Protein AF-A0A812MB82-F1 (afdb_monomer_lite)

pLDDT: mean 72.83, std 26.68, range [21.56, 98.19]

Structure (mmCIF, N/CA/C/O backbone):
data_AF-A0A812MB82-F1
#
_entry.id   AF-A0A812MB82-F1
#
loop_
_atom_site.group_PDB
_atom_site.id
_atom_site.type_symbol
_atom_site.label_atom_id
_atom_site.label_alt_id
_atom_site.label_comp_id
_atom_site.label_asym_id
_atom_site.label_entity_id
_atom_site.label_seq_id
_atom_site.pdbx_PDB_ins_code
_atom_site.Cartn_x
_atom_site.Cartn_y
_atom_site.Cartn_z
_atom_site.occupancy
_atom_site.B_iso_or_equiv
_atom_site.auth_seq_id
_atom_site.auth_comp_id
_atom_site.auth_asym_id
_atom_site.auth_atom_id
_atom_site.pdbx_PDB_model_num
ATOM 1 N N . MET A 1 1 ? -37.865 -24.519 -9.562 1.00 30.31 1 MET A N 1
ATOM 2 C CA . MET A 1 1 ? -37.684 -25.302 -10.814 1.00 30.31 1 MET A CA 1
ATOM 3 C C . MET A 1 1 ? -36.282 -25.043 -11.358 1.00 30.31 1 MET A C 1
ATOM 5 O O . MET A 1 1 ? -35.695 -24.052 -10.946 1.00 30.31 1 MET A O 1
ATOM 9 N N . ALA A 1 2 ? -35.733 -25.897 -12.232 1.00 32.78 2 ALA A N 1
ATOM 10 C CA . ALA A 1 2 ? -34.363 -25.743 -12.746 1.00 32.78 2 ALA A CA 1
ATOM 11 C C . ALA A 1 2 ? -34.220 -26.138 -14.229 1.00 32.78 2 ALA A C 1
ATOM 13 O O . ALA A 1 2 ? -34.723 -27.186 -14.634 1.00 32.78 2 ALA A O 1
ATOM 14 N N . PRO A 1 3 ? -33.451 -25.354 -15.001 1.00 45.94 3 PRO A N 1
ATOM 15 C CA . PRO A 1 3 ? -32.488 -25.850 -15.995 1.00 45.94 3 PRO A CA 1
ATOM 16 C C . PRO A 1 3 ? -31.065 -25.380 -15.605 1.00 45.94 3 PRO A C 1
ATOM 18 O O . PRO A 1 3 ? -30.890 -24.250 -15.171 1.00 45.94 3 PRO A O 1
ATOM 21 N N . ARG A 1 4 ? -30.031 -26.230 -15.515 1.00 28.81 4 ARG A N 1
ATOM 22 C CA . ARG A 1 4 ? -29.306 -27.034 -16.535 1.00 28.81 4 ARG A CA 1
ATOM 23 C C . ARG A 1 4 ? -28.209 -26.255 -17.289 1.00 28.81 4 ARG A C 1
ATOM 25 O O . ARG A 1 4 ? -28.399 -25.119 -17.694 1.00 28.81 4 ARG A O 1
ATOM 32 N N . LYS A 1 5 ? -27.049 -26.910 -17.450 1.00 35.19 5 LYS A N 1
ATOM 33 C CA . LYS A 1 5 ? -25.800 -26.381 -18.034 1.00 35.19 5 LYS A CA 1
ATOM 34 C C . LYS A 1 5 ? -25.575 -26.889 -19.468 1.00 35.19 5 LYS A C 1
ATOM 36 O O . LYS A 1 5 ? -25.890 -28.040 -19.750 1.00 35.19 5 LYS A O 1
ATOM 41 N N . GLY A 1 6 ? -24.878 -26.090 -20.275 1.00 26.19 6 GLY A N 1
ATOM 42 C CA . GLY A 1 6 ? -24.065 -26.478 -21.441 1.00 26.19 6 GLY A CA 1
ATOM 43 C C . GLY A 1 6 ? -23.096 -25.314 -21.710 1.00 26.19 6 GLY A C 1
ATOM 44 O O . GLY A 1 6 ? -23.543 -24.176 -21.684 1.00 26.19 6 GLY A O 1
ATOM 45 N N . SER A 1 7 ? -21.764 -25.448 -21.719 1.00 28.62 7 SER A N 1
ATOM 46 C CA . SER A 1 7 ? -20.879 -26.389 -22.433 1.00 28.62 7 SER A CA 1
ATOM 47 C C . SER A 1 7 ? -20.831 -26.094 -23.933 1.00 28.62 7 SER A C 1
ATOM 49 O O . SER A 1 7 ? -21.817 -26.298 -24.635 1.00 28.62 7 SER A O 1
ATOM 51 N N . LEU A 1 8 ? -19.684 -25.578 -24.392 1.00 26.98 8 LEU A N 1
ATOM 52 C CA . LEU A 1 8 ? -19.422 -25.232 -25.787 1.00 26.98 8 LEU A CA 1
ATOM 53 C C . LEU A 1 8 ? -17.902 -25.271 -26.055 1.00 26.98 8 LEU A C 1
ATOM 55 O O . LEU A 1 8 ? -17.198 -24.285 -25.864 1.00 26.98 8 LEU A O 1
ATOM 59 N N . GLU A 1 9 ? -17.400 -26.432 -26.471 1.00 27.72 9 GLU A N 1
ATOM 60 C CA . GLU A 1 9 ? -16.061 -26.622 -27.047 1.00 27.72 9 GLU A CA 1
ATOM 61 C C . GLU A 1 9 ? -16.129 -27.668 -28.174 1.00 27.72 9 GLU A C 1
ATOM 63 O O . GLU A 1 9 ? -17.041 -28.491 -28.208 1.00 27.72 9 GLU A O 1
ATOM 68 N N . ALA A 1 10 ? -15.122 -27.641 -29.055 1.00 25.73 10 ALA A N 1
ATOM 69 C CA . ALA A 1 10 ? -14.820 -28.615 -30.112 1.00 25.73 10 ALA A CA 1
ATOM 70 C C . ALA A 1 10 ? -15.817 -28.775 -31.288 1.00 25.73 10 ALA A C 1
ATOM 72 O O . ALA A 1 10 ? -16.744 -29.579 -31.261 1.00 25.73 10 ALA A O 1
ATOM 73 N N . ALA A 1 11 ? -15.463 -28.157 -32.422 1.00 24.38 11 ALA A N 1
ATOM 74 C CA . ALA A 1 11 ? -15.633 -28.742 -33.757 1.00 24.38 11 ALA A CA 1
ATOM 75 C C . ALA A 1 11 ? -14.477 -28.278 -34.670 1.00 24.38 11 ALA A C 1
ATOM 77 O O . ALA A 1 11 ? -14.053 -27.126 -34.591 1.00 24.38 11 ALA A O 1
ATOM 78 N N . PHE A 1 12 ? -13.944 -29.164 -35.518 1.00 29.58 12 PHE A N 1
ATOM 79 C CA . PHE A 1 12 ? -12.775 -28.909 -36.376 1.00 29.58 12 PHE A CA 1
ATOM 80 C C . PHE A 1 12 ? -13.052 -29.372 -37.822 1.00 29.58 12 PHE A C 1
ATOM 82 O O . PHE A 1 12 ? -13.653 -30.421 -38.019 1.00 29.58 12 PHE A O 1
ATOM 89 N N . ALA A 1 13 ? -12.475 -28.652 -38.794 1.00 28.69 13 ALA A N 1
ATOM 90 C CA . ALA A 1 13 ? -12.091 -29.103 -40.147 1.00 28.69 13 ALA A CA 1
ATOM 91 C C . ALA A 1 13 ? -13.128 -29.333 -41.293 1.00 28.69 13 ALA A C 1
ATOM 93 O O . ALA A 1 13 ? -14.053 -30.128 -41.198 1.00 28.69 13 ALA A O 1
ATOM 94 N N . ARG A 1 14 ? -12.743 -28.775 -42.464 1.00 28.36 14 ARG A N 1
ATOM 95 C CA . ARG A 1 14 ? -12.866 -29.272 -43.867 1.00 28.36 14 ARG A CA 1
ATOM 96 C C . ARG A 1 14 ? -14.233 -29.398 -44.578 1.00 28.36 14 ARG A C 1
ATOM 98 O O . ARG A 1 14 ? -14.987 -30.328 -44.326 1.00 28.36 14 ARG A O 1
ATOM 105 N N . LYS A 1 15 ? -14.371 -28.630 -45.674 1.00 28.52 15 LYS A N 1
ATOM 106 C CA . LYS A 1 15 ? -14.266 -29.047 -47.108 1.00 28.52 15 LYS A CA 1
ATOM 107 C C . LYS A 1 15 ? -13.954 -27.786 -47.957 1.00 28.52 15 LYS A C 1
ATOM 109 O O . LYS A 1 15 ? -14.305 -26.698 -47.521 1.00 28.52 15 LYS A O 1
ATOM 114 N N . GLU A 1 16 ? -13.034 -27.773 -48.932 1.00 29.66 16 GLU A N 1
ATOM 115 C CA . GLU A 1 16 ? -13.045 -28.349 -50.305 1.00 29.66 16 GLU A CA 1
ATOM 116 C C . GLU A 1 16 ? -14.141 -27.791 -51.237 1.00 29.66 16 GLU A C 1
ATOM 118 O O . GLU A 1 16 ? -15.261 -27.600 -50.783 1.00 29.66 16 GLU A O 1
ATOM 123 N N . LYS A 1 17 ? -13.949 -27.615 -52.559 1.00 27.84 17 LYS A N 1
ATOM 124 C CA . LYS A 1 17 ? -12.765 -27.354 -53.426 1.00 27.84 17 LYS A CA 1
ATOM 125 C C . LYS A 1 17 ? -13.312 -27.105 -54.851 1.00 27.84 17 LYS A C 1
ATOM 127 O O . LYS A 1 17 ? -14.012 -27.976 -55.355 1.00 27.84 17 LYS A O 1
ATOM 132 N N . VAL A 1 18 ? -12.968 -26.003 -55.527 1.00 27.84 18 VAL A N 1
ATOM 133 C CA . VAL A 1 18 ? -13.193 -25.831 -56.984 1.00 27.84 18 VAL A CA 1
ATOM 134 C C . VAL A 1 18 ? -11.980 -25.128 -57.602 1.00 27.84 18 VAL A C 1
ATOM 136 O O . VAL A 1 18 ? -11.323 -24.324 -56.943 1.00 27.84 18 VAL A O 1
ATOM 139 N N . GLU A 1 19 ? -11.653 -25.474 -58.843 1.00 29.53 19 GLU A N 1
ATOM 140 C CA . GLU A 1 19 ? -10.469 -25.027 -59.583 1.00 29.53 19 GLU A CA 1
ATOM 141 C C . GLU A 1 19 ? -10.869 -24.110 -60.748 1.00 29.53 19 GLU A C 1
ATOM 143 O O . GLU A 1 19 ? -11.928 -24.307 -61.342 1.00 29.53 19 GLU A O 1
ATOM 148 N N . SER A 1 20 ? -9.999 -23.178 -61.158 1.00 26.52 20 SER A N 1
ATOM 149 C CA . SER A 1 20 ? -9.248 -23.304 -62.430 1.00 26.52 20 SER A CA 1
ATOM 150 C C . SER A 1 20 ? -8.665 -21.979 -62.969 1.00 26.52 20 SER A C 1
ATOM 152 O O . SER A 1 20 ? -9.225 -20.903 -62.808 1.00 26.52 20 SER A O 1
ATOM 154 N N . LEU A 1 21 ? -7.497 -22.113 -63.611 1.00 28.36 21 LEU A N 1
ATOM 155 C CA . LEU A 1 21 ? -7.043 -21.424 -64.832 1.00 28.36 21 LEU A CA 1
ATOM 156 C C . LEU A 1 21 ? -7.426 -19.941 -65.065 1.00 28.36 21 LEU A C 1
ATOM 158 O O . LEU A 1 21 ? -8.489 -19.636 -65.593 1.00 28.36 21 LEU A O 1
ATOM 162 N N . THR A 1 22 ? -6.448 -19.034 -64.954 1.00 26.08 22 THR A N 1
ATOM 163 C CA . THR A 1 22 ? -5.677 -18.538 -66.126 1.00 26.08 22 THR A CA 1
ATOM 164 C C . THR A 1 22 ? -4.584 -17.538 -65.718 1.00 26.08 22 THR A C 1
ATOM 166 O O . THR A 1 22 ? -4.668 -16.880 -64.684 1.00 26.08 22 THR A O 1
ATOM 169 N N . THR A 1 23 ? -3.539 -17.429 -66.542 1.00 29.12 23 THR A N 1
ATOM 170 C CA . THR A 1 23 ? -2.520 -16.362 -66.503 1.00 29.12 23 THR A CA 1
ATOM 171 C C . THR A 1 23 ? -2.288 -15.843 -67.943 1.00 29.12 23 THR A C 1
ATOM 173 O O . THR A 1 23 ? -3.055 -16.206 -68.835 1.00 29.12 23 THR A O 1
ATOM 176 N N . PRO A 1 24 ? -1.386 -14.874 -68.179 1.00 45.72 24 PRO A N 1
ATOM 177 C CA . PRO A 1 24 ? -1.739 -13.491 -68.489 1.00 45.72 24 PRO A CA 1
ATOM 178 C C . PRO A 1 24 ? -1.542 -13.140 -69.980 1.00 45.72 24 PRO A C 1
ATOM 180 O O . PRO A 1 24 ? -1.054 -13.958 -70.759 1.00 45.72 24 PRO A O 1
ATOM 183 N N . PRO A 1 25 ? -1.760 -11.873 -70.366 1.00 33.59 25 PRO A N 1
ATOM 184 C CA . PRO A 1 25 ? -1.056 -11.271 -71.489 1.00 33.59 25 PRO A CA 1
ATOM 185 C C . PRO A 1 25 ? -0.016 -10.239 -71.026 1.00 33.59 25 PRO A C 1
ATOM 187 O O . PRO A 1 25 ? -0.224 -9.470 -70.088 1.00 33.59 25 PRO A O 1
ATOM 190 N N . SER A 1 26 ? 1.097 -10.178 -71.748 1.00 27.34 26 SER A N 1
ATOM 191 C CA . SER A 1 26 ? 2.033 -9.053 -71.754 1.00 27.34 26 SER A CA 1
ATOM 192 C C . SER A 1 26 ? 2.331 -8.675 -73.203 1.00 27.34 26 SER A C 1
ATOM 194 O O . SER A 1 26 ? 2.315 -9.566 -74.055 1.00 27.34 26 SER A O 1
ATOM 196 N N . LYS A 1 27 ? 2.601 -7.382 -73.465 1.00 30.25 27 LYS A N 1
ATOM 197 C CA . LYS A 1 27 ? 3.549 -6.843 -74.474 1.00 30.25 27 LYS A CA 1
ATOM 198 C C . LYS A 1 27 ? 3.239 -5.391 -74.870 1.00 30.25 27 LYS A C 1
ATOM 200 O O . LYS A 1 27 ? 2.105 -5.115 -75.219 1.00 30.25 27 LYS A O 1
ATOM 205 N N . GLN A 1 28 ? 4.313 -4.586 -74.952 1.00 25.73 28 GLN A N 1
ATOM 206 C CA . GLN A 1 28 ? 4.625 -3.603 -76.020 1.00 25.73 28 GLN A CA 1
ATOM 207 C C . GLN A 1 28 ? 3.643 -2.417 -76.234 1.00 25.73 28 GLN A C 1
ATOM 209 O O . GLN A 1 28 ? 2.460 -2.509 -75.961 1.00 25.73 28 GLN A O 1
ATOM 214 N N . SER A 1 29 ? 4.053 -1.243 -76.729 1.00 25.70 29 SER A N 1
ATOM 215 C CA . SER A 1 29 ? 5.386 -0.652 -77.000 1.00 25.70 29 SER A CA 1
ATOM 216 C C . SER A 1 29 ? 5.220 0.850 -77.284 1.00 25.70 29 SER A C 1
ATOM 218 O O . SER A 1 29 ? 4.188 1.187 -77.854 1.00 25.70 29 SER A O 1
ATOM 220 N N . GLN A 1 30 ? 6.246 1.686 -77.042 1.00 27.38 30 GLN A N 1
ATOM 221 C CA . GLN A 1 30 ? 6.764 2.719 -77.977 1.00 27.38 30 GLN A CA 1
ATOM 222 C C . GLN A 1 30 ? 7.818 3.648 -77.329 1.00 27.38 30 GLN A C 1
ATOM 224 O O . GLN A 1 30 ? 7.892 3.770 -76.109 1.00 27.38 30 GLN A O 1
ATOM 229 N N . ALA A 1 31 ? 8.639 4.256 -78.190 1.00 28.48 31 ALA A N 1
ATOM 230 C CA . ALA A 1 31 ? 9.643 5.319 -78.001 1.00 28.48 31 ALA A CA 1
ATOM 231 C C . ALA A 1 31 ? 10.035 5.815 -79.427 1.00 28.48 31 ALA A C 1
ATOM 233 O O . ALA A 1 31 ? 9.558 5.186 -80.382 1.00 28.48 31 ALA A O 1
ATOM 234 N N . PRO A 1 32 ? 10.936 6.802 -79.650 1.00 51.88 32 PRO A N 1
ATOM 235 C CA . PRO A 1 32 ? 11.522 7.834 -78.771 1.00 51.88 32 PRO A CA 1
ATOM 236 C C . PRO A 1 32 ? 11.363 9.277 -79.350 1.00 51.88 32 PRO A C 1
ATOM 238 O O . PRO A 1 32 ? 10.749 9.436 -80.401 1.00 51.88 32 PRO A O 1
ATOM 241 N N . ALA A 1 33 ? 11.973 10.303 -78.725 1.00 27.98 33 ALA A N 1
ATOM 242 C CA . ALA A 1 33 ? 12.496 11.515 -79.400 1.00 27.98 33 ALA A CA 1
ATOM 243 C C . ALA A 1 33 ? 13.481 12.325 -78.506 1.00 27.98 33 ALA A C 1
ATOM 245 O O . ALA A 1 33 ? 13.232 12.456 -77.311 1.00 27.98 33 ALA A O 1
ATOM 246 N N . GLU A 1 34 ? 14.571 12.792 -79.134 1.00 29.55 34 GLU A N 1
ATOM 247 C CA . GLU A 1 34 ? 15.540 13.910 -78.901 1.00 29.55 34 GLU A CA 1
ATOM 248 C C . GLU A 1 34 ? 15.439 14.784 -77.613 1.00 29.55 34 GLU A C 1
ATOM 250 O O . GLU A 1 34 ? 14.342 15.100 -77.165 1.00 29.55 34 GLU A O 1
ATOM 255 N N . GLU A 1 35 ? 16.499 15.195 -76.886 1.00 30.02 35 GLU A N 1
ATOM 256 C CA . GLU A 1 35 ? 17.889 15.695 -77.147 1.00 30.02 35 GLU A CA 1
ATOM 257 C C . GLU A 1 35 ? 18.065 17.235 -77.296 1.00 30.02 35 GLU A C 1
ATOM 259 O O . GLU A 1 35 ? 17.140 17.933 -77.696 1.00 30.02 35 GLU A O 1
ATOM 264 N N . ALA A 1 36 ? 19.282 17.724 -76.956 1.00 28.75 36 ALA A N 1
ATOM 265 C CA . ALA A 1 36 ? 19.761 19.105 -76.665 1.00 28.75 36 ALA A CA 1
ATOM 266 C C . ALA A 1 36 ? 19.626 19.524 -75.174 1.00 28.75 36 ALA A C 1
ATOM 268 O O . ALA A 1 36 ? 18.519 19.721 -74.683 1.00 28.75 36 ALA A O 1
ATOM 269 N N . ASP A 1 37 ? 20.658 19.547 -74.314 1.00 29.83 37 ASP A N 1
ATOM 270 C CA . ASP A 1 37 ? 22.056 20.062 -74.356 1.00 29.83 37 ASP A CA 1
ATOM 271 C C . ASP A 1 37 ? 22.192 21.592 -74.146 1.00 29.83 37 ASP A C 1
ATOM 273 O O . ASP A 1 37 ? 21.354 22.366 -74.601 1.00 29.83 37 ASP A O 1
ATOM 277 N N . GLY A 1 38 ? 23.233 22.027 -73.414 1.00 26.16 38 GLY A N 1
ATOM 278 C CA . GLY A 1 38 ? 23.510 23.443 -73.108 1.00 26.16 38 GLY A CA 1
ATOM 279 C C . GLY A 1 38 ? 24.005 23.752 -71.682 1.00 26.16 38 GLY A C 1
ATOM 280 O O . GLY A 1 38 ? 23.260 24.266 -70.850 1.00 26.16 38 GLY A O 1
ATOM 281 N N . THR A 1 39 ? 25.292 23.523 -71.408 1.00 26.95 39 THR A N 1
ATOM 282 C CA . THR A 1 39 ? 26.043 24.106 -70.263 1.00 26.95 39 THR A CA 1
ATOM 283 C C . THR A 1 39 ? 27.187 24.992 -70.797 1.00 26.95 39 THR A C 1
ATOM 285 O O . THR A 1 39 ? 27.440 24.920 -72.000 1.00 26.95 39 THR A O 1
ATOM 288 N N . PRO A 1 40 ? 27.963 25.752 -69.985 1.00 52.34 40 PRO A N 1
ATOM 289 C CA . PRO A 1 40 ? 27.789 26.259 -68.609 1.00 52.34 40 PRO A CA 1
ATOM 290 C C . PRO A 1 40 ? 27.955 27.811 -68.537 1.00 52.34 40 PRO A C 1
ATOM 292 O O . PRO A 1 40 ? 28.059 28.461 -69.566 1.00 52.34 40 PRO A O 1
ATOM 295 N N . GLU A 1 41 ? 28.036 28.418 -67.337 1.00 26.78 41 GLU A N 1
ATOM 296 C CA . GLU A 1 41 ? 29.236 29.172 -66.875 1.00 26.78 41 GLU A CA 1
ATOM 297 C C . GLU A 1 41 ? 29.061 29.897 -65.517 1.00 26.78 41 GLU A C 1
ATOM 299 O O . GLU A 1 41 ? 27.961 30.170 -65.042 1.00 26.78 41 GLU A O 1
ATOM 304 N N . ALA A 1 42 ? 30.199 30.206 -64.885 1.00 30.03 42 ALA A N 1
ATOM 305 C CA . ALA A 1 42 ? 30.390 31.122 -63.753 1.00 30.03 42 ALA A CA 1
ATOM 306 C C . ALA A 1 42 ? 31.846 31.643 -63.838 1.00 30.03 42 ALA A C 1
ATOM 308 O O . ALA A 1 42 ? 32.690 30.871 -64.306 1.00 30.03 42 ALA A O 1
ATOM 309 N N . PRO A 1 43 ? 32.220 32.857 -63.351 1.00 42.53 43 PRO A N 1
ATOM 310 C CA . PRO A 1 43 ? 32.422 33.008 -61.898 1.00 42.53 43 PRO A CA 1
ATOM 311 C C . PRO A 1 43 ? 32.397 34.450 -61.293 1.00 42.53 43 PRO A C 1
ATOM 313 O O . PRO A 1 43 ? 32.334 35.464 -61.972 1.00 42.53 43 PRO A O 1
ATOM 316 N N . ALA A 1 44 ? 32.652 34.495 -59.973 1.00 28.02 44 ALA A N 1
ATOM 317 C CA . ALA A 1 44 ? 33.542 35.450 -59.275 1.00 28.02 44 ALA A CA 1
ATOM 318 C C . ALA A 1 44 ? 33.035 36.776 -58.623 1.00 28.02 44 ALA A C 1
ATOM 320 O O . ALA A 1 44 ? 33.022 37.841 -59.221 1.00 28.02 44 ALA A O 1
ATOM 321 N N . LYS A 1 45 ? 33.026 36.721 -57.273 1.00 29.20 45 LYS A N 1
ATOM 322 C CA . LYS A 1 45 ? 33.750 37.618 -56.322 1.00 29.20 45 LYS A CA 1
ATOM 323 C C . LYS A 1 45 ? 33.185 39.009 -55.910 1.00 29.20 45 LYS A C 1
ATOM 325 O O . LYS A 1 45 ? 33.262 39.974 -56.651 1.00 29.20 45 LYS A O 1
ATOM 330 N N . ARG A 1 46 ? 33.026 39.114 -54.570 1.00 27.69 46 ARG A N 1
ATOM 331 C CA . ARG A 1 46 ? 33.530 40.149 -53.606 1.00 27.69 46 ARG A CA 1
ATOM 332 C C . ARG A 1 46 ? 32.569 41.185 -52.958 1.00 27.69 46 ARG A C 1
ATOM 334 O O . ARG A 1 46 ? 32.257 42.214 -53.528 1.00 27.69 46 ARG A O 1
ATOM 341 N N . ARG A 1 47 ? 32.448 41.011 -51.625 1.00 29.50 47 ARG A N 1
ATOM 342 C CA . ARG A 1 47 ? 32.621 42.006 -50.525 1.00 29.50 47 ARG A CA 1
ATOM 343 C C . ARG A 1 47 ? 31.569 43.123 -50.255 1.00 29.50 47 ARG A C 1
ATOM 345 O O . ARG A 1 47 ? 31.668 44.207 -50.803 1.00 29.50 47 ARG A O 1
ATOM 352 N N . ARG A 1 48 ? 30.891 42.940 -49.101 1.00 27.22 48 ARG A N 1
ATOM 353 C CA . ARG A 1 48 ? 31.111 43.676 -47.814 1.00 27.22 48 ARG A CA 1
ATOM 354 C C . ARG A 1 48 ? 30.138 44.816 -47.398 1.00 27.22 48 ARG A C 1
ATOM 356 O O . ARG A 1 48 ? 30.352 45.959 -47.758 1.00 27.22 48 ARG A O 1
ATOM 363 N N . LEU A 1 49 ? 29.287 44.461 -46.418 1.00 26.89 49 LEU A N 1
ATOM 364 C CA . LEU A 1 49 ? 28.827 45.203 -45.213 1.00 26.89 49 LEU A CA 1
ATOM 365 C C . LEU A 1 49 ? 27.990 46.511 -45.279 1.00 26.89 49 LEU A C 1
ATOM 367 O O . LEU A 1 49 ? 28.358 47.488 -45.909 1.00 26.89 49 LEU A O 1
ATOM 371 N N . GLU A 1 50 ? 27.010 46.514 -44.355 1.00 26.73 50 GLU A N 1
ATOM 372 C CA . GLU A 1 50 ? 26.596 47.582 -43.412 1.00 26.73 50 GLU A CA 1
ATOM 373 C C . GLU A 1 50 ? 25.436 48.573 -43.697 1.00 26.73 50 GLU A C 1
ATOM 375 O O . GLU A 1 50 ? 25.526 49.466 -44.523 1.00 26.73 50 GLU A O 1
ATOM 380 N N . LYS A 1 51 ? 24.425 48.459 -42.804 1.00 25.33 51 LYS A N 1
ATOM 381 C CA . LYS A 1 51 ? 23.702 49.504 -42.031 1.00 25.33 51 LYS A CA 1
ATOM 382 C C . LYS A 1 51 ? 22.940 50.632 -42.760 1.00 25.33 51 LYS A C 1
ATOM 384 O O . LYS A 1 51 ? 23.521 51.470 -43.431 1.00 25.33 51 LYS A O 1
ATOM 389 N N . GLY A 1 52 ? 21.652 50.770 -42.411 1.00 23.14 52 GLY A N 1
ATOM 390 C CA . GLY A 1 52 ? 20.834 51.961 -42.690 1.00 23.14 52 GLY A CA 1
ATOM 391 C C . GLY A 1 52 ? 19.395 51.853 -42.159 1.00 23.14 52 GLY A C 1
ATOM 392 O O . GLY A 1 52 ? 18.523 51.344 -42.849 1.00 23.14 52 GLY A O 1
ATOM 393 N N . VAL A 1 53 ? 19.149 52.321 -40.931 1.00 28.98 53 VAL A N 1
ATOM 394 C CA . VAL A 1 53 ? 17.829 52.425 -40.260 1.00 28.98 53 VAL A CA 1
ATOM 395 C C . VAL A 1 53 ? 17.738 53.870 -39.743 1.00 28.98 53 VAL A C 1
ATOM 397 O O . VAL A 1 53 ? 18.711 54.288 -39.109 1.00 28.98 53 VAL A O 1
ATOM 400 N N . PRO A 1 54 ? 16.676 54.661 -40.042 1.00 33.16 54 PRO A N 1
ATOM 401 C CA . PRO A 1 54 ? 15.533 54.732 -39.109 1.00 33.16 54 PRO A CA 1
ATOM 402 C C . PRO A 1 54 ? 14.123 55.081 -39.670 1.00 33.16 54 PRO A C 1
ATOM 404 O O . PRO A 1 54 ? 13.975 55.736 -40.692 1.00 33.16 54 PRO A O 1
ATOM 407 N N . GLN A 1 55 ? 13.106 54.624 -38.916 1.00 25.88 55 GLN A N 1
ATOM 408 C CA . GLN A 1 55 ? 11.883 55.305 -38.400 1.00 25.88 55 GLN A CA 1
ATOM 409 C C . GLN A 1 55 ? 11.474 56.672 -39.017 1.00 25.88 55 GLN A C 1
ATOM 411 O O . GLN A 1 55 ? 12.328 57.520 -39.240 1.00 25.88 55 GLN A O 1
ATOM 416 N N . THR A 1 56 ? 10.193 57.029 -39.206 1.00 23.75 56 THR A N 1
ATOM 417 C CA . THR A 1 56 ? 8.992 56.913 -38.321 1.00 23.75 56 THR A CA 1
ATOM 418 C C . THR A 1 56 ? 7.735 56.417 -39.112 1.00 23.75 56 THR A C 1
ATOM 420 O O . THR A 1 56 ? 7.947 55.676 -40.064 1.00 23.75 56 THR A O 1
ATOM 423 N N . THR A 1 57 ? 6.421 56.593 -38.824 1.00 21.56 57 THR A N 1
ATOM 424 C CA . THR A 1 57 ? 5.573 57.391 -37.878 1.00 21.56 57 THR A CA 1
ATOM 425 C C . THR A 1 57 ? 4.170 56.717 -37.722 1.00 21.56 57 THR A C 1
ATOM 427 O O . THR A 1 57 ? 3.807 55.949 -38.611 1.00 21.56 57 THR A O 1
ATOM 430 N N . PRO A 1 58 ? 3.349 56.957 -36.662 1.00 40.97 58 PRO A N 1
ATOM 431 C CA . PRO A 1 58 ? 2.138 56.148 -36.383 1.00 40.97 58 PRO A CA 1
ATOM 432 C C . PRO A 1 58 ? 0.778 56.888 -36.464 1.00 40.97 58 PRO A C 1
ATOM 434 O O . PRO A 1 58 ? 0.741 58.112 -36.360 1.00 40.97 58 PRO A O 1
ATOM 437 N N . THR A 1 59 ? -0.356 56.154 -36.492 1.00 21.80 59 THR A N 1
ATOM 438 C CA . THR A 1 59 ? -1.564 56.419 -35.646 1.00 21.80 59 THR A CA 1
ATOM 439 C C . THR A 1 59 ? -2.712 55.387 -35.779 1.00 21.80 59 THR A C 1
ATOM 441 O O . THR A 1 59 ? -2.965 54.898 -36.871 1.00 21.80 59 THR A O 1
ATOM 444 N N . LYS A 1 60 ? -3.480 55.215 -34.676 1.00 22.78 60 LYS A N 1
ATOM 445 C CA . LYS A 1 60 ? -4.899 54.750 -34.550 1.00 22.78 60 LYS A CA 1
ATOM 446 C C . LYS A 1 60 ? -5.283 53.285 -34.904 1.00 22.78 60 LYS A C 1
ATOM 448 O O . LYS A 1 60 ? -4.679 52.694 -35.781 1.00 22.78 60 LYS A O 1
ATOM 453 N N . SER A 1 61 ? -6.345 52.668 -34.340 1.00 22.64 61 SER A N 1
ATOM 454 C CA . SER A 1 61 ? -6.907 52.670 -32.954 1.00 22.64 61 SER A CA 1
ATOM 455 C C . SER A 1 61 ? -8.118 51.707 -32.801 1.00 22.64 61 SER A C 1
ATOM 457 O O . SER A 1 61 ? -9.120 51.952 -33.466 1.00 22.64 61 SER A O 1
ATOM 459 N N . LYS A 1 62 ? -8.081 50.779 -31.817 1.00 24.98 62 LYS A N 1
ATOM 460 C CA . LYS A 1 62 ? -9.212 49.964 -31.264 1.00 24.98 62 LYS A CA 1
ATOM 461 C C . LYS A 1 62 ? -9.883 48.953 -32.244 1.00 24.98 62 LYS A C 1
ATOM 463 O O . LYS A 1 62 ? -9.646 49.040 -33.440 1.00 24.98 62 LYS A O 1
ATOM 468 N N . GLU A 1 63 ? -10.623 47.913 -31.815 1.00 26.81 63 GLU A N 1
ATOM 469 C CA . GLU A 1 63 ? -11.337 47.670 -30.537 1.00 26.81 63 GLU A CA 1
ATOM 470 C C . GLU A 1 63 ? -11.453 46.168 -30.114 1.00 26.81 63 GLU A C 1
ATOM 472 O O . GLU A 1 63 ? -11.323 45.279 -30.949 1.00 26.81 63 GLU A O 1
ATOM 477 N N . THR A 1 64 ? -11.680 45.934 -28.806 1.00 25.59 64 THR A N 1
ATOM 478 C CA . THR A 1 64 ? -12.243 44.743 -28.094 1.00 25.59 64 THR A CA 1
ATOM 479 C C . THR A 1 64 ? -11.776 43.288 -28.348 1.00 25.59 64 THR A C 1
ATOM 481 O O . THR A 1 64 ? -12.337 42.529 -29.132 1.00 25.59 64 THR A O 1
ATOM 484 N N . ASP A 1 65 ? -10.848 42.855 -27.489 1.00 26.66 65 ASP A N 1
ATOM 485 C CA . ASP A 1 65 ? -10.941 41.729 -26.528 1.00 26.66 65 ASP A CA 1
ATOM 486 C C . ASP A 1 65 ? -11.785 40.455 -26.781 1.00 26.66 65 ASP A C 1
ATOM 488 O O . ASP A 1 65 ? -13.016 40.465 -26.843 1.00 26.66 65 ASP A O 1
ATOM 492 N N . LYS A 1 66 ? -11.118 39.308 -26.565 1.00 25.41 66 LYS A N 1
ATOM 493 C CA . LYS A 1 66 ? -11.615 38.254 -25.657 1.00 25.41 66 LYS A CA 1
ATOM 494 C C . LYS A 1 66 ? -10.447 37.632 -24.884 1.00 25.41 66 LYS A C 1
ATOM 496 O O . LYS A 1 66 ? -9.479 37.178 -25.488 1.00 25.41 66 LYS A O 1
ATOM 501 N N . VAL A 1 67 ? -10.529 37.631 -23.553 1.00 25.62 67 VAL A N 1
ATOM 502 C CA . VAL A 1 67 ? -9.434 37.193 -22.671 1.00 25.62 67 VAL A CA 1
ATOM 503 C C . VAL A 1 67 ? -9.369 35.666 -22.600 1.00 25.62 67 VAL A C 1
ATOM 505 O O . VAL A 1 67 ? -10.358 35.013 -22.274 1.00 25.62 67 VAL A O 1
ATOM 508 N N . LEU A 1 68 ? -8.182 35.110 -22.853 1.00 27.59 68 LEU A N 1
ATOM 509 C CA . LEU A 1 68 ? -7.808 33.750 -22.471 1.00 27.59 68 LEU A CA 1
ATOM 510 C C . LEU A 1 68 ? -6.635 33.853 -21.494 1.00 27.59 68 LEU A C 1
ATOM 512 O O . LEU A 1 68 ? -5.609 34.454 -21.818 1.00 27.59 68 LEU A O 1
ATOM 516 N N . GLU A 1 69 ? -6.795 33.305 -20.293 1.00 26.98 69 GLU A N 1
ATOM 517 C CA . GLU A 1 69 ? -5.815 33.454 -19.219 1.00 26.98 69 GLU A CA 1
ATOM 518 C C . GLU A 1 69 ? -4.537 32.656 -19.533 1.00 26.98 69 GLU A C 1
ATOM 520 O O . GLU A 1 69 ? -4.559 31.433 -19.693 1.00 26.98 69 GLU A O 1
ATOM 525 N N . LYS A 1 70 ? -3.411 33.362 -19.697 1.00 24.52 70 LYS A N 1
ATOM 526 C CA . LYS A 1 70 ? -2.126 32.747 -20.052 1.00 24.52 70 LYS A CA 1
ATOM 527 C C . LYS A 1 70 ? -1.513 32.018 -18.855 1.00 24.52 70 LYS A C 1
ATOM 529 O O . LYS A 1 70 ? -1.371 32.586 -17.776 1.00 24.52 70 LYS A O 1
ATOM 534 N N . LEU A 1 71 ? -1.001 30.812 -19.107 1.00 27.22 71 LEU A N 1
ATOM 535 C CA . LEU A 1 71 ? 0.047 30.213 -18.274 1.00 27.22 71 LEU A CA 1
ATOM 536 C C . LEU A 1 71 ? 1.255 31.174 -18.186 1.00 27.22 71 LEU A C 1
ATOM 538 O O . LEU A 1 71 ? 1.566 31.831 -19.182 1.00 27.22 71 LEU A O 1
ATOM 542 N N . PRO A 1 72 ? 1.946 31.263 -17.034 1.00 27.27 72 PRO A N 1
ATOM 543 C CA . PRO A 1 72 ? 2.964 32.285 -16.804 1.00 27.27 72 PRO A CA 1
ATOM 544 C C . PRO A 1 72 ? 4.149 32.160 -17.771 1.00 27.27 72 PRO A C 1
ATOM 546 O O . PRO A 1 72 ? 4.826 31.131 -17.826 1.00 27.27 72 PRO A O 1
ATOM 549 N N . GLU A 1 73 ? 4.427 33.239 -18.504 1.00 24.56 73 GLU A N 1
ATOM 550 C CA . GLU A 1 73 ? 5.584 33.349 -19.395 1.00 24.56 73 GLU A CA 1
ATOM 551 C C . GLU A 1 73 ? 6.872 33.481 -18.569 1.00 24.56 73 GLU A C 1
ATOM 553 O O . GLU A 1 73 ? 7.223 34.556 -18.084 1.00 24.56 73 GLU A O 1
ATOM 558 N N . VAL A 1 74 ? 7.591 32.367 -18.404 1.00 31.39 74 VAL A N 1
ATOM 559 C CA . VAL A 1 74 ? 8.923 32.359 -17.784 1.00 31.39 74 VAL A CA 1
ATOM 560 C C . VAL A 1 74 ? 9.907 33.060 -18.720 1.00 31.39 74 VAL A C 1
ATOM 562 O O . VAL A 1 74 ? 10.212 32.567 -19.807 1.00 31.39 74 VAL A O 1
ATOM 565 N N . THR A 1 75 ? 10.413 34.217 -18.300 1.00 26.09 75 THR A N 1
ATOM 566 C CA . THR A 1 75 ? 11.355 35.022 -19.082 1.00 26.09 75 THR A CA 1
ATOM 567 C C . THR A 1 75 ? 12.712 34.326 -19.216 1.00 26.09 75 THR A C 1
ATOM 569 O O . THR A 1 75 ? 13.348 33.925 -18.241 1.00 26.09 75 THR A O 1
ATOM 572 N N . ALA A 1 76 ? 13.168 34.163 -20.459 1.00 34.84 76 ALA A N 1
ATOM 573 C CA . ALA A 1 76 ? 14.357 33.382 -20.775 1.00 34.84 76 ALA A CA 1
ATOM 574 C C . ALA A 1 76 ? 15.658 34.184 -20.578 1.00 34.84 76 ALA A C 1
ATOM 576 O O . ALA A 1 76 ? 16.139 34.848 -21.496 1.00 34.84 76 ALA A O 1
ATOM 577 N N . SER A 1 77 ? 16.278 34.059 -19.402 1.00 27.86 77 SER A N 1
ATOM 578 C CA . SER A 1 77 ? 17.662 34.494 -19.165 1.00 27.86 77 SER A CA 1
ATOM 579 C C . SER A 1 77 ? 18.436 33.488 -18.302 1.00 27.86 77 SER A C 1
ATOM 581 O O . SER A 1 77 ? 18.058 33.227 -17.165 1.00 27.86 77 SER A O 1
ATOM 583 N N . HIS A 1 78 ? 19.526 32.941 -18.856 1.00 34.00 78 HIS A N 1
ATOM 584 C CA . HIS A 1 78 ? 20.575 32.148 -18.184 1.00 34.00 78 HIS A CA 1
ATOM 585 C C . HIS A 1 78 ? 20.130 31.083 -17.146 1.00 34.00 78 HIS A C 1
ATOM 587 O O . HIS A 1 78 ? 20.515 31.148 -15.984 1.00 34.00 78 HIS A O 1
ATOM 593 N N . GLN A 1 79 ? 19.413 30.032 -17.579 1.00 31.16 79 GLN A N 1
ATOM 594 C CA . GLN A 1 79 ? 19.072 28.856 -16.739 1.00 31.16 79 GLN A CA 1
ATOM 595 C C . GLN A 1 79 ? 19.744 27.528 -17.173 1.00 31.16 79 GLN A C 1
ATOM 597 O O . GLN A 1 79 ? 19.259 26.443 -16.865 1.00 31.16 79 GLN A O 1
ATOM 602 N N . GLY A 1 80 ? 20.879 27.588 -17.881 1.00 36.66 80 GLY A N 1
ATOM 603 C CA . GLY A 1 80 ? 21.472 26.424 -18.569 1.00 36.66 80 GLY A CA 1
ATOM 604 C C . GLY A 1 80 ? 21.985 25.261 -17.699 1.00 36.66 80 GLY A C 1
ATOM 605 O O . GLY A 1 80 ? 22.303 24.207 -18.246 1.00 36.66 80 GLY A O 1
ATOM 606 N N . GLU A 1 81 ? 22.081 25.417 -16.374 1.00 48.56 81 GLU A N 1
ATOM 607 C CA . GLU A 1 81 ? 22.698 24.418 -15.480 1.00 48.56 81 GLU A CA 1
ATOM 608 C C . GLU A 1 81 ? 21.697 23.579 -14.661 1.00 48.56 81 GLU A C 1
ATOM 610 O O . GLU A 1 81 ? 22.056 22.515 -14.149 1.00 48.56 81 GLU A O 1
ATOM 615 N N . THR A 1 82 ? 20.441 24.020 -14.523 1.00 65.31 82 THR A N 1
ATOM 616 C CA . THR A 1 82 ? 19.497 23.462 -13.530 1.00 65.31 82 THR A CA 1
ATOM 617 C C . THR A 1 82 ? 18.268 22.766 -14.116 1.00 65.31 82 THR A C 1
ATOM 619 O O . THR A 1 82 ? 17.705 21.897 -13.445 1.00 65.31 82 THR A O 1
ATOM 622 N N . GLY A 1 83 ? 17.862 23.090 -15.348 1.00 75.81 83 GLY A N 1
ATOM 623 C CA . GLY A 1 83 ? 16.667 22.530 -15.991 1.00 75.81 83 GLY A CA 1
ATOM 624 C C . GLY A 1 83 ? 16.797 21.062 -16.456 1.00 75.81 83 GLY A C 1
ATOM 625 O O . GLY A 1 83 ? 17.879 20.465 -16.364 1.00 75.81 83 GLY A O 1
ATOM 626 N N . PRO A 1 84 ? 15.706 20.428 -16.941 1.00 84.50 84 PRO A N 1
ATOM 627 C CA . PRO A 1 84 ? 15.704 19.049 -17.449 1.00 84.50 84 PRO A CA 1
ATOM 628 C C . PRO A 1 84 ? 16.749 18.738 -18.526 1.00 84.50 84 PRO A C 1
ATOM 630 O O . PRO A 1 84 ? 17.236 17.608 -18.609 1.00 84.50 84 PRO A O 1
ATOM 633 N N . TRP A 1 85 ? 17.127 19.721 -19.338 1.00 85.25 85 TRP A N 1
ATOM 634 C CA . TRP A 1 85 ? 18.125 19.567 -20.391 1.00 85.25 85 TRP A CA 1
ATOM 635 C C . TRP A 1 85 ? 19.553 19.396 -19.835 1.00 85.25 85 TRP A C 1
ATOM 637 O O . TRP A 1 85 ? 20.400 18.798 -20.500 1.00 85.25 85 TRP A O 1
ATOM 647 N N . SER A 1 86 ? 19.800 19.749 -18.563 1.00 84.31 86 SER A N 1
ATOM 648 C CA . SER A 1 86 ? 21.048 19.414 -17.843 1.00 84.31 86 SER A CA 1
ATOM 649 C C . SER A 1 86 ? 21.338 17.906 -17.760 1.00 84.31 86 SER A C 1
ATOM 651 O O . SER A 1 86 ? 22.471 17.513 -17.504 1.00 84.31 86 SER A O 1
ATOM 653 N N . LEU A 1 87 ? 20.340 17.040 -17.984 1.00 85.06 87 LEU A N 1
ATOM 654 C CA . LEU A 1 87 ? 20.524 15.583 -18.094 1.00 85.06 87 LEU A CA 1
ATOM 655 C C . LEU A 1 87 ? 21.187 15.157 -19.412 1.00 85.06 87 LEU A C 1
ATOM 657 O O . LEU A 1 87 ? 21.747 14.066 -19.502 1.00 85.06 87 LEU A O 1
ATOM 661 N N . TRP A 1 88 ? 21.097 16.012 -20.429 1.00 83.88 88 TRP A N 1
ATOM 662 C CA . TRP A 1 88 ? 21.519 15.753 -21.805 1.00 83.88 88 TRP A CA 1
ATOM 663 C C . TRP A 1 88 ? 22.751 16.584 -22.204 1.00 83.88 88 TRP A C 1
ATOM 665 O O . TRP A 1 88 ? 23.384 16.302 -23.221 1.00 83.88 88 TRP A O 1
ATOM 675 N N . HIS A 1 89 ? 23.147 17.550 -21.369 1.00 67.75 89 HIS A N 1
ATOM 676 C CA . HIS A 1 89 ? 24.422 18.258 -21.456 1.00 67.75 89 HIS A CA 1
ATOM 677 C C . HIS A 1 89 ? 25.532 17.555 -20.660 1.00 67.75 89 HIS A C 1
ATOM 679 O O . HIS A 1 89 ? 25.527 17.520 -19.433 1.00 67.75 89 HIS A O 1
ATOM 685 N N . GLY A 1 90 ? 26.537 17.050 -21.374 1.00 55.59 90 GLY A N 1
ATOM 686 C CA . GLY A 1 90 ? 27.781 16.541 -20.801 1.00 55.59 90 GLY A CA 1
ATOM 687 C C . GLY A 1 90 ? 28.751 16.099 -21.895 1.00 55.59 90 GLY A C 1
ATOM 688 O O . GLY A 1 90 ? 28.326 15.683 -22.973 1.00 55.59 90 GLY A O 1
ATOM 689 N N . SER A 1 91 ? 30.056 16.167 -21.633 1.00 41.16 91 SER A N 1
ATOM 690 C CA . SER A 1 91 ? 31.129 15.795 -22.571 1.00 41.16 91 SER A CA 1
ATOM 691 C C . SER A 1 91 ? 31.322 14.272 -22.697 1.00 41.16 91 SER A C 1
ATOM 693 O O . SER A 1 91 ? 32.434 13.747 -22.633 1.00 41.16 91 SER A O 1
ATOM 695 N N . GLY A 1 92 ? 30.222 13.541 -22.913 1.00 42.88 92 GLY A N 1
ATOM 696 C CA . GLY A 1 92 ? 30.233 12.129 -23.295 1.00 42.88 92 GLY A CA 1
ATOM 697 C C . GLY A 1 92 ? 30.835 11.967 -24.691 1.00 42.88 92 GLY A C 1
ATOM 698 O O . GLY A 1 92 ? 30.121 12.055 -25.685 1.00 42.88 92 GLY A O 1
ATOM 699 N N . GLY A 1 93 ? 32.159 11.796 -24.752 1.00 40.56 93 GLY A N 1
ATOM 700 C CA . GLY A 1 93 ? 32.941 11.874 -25.988 1.00 40.56 93 GLY A CA 1
ATOM 701 C C . GLY A 1 93 ? 32.432 10.973 -27.118 1.00 40.56 93 GLY A C 1
ATOM 702 O O . GLY A 1 93 ? 32.131 9.796 -26.905 1.00 40.56 93 GLY A O 1
ATOM 703 N N . ALA A 1 94 ? 32.377 11.538 -28.328 1.00 44.12 94 ALA A N 1
ATOM 704 C CA . ALA A 1 94 ? 31.949 10.841 -29.535 1.00 44.12 94 ALA A CA 1
ATOM 705 C C . ALA A 1 94 ? 32.803 9.584 -29.786 1.00 44.12 94 ALA A C 1
ATOM 707 O O . ALA A 1 94 ? 34.032 9.644 -29.807 1.00 44.12 94 ALA A O 1
ATOM 708 N N . GLY A 1 95 ? 32.145 8.438 -29.964 1.00 59.81 95 GLY A N 1
ATOM 709 C CA . GLY A 1 95 ? 32.793 7.133 -30.084 1.00 59.81 95 GLY A CA 1
ATOM 710 C C . GLY A 1 95 ? 31.991 6.036 -29.382 1.00 59.81 95 GLY A C 1
ATOM 711 O O . GLY A 1 95 ? 30.781 6.160 -29.201 1.00 59.81 95 GLY A O 1
ATOM 712 N N . LYS A 1 96 ? 32.668 4.959 -28.958 1.00 55.12 96 LYS A N 1
ATOM 713 C CA . LYS A 1 96 ? 32.028 3.740 -28.414 1.00 55.12 96 LYS A CA 1
ATOM 714 C C . LYS A 1 96 ? 31.048 3.998 -27.255 1.00 55.12 96 LYS A C 1
ATOM 716 O O . LYS A 1 96 ? 30.050 3.292 -27.158 1.00 55.12 96 LYS A O 1
ATOM 721 N N . LYS A 1 97 ? 31.272 5.042 -26.444 1.00 65.25 97 LYS A N 1
ATOM 722 C CA . LYS A 1 97 ? 30.392 5.423 -25.322 1.00 65.25 97 LYS A CA 1
ATOM 723 C C . LYS A 1 97 ? 28.987 5.881 -25.739 1.00 65.25 97 LYS A C 1
ATOM 725 O O . LYS A 1 97 ? 28.101 5.968 -24.896 1.00 65.25 97 LYS A O 1
ATOM 730 N N . ALA A 1 98 ? 28.741 6.155 -27.021 1.00 74.25 98 ALA A N 1
ATOM 731 C CA . ALA A 1 98 ? 27.403 6.469 -27.529 1.00 74.25 98 ALA A CA 1
ATOM 732 C C . ALA A 1 98 ? 26.491 5.228 -27.696 1.00 74.25 98 ALA A C 1
ATOM 734 O O . ALA A 1 98 ? 25.296 5.390 -27.928 1.00 74.25 98 ALA A O 1
ATOM 735 N N . LYS A 1 99 ? 27.013 3.998 -27.525 1.00 80.69 99 LYS A N 1
ATOM 736 C CA . LYS A 1 99 ? 26.207 2.763 -27.389 1.00 80.69 99 LYS A CA 1
ATOM 737 C C . LYS A 1 99 ? 25.682 2.523 -25.959 1.00 80.69 99 LYS A C 1
ATOM 739 O O . LYS A 1 99 ? 24.783 1.708 -25.776 1.00 80.69 99 LYS A O 1
ATOM 744 N N . GLU A 1 100 ? 26.234 3.179 -24.937 1.00 87.19 100 GLU A N 1
ATOM 745 C CA . GLU A 1 100 ? 25.901 2.910 -23.527 1.00 87.19 100 GLU A CA 1
ATOM 746 C C . GLU A 1 100 ? 24.565 3.564 -23.123 1.00 87.19 100 GLU A C 1
ATOM 748 O O . GLU A 1 100 ? 24.342 4.740 -23.417 1.00 87.19 100 GLU A O 1
ATOM 753 N N . LEU A 1 101 ? 23.684 2.849 -22.407 1.00 90.69 101 LEU A N 1
ATOM 754 C CA . LEU A 1 101 ? 22.371 3.390 -22.010 1.00 90.69 101 LEU A CA 1
ATOM 755 C C . LEU A 1 101 ? 22.484 4.540 -21.002 1.00 90.69 101 LEU A C 1
ATOM 757 O O . LEU A 1 101 ? 21.672 5.459 -21.039 1.00 90.69 101 LEU A O 1
ATOM 761 N N . GLN A 1 102 ? 23.517 4.553 -20.160 1.00 90.00 102 GLN A N 1
ATOM 762 C CA . GLN A 1 102 ? 23.838 5.683 -19.279 1.00 90.00 102 GLN A CA 1
ATOM 763 C C . GLN A 1 102 ? 24.282 6.967 -20.008 1.00 90.00 102 GLN A C 1
ATOM 765 O O . GLN A 1 102 ? 24.406 8.014 -19.374 1.00 90.00 102 GLN A O 1
ATOM 770 N N . SER A 1 103 ? 24.545 6.918 -21.319 1.00 89.12 103 SER A N 1
ATOM 771 C CA . SER A 1 103 ? 25.153 8.028 -22.058 1.00 89.12 103 SER A CA 1
ATOM 772 C C . SER A 1 103 ? 24.144 9.129 -22.424 1.00 89.12 103 SER A C 1
ATOM 774 O O . SER A 1 103 ? 23.165 8.859 -23.127 1.00 89.12 103 SER A O 1
ATOM 776 N N . PRO A 1 104 ? 24.396 10.406 -22.071 1.00 87.00 104 PRO A N 1
ATOM 777 C CA . PRO A 1 104 ? 23.631 11.537 -22.603 1.00 87.00 104 PRO A CA 1
ATOM 778 C C . PRO A 1 104 ? 23.646 11.585 -24.141 1.00 87.00 104 PRO A C 1
ATOM 780 O O . PRO A 1 104 ? 22.648 11.929 -24.773 1.00 87.00 104 PRO A O 1
ATOM 783 N N . ALA A 1 105 ? 24.753 11.160 -24.758 1.00 85.12 105 ALA A N 1
ATOM 784 C CA . ALA A 1 105 ? 24.945 11.120 -26.207 1.00 85.12 105 ALA A CA 1
ATOM 785 C C . ALA A 1 105 ? 24.417 9.829 -26.877 1.00 85.12 105 ALA A C 1
ATOM 787 O O . ALA A 1 105 ? 24.759 9.562 -28.025 1.00 85.12 105 ALA A O 1
ATOM 788 N N . PHE A 1 106 ? 23.609 9.015 -26.186 1.00 89.00 106 PHE A N 1
ATOM 789 C CA . PHE A 1 106 ? 23.096 7.748 -26.721 1.00 89.00 106 PHE A CA 1
ATOM 790 C C . PHE A 1 106 ? 22.238 7.931 -27.984 1.00 89.00 106 PHE A C 1
ATOM 792 O O . PHE A 1 106 ? 21.251 8.678 -27.951 1.00 89.00 106 PHE A O 1
ATOM 799 N N . ASP A 1 107 ? 22.551 7.190 -29.049 1.00 86.44 107 ASP A N 1
ATOM 800 C CA . ASP A 1 107 ? 21.757 7.075 -30.282 1.00 86.44 107 ASP A CA 1
ATOM 801 C C . ASP A 1 107 ? 21.312 5.607 -30.485 1.00 86.44 107 ASP A C 1
ATOM 803 O O . ASP A 1 107 ? 22.172 4.734 -30.649 1.00 86.44 107 ASP A O 1
ATOM 807 N N . PRO A 1 108 ? 19.992 5.313 -30.502 1.00 87.62 108 PRO A N 1
ATOM 808 C CA . PRO A 1 108 ? 19.438 3.991 -30.794 1.00 87.62 108 PRO A CA 1
ATOM 809 C C . PRO A 1 108 ? 20.027 3.283 -32.018 1.00 87.62 108 PRO A C 1
ATOM 811 O O . PRO A 1 108 ? 20.205 2.064 -31.983 1.00 87.62 108 PRO A O 1
ATOM 814 N N . LYS A 1 109 ? 20.361 4.028 -33.080 1.00 85.38 109 LYS A N 1
ATOM 815 C CA . LYS A 1 109 ? 20.869 3.468 -34.345 1.00 85.38 109 LYS A CA 1
ATOM 816 C C . LYS A 1 109 ? 22.204 2.754 -34.172 1.00 85.38 109 LYS A C 1
ATOM 818 O O . LYS A 1 109 ? 22.494 1.785 -34.866 1.00 85.38 109 LYS A O 1
ATOM 823 N N . LEU A 1 110 ? 22.996 3.174 -33.185 1.00 86.44 110 LEU A N 1
ATOM 824 C CA . LEU A 1 110 ? 24.287 2.564 -32.878 1.00 86.44 110 LEU A CA 1
ATOM 825 C C . LEU A 1 110 ? 24.168 1.160 -32.266 1.00 86.44 110 LEU A C 1
ATOM 827 O O . LEU A 1 110 ? 25.204 0.543 -32.041 1.00 86.44 110 LEU A O 1
ATOM 831 N N . ARG A 1 111 ? 22.959 0.645 -31.985 1.00 88.25 111 ARG A N 1
ATOM 832 C CA . ARG A 1 111 ? 22.725 -0.726 -31.485 1.00 88.25 111 ARG A CA 1
ATOM 833 C C . ARG A 1 111 ? 21.863 -1.598 -32.407 1.00 88.25 111 ARG A C 1
ATOM 835 O O . ARG A 1 111 ? 21.417 -2.657 -31.972 1.00 88.25 111 ARG A O 1
ATOM 842 N N . GLU A 1 112 ? 21.640 -1.208 -33.664 1.00 84.38 112 GLU A N 1
ATOM 843 C CA . GLU A 1 112 ? 20.925 -2.046 -34.651 1.00 84.38 112 GLU A CA 1
ATOM 844 C C . GLU A 1 112 ? 21.647 -3.376 -34.954 1.00 84.38 112 GLU A C 1
ATOM 846 O O . GLU A 1 112 ? 21.009 -4.364 -35.314 1.00 84.38 112 GLU A O 1
ATOM 851 N N . ASP A 1 113 ? 22.967 -3.422 -34.756 1.00 86.31 113 ASP A N 1
ATOM 852 C CA . ASP A 1 113 ? 23.813 -4.619 -34.830 1.00 86.31 113 ASP A CA 1
ATOM 853 C C . ASP A 1 113 ? 23.545 -5.617 -33.687 1.00 86.31 113 ASP A C 1
ATOM 855 O O . ASP A 1 113 ? 23.593 -6.832 -33.881 1.00 86.31 113 ASP A O 1
ATOM 859 N N . GLU A 1 114 ? 23.233 -5.109 -32.495 1.00 87.75 114 GLU A N 1
ATOM 860 C CA . GLU A 1 114 ? 22.890 -5.904 -31.310 1.00 87.75 114 GLU A CA 1
ATOM 861 C C . GLU A 1 114 ? 21.390 -6.251 -31.251 1.00 87.75 114 GLU A C 1
ATOM 863 O O . GLU A 1 114 ? 21.015 -7.329 -30.776 1.00 87.75 114 GLU A O 1
ATOM 868 N N . PHE A 1 115 ? 20.536 -5.344 -31.740 1.00 88.75 115 PHE A N 1
ATOM 869 C CA . PHE A 1 115 ? 19.072 -5.417 -31.706 1.00 88.75 115 PHE A CA 1
ATOM 870 C C . PHE A 1 115 ? 18.470 -5.012 -33.066 1.00 88.75 115 PHE A C 1
ATOM 872 O O . PHE A 1 115 ? 18.017 -3.877 -33.228 1.00 88.75 115 PHE A O 1
ATOM 879 N N . PRO A 1 116 ? 18.433 -5.929 -34.053 1.00 87.12 116 PRO A N 1
ATOM 880 C CA . PRO A 1 116 ? 17.893 -5.629 -35.376 1.00 87.12 116 PRO A CA 1
ATOM 881 C C . PRO A 1 116 ? 16.399 -5.292 -35.329 1.00 87.12 116 PRO A C 1
ATOM 883 O O . PRO A 1 116 ? 15.616 -5.972 -34.660 1.00 87.12 116 PRO A O 1
ATOM 886 N N . VAL A 1 117 ? 15.993 -4.267 -36.078 1.00 87.00 117 VAL A N 1
ATOM 887 C CA . VAL A 1 117 ? 14.620 -3.744 -36.046 1.00 87.00 117 VAL A CA 1
ATOM 888 C C . VAL A 1 117 ? 13.587 -4.794 -36.480 1.00 87.00 117 VAL A C 1
ATOM 890 O O . VAL A 1 117 ? 13.812 -5.588 -37.397 1.00 87.00 117 VAL A O 1
ATOM 893 N N . GLY A 1 118 ? 12.435 -4.807 -35.806 1.00 84.31 118 GLY A N 1
ATOM 894 C CA . GLY A 1 118 ? 11.339 -5.746 -36.045 1.00 84.31 118 GLY A CA 1
ATOM 895 C C . GLY A 1 118 ? 11.614 -7.164 -35.535 1.00 84.31 118 GLY A C 1
ATOM 896 O O . GLY A 1 118 ? 10.812 -8.071 -35.777 1.00 84.31 118 GLY A O 1
ATOM 897 N N . LYS A 1 119 ? 12.744 -7.400 -34.853 1.00 88.62 119 LYS A N 1
ATOM 898 C CA . LYS A 1 119 ? 13.044 -8.673 -34.185 1.00 88.62 119 LYS A CA 1
ATOM 899 C C . LYS A 1 119 ? 12.693 -8.590 -32.690 1.00 88.62 119 LYS A C 1
ATOM 901 O O . LYS A 1 119 ? 12.869 -7.540 -32.079 1.00 88.62 119 LYS A O 1
ATOM 906 N N . PRO A 1 120 ? 12.223 -9.692 -32.070 1.00 90.06 120 PRO A N 1
ATOM 907 C CA . PRO A 1 120 ? 11.929 -9.724 -30.637 1.00 90.06 120 PRO A CA 1
ATOM 908 C C . PRO A 1 120 ? 13.139 -9.343 -29.774 1.00 90.06 120 PRO A C 1
ATOM 910 O O . PRO A 1 120 ? 14.214 -9.931 -29.921 1.00 90.06 120 PRO A O 1
ATOM 913 N N . VAL A 1 121 ? 12.962 -8.403 -28.842 1.00 93.75 121 VAL A N 1
ATOM 914 C CA . VAL A 1 121 ? 14.068 -7.873 -28.036 1.00 93.75 121 VAL A CA 1
ATOM 915 C C . VAL A 1 121 ? 14.442 -8.854 -26.927 1.00 93.75 121 VAL A C 1
ATOM 917 O O . VAL A 1 121 ? 13.594 -9.311 -26.158 1.00 93.75 121 VAL A O 1
ATOM 920 N N . SER A 1 122 ? 15.732 -9.184 -26.847 1.00 94.19 122 SER A N 1
ATOM 921 C CA . SER A 1 122 ? 16.303 -10.083 -25.836 1.00 94.19 122 SER A CA 1
ATOM 922 C C . SER A 1 122 ? 16.140 -9.510 -24.423 1.00 94.19 122 SER A C 1
ATOM 924 O O . SER A 1 122 ? 16.419 -8.329 -24.209 1.00 94.19 122 SER A O 1
ATOM 926 N N . LEU A 1 123 ? 15.752 -10.343 -23.447 1.00 95.56 123 LEU A N 1
ATOM 927 C CA . LEU A 1 123 ? 15.610 -9.926 -22.041 1.00 95.56 123 LEU A CA 1
ATOM 928 C C . LEU A 1 123 ? 16.917 -9.318 -21.505 1.00 95.56 123 LEU A C 1
ATOM 930 O O . LEU A 1 123 ? 16.857 -8.357 -20.744 1.00 95.56 123 LEU A O 1
ATOM 934 N N . SER A 1 124 ? 18.067 -9.807 -21.980 1.00 93.94 124 SER A N 1
ATOM 935 C CA . SER A 1 124 ? 19.405 -9.265 -21.712 1.00 93.94 124 SER A CA 1
ATOM 936 C C . SER A 1 124 ? 19.556 -7.738 -21.853 1.00 93.94 124 SER A C 1
ATOM 938 O O . SER A 1 124 ? 20.404 -7.155 -21.187 1.00 93.94 124 SER A O 1
ATOM 940 N N . LEU A 1 125 ? 18.761 -7.063 -22.701 1.00 94.75 125 LEU A N 1
ATOM 941 C CA . LEU A 1 125 ? 18.760 -5.590 -22.764 1.00 94.75 125 LEU A CA 1
ATOM 942 C C . LEU A 1 125 ? 18.223 -4.979 -21.465 1.00 94.75 125 LEU A C 1
ATOM 944 O O . LEU A 1 125 ? 18.801 -4.048 -20.909 1.00 94.75 125 LEU A O 1
ATOM 948 N N . LEU A 1 126 ? 17.095 -5.515 -21.003 1.00 95.56 126 LEU A N 1
ATOM 949 C CA . LEU A 1 126 ? 16.408 -5.060 -19.808 1.00 95.56 126 LEU A CA 1
ATOM 950 C C . LEU A 1 126 ? 17.180 -5.480 -18.555 1.00 95.56 126 LEU A C 1
ATOM 952 O O . LEU A 1 126 ? 17.357 -4.658 -17.668 1.00 95.56 126 LEU A O 1
ATOM 956 N N . SER A 1 127 ? 17.693 -6.712 -18.481 1.00 95.25 127 SER A N 1
ATOM 957 C CA . SER A 1 127 ? 18.470 -7.166 -17.319 1.00 95.25 127 SER A CA 1
ATOM 958 C C . SER A 1 127 ? 19.784 -6.393 -17.150 1.00 95.25 127 SER A C 1
ATOM 960 O O . SER A 1 127 ? 20.096 -6.011 -16.023 1.00 95.25 127 SER A O 1
ATOM 962 N N . GLY A 1 128 ? 20.473 -6.045 -18.245 1.00 94.31 128 GLY A N 1
ATOM 963 C CA . GLY A 1 128 ? 21.635 -5.150 -18.219 1.00 94.31 128 GLY A CA 1
ATOM 964 C C . GLY A 1 128 ? 21.286 -3.742 -17.720 1.00 94.31 128 GLY A C 1
ATOM 965 O O . GLY A 1 128 ? 21.882 -3.269 -16.757 1.00 94.31 128 GLY A O 1
ATOM 966 N N . ALA A 1 129 ? 20.245 -3.111 -18.278 1.00 94.81 129 ALA A N 1
ATOM 967 C CA . ALA A 1 129 ? 19.775 -1.798 -17.816 1.00 94.81 129 ALA A CA 1
ATOM 968 C C . ALA A 1 129 ? 19.341 -1.806 -16.333 1.00 94.81 129 ALA A C 1
ATOM 970 O O . ALA A 1 129 ? 19.532 -0.827 -15.611 1.00 94.81 129 ALA A O 1
ATOM 971 N N . LEU A 1 130 ? 18.767 -2.916 -15.856 1.00 94.50 130 LEU A N 1
ATOM 972 C CA . LEU A 1 130 ? 18.407 -3.100 -14.450 1.00 94.50 130 LEU A CA 1
ATOM 973 C C . LEU A 1 130 ? 19.619 -3.327 -13.536 1.00 94.50 130 LEU A C 1
ATOM 975 O O . LEU A 1 130 ? 19.550 -2.955 -12.362 1.00 94.50 130 LEU A O 1
ATOM 979 N N . LEU A 1 131 ? 20.706 -3.908 -14.051 1.00 92.19 131 LEU A N 1
ATOM 980 C CA . LEU A 1 131 ? 21.976 -4.049 -13.340 1.00 92.19 131 LEU A CA 1
ATOM 981 C C . LEU A 1 131 ? 22.681 -2.693 -13.213 1.00 92.19 131 LEU A C 1
ATOM 983 O O . LEU A 1 131 ? 22.989 -2.303 -12.091 1.00 92.19 131 LEU A O 1
ATOM 987 N N . GLU A 1 132 ? 22.801 -1.925 -14.306 1.00 91.19 132 GLU A N 1
ATOM 988 C CA . GLU A 1 132 ? 23.311 -0.538 -14.292 1.00 91.19 132 GLU A CA 1
ATOM 989 C C . GLU A 1 132 ? 22.575 0.310 -13.226 1.00 91.19 132 GLU A C 1
ATOM 991 O O . GLU A 1 132 ? 23.188 1.007 -12.416 1.00 91.19 132 GLU A O 1
ATOM 996 N N . ILE A 1 133 ? 21.242 0.200 -13.154 1.00 91.81 133 ILE A N 1
ATOM 997 C CA . ILE A 1 133 ? 20.410 0.913 -12.167 1.00 91.81 133 ILE A CA 1
ATOM 998 C C . ILE A 1 133 ? 20.573 0.370 -10.730 1.00 91.81 133 ILE A C 1
ATOM 1000 O O . ILE A 1 133 ? 20.393 1.126 -9.769 1.00 91.81 133 ILE A O 1
ATOM 1004 N N . GLU A 1 134 ? 20.913 -0.909 -10.535 1.00 88.50 134 GLU A N 1
ATOM 1005 C CA . GLU A 1 134 ? 21.237 -1.445 -9.204 1.00 88.50 134 GLU A CA 1
ATOM 1006 C C . GLU A 1 134 ? 22.635 -1.015 -8.730 1.00 88.50 134 GLU A C 1
ATOM 1008 O O . GLU A 1 134 ? 22.796 -0.716 -7.547 1.00 88.50 134 GLU A O 1
ATOM 1013 N N . GLU A 1 135 ? 23.613 -0.910 -9.630 1.00 87.44 135 GLU A N 1
ATOM 1014 C CA . GLU A 1 135 ? 24.984 -0.465 -9.332 1.00 87.44 135 GLU A CA 1
ATOM 1015 C C . GLU A 1 135 ? 25.070 1.037 -9.014 1.00 87.44 135 GLU A C 1
ATOM 1017 O O . GLU A 1 135 ? 25.870 1.453 -8.177 1.00 87.44 135 GLU A O 1
ATOM 1022 N N . LEU A 1 136 ? 24.158 1.857 -9.550 1.00 84.88 136 LEU A N 1
ATOM 1023 C CA . LEU A 1 136 ? 23.987 3.267 -9.161 1.00 84.88 136 LEU A CA 1
ATOM 1024 C C . LEU A 1 136 ? 23.534 3.480 -7.696 1.00 84.88 136 LEU A C 1
ATOM 1026 O O . LEU A 1 136 ? 23.295 4.617 -7.277 1.00 84.88 136 LEU A O 1
ATOM 1030 N N . LYS A 1 137 ? 23.384 2.429 -6.882 1.00 74.88 137 LYS A N 1
ATOM 1031 C CA . LYS A 1 137 ? 22.942 2.535 -5.484 1.00 74.88 137 LYS A CA 1
ATOM 1032 C C . LYS A 1 137 ? 24.104 2.732 -4.525 1.00 74.88 137 LYS A C 1
ATOM 1034 O O . LYS A 1 137 ? 24.908 1.837 -4.309 1.00 74.88 137 LYS A O 1
ATOM 1039 N N . GLY A 1 138 ? 24.109 3.888 -3.866 1.00 64.12 138 GLY A N 1
ATOM 1040 C CA . GLY A 1 138 ? 25.149 4.269 -2.907 1.00 64.12 138 GLY A CA 1
ATOM 1041 C C . GLY A 1 138 ? 26.205 5.208 -3.493 1.00 64.12 138 GLY A C 1
ATOM 1042 O O . GLY A 1 138 ? 26.921 5.838 -2.729 1.00 64.12 138 GLY A O 1
ATOM 1043 N N . SER A 1 139 ? 26.223 5.425 -4.814 1.00 66.62 139 SER A N 1
ATOM 1044 C CA . SER A 1 139 ? 27.135 6.363 -5.498 1.00 66.62 139 SER A CA 1
ATOM 1045 C C . SER A 1 139 ? 26.871 7.857 -5.221 1.00 66.62 139 SER A C 1
ATOM 1047 O O . SER A 1 139 ? 27.521 8.726 -5.797 1.00 66.62 139 SER A O 1
ATOM 1049 N N . GLY A 1 140 ? 25.926 8.183 -4.332 1.00 59.81 140 GLY A N 1
ATOM 1050 C CA . GLY A 1 140 ? 25.674 9.544 -3.857 1.00 59.81 140 GLY A CA 1
ATOM 1051 C C . GLY A 1 140 ? 24.766 10.403 -4.750 1.00 59.81 140 GLY A C 1
ATOM 1052 O O . GLY A 1 140 ? 23.796 9.927 -5.358 1.00 59.81 140 GLY A O 1
ATOM 1053 N N . LYS A 1 141 ? 25.041 11.716 -4.757 1.00 56.66 141 LYS A N 1
ATOM 1054 C CA . LYS A 1 141 ? 24.248 12.758 -5.435 1.00 56.66 141 LYS A CA 1
ATOM 1055 C C . LYS A 1 141 ? 24.405 12.662 -6.960 1.00 56.66 141 LYS A C 1
ATOM 1057 O O . LYS A 1 141 ? 25.278 13.292 -7.539 1.00 56.66 141 LYS A O 1
ATOM 1062 N N . GLY A 1 142 ? 23.527 11.905 -7.614 1.00 64.06 142 GLY A N 1
ATOM 1063 C CA . GLY A 1 142 ? 23.485 11.809 -9.081 1.00 64.06 142 GLY A CA 1
ATOM 1064 C C . GLY A 1 142 ? 22.712 10.598 -9.596 1.00 64.06 142 GLY A C 1
ATOM 1065 O O . GLY A 1 142 ? 22.006 10.705 -10.592 1.00 64.06 142 GLY A O 1
ATOM 1066 N N . SER A 1 143 ? 22.742 9.494 -8.847 1.00 78.06 143 SER A N 1
ATOM 1067 C CA . SER A 1 143 ? 22.074 8.210 -9.137 1.00 78.06 143 SER A CA 1
ATOM 1068 C C . SER A 1 143 ? 20.676 8.310 -9.774 1.00 78.06 143 SER A C 1
ATOM 1070 O O . SER A 1 143 ? 20.416 7.663 -10.786 1.00 78.06 143 SER A O 1
ATOM 1072 N N . ARG A 1 144 ? 19.775 9.161 -9.251 1.00 84.06 144 ARG A N 1
ATOM 1073 C CA . ARG A 1 144 ? 18.436 9.376 -9.843 1.00 84.06 144 ARG A CA 1
ATOM 1074 C C . ARG A 1 144 ? 18.481 10.029 -11.234 1.00 84.06 144 ARG A C 1
ATOM 1076 O O . ARG A 1 144 ? 17.698 9.621 -12.084 1.00 84.06 144 ARG A O 1
ATOM 1083 N N . LYS A 1 145 ? 19.369 11.006 -11.474 1.00 87.75 145 LYS A N 1
ATOM 1084 C CA . LYS A 1 145 ? 19.536 11.650 -12.793 1.00 87.75 145 LYS A CA 1
ATOM 1085 C C . LYS A 1 145 ? 19.975 10.608 -13.831 1.00 87.75 145 LYS A C 1
ATOM 1087 O O . LYS A 1 145 ? 19.317 10.465 -14.858 1.00 87.75 145 LYS A O 1
ATOM 1092 N N . THR A 1 146 ? 21.008 9.820 -13.523 1.00 89.38 146 THR A N 1
ATOM 1093 C CA . THR A 1 146 ? 21.515 8.764 -14.418 1.00 89.38 146 THR A CA 1
ATOM 1094 C C . THR A 1 146 ? 20.483 7.657 -14.649 1.00 89.38 146 THR A C 1
ATOM 1096 O O . THR A 1 146 ? 20.292 7.236 -15.784 1.00 89.38 146 THR A O 1
ATOM 1099 N N . MET A 1 147 ? 19.732 7.246 -13.619 1.00 91.69 147 MET A N 1
ATOM 1100 C CA . MET A 1 147 ? 18.610 6.307 -13.768 1.00 91.69 147 MET A CA 1
ATOM 1101 C C . MET A 1 147 ? 17.535 6.833 -14.737 1.00 91.69 147 MET A C 1
ATOM 1103 O O . MET A 1 147 ? 17.067 6.071 -15.581 1.00 91.69 147 MET A O 1
ATOM 1107 N N . THR A 1 148 ? 17.161 8.119 -14.674 1.00 92.94 148 THR A N 1
ATOM 1108 C CA . THR A 1 148 ? 16.237 8.714 -15.659 1.00 92.94 148 THR A CA 1
ATOM 1109 C C . THR A 1 148 ? 16.820 8.660 -17.077 1.00 92.94 148 THR A C 1
ATOM 1111 O O . THR A 1 148 ? 16.083 8.337 -18.008 1.00 92.94 148 THR A O 1
ATOM 1114 N N . VAL A 1 149 ? 18.124 8.911 -17.263 1.00 93.81 149 VAL A N 1
ATOM 1115 C CA . VAL A 1 149 ? 18.799 8.815 -18.576 1.00 93.81 149 VAL A CA 1
ATOM 1116 C C . VAL A 1 149 ? 18.779 7.379 -19.115 1.00 93.81 149 VAL A C 1
ATOM 1118 O O . VAL A 1 149 ? 18.295 7.179 -20.227 1.00 93.81 149 VAL A O 1
ATOM 1121 N N . ILE A 1 150 ? 19.185 6.378 -18.319 1.00 95.38 150 ILE A N 1
ATOM 1122 C CA . ILE A 1 150 ? 19.167 4.948 -18.702 1.00 95.38 150 ILE A CA 1
ATOM 1123 C C . ILE A 1 150 ? 17.767 4.522 -19.156 1.00 95.38 150 ILE A C 1
ATOM 1125 O O . ILE A 1 150 ? 17.612 3.923 -20.219 1.00 95.38 150 ILE A O 1
ATOM 1129 N N . LEU A 1 151 ? 16.731 4.867 -18.385 1.00 96.69 151 LEU A N 1
ATOM 1130 C CA . LEU A 1 151 ? 15.347 4.507 -18.705 1.00 96.69 151 LEU A CA 1
ATOM 1131 C C . LEU A 1 151 ? 14.821 5.245 -19.942 1.00 96.69 151 LEU A C 1
ATOM 1133 O O . LEU A 1 151 ? 14.160 4.634 -20.779 1.00 96.69 151 LEU A O 1
ATOM 1137 N N . SER A 1 152 ? 15.150 6.530 -20.096 1.00 96.38 152 SER A N 1
ATOM 1138 C CA . SER A 1 152 ? 14.789 7.299 -21.295 1.00 96.38 152 SER A CA 1
ATOM 1139 C C . SER A 1 152 ? 15.435 6.683 -22.538 1.00 96.38 152 SER A C 1
ATOM 1141 O O . SER A 1 152 ? 14.778 6.496 -23.558 1.00 96.38 152 SER A O 1
ATOM 1143 N N . ASN A 1 153 ? 16.711 6.307 -22.447 1.00 95.25 153 ASN A N 1
ATOM 1144 C CA . ASN A 1 153 ? 17.475 5.701 -23.534 1.00 95.25 153 ASN A CA 1
ATOM 1145 C C . ASN A 1 153 ? 17.004 4.279 -23.867 1.00 95.25 153 ASN A C 1
ATOM 1147 O O . ASN A 1 153 ? 16.912 3.937 -25.045 1.00 95.25 153 ASN A O 1
ATOM 1151 N N . LEU A 1 154 ? 16.610 3.490 -22.864 1.00 96.44 154 LEU A N 1
ATOM 1152 C CA . LEU A 1 154 ? 15.950 2.197 -23.050 1.00 96.44 154 LEU A CA 1
ATOM 1153 C C . LEU A 1 154 ? 14.640 2.350 -23.838 1.00 96.44 154 LEU A C 1
ATOM 1155 O O . LEU A 1 154 ? 14.437 1.639 -24.820 1.00 96.44 154 LEU A O 1
ATOM 1159 N N . PHE A 1 155 ? 13.774 3.302 -23.475 1.00 95.94 155 PHE A N 1
ATOM 1160 C CA . PHE A 1 155 ? 12.536 3.555 -24.222 1.00 95.94 155 PHE A CA 1
ATOM 1161 C C . PHE A 1 155 ? 12.789 4.107 -25.630 1.00 95.94 155 PHE A C 1
ATOM 1163 O O . PHE A 1 155 ? 12.119 3.683 -26.568 1.00 95.94 155 PHE A O 1
ATOM 1170 N N . ARG A 1 156 ? 13.784 4.986 -25.814 1.00 93.38 156 ARG A N 1
ATOM 1171 C CA . ARG A 1 156 ? 14.208 5.466 -27.143 1.00 93.38 156 ARG A CA 1
ATOM 1172 C C . ARG A 1 156 ? 14.705 4.324 -28.035 1.00 93.38 156 ARG A C 1
ATOM 1174 O O . ARG A 1 156 ? 14.360 4.290 -29.212 1.00 93.38 156 ARG A O 1
ATOM 1181 N N . LEU A 1 157 ? 15.458 3.371 -27.480 1.00 93.00 157 LEU A N 1
ATOM 1182 C CA . LEU A 1 157 ? 15.885 2.171 -28.202 1.00 93.00 157 LEU A CA 1
ATOM 1183 C C . LEU A 1 157 ? 14.695 1.268 -28.550 1.00 93.00 157 LEU A C 1
ATOM 1185 O O . LEU A 1 157 ? 14.577 0.850 -29.696 1.00 93.00 157 LEU A O 1
ATOM 1189 N N . LEU A 1 158 ? 13.783 1.017 -27.606 1.00 92.94 158 LEU A N 1
ATOM 1190 C CA . LEU A 1 158 ? 12.585 0.205 -27.854 1.00 92.94 158 LEU A CA 1
ATOM 1191 C C . LEU A 1 158 ? 11.654 0.825 -28.905 1.00 92.94 158 LEU A C 1
ATOM 1193 O O . LEU A 1 158 ? 11.179 0.098 -29.771 1.00 92.94 158 LEU A O 1
ATOM 1197 N N . MET A 1 159 ? 11.449 2.147 -28.901 1.00 91.12 159 MET A N 1
ATOM 1198 C CA . MET A 1 159 ? 10.720 2.840 -29.976 1.00 91.12 159 MET A CA 1
ATOM 1199 C C . MET A 1 159 ? 11.382 2.657 -31.346 1.00 91.12 159 MET A C 1
ATOM 1201 O O . MET A 1 159 ? 10.679 2.564 -32.345 1.00 91.12 159 MET A O 1
ATOM 1205 N N . HIS A 1 160 ? 12.714 2.599 -31.406 1.00 88.12 160 HIS A N 1
ATOM 1206 C CA . HIS A 1 160 ? 13.443 2.415 -32.662 1.00 88.12 160 HIS A CA 1
ATOM 1207 C C . HIS A 1 160 ? 13.381 0.971 -33.183 1.00 88.12 160 HIS A C 1
ATOM 1209 O O . HIS A 1 160 ? 13.164 0.758 -34.375 1.00 88.12 160 HIS A O 1
ATOM 1215 N N . VAL A 1 161 ? 13.550 -0.026 -32.304 1.00 89.56 161 VAL A N 1
ATOM 1216 C CA . VAL A 1 161 ? 13.709 -1.434 -32.722 1.00 89.56 161 VAL A CA 1
ATOM 1217 C C . VAL A 1 161 ? 12.431 -2.273 -32.652 1.00 89.56 161 VAL A C 1
ATOM 1219 O O . VAL A 1 161 ? 12.269 -3.164 -33.483 1.00 89.56 161 VAL A O 1
ATOM 1222 N N . GLN A 1 162 ? 11.542 -2.037 -31.678 1.00 90.25 162 GLN A N 1
ATOM 1223 C CA . GLN A 1 162 ? 10.378 -2.895 -31.394 1.00 90.25 162 GLN A CA 1
ATOM 1224 C C . GLN A 1 162 ? 9.355 -2.193 -30.456 1.00 90.25 162 GLN A C 1
ATOM 1226 O O . GLN A 1 162 ? 9.273 -2.531 -29.269 1.00 90.25 162 GLN A O 1
ATOM 1231 N N . PRO A 1 163 ? 8.558 -1.216 -30.942 1.00 89.69 163 PRO A N 1
ATOM 1232 C CA . PRO A 1 163 ? 7.685 -0.385 -30.097 1.00 89.69 163 PRO A CA 1
ATOM 1233 C C . PRO A 1 163 ? 6.705 -1.150 -29.195 1.00 89.69 163 PRO A C 1
ATOM 1235 O O . PRO A 1 163 ? 6.389 -0.713 -28.090 1.00 89.69 163 PRO A O 1
ATOM 1238 N N . GLN A 1 164 ? 6.231 -2.314 -29.636 1.00 89.69 164 GLN A N 1
ATOM 1239 C CA . GLN A 1 164 ? 5.292 -3.158 -28.894 1.00 89.69 164 GLN A CA 1
ATOM 1240 C C . GLN A 1 164 ? 5.870 -3.713 -27.577 1.00 89.69 164 GLN A C 1
ATOM 1242 O O . GLN A 1 164 ? 5.110 -3.997 -26.649 1.00 89.69 164 GLN A O 1
ATOM 1247 N N . ASP A 1 165 ? 7.198 -3.797 -27.441 1.00 93.44 165 ASP A N 1
ATOM 1248 C CA . ASP A 1 165 ? 7.849 -4.257 -26.208 1.00 93.44 165 ASP A CA 1
ATOM 1249 C C . ASP A 1 165 ? 7.889 -3.152 -25.122 1.00 93.44 165 ASP A C 1
ATOM 1251 O O . ASP A 1 165 ? 8.231 -3.438 -23.970 1.00 93.44 165 ASP A O 1
ATOM 1255 N N . ILE A 1 166 ? 7.487 -1.904 -25.426 1.00 94.88 166 ILE A N 1
ATOM 1256 C CA . ILE A 1 166 ? 7.442 -0.785 -24.460 1.00 94.88 166 ILE A CA 1
ATOM 1257 C C . ILE A 1 166 ? 6.439 -1.058 -23.336 1.00 94.88 166 ILE A C 1
ATOM 1259 O O . ILE A 1 166 ? 6.800 -0.916 -22.171 1.00 94.88 166 ILE A O 1
ATOM 1263 N N . ILE A 1 167 ? 5.211 -1.489 -23.648 1.00 95.44 167 ILE A N 1
ATOM 1264 C CA . ILE A 1 167 ? 4.174 -1.764 -22.632 1.00 95.44 167 ILE A CA 1
ATOM 1265 C C . ILE A 1 167 ? 4.637 -2.887 -21.692 1.00 95.44 167 ILE A C 1
ATOM 1267 O O . ILE A 1 167 ? 4.592 -2.740 -20.470 1.00 95.44 167 ILE A O 1
ATOM 1271 N N . ALA A 1 168 ? 5.168 -3.978 -22.255 1.00 96.19 168 ALA A N 1
ATOM 1272 C CA . ALA A 1 168 ? 5.749 -5.078 -21.487 1.00 96.19 168 ALA A CA 1
ATOM 1273 C C . ALA A 1 168 ? 6.905 -4.605 -20.585 1.00 96.19 168 ALA A C 1
ATOM 1275 O O . ALA A 1 168 ? 6.974 -4.973 -19.412 1.00 96.19 168 ALA A O 1
ATOM 1276 N N . THR A 1 169 ? 7.777 -3.740 -21.107 1.00 96.88 169 THR A N 1
ATOM 1277 C CA . THR A 1 169 ? 8.892 -3.145 -20.358 1.00 96.88 169 THR A CA 1
ATOM 1278 C C . THR A 1 169 ? 8.397 -2.255 -19.218 1.00 96.88 169 THR A C 1
ATOM 1280 O O . THR A 1 169 ? 8.844 -2.423 -18.088 1.00 96.88 169 THR A O 1
ATOM 1283 N N . VAL A 1 170 ? 7.440 -1.357 -19.465 1.00 96.50 170 VAL A N 1
ATOM 1284 C CA . VAL A 1 170 ? 6.827 -0.486 -18.445 1.00 96.50 170 VAL A CA 1
ATOM 1285 C C . VAL A 1 170 ? 6.236 -1.311 -17.302 1.00 96.50 170 VAL A C 1
ATOM 1287 O O . VAL A 1 170 ? 6.532 -1.032 -16.137 1.00 96.50 170 VAL A O 1
ATOM 1290 N N . TYR A 1 171 ? 5.474 -2.364 -17.614 1.00 95.06 171 TYR A N 1
ATOM 1291 C CA . TYR A 1 171 ? 4.898 -3.243 -16.596 1.00 95.06 171 TYR A CA 1
ATOM 1292 C C . TYR A 1 171 ? 5.956 -4.020 -15.802 1.00 95.06 171 TYR A C 1
ATOM 1294 O O . TYR A 1 171 ? 5.855 -4.093 -14.576 1.00 95.06 171 TYR A O 1
ATOM 1302 N N . ILE A 1 172 ? 7.015 -4.520 -16.450 1.00 94.81 172 ILE A N 1
ATOM 1303 C CA . ILE A 1 172 ? 8.146 -5.143 -15.744 1.00 94.81 172 ILE A CA 1
ATOM 1304 C C . ILE A 1 172 ? 8.857 -4.125 -14.836 1.00 94.81 172 ILE A C 1
ATOM 1306 O O . ILE A 1 172 ? 9.170 -4.453 -13.695 1.00 94.81 172 ILE A O 1
ATOM 1310 N N . LEU A 1 173 ? 9.064 -2.880 -15.277 1.00 95.19 173 LEU A N 1
ATOM 1311 C CA . LEU A 1 173 ? 9.768 -1.841 -14.508 1.00 95.19 173 LEU A CA 1
ATOM 1312 C C . LEU A 1 173 ? 8.992 -1.364 -13.265 1.00 95.19 173 LEU A C 1
ATOM 1314 O O . LEU A 1 173 ? 9.614 -1.112 -12.231 1.00 95.19 173 LEU A O 1
ATOM 1318 N N . ILE A 1 174 ? 7.654 -1.286 -13.320 1.00 92.38 174 ILE A N 1
ATOM 1319 C CA . ILE A 1 174 ? 6.799 -1.102 -12.120 1.00 92.38 174 ILE A CA 1
ATOM 1320 C C . ILE A 1 174 ? 6.549 -2.409 -11.354 1.00 92.38 174 ILE A C 1
ATOM 1322 O O . ILE A 1 174 ? 5.960 -2.386 -10.274 1.00 92.38 174 ILE A O 1
ATOM 1326 N N . ASN A 1 175 ? 6.997 -3.532 -11.915 1.00 90.62 175 ASN A N 1
ATOM 1327 C CA . ASN A 1 175 ? 6.893 -4.883 -11.389 1.00 90.62 175 ASN A CA 1
ATOM 1328 C C . ASN A 1 175 ? 5.456 -5.398 -11.182 1.00 90.62 175 ASN A C 1
ATOM 1330 O O . ASN A 1 175 ? 5.124 -5.953 -10.131 1.00 90.62 175 ASN A O 1
ATOM 1334 N N . LYS A 1 176 ? 4.612 -5.208 -12.200 1.00 91.25 176 LYS A N 1
ATOM 1335 C CA . LYS A 1 176 ? 3.225 -5.695 -12.287 1.00 91.25 176 LYS A CA 1
ATOM 1336 C C . LYS A 1 176 ? 3.009 -6.438 -13.609 1.00 91.25 176 LYS A C 1
ATOM 1338 O O . LYS A 1 176 ? 3.875 -6.434 -14.479 1.00 91.25 176 LYS A O 1
ATOM 1343 N N . VAL A 1 177 ? 1.842 -7.059 -13.775 1.00 92.31 177 VAL A N 1
ATOM 1344 C CA . VAL A 1 177 ? 1.428 -7.680 -15.051 1.00 92.31 177 VAL A CA 1
ATOM 1345 C C . VAL A 1 177 ? 0.215 -7.010 -15.700 1.00 92.31 177 VAL A C 1
ATOM 1347 O O . VAL A 1 177 ? -0.050 -7.262 -16.870 1.00 92.31 177 VAL A O 1
ATOM 1350 N N . ALA A 1 178 ? -0.501 -6.163 -14.961 1.00 92.19 178 ALA A N 1
ATOM 1351 C CA . ALA A 1 178 ? -1.708 -5.451 -15.373 1.00 92.19 178 ALA A CA 1
ATOM 1352 C C . ALA A 1 178 ? -1.895 -4.196 -14.483 1.00 92.19 178 ALA A C 1
ATOM 1354 O O . ALA A 1 178 ? -1.130 -4.025 -13.520 1.00 92.19 178 ALA A O 1
ATOM 1355 N N . PRO A 1 179 ? -2.882 -3.324 -14.760 1.00 92.44 179 PRO A N 1
ATOM 1356 C CA . PRO A 1 179 ? -3.352 -2.310 -13.819 1.00 92.44 179 PRO A CA 1
ATOM 1357 C C . PRO A 1 179 ? -3.853 -2.904 -12.491 1.00 92.44 179 PRO A C 1
ATOM 1359 O O . PRO A 1 179 ? -4.291 -4.051 -12.425 1.00 92.44 179 PRO A O 1
ATOM 1362 N N . ASP A 1 180 ? -3.842 -2.090 -11.431 1.00 90.19 180 ASP A N 1
ATOM 1363 C CA . ASP A 1 180 ? -4.221 -2.505 -10.065 1.00 90.19 180 ASP A CA 1
ATOM 1364 C C . ASP A 1 180 ? -5.667 -3.039 -9.965 1.00 90.19 180 ASP A C 1
ATOM 1366 O O . ASP A 1 180 ? -5.954 -3.965 -9.204 1.00 90.19 180 ASP A O 1
ATOM 1370 N N . TYR A 1 181 ? -6.571 -2.492 -10.778 1.00 91.69 181 TYR A N 1
ATOM 1371 C CA . TYR A 1 181 ? -8.003 -2.798 -10.759 1.00 91.69 181 TYR A CA 1
ATOM 1372 C C . TYR A 1 181 ? -8.385 -4.080 -11.514 1.00 91.69 181 TYR A C 1
ATOM 1374 O O . TYR A 1 181 ? -9.503 -4.568 -11.356 1.00 91.69 181 TYR A O 1
ATOM 1382 N N . GLU A 1 182 ? -7.465 -4.656 -12.293 1.00 90.19 182 GLU A N 1
ATOM 1383 C CA . GLU A 1 182 ? -7.644 -5.969 -12.930 1.00 90.19 182 GLU A CA 1
ATOM 1384 C C . GLU A 1 182 ? -7.304 -7.130 -11.973 1.00 90.19 182 GLU A C 1
ATOM 1386 O O . GLU A 1 182 ? -7.503 -8.292 -12.317 1.00 90.19 182 GLU A O 1
ATOM 1391 N N . ALA A 1 183 ? -6.802 -6.834 -10.762 1.00 79.56 183 ALA A N 1
ATOM 1392 C CA . ALA A 1 183 ? -6.509 -7.798 -9.691 1.00 79.56 183 ALA A CA 1
ATOM 1393 C C . ALA A 1 183 ? -5.598 -8.987 -10.093 1.00 79.56 183 ALA A C 1
ATOM 1395 O O . ALA A 1 183 ? -5.598 -10.037 -9.442 1.00 79.56 183 ALA A O 1
ATOM 1396 N N . ALA A 1 184 ? -4.800 -8.826 -11.154 1.00 84.31 184 ALA A N 1
ATOM 1397 C CA . ALA A 1 184 ? -3.946 -9.868 -11.721 1.00 84.31 184 ALA A CA 1
ATOM 1398 C C . ALA A 1 184 ? -2.656 -10.080 -10.901 1.00 84.31 184 ALA A C 1
ATOM 1400 O O . ALA A 1 184 ? -1.558 -9.678 -11.291 1.00 84.31 184 ALA A O 1
ATOM 1401 N N . GLU A 1 185 ? -2.774 -10.734 -9.747 1.00 84.31 185 GLU A N 1
ATOM 1402 C CA . GLU A 1 185 ? -1.627 -11.112 -8.918 1.00 84.31 185 GLU A CA 1
ATOM 1403 C C . GLU A 1 185 ? -0.883 -12.341 -9.462 1.00 84.31 185 GLU A C 1
ATOM 1405 O O . GLU A 1 185 ? -1.482 -13.377 -9.749 1.00 84.31 185 GLU A O 1
ATOM 1410 N N . LEU A 1 186 ? 0.456 -12.295 -9.478 1.00 87.50 186 LEU A N 1
ATOM 1411 C CA . LEU A 1 186 ? 1.288 -13.471 -9.779 1.00 87.50 186 LEU A CA 1
ATOM 1412 C C . LEU A 1 186 ? 0.996 -14.649 -8.832 1.00 87.50 186 LEU A C 1
ATOM 1414 O O . LEU A 1 186 ? 1.031 -15.804 -9.260 1.00 87.50 186 LEU A O 1
ATOM 1418 N N . GLY A 1 187 ? 0.694 -14.376 -7.557 1.00 84.00 187 GLY A N 1
ATOM 1419 C CA . GLY A 1 187 ? 0.354 -15.394 -6.557 1.00 84.00 187 GLY A CA 1
ATOM 1420 C C . GLY A 1 187 ? 1.458 -16.437 -6.335 1.00 84.00 187 GLY A C 1
ATOM 1421 O O . GLY A 1 187 ? 1.154 -17.621 -6.192 1.00 84.00 187 GLY A O 1
ATOM 1422 N N . VAL A 1 188 ? 2.728 -16.013 -6.367 1.00 88.44 188 VAL A N 1
ATOM 1423 C CA . VAL A 1 188 ? 3.913 -16.868 -6.190 1.00 88.44 188 VAL A CA 1
ATOM 1424 C C . VAL A 1 188 ? 4.571 -16.566 -4.841 1.00 88.44 188 VAL A C 1
ATOM 1426 O O . VAL A 1 188 ? 5.051 -15.461 -4.605 1.00 88.44 188 VAL A O 1
ATOM 1429 N N . GLY A 1 189 ? 4.607 -17.560 -3.951 1.00 87.50 189 GLY A N 1
ATOM 1430 C CA . GLY A 1 189 ? 5.328 -17.483 -2.679 1.00 87.50 189 GLY A CA 1
ATOM 1431 C C . GLY A 1 189 ? 6.799 -17.896 -2.800 1.00 87.50 189 GLY A C 1
ATOM 1432 O O . GLY A 1 189 ? 7.156 -18.720 -3.646 1.00 87.50 189 GLY A O 1
ATOM 1433 N N . ASP A 1 190 ? 7.641 -17.385 -1.896 1.00 89.81 190 ASP A N 1
ATOM 1434 C CA . ASP A 1 190 ? 9.085 -17.674 -1.854 1.00 89.81 190 ASP A CA 1
ATOM 1435 C C . ASP A 1 190 ? 9.387 -19.189 -1.804 1.00 89.81 190 ASP A C 1
ATOM 1437 O O . ASP A 1 190 ? 10.371 -19.639 -2.382 1.00 89.81 190 ASP A O 1
ATOM 1441 N N . SER A 1 191 ? 8.514 -20.005 -1.203 1.00 89.94 191 SER A N 1
ATOM 1442 C CA . SER A 1 191 ? 8.645 -21.472 -1.145 1.00 89.94 191 SER A CA 1
ATOM 1443 C C . SER A 1 191 ? 8.532 -22.175 -2.507 1.00 89.94 191 SER A C 1
ATOM 1445 O O . SER A 1 191 ? 9.164 -23.212 -2.712 1.00 89.94 191 SER A O 1
ATOM 1447 N N . ILE A 1 192 ? 7.766 -21.625 -3.455 1.00 91.50 192 ILE A N 1
ATOM 1448 C CA . ILE A 1 192 ? 7.654 -22.153 -4.827 1.00 91.50 192 ILE A CA 1
ATOM 1449 C C . ILE A 1 192 ? 8.936 -21.832 -5.596 1.00 91.50 192 ILE A C 1
ATOM 1451 O O . ILE A 1 192 ? 9.474 -22.685 -6.300 1.00 91.50 192 ILE A O 1
ATOM 1455 N N . ILE A 1 193 ? 9.443 -20.610 -5.412 1.00 93.19 193 ILE A N 1
ATOM 1456 C CA . ILE A 1 193 ? 10.690 -20.134 -6.013 1.00 93.19 193 ILE A CA 1
ATOM 1457 C C . ILE A 1 193 ? 11.864 -20.961 -5.491 1.00 93.19 193 ILE A C 1
ATOM 1459 O O . ILE A 1 193 ? 12.617 -21.490 -6.297 1.00 93.19 193 ILE A O 1
ATOM 1463 N N . ILE A 1 194 ? 11.982 -21.153 -4.173 1.00 93.00 194 ILE A N 1
ATOM 1464 C CA . ILE A 1 194 ? 13.024 -21.992 -3.559 1.00 93.00 194 ILE A CA 1
ATOM 1465 C C . ILE A 1 194 ? 12.998 -23.406 -4.150 1.00 93.00 194 ILE A C 1
ATOM 1467 O O . ILE A 1 194 ? 14.034 -23.875 -4.606 1.00 93.00 194 ILE A O 1
ATOM 1471 N N . LYS A 1 195 ? 11.829 -24.055 -4.252 1.00 92.00 195 LYS A N 1
ATOM 1472 C CA . LYS A 1 195 ? 11.719 -25.389 -4.874 1.00 92.00 195 LYS A CA 1
ATOM 1473 C C . LYS A 1 195 ? 12.148 -25.397 -6.345 1.00 92.00 195 LYS A C 1
ATOM 1475 O O . LYS A 1 195 ? 12.887 -26.288 -6.752 1.00 92.00 195 LYS A O 1
ATOM 1480 N N . ALA A 1 196 ? 11.761 -24.387 -7.126 1.00 92.50 196 ALA A N 1
ATOM 1481 C CA . ALA A 1 196 ? 12.208 -24.250 -8.512 1.00 92.50 196 ALA A CA 1
ATOM 1482 C C . ALA A 1 196 ? 13.725 -23.984 -8.632 1.00 92.50 196 ALA A C 1
ATOM 1484 O O . ALA A 1 196 ? 14.349 -24.482 -9.565 1.00 92.50 196 ALA A O 1
ATOM 1485 N N . LEU A 1 197 ? 14.336 -23.255 -7.689 1.00 92.31 197 LEU A N 1
ATOM 1486 C CA . LEU A 1 197 ? 15.791 -23.063 -7.620 1.00 92.31 197 LEU A CA 1
ATOM 1487 C C . LEU A 1 197 ? 16.518 -24.367 -7.263 1.00 92.31 197 LEU A C 1
ATOM 1489 O O . LEU A 1 197 ? 17.510 -24.696 -7.912 1.00 92.31 197 LEU A O 1
ATOM 1493 N N . CYS A 1 198 ? 16.022 -25.120 -6.276 1.00 91.75 198 CYS A N 1
ATOM 1494 C CA . CYS A 1 198 ? 16.584 -26.416 -5.894 1.00 91.75 198 CYS A CA 1
ATOM 1495 C C . CYS A 1 198 ? 16.579 -27.397 -7.075 1.00 91.75 198 CYS A C 1
ATOM 1497 O O . CYS A 1 198 ? 17.606 -27.988 -7.396 1.00 91.75 198 CYS A O 1
ATOM 1499 N N . GLU A 1 199 ? 15.440 -27.531 -7.758 1.00 89.75 199 GLU A N 1
ATOM 1500 C CA . GLU A 1 199 ? 15.271 -28.486 -8.859 1.00 89.75 199 GLU A CA 1
ATOM 1501 C C . GLU A 1 199 ? 16.022 -28.083 -10.137 1.00 89.75 199 GLU A C 1
ATOM 1503 O O . GLU A 1 199 ? 16.552 -28.952 -10.825 1.00 89.75 199 GLU A O 1
ATOM 1508 N N . ASN A 1 200 ? 16.114 -26.787 -10.457 1.00 88.75 200 ASN A N 1
ATOM 1509 C CA . ASN A 1 200 ? 16.784 -26.336 -11.683 1.00 88.75 200 ASN A CA 1
ATOM 1510 C C . ASN A 1 200 ? 18.307 -26.188 -11.535 1.00 88.75 200 ASN A C 1
ATOM 1512 O O . ASN A 1 200 ? 19.024 -26.337 -12.526 1.00 88.75 200 ASN A O 1
ATOM 1516 N N . PHE A 1 201 ? 18.802 -25.871 -10.332 1.00 89.00 201 PHE A N 1
ATOM 1517 C CA . PHE A 1 201 ? 20.221 -25.581 -10.082 1.00 89.00 201 PHE A CA 1
ATOM 1518 C C . PHE A 1 201 ? 20.915 -26.563 -9.123 1.00 89.00 201 PHE A C 1
ATOM 1520 O O . PHE A 1 201 ? 22.097 -26.390 -8.837 1.00 89.00 201 PHE A O 1
ATOM 1527 N N . GLY A 1 202 ? 20.217 -27.579 -8.606 1.00 84.81 202 GLY A N 1
ATOM 1528 C CA . GLY A 1 202 ? 20.801 -28.624 -7.753 1.00 84.81 202 GLY A CA 1
ATOM 1529 C C . GLY A 1 202 ? 21.214 -28.173 -6.345 1.00 84.81 202 GLY A C 1
ATOM 1530 O O . GLY A 1 202 ? 21.936 -28.898 -5.664 1.00 84.81 202 GLY A O 1
ATOM 1531 N N . ARG A 1 203 ? 20.789 -26.986 -5.887 1.00 85.75 203 ARG A N 1
ATOM 1532 C CA . ARG A 1 203 ? 21.052 -26.507 -4.516 1.00 85.75 203 ARG A CA 1
ATOM 1533 C C . ARG A 1 203 ? 20.071 -27.120 -3.512 1.00 85.75 203 ARG A C 1
ATOM 1535 O O . ARG A 1 203 ? 18.920 -27.381 -3.843 1.00 85.75 203 ARG A O 1
ATOM 1542 N N . SER A 1 204 ? 20.505 -27.292 -2.261 1.00 91.44 204 SER A N 1
ATOM 1543 C CA . SER A 1 204 ? 19.602 -27.690 -1.172 1.00 91.44 204 SER A CA 1
ATOM 1544 C C . SER A 1 204 ? 18.830 -26.487 -0.609 1.00 91.44 204 SER A C 1
ATOM 1546 O O . SER A 1 204 ? 19.337 -25.362 -0.582 1.00 91.44 204 SER A O 1
ATOM 1548 N N . GLU A 1 205 ? 17.624 -26.724 -0.085 1.00 92.06 205 GLU A N 1
ATOM 1549 C CA . GLU A 1 205 ? 16.832 -25.684 0.588 1.00 92.06 205 GLU A CA 1
ATOM 1550 C C . GLU A 1 205 ? 17.546 -25.131 1.839 1.00 92.06 205 GLU A C 1
ATOM 1552 O O . GLU A 1 205 ? 17.430 -23.941 2.135 1.00 92.06 205 GLU A O 1
ATOM 1557 N N . ALA A 1 206 ? 18.340 -25.956 2.532 1.00 89.25 206 ALA A N 1
ATOM 1558 C CA . ALA A 1 206 ? 19.163 -25.522 3.661 1.00 89.25 206 ALA A CA 1
ATOM 1559 C C . ALA A 1 206 ? 20.267 -24.545 3.221 1.00 89.25 206 ALA A C 1
ATOM 1561 O O . ALA A 1 206 ? 20.424 -23.491 3.830 1.00 89.25 206 ALA A O 1
ATOM 1562 N N . THR A 1 207 ? 20.965 -24.833 2.116 1.00 89.62 207 THR A N 1
ATOM 1563 C CA . THR A 1 207 ? 21.995 -23.946 1.541 1.00 89.62 207 THR A CA 1
ATOM 1564 C C . THR A 1 207 ? 21.402 -22.603 1.110 1.00 89.62 207 THR A C 1
ATOM 1566 O O . THR A 1 207 ? 21.994 -21.557 1.361 1.00 89.62 207 THR A O 1
ATOM 1569 N N . ILE A 1 208 ? 20.211 -22.609 0.498 1.00 90.00 208 ILE A N 1
ATOM 1570 C CA . ILE A 1 208 ? 19.520 -21.374 0.093 1.00 90.00 208 ILE A CA 1
ATOM 1571 C C . ILE A 1 208 ? 19.103 -20.546 1.318 1.00 90.00 208 ILE A C 1
ATOM 1573 O O . ILE A 1 208 ? 19.261 -19.328 1.307 1.00 90.00 208 ILE A O 1
ATOM 1577 N N . LYS A 1 209 ? 18.606 -21.183 2.388 1.00 85.88 209 LYS A N 1
ATOM 1578 C CA . LYS A 1 209 ? 18.277 -20.492 3.647 1.00 85.88 209 LYS A CA 1
ATOM 1579 C C . LYS A 1 209 ? 19.520 -19.944 4.349 1.00 85.88 209 LYS A C 1
ATOM 1581 O O . LYS A 1 209 ? 19.471 -18.808 4.808 1.00 85.88 209 LYS A O 1
ATOM 1586 N N . HIS A 1 210 ? 20.620 -20.702 4.378 1.00 84.00 210 HIS A N 1
ATOM 1587 C CA . HIS A 1 210 ? 21.893 -20.255 4.946 1.00 84.00 210 HIS A CA 1
ATOM 1588 C C . HIS A 1 210 ? 22.375 -18.972 4.269 1.00 84.00 210 HIS A C 1
ATOM 1590 O O . HIS A 1 210 ? 22.524 -17.964 4.947 1.00 84.00 210 HIS A O 1
ATOM 1596 N N . ALA A 1 211 ? 22.500 -18.968 2.937 1.00 84.88 211 ALA A N 1
ATOM 1597 C CA . ALA A 1 211 ? 23.008 -17.818 2.188 1.00 84.88 211 ALA A CA 1
ATOM 1598 C C . ALA A 1 211 ? 22.173 -16.530 2.367 1.00 84.88 211 ALA A C 1
ATOM 1600 O O . ALA A 1 211 ? 22.697 -15.423 2.247 1.00 84.88 211 ALA A O 1
ATOM 1601 N N . LEU A 1 212 ? 20.874 -16.656 2.668 1.00 81.88 212 LEU A N 1
ATOM 1602 C CA . LEU A 1 212 ? 20.002 -15.522 3.001 1.00 81.88 212 LEU A CA 1
ATOM 1603 C C . LEU A 1 212 ? 20.165 -15.030 4.449 1.00 81.88 212 LEU A C 1
ATOM 1605 O O . LEU A 1 212 ? 19.904 -13.858 4.712 1.00 81.88 212 LEU A O 1
ATOM 1609 N N . ALA A 1 213 ? 20.547 -15.908 5.380 1.00 73.81 213 ALA A N 1
ATOM 1610 C CA . ALA A 1 213 ? 20.703 -15.601 6.803 1.00 73.81 213 ALA A CA 1
ATOM 1611 C C . ALA A 1 213 ? 22.121 -15.108 7.150 1.00 73.81 213 ALA A C 1
ATOM 1613 O O . ALA A 1 213 ? 22.270 -14.174 7.931 1.00 73.81 213 ALA A O 1
ATOM 1614 N N . SER A 1 214 ? 23.153 -15.685 6.528 1.00 74.81 214 SER A N 1
ATOM 1615 C CA . SER A 1 214 ? 24.561 -15.279 6.662 1.00 74.81 214 SER A CA 1
ATOM 1616 C C . SER A 1 214 ? 24.889 -13.958 5.954 1.00 74.81 214 SER A C 1
ATOM 1618 O O . SER A 1 214 ? 25.916 -13.342 6.229 1.00 74.81 214 SER A O 1
ATOM 1620 N N . GLY A 1 215 ? 24.031 -13.523 5.025 1.00 74.69 215 GLY A N 1
ATOM 1621 C CA . GLY A 1 215 ? 24.234 -12.326 4.208 1.00 74.69 215 GLY A CA 1
ATOM 1622 C C . GLY A 1 215 ? 24.999 -12.555 2.898 1.00 74.69 215 GLY A C 1
ATOM 1623 O O . GLY A 1 215 ? 25.160 -11.600 2.138 1.00 74.69 215 GLY A O 1
ATOM 1624 N N . GLU A 1 216 ? 25.406 -13.794 2.581 1.00 82.25 216 GLU A N 1
ATOM 1625 C CA . GLU A 1 216 ? 26.019 -14.174 1.289 1.00 82.25 216 GLU A CA 1
ATOM 1626 C C . GLU A 1 216 ? 25.158 -13.782 0.070 1.00 82.25 216 GLU A C 1
ATOM 1628 O O . GLU A 1 216 ? 25.677 -13.555 -1.026 1.00 82.25 216 GLU A O 1
ATOM 1633 N N . ALA A 1 217 ? 23.834 -13.718 0.237 1.00 84.81 217 ALA A N 1
ATOM 1634 C CA . ALA A 1 217 ? 22.881 -13.338 -0.797 1.00 84.81 217 ALA A CA 1
ATOM 1635 C C . ALA A 1 217 ? 21.781 -12.410 -0.249 1.00 84.81 217 ALA A C 1
ATOM 1637 O O . ALA A 1 217 ? 21.020 -12.762 0.649 1.00 84.81 217 ALA A O 1
ATOM 1638 N N . LYS A 1 218 ? 21.629 -11.226 -0.858 1.00 83.12 218 LYS A N 1
ATOM 1639 C CA . LYS A 1 218 ? 20.644 -10.195 -0.454 1.00 83.12 218 LYS A CA 1
ATOM 1640 C C . LYS A 1 218 ? 19.182 -10.590 -0.741 1.00 83.12 218 LYS A C 1
ATOM 1642 O O . LYS A 1 218 ? 18.247 -9.998 -0.185 1.00 83.12 218 LYS A O 1
ATOM 1647 N N . ASP A 1 219 ? 18.966 -11.545 -1.649 1.00 89.00 219 ASP A N 1
ATOM 1648 C CA . ASP A 1 219 ? 17.674 -12.162 -1.971 1.00 89.00 219 ASP A CA 1
ATOM 1649 C C . ASP A 1 219 ? 17.816 -13.427 -2.824 1.00 89.00 219 ASP A C 1
ATOM 1651 O O . ASP A 1 219 ? 18.892 -13.740 -3.329 1.00 89.00 219 ASP A O 1
ATOM 1655 N N . LEU A 1 220 ? 16.689 -14.120 -3.033 1.00 92.00 220 LEU A N 1
ATOM 1656 C CA . LEU A 1 220 ? 16.574 -15.261 -3.942 1.00 92.00 220 LEU A CA 1
ATOM 1657 C C . LEU A 1 220 ? 16.978 -14.927 -5.391 1.00 92.00 220 LEU A C 1
ATOM 1659 O O . LEU A 1 220 ? 17.343 -15.841 -6.123 1.00 92.00 220 LEU A O 1
ATOM 1663 N N . GLY A 1 221 ? 16.948 -13.656 -5.812 1.00 93.38 221 GLY A N 1
ATOM 1664 C CA . GLY A 1 221 ? 17.491 -13.236 -7.106 1.00 93.38 221 GLY A CA 1
ATOM 1665 C C . GLY A 1 221 ? 19.016 -13.310 -7.140 1.00 93.38 221 GLY A C 1
ATOM 1666 O O . GLY A 1 221 ? 19.587 -13.843 -8.087 1.00 93.38 221 GLY A O 1
ATOM 1667 N N . GLU A 1 222 ? 19.682 -12.852 -6.083 1.00 91.50 222 GLU A N 1
ATOM 1668 C CA . GLU A 1 222 ? 21.135 -13.003 -5.930 1.00 91.50 222 GLU A CA 1
ATOM 1669 C C . GLU A 1 222 ? 21.539 -14.485 -5.805 1.00 91.50 222 GLU A C 1
ATOM 1671 O O . GLU A 1 222 ? 22.457 -14.939 -6.488 1.00 91.50 222 GLU A O 1
ATOM 1676 N N . VAL A 1 223 ? 20.777 -15.286 -5.043 1.00 92.94 223 VAL A N 1
ATOM 1677 C CA . VAL A 1 223 ? 20.936 -16.756 -5.012 1.00 92.94 223 VAL A CA 1
ATOM 1678 C C . VAL A 1 223 ? 20.803 -17.344 -6.422 1.00 92.94 223 VAL A C 1
ATOM 1680 O O . VAL A 1 223 ? 21.604 -18.200 -6.804 1.00 92.94 223 VAL A O 1
ATOM 1683 N N . ALA A 1 224 ? 19.819 -16.900 -7.211 1.00 94.31 224 ALA A N 1
ATOM 1684 C CA . ALA A 1 224 ? 19.605 -17.377 -8.574 1.00 94.31 224 ALA A CA 1
ATOM 1685 C C . ALA A 1 224 ? 20.753 -16.997 -9.520 1.00 94.31 224 ALA A C 1
ATOM 1687 O O . ALA A 1 224 ? 21.141 -17.838 -10.326 1.00 94.31 224 ALA A O 1
ATOM 1688 N N . LEU A 1 225 ? 21.342 -15.801 -9.392 1.00 93.44 225 LEU A N 1
ATOM 1689 C CA . LEU A 1 225 ? 22.530 -15.398 -10.159 1.00 93.44 225 LEU A CA 1
ATOM 1690 C C . LEU A 1 225 ? 23.721 -16.310 -9.866 1.00 93.44 225 LEU A C 1
ATOM 1692 O O . LEU A 1 225 ? 24.262 -16.930 -10.780 1.00 93.44 225 LEU A O 1
ATOM 1696 N N . GLN A 1 226 ? 24.078 -16.456 -8.589 1.00 91.31 226 GLN A N 1
ATOM 1697 C CA . GLN A 1 226 ? 25.176 -17.325 -8.151 1.00 91.31 226 GLN A CA 1
ATOM 1698 C C . GLN A 1 226 ? 24.987 -18.764 -8.662 1.00 91.31 226 GLN A C 1
ATOM 1700 O O . GLN A 1 226 ? 25.909 -19.373 -9.205 1.00 91.31 226 GLN A O 1
ATOM 1705 N N . SER A 1 227 ? 23.762 -19.286 -8.545 1.00 90.62 227 SER A N 1
ATOM 1706 C CA . SER A 1 227 ? 23.389 -20.625 -9.015 1.00 90.62 227 SER A CA 1
ATOM 1707 C C . SER A 1 227 ? 23.527 -20.755 -10.538 1.00 90.62 227 SER A C 1
ATOM 1709 O O . SER A 1 227 ? 24.190 -21.669 -11.035 1.00 90.62 227 SER A O 1
ATOM 1711 N N . ARG A 1 228 ? 22.982 -19.788 -11.285 1.00 89.88 228 ARG A N 1
ATOM 1712 C CA . ARG A 1 228 ? 23.047 -19.694 -12.750 1.00 89.88 228 ARG A CA 1
ATOM 1713 C C . ARG A 1 228 ? 24.483 -19.603 -13.265 1.00 89.88 228 ARG A C 1
ATOM 1715 O O . ARG A 1 228 ? 24.771 -20.213 -14.293 1.00 89.88 228 ARG A O 1
ATOM 1722 N N . MET A 1 229 ? 25.368 -18.887 -12.571 1.00 86.75 229 MET A N 1
ATOM 1723 C CA . MET A 1 229 ? 26.787 -18.762 -12.930 1.00 86.75 229 MET A CA 1
ATOM 1724 C C . MET A 1 229 ? 27.577 -20.050 -12.665 1.00 86.75 229 MET A C 1
ATOM 1726 O O . MET A 1 229 ? 28.455 -20.389 -13.454 1.00 86.75 229 MET A O 1
ATOM 1730 N N . SER A 1 230 ? 27.241 -20.807 -11.613 1.00 83.94 230 SER A N 1
ATOM 1731 C CA . SER A 1 230 ? 27.878 -22.108 -11.344 1.00 83.94 230 SER A CA 1
ATOM 1732 C C . SER A 1 230 ? 27.474 -23.229 -12.320 1.00 83.94 230 SER A C 1
ATOM 1734 O O . SER A 1 230 ? 28.237 -24.174 -12.518 1.00 83.94 230 SER A O 1
ATOM 1736 N N . GLN A 1 231 ? 26.306 -23.137 -12.966 1.00 80.88 231 GLN A N 1
ATOM 1737 C CA . GLN A 1 231 ? 25.778 -24.198 -13.831 1.00 80.88 231 GLN A CA 1
ATOM 1738 C C . GLN A 1 231 ? 26.167 -24.021 -15.311 1.00 80.88 231 GLN A C 1
ATOM 1740 O O . GLN A 1 231 ? 25.564 -23.224 -16.040 1.00 80.88 231 GLN A O 1
ATOM 1745 N N . LYS A 1 232 ? 27.101 -24.853 -15.792 1.00 72.06 232 LYS A N 1
ATOM 1746 C CA . LYS A 1 232 ? 27.355 -25.055 -17.232 1.00 72.06 232 LYS A CA 1
ATOM 1747 C C . LYS A 1 232 ? 26.221 -25.873 -17.872 1.00 72.06 232 LYS A C 1
ATOM 1749 O O . LYS A 1 232 ? 25.720 -26.817 -17.270 1.00 72.06 232 LYS A O 1
ATOM 1754 N N . MET A 1 233 ? 25.833 -25.524 -19.099 1.00 76.44 233 MET A N 1
ATOM 1755 C CA . MET A 1 233 ? 24.833 -26.247 -19.903 1.00 76.44 233 MET A CA 1
ATOM 1756 C C . MET A 1 233 ? 25.509 -26.942 -21.087 1.00 76.44 233 MET A C 1
ATOM 1758 O O . MET A 1 233 ? 26.377 -26.345 -21.716 1.00 76.44 233 MET A O 1
ATOM 1762 N N . LEU A 1 234 ? 25.065 -28.156 -21.428 1.00 80.69 234 LEU A N 1
ATOM 1763 C CA . LEU A 1 234 ? 25.495 -28.858 -22.648 1.00 80.69 234 LEU A CA 1
ATOM 1764 C C . LEU A 1 234 ? 24.854 -28.268 -23.914 1.00 80.69 234 LEU A C 1
ATOM 1766 O O . LEU A 1 234 ? 25.515 -28.137 -24.936 1.00 80.69 234 LEU A O 1
ATOM 1770 N N . MET A 1 235 ? 23.578 -27.879 -23.834 1.00 82.44 235 MET A N 1
ATOM 1771 C CA . MET A 1 235 ? 22.831 -27.233 -24.916 1.00 82.44 235 MET A CA 1
ATOM 1772 C C . MET A 1 235 ? 22.135 -25.982 -24.382 1.00 82.44 235 MET A C 1
ATOM 1774 O O . MET A 1 235 ? 21.492 -26.025 -23.332 1.00 82.44 235 MET A O 1
ATOM 1778 N N . MET A 1 236 ? 22.256 -24.863 -25.099 1.00 76.44 236 MET A N 1
ATOM 1779 C CA . MET A 1 236 ? 21.623 -23.603 -24.705 1.00 76.44 236 MET A CA 1
ATOM 1780 C C . MET A 1 236 ? 20.230 -23.460 -25.342 1.00 76.44 236 MET A C 1
ATOM 1782 O O . MET A 1 236 ? 20.131 -23.465 -26.570 1.00 76.44 236 MET A O 1
ATOM 1786 N N . PRO A 1 237 ? 19.157 -23.258 -24.557 1.00 85.81 237 PRO A N 1
ATOM 1787 C CA . PRO A 1 237 ? 17.839 -22.930 -25.099 1.00 85.81 237 PRO A CA 1
ATOM 1788 C C . PRO A 1 237 ? 17.822 -21.531 -25.754 1.00 85.81 237 PRO A C 1
ATOM 1790 O O . PRO A 1 237 ? 18.706 -20.707 -25.476 1.00 85.81 237 PRO A O 1
ATOM 1793 N N . PRO A 1 238 ? 16.815 -21.217 -26.596 1.00 88.94 238 PRO A N 1
ATOM 1794 C CA . PRO A 1 238 ? 16.649 -19.891 -27.198 1.00 88.94 238 PRO A CA 1
ATOM 1795 C C . PRO A 1 238 ? 16.674 -18.760 -26.160 1.00 88.94 238 PRO A C 1
ATOM 1797 O O . PRO A 1 238 ? 16.185 -18.939 -25.044 1.00 88.94 238 PRO A O 1
ATOM 1800 N N . LYS A 1 239 ? 17.228 -17.594 -26.531 1.00 91.25 239 LYS A N 1
ATOM 1801 C CA . LYS A 1 239 ? 17.239 -16.397 -25.669 1.00 91.25 239 LYS A CA 1
ATOM 1802 C C . LYS A 1 239 ? 15.816 -16.057 -25.204 1.00 91.25 239 LYS A C 1
ATOM 1804 O O . LYS A 1 239 ? 14.864 -16.160 -25.981 1.00 91.25 239 LYS A O 1
ATOM 1809 N N . LEU A 1 240 ? 15.679 -15.627 -23.951 1.00 95.88 240 LEU A N 1
ATOM 1810 C CA . LEU A 1 240 ? 14.441 -15.019 -23.473 1.00 95.88 240 LEU A CA 1
ATOM 1811 C C . LEU A 1 240 ? 14.232 -13.661 -24.147 1.00 95.88 240 LEU A C 1
ATOM 1813 O O . LEU A 1 240 ? 15.192 -12.967 -24.471 1.00 95.88 240 LEU A O 1
ATOM 1817 N N . THR A 1 241 ? 12.973 -13.277 -24.344 1.00 96.44 241 THR A N 1
ATOM 1818 C CA . THR A 1 241 ? 12.593 -11.977 -24.909 1.00 96.44 241 THR A CA 1
ATOM 1819 C C . THR A 1 241 ? 11.643 -11.257 -23.967 1.00 96.44 241 THR A C 1
ATOM 1821 O O . THR A 1 241 ? 10.917 -11.912 -23.212 1.00 96.44 241 THR A O 1
ATOM 1824 N N . ILE A 1 242 ? 11.629 -9.924 -24.011 1.00 96.44 242 ILE A N 1
ATOM 1825 C CA . ILE A 1 242 ? 10.811 -9.090 -23.117 1.00 96.44 242 ILE A CA 1
ATOM 1826 C C . ILE A 1 242 ? 9.331 -9.495 -23.221 1.00 96.44 242 ILE A C 1
ATOM 1828 O O . ILE A 1 242 ? 8.721 -9.869 -22.217 1.00 96.44 242 ILE A O 1
ATOM 1832 N N . ALA A 1 243 ? 8.785 -9.549 -24.441 1.00 95.31 243 ALA A N 1
ATOM 1833 C CA . ALA A 1 243 ? 7.412 -9.989 -24.693 1.00 95.31 243 ALA A CA 1
ATOM 1834 C C . ALA A 1 243 ? 7.112 -11.418 -24.196 1.00 95.31 243 ALA A C 1
ATOM 1836 O O . ALA A 1 243 ? 6.052 -11.654 -23.613 1.00 95.31 243 ALA A O 1
ATOM 1837 N N . LYS A 1 244 ? 8.029 -12.383 -24.378 1.00 95.00 244 LYS A N 1
ATOM 1838 C CA . LYS A 1 244 ? 7.814 -13.774 -23.931 1.00 95.00 244 LYS A CA 1
ATOM 1839 C C . LYS A 1 244 ? 7.793 -13.881 -22.409 1.00 95.00 244 LYS A C 1
ATOM 1841 O O . LYS A 1 244 ? 6.942 -14.575 -21.860 1.00 95.00 244 LYS A O 1
ATOM 1846 N N . VAL A 1 245 ? 8.713 -13.197 -21.734 1.00 96.38 245 VAL A N 1
ATOM 1847 C CA . VAL A 1 245 ? 8.790 -13.176 -20.267 1.00 96.38 245 VAL A CA 1
ATOM 1848 C C . VAL A 1 245 ? 7.535 -12.520 -19.700 1.00 96.38 245 VAL A C 1
ATOM 1850 O O . VAL A 1 245 ? 6.898 -13.094 -18.824 1.00 96.38 245 VAL A O 1
ATOM 1853 N N . PHE A 1 246 ? 7.112 -11.385 -20.259 1.00 95.94 246 PHE A N 1
ATOM 1854 C CA . PHE A 1 246 ? 5.882 -10.708 -19.851 1.00 95.94 246 PHE A CA 1
ATOM 1855 C C . PHE A 1 246 ? 4.621 -11.557 -20.081 1.00 95.94 246 PHE A C 1
ATOM 1857 O O . PHE A 1 246 ? 3.761 -11.634 -19.204 1.00 95.94 246 PHE A O 1
ATOM 1864 N N . SER A 1 247 ? 4.537 -12.257 -21.216 1.00 95.50 247 SER A N 1
ATOM 1865 C CA . SER A 1 247 ? 3.447 -13.191 -21.527 1.00 95.50 247 SER A CA 1
ATOM 1866 C C . SER A 1 247 ? 3.378 -14.358 -20.532 1.00 95.50 247 SER A C 1
ATOM 1868 O O . SER A 1 247 ? 2.308 -14.654 -19.998 1.00 95.50 247 SER A O 1
ATOM 1870 N N . GLU A 1 248 ? 4.515 -14.971 -20.187 1.00 95.25 248 GLU A N 1
ATOM 1871 C CA . GLU A 1 248 ? 4.558 -16.034 -19.173 1.00 95.25 248 GLU A CA 1
ATOM 1872 C C . GLU A 1 248 ? 4.221 -15.517 -17.765 1.00 95.25 248 GLU A C 1
ATOM 1874 O O . GLU A 1 248 ? 3.531 -16.209 -17.018 1.00 95.25 248 GLU A O 1
ATOM 1879 N N . MET A 1 249 ? 4.613 -14.287 -17.410 1.00 94.38 249 MET A N 1
ATOM 1880 C CA . MET A 1 249 ? 4.207 -13.641 -16.152 1.00 94.38 249 MET A CA 1
ATOM 1881 C C . MET A 1 249 ? 2.689 -13.382 -16.113 1.00 94.38 249 MET A C 1
ATOM 1883 O O . MET A 1 249 ? 2.039 -13.730 -15.126 1.00 94.38 249 MET A O 1
ATOM 1887 N N . LYS A 1 250 ? 2.089 -12.864 -17.200 1.00 93.56 250 LYS A N 1
ATOM 1888 C CA . LYS A 1 250 ? 0.621 -12.759 -17.334 1.00 93.56 250 LYS A CA 1
ATOM 1889 C C . LYS A 1 250 ? -0.045 -14.133 -17.192 1.00 93.56 250 LYS A C 1
ATOM 1891 O O . LYS A 1 250 ? -1.015 -14.256 -16.447 1.00 93.56 250 LYS A O 1
ATOM 1896 N N . ALA A 1 251 ? 0.491 -15.179 -17.822 1.00 93.31 251 ALA A N 1
ATOM 1897 C CA . ALA A 1 251 ? -0.048 -16.536 -17.721 1.00 93.31 251 ALA A CA 1
ATOM 1898 C C . ALA A 1 251 ? 0.101 -17.152 -16.311 1.00 93.31 251 ALA A C 1
ATOM 1900 O O . ALA A 1 251 ? -0.774 -17.901 -15.878 1.00 93.31 251 ALA A O 1
ATOM 1901 N N . ILE A 1 252 ? 1.169 -16.827 -15.572 1.00 93.56 252 ILE A N 1
ATOM 1902 C CA . ILE A 1 252 ? 1.345 -17.198 -14.156 1.00 93.56 252 ILE A CA 1
ATOM 1903 C C . ILE A 1 252 ? 0.276 -16.531 -13.283 1.00 93.56 252 ILE A C 1
ATOM 1905 O O . ILE A 1 252 ? -0.295 -17.203 -12.426 1.00 93.56 252 ILE A O 1
ATOM 1909 N N . ALA A 1 253 ? -0.040 -15.253 -13.510 1.00 92.00 253 ALA A N 1
ATOM 1910 C CA . ALA A 1 253 ? -1.081 -14.557 -12.752 1.00 92.00 253 ALA A CA 1
ATOM 1911 C C . ALA A 1 253 ? -2.479 -15.159 -12.988 1.00 92.00 253 ALA A C 1
ATOM 1913 O O . ALA A 1 253 ? -3.155 -15.538 -12.035 1.00 92.00 253 ALA A O 1
ATOM 1914 N N . HIS A 1 254 ? -2.858 -15.369 -14.253 1.00 90.81 254 HIS A N 1
ATOM 1915 C CA . HIS A 1 254 ? -4.160 -15.938 -14.634 1.00 90.81 254 HIS A CA 1
ATOM 1916 C C . HIS A 1 254 ? -4.312 -17.444 -14.320 1.00 90.81 254 HIS A C 1
ATOM 1918 O O . HIS A 1 254 ? -5.397 -18.002 -14.474 1.00 90.81 254 HIS A O 1
ATOM 1924 N N . SER A 1 255 ? -3.254 -18.130 -13.870 1.00 90.25 255 SER A N 1
ATOM 1925 C CA . SER A 1 255 ? -3.324 -19.549 -13.493 1.00 90.25 255 SER A CA 1
ATOM 1926 C C . SER A 1 255 ? -4.035 -19.731 -12.142 1.00 90.25 255 SER A C 1
ATOM 1928 O O . SER A 1 255 ? -3.424 -19.561 -11.085 1.00 90.25 255 SER A O 1
ATOM 1930 N N . ALA A 1 256 ? -5.312 -20.122 -12.176 1.00 86.62 256 ALA A N 1
ATOM 1931 C CA . ALA A 1 256 ? -6.169 -20.369 -11.010 1.00 86.62 256 ALA A CA 1
ATOM 1932 C C . ALA A 1 256 ? -6.615 -21.847 -10.888 1.00 86.62 256 ALA A C 1
ATOM 1934 O O . ALA A 1 256 ? -6.313 -22.680 -11.742 1.00 86.62 256 ALA A O 1
ATOM 1935 N N . GLY A 1 257 ? -7.312 -22.196 -9.801 1.00 86.62 257 GLY A N 1
ATOM 1936 C CA . GLY A 1 257 ? -7.850 -23.546 -9.572 1.00 86.62 257 GLY A CA 1
ATOM 1937 C C . GLY A 1 257 ? -6.858 -24.565 -8.985 1.00 86.62 257 GLY A C 1
ATOM 1938 O O . GLY A 1 257 ? -5.729 -24.233 -8.620 1.00 86.62 257 GLY A O 1
ATOM 1939 N N . LYS A 1 258 ? -7.304 -25.825 -8.865 1.00 84.06 258 LYS A N 1
ATOM 1940 C CA . LYS A 1 258 ? -6.661 -26.887 -8.058 1.00 84.06 258 LYS A CA 1
ATOM 1941 C C . LYS A 1 258 ? -5.219 -27.221 -8.470 1.00 84.06 258 LYS A C 1
ATOM 1943 O O . LYS A 1 258 ? -4.399 -27.503 -7.604 1.00 84.06 258 LYS A O 1
ATOM 1948 N N . GLU A 1 259 ? -4.898 -27.158 -9.763 1.00 87.00 259 GLU A N 1
ATOM 1949 C CA . GLU A 1 259 ? -3.555 -27.472 -10.283 1.00 87.00 259 GLU A CA 1
ATOM 1950 C C . GLU A 1 259 ? -2.675 -26.235 -10.540 1.00 87.00 259 GLU A C 1
ATOM 1952 O O . GLU A 1 259 ? -1.514 -26.371 -10.933 1.00 87.00 259 GLU A O 1
ATOM 1957 N N . SER A 1 260 ? -3.184 -25.024 -10.273 1.00 88.75 260 SER A N 1
ATOM 1958 C CA . SER A 1 260 ? -2.483 -23.755 -10.537 1.00 88.75 260 SER A CA 1
ATOM 1959 C C . SER A 1 260 ? -1.050 -23.723 -10.010 1.00 88.75 260 SER A C 1
ATOM 1961 O O . SER A 1 260 ? -0.147 -23.292 -10.717 1.00 88.75 260 SER A O 1
ATOM 1963 N N . GLN A 1 261 ? -0.812 -24.223 -8.797 1.00 88.62 261 GLN A N 1
ATOM 1964 C CA . GLN A 1 261 ? 0.509 -24.214 -8.165 1.00 88.62 261 GLN A CA 1
ATOM 1965 C C . GLN A 1 261 ? 1.545 -25.053 -8.934 1.00 88.62 261 GLN A C 1
ATOM 1967 O O . GLN A 1 261 ? 2.710 -24.663 -9.023 1.00 88.62 261 GLN A O 1
ATOM 1972 N N . LYS A 1 262 ? 1.119 -26.160 -9.560 1.00 89.12 262 LYS A N 1
ATOM 1973 C CA . LYS A 1 262 ? 1.961 -26.973 -10.449 1.00 89.12 262 LYS A CA 1
ATOM 1974 C C . LYS A 1 262 ? 2.237 -26.222 -11.755 1.00 89.12 262 LYS A C 1
ATOM 1976 O O . LYS A 1 262 ? 3.397 -26.054 -12.121 1.00 89.12 262 LYS A O 1
ATOM 1981 N N . ALA A 1 263 ? 1.200 -25.682 -12.399 1.00 90.69 263 ALA A N 1
ATOM 1982 C CA . ALA A 1 263 ? 1.336 -24.929 -13.649 1.00 90.69 263 ALA A CA 1
ATOM 1983 C C . ALA A 1 263 ? 2.221 -23.671 -13.502 1.00 90.69 263 ALA A C 1
ATOM 1985 O O . ALA A 1 263 ? 3.084 -23.414 -14.346 1.00 90.69 263 ALA A O 1
ATOM 1986 N N . LYS A 1 264 ? 2.072 -22.918 -12.400 1.00 92.56 264 LYS A N 1
ATOM 1987 C CA . LYS A 1 264 ? 2.936 -21.775 -12.054 1.00 92.56 264 LYS A CA 1
ATOM 1988 C C . LYS A 1 264 ? 4.386 -22.223 -11.879 1.00 92.56 264 LYS A C 1
ATOM 1990 O O . LYS A 1 264 ? 5.272 -21.629 -12.490 1.00 92.56 264 LYS A O 1
ATOM 1995 N N . LYS A 1 265 ? 4.635 -23.297 -11.117 1.00 91.12 265 LYS A N 1
ATOM 1996 C CA . LYS A 1 265 ? 5.980 -23.866 -10.932 1.00 91.12 265 LYS A CA 1
ATOM 1997 C C . LYS A 1 265 ? 6.615 -24.270 -12.270 1.00 91.12 265 LYS A C 1
ATOM 1999 O O . LYS A 1 265 ? 7.735 -23.855 -12.542 1.00 91.12 265 LYS A O 1
ATOM 2004 N N . GLU A 1 266 ? 5.904 -24.986 -13.139 1.00 91.69 266 GLU A N 1
ATOM 2005 C CA . GLU A 1 266 ? 6.426 -25.390 -14.455 1.00 91.69 266 GLU A CA 1
ATOM 2006 C C . GLU A 1 266 ? 6.777 -24.193 -15.355 1.00 91.69 266 GLU A C 1
ATOM 2008 O O . GLU A 1 266 ? 7.788 -24.223 -16.061 1.00 91.69 266 GLU A O 1
ATOM 2013 N N . LYS A 1 267 ? 5.979 -23.116 -15.332 1.00 93.69 267 LYS A N 1
ATOM 2014 C CA . LYS A 1 267 ? 6.288 -21.866 -16.051 1.00 93.69 267 LYS A CA 1
ATOM 2015 C C . LYS A 1 267 ? 7.528 -21.170 -15.483 1.00 93.69 267 LYS A C 1
ATOM 2017 O O . LYS A 1 267 ? 8.411 -20.785 -16.247 1.00 93.69 267 LYS A O 1
ATOM 2022 N N . ILE A 1 268 ? 7.651 -21.092 -14.157 1.00 94.56 268 ILE A N 1
ATOM 2023 C CA . ILE A 1 268 ? 8.856 -20.590 -13.473 1.00 94.56 268 ILE A CA 1
ATOM 2024 C C . ILE A 1 268 ? 10.086 -21.415 -13.879 1.00 94.56 268 ILE A C 1
ATOM 2026 O O . ILE A 1 268 ? 11.117 -20.847 -14.234 1.00 94.56 268 ILE A O 1
ATOM 2030 N N . GLN A 1 269 ? 9.971 -22.745 -13.905 1.00 92.19 269 GLN A N 1
ATOM 2031 C CA . GLN A 1 269 ? 11.065 -23.633 -14.299 1.00 92.19 269 GLN A CA 1
ATOM 2032 C C . GLN A 1 269 ? 11.456 -23.466 -15.772 1.00 92.19 269 GLN A C 1
ATOM 2034 O O . GLN A 1 269 ? 12.646 -23.523 -16.070 1.00 92.19 269 GLN A O 1
ATOM 2039 N N . LYS A 1 270 ? 10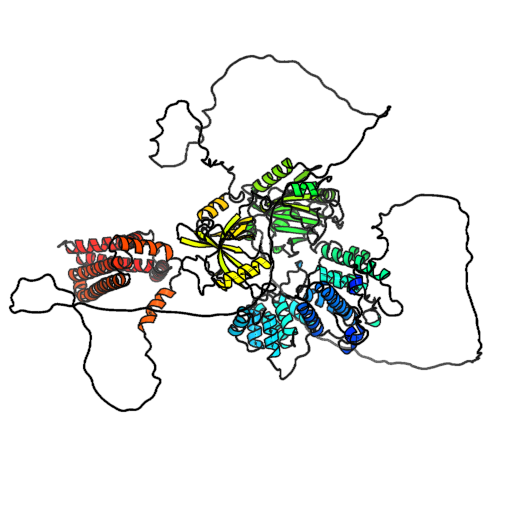.513 -23.180 -16.681 1.00 91.94 270 LYS A N 1
ATOM 2040 C CA . LYS A 1 270 ? 10.797 -22.844 -18.093 1.00 91.94 270 LYS A CA 1
ATOM 2041 C C . LYS A 1 270 ? 11.524 -21.498 -18.245 1.00 91.94 270 LYS A C 1
ATOM 2043 O O . LYS A 1 270 ? 12.421 -21.391 -19.082 1.00 91.94 270 LYS A O 1
ATOM 2048 N N . LEU A 1 271 ? 11.186 -20.494 -17.429 1.00 94.88 271 LEU A N 1
ATOM 2049 C CA . LEU A 1 271 ? 11.862 -19.188 -17.417 1.00 94.88 271 LEU A CA 1
ATOM 2050 C C . LEU A 1 271 ? 13.286 -19.282 -16.851 1.00 94.88 271 LEU A C 1
ATOM 2052 O O . LEU A 1 271 ? 14.233 -18.868 -17.515 1.00 94.88 271 LEU A O 1
ATOM 2056 N N . LEU A 1 272 ? 13.460 -19.888 -15.671 1.00 92.81 272 LEU A N 1
ATOM 2057 C CA . LEU A 1 272 ? 14.787 -20.163 -15.099 1.00 92.81 272 LEU A CA 1
ATOM 2058 C C . LEU A 1 272 ? 15.615 -21.054 -16.041 1.00 92.81 272 LEU A C 1
ATOM 2060 O O . LEU A 1 272 ? 16.782 -20.759 -16.284 1.00 92.81 272 LEU A O 1
ATOM 2064 N N . VAL A 1 273 ? 14.953 -22.051 -16.645 1.00 90.94 273 VAL A N 1
ATOM 2065 C CA . VAL A 1 273 ? 15.365 -22.858 -17.807 1.00 90.94 273 VAL A CA 1
ATOM 2066 C C . VAL A 1 273 ? 16.231 -22.076 -18.801 1.00 90.94 273 VAL A C 1
ATOM 2068 O O . VAL A 1 273 ? 17.407 -22.352 -19.028 1.00 90.94 273 VAL A O 1
ATOM 2071 N N . ALA A 1 274 ? 15.610 -21.062 -19.408 1.00 91.88 274 ALA A N 1
ATOM 2072 C CA . ALA A 1 274 ? 16.189 -20.298 -20.511 1.00 91.88 274 ALA A CA 1
ATOM 2073 C C . ALA A 1 274 ? 17.014 -19.064 -20.105 1.00 91.88 274 ALA A C 1
ATOM 2075 O O . ALA A 1 274 ? 17.647 -18.459 -20.972 1.00 91.88 274 ALA A O 1
ATOM 2076 N N . SER A 1 275 ? 17.025 -18.712 -18.818 1.00 92.94 275 SER A N 1
ATOM 2077 C CA . SER A 1 275 ? 17.739 -17.544 -18.294 1.00 92.94 275 SER A CA 1
ATOM 2078 C C . SER A 1 275 ? 19.263 -17.636 -18.449 1.00 92.94 275 SER A C 1
ATOM 2080 O O . SER A 1 275 ? 19.857 -18.719 -18.368 1.00 92.94 275 SER A O 1
ATOM 2082 N N . ARG A 1 276 ? 19.908 -16.482 -18.648 1.00 89.62 276 ARG A N 1
ATOM 2083 C CA . ARG A 1 276 ? 21.357 -16.304 -18.842 1.00 89.62 276 ARG A CA 1
ATOM 2084 C C . ARG A 1 276 ? 21.867 -15.152 -17.969 1.00 89.62 276 ARG A C 1
ATOM 2086 O O . ARG A 1 276 ? 21.241 -14.101 -17.936 1.00 89.62 276 ARG A O 1
ATOM 2093 N N . GLY A 1 277 ? 23.003 -15.323 -17.287 1.00 89.44 277 GLY A N 1
ATOM 2094 C CA . GLY A 1 277 ? 23.586 -14.256 -16.456 1.00 89.44 277 GLY A CA 1
ATOM 2095 C C . GLY A 1 277 ? 22.590 -13.675 -15.442 1.00 89.44 277 GLY A C 1
ATOM 2096 O O . GLY A 1 277 ? 21.880 -14.419 -14.758 1.00 89.44 277 GLY A O 1
ATOM 2097 N N . GLU A 1 278 ? 22.503 -12.348 -15.374 1.00 93.19 278 GLU A N 1
ATOM 2098 C CA . GLU A 1 278 ? 21.609 -11.612 -14.476 1.00 93.19 278 GLU A CA 1
ATOM 2099 C C . GLU A 1 278 ? 20.118 -11.658 -14.861 1.00 93.19 278 GLU A C 1
ATOM 2101 O O . GLU A 1 278 ? 19.276 -11.284 -14.043 1.00 93.19 278 GLU A O 1
ATOM 2106 N N . GLU A 1 279 ? 19.740 -12.238 -16.010 1.00 95.44 279 GLU A N 1
ATOM 2107 C CA . GLU A 1 279 ? 18.331 -12.553 -16.308 1.00 95.44 279 GLU A CA 1
ATOM 2108 C C . GLU A 1 279 ? 17.702 -13.394 -15.182 1.00 95.44 279 GLU A C 1
ATOM 2110 O O . GLU A 1 279 ? 16.581 -13.116 -14.757 1.00 95.44 279 GLU A O 1
ATOM 2115 N N . ALA A 1 280 ? 18.431 -14.379 -14.636 1.00 95.00 280 ALA A N 1
ATOM 2116 C CA . ALA A 1 280 ? 17.944 -15.241 -13.552 1.00 95.00 280 ALA A CA 1
ATOM 2117 C C . ALA A 1 280 ? 17.588 -14.442 -12.282 1.00 95.00 280 ALA A C 1
ATOM 2119 O O . ALA A 1 280 ? 16.561 -14.693 -11.644 1.00 95.00 280 ALA A O 1
ATOM 2120 N N . LYS A 1 281 ? 18.408 -13.436 -11.955 1.00 95.44 281 LYS A N 1
ATOM 2121 C CA . LYS A 1 281 ? 18.235 -12.541 -10.803 1.00 95.44 281 LYS A CA 1
ATOM 2122 C C . LYS A 1 281 ? 16.973 -11.709 -10.928 1.00 95.44 281 LYS A C 1
ATOM 2124 O O . LYS A 1 281 ? 16.156 -11.673 -10.004 1.00 95.44 281 LYS A O 1
ATOM 2129 N N . PHE A 1 282 ? 16.790 -11.067 -12.077 1.00 96.12 282 PHE A N 1
ATOM 2130 C CA . PHE A 1 282 ? 15.635 -10.207 -12.293 1.00 96.12 282 PHE A CA 1
ATOM 2131 C C . PHE A 1 282 ? 14.346 -11.010 -12.509 1.00 96.12 282 PHE A C 1
ATOM 2133 O O . PHE A 1 282 ? 13.326 -10.612 -11.958 1.00 96.12 282 PHE A O 1
ATOM 2140 N N . ILE A 1 283 ? 14.377 -12.185 -13.153 1.00 96.25 283 ILE A N 1
ATOM 2141 C CA . ILE A 1 283 ? 13.214 -13.094 -13.244 1.00 96.25 283 ILE A CA 1
ATOM 2142 C C . ILE A 1 283 ? 12.715 -13.499 -11.852 1.00 96.25 283 ILE A C 1
ATOM 2144 O O . ILE A 1 283 ? 11.520 -13.395 -11.580 1.00 96.25 283 ILE A O 1
ATOM 2148 N N . VAL A 1 284 ? 13.600 -13.911 -10.938 1.00 95.38 284 VAL A N 1
ATOM 2149 C CA . VAL A 1 284 ? 13.184 -14.262 -9.568 1.00 95.38 284 VAL A CA 1
ATOM 2150 C C . VAL A 1 284 ? 12.632 -13.051 -8.820 1.00 95.38 284 VAL A C 1
ATOM 2152 O O . VAL A 1 284 ? 11.585 -13.150 -8.182 1.00 95.38 284 VAL A O 1
ATOM 2155 N N . ARG A 1 285 ? 13.273 -11.886 -8.933 1.00 93.81 285 ARG A N 1
ATOM 2156 C CA . ARG A 1 285 ? 12.792 -10.651 -8.296 1.00 93.81 285 ARG A CA 1
ATOM 2157 C C . ARG A 1 285 ? 11.446 -10.166 -8.862 1.00 93.81 285 ARG A C 1
ATOM 2159 O O . ARG A 1 285 ? 10.643 -9.623 -8.098 1.00 93.81 285 ARG A O 1
ATOM 2166 N N . MET A 1 286 ? 11.164 -10.417 -10.144 1.00 94.12 286 MET A N 1
ATOM 2167 C CA . MET A 1 286 ? 9.835 -10.230 -10.741 1.00 94.12 286 MET A CA 1
ATOM 2168 C C . MET A 1 286 ? 8.814 -11.181 -10.109 1.00 94.12 286 MET A C 1
ATOM 2170 O O . MET A 1 286 ? 7.805 -10.724 -9.576 1.00 94.12 286 MET A O 1
ATOM 2174 N N . LEU A 1 287 ? 9.114 -12.486 -10.060 1.00 93.62 287 LEU A N 1
ATOM 2175 C CA . LEU A 1 287 ? 8.245 -13.510 -9.456 1.00 93.62 287 LEU A CA 1
ATOM 2176 C C . LEU A 1 287 ? 7.932 -13.243 -7.975 1.00 93.62 287 LEU A C 1
ATOM 2178 O O . LEU A 1 287 ? 6.812 -13.479 -7.537 1.00 93.62 287 LEU A O 1
ATOM 2182 N N . GLN A 1 288 ? 8.889 -12.704 -7.212 1.00 90.31 288 GLN A N 1
ATOM 2183 C CA . GLN A 1 288 ? 8.699 -12.298 -5.812 1.00 90.31 288 GLN A CA 1
ATOM 2184 C C . GLN A 1 288 ? 7.828 -11.038 -5.622 1.00 90.31 288 GLN A C 1
ATOM 2186 O O . GLN A 1 288 ? 7.641 -10.613 -4.473 1.00 90.31 288 GLN A O 1
ATOM 2191 N N . ALA A 1 289 ? 7.381 -10.399 -6.711 1.00 88.12 289 ALA A N 1
ATOM 2192 C CA . ALA A 1 289 ? 6.823 -9.044 -6.755 1.00 88.12 289 ALA A CA 1
ATOM 2193 C C . ALA A 1 289 ? 7.744 -7.975 -6.116 1.00 88.12 289 ALA A C 1
ATOM 2195 O O . ALA A 1 289 ? 7.289 -6.925 -5.664 1.00 88.12 289 ALA A O 1
ATOM 2196 N N . LYS A 1 290 ? 9.070 -8.201 -6.099 1.00 86.94 290 LYS A N 1
ATOM 2197 C CA . LYS A 1 290 ? 10.064 -7.363 -5.402 1.00 86.94 290 LYS A CA 1
ATOM 2198 C C . LYS A 1 290 ? 11.299 -7.097 -6.276 1.00 86.94 290 LYS A C 1
ATOM 2200 O O . LYS A 1 290 ? 12.391 -7.563 -5.958 1.00 86.94 290 LYS A O 1
ATOM 2205 N N . LEU A 1 291 ? 11.151 -6.288 -7.332 1.00 87.88 291 LEU A N 1
ATOM 2206 C CA . LEU A 1 291 ? 12.240 -5.989 -8.280 1.00 87.88 291 LEU A CA 1
ATOM 2207 C C . LEU A 1 291 ? 13.470 -5.300 -7.653 1.00 87.88 291 LEU A C 1
ATOM 2209 O O . LEU A 1 291 ? 14.568 -5.403 -8.186 1.00 87.88 291 LEU A O 1
ATOM 2213 N N . ARG A 1 292 ? 13.306 -4.633 -6.497 1.00 82.56 292 ARG A N 1
ATOM 2214 C CA . ARG A 1 292 ? 14.376 -4.084 -5.626 1.00 82.56 292 ARG A CA 1
ATOM 2215 C C . ARG A 1 292 ? 15.318 -3.035 -6.238 1.00 82.56 292 ARG A C 1
ATOM 2217 O O . ARG A 1 292 ? 16.131 -2.479 -5.506 1.00 82.56 292 ARG A O 1
ATOM 2224 N N . ILE A 1 293 ? 15.150 -2.659 -7.502 1.00 83.56 293 ILE A N 1
ATOM 2225 C CA . ILE A 1 293 ? 15.930 -1.633 -8.224 1.00 83.56 293 ILE A CA 1
ATOM 2226 C C . ILE A 1 293 ? 15.674 -0.182 -7.784 1.00 83.56 293 ILE A C 1
ATOM 2228 O O . ILE A 1 293 ? 16.560 0.650 -7.894 1.00 83.56 293 ILE A O 1
ATOM 2232 N N . GLY A 1 294 ? 14.539 0.138 -7.157 1.00 81.25 294 GLY A N 1
ATOM 2233 C CA . GLY A 1 294 ? 14.278 1.492 -6.634 1.00 81.25 294 GLY A CA 1
ATOM 2234 C C . GLY A 1 294 ? 13.779 2.519 -7.660 1.00 81.25 294 GLY A C 1
ATOM 2235 O O . GLY A 1 294 ? 13.627 3.686 -7.300 1.00 81.25 294 GLY A O 1
ATOM 2236 N N . ILE A 1 295 ? 13.459 2.088 -8.886 1.00 88.69 295 ILE A N 1
ATOM 2237 C CA . ILE A 1 295 ? 12.596 2.848 -9.799 1.00 88.69 295 ILE A CA 1
ATOM 2238 C C . ILE A 1 295 ? 11.279 3.167 -9.081 1.00 88.69 295 ILE A C 1
ATOM 2240 O O . ILE A 1 295 ? 10.713 2.328 -8.378 1.00 88.69 295 ILE A O 1
ATOM 2244 N N . GLN A 1 296 ? 10.793 4.392 -9.265 1.00 89.38 296 GLN A N 1
ATOM 2245 C CA . GLN A 1 296 ? 9.495 4.851 -8.778 1.00 89.38 296 GLN A CA 1
ATOM 2246 C C . GLN A 1 296 ? 8.654 5.295 -9.979 1.00 89.38 296 GLN A C 1
ATOM 2248 O O . GLN A 1 296 ? 9.207 5.807 -10.952 1.00 89.38 296 GLN A O 1
ATOM 2253 N N . ILE A 1 297 ? 7.326 5.160 -9.903 1.00 92.06 297 ILE A N 1
ATOM 2254 C CA . ILE A 1 297 ? 6.411 5.565 -10.988 1.00 92.06 297 ILE A CA 1
ATOM 2255 C C . ILE A 1 297 ? 6.680 7.005 -11.488 1.00 92.06 297 ILE A C 1
ATOM 2257 O O . ILE A 1 297 ? 6.783 7.174 -12.699 1.00 92.06 297 ILE A O 1
ATOM 2261 N N . PRO A 1 298 ? 6.922 8.026 -10.634 1.00 92.56 298 PRO A N 1
ATOM 2262 C CA . PRO A 1 298 ? 7.300 9.365 -11.100 1.00 92.56 298 PRO A CA 1
ATOM 2263 C C . PRO A 1 298 ? 8.571 9.419 -11.964 1.00 92.56 298 PRO A C 1
ATOM 2265 O O . PRO A 1 298 ? 8.616 10.180 -12.923 1.00 92.56 298 PRO A O 1
ATOM 2268 N N . THR A 1 299 ? 9.589 8.604 -11.660 1.00 93.25 299 THR A N 1
ATOM 2269 C CA . THR A 1 299 ? 10.811 8.484 -12.477 1.00 93.25 299 THR A CA 1
ATOM 2270 C C . THR A 1 299 ? 10.519 7.801 -13.810 1.00 93.25 299 THR A C 1
ATOM 2272 O O . THR A 1 299 ? 11.064 8.201 -14.833 1.00 93.25 299 THR A O 1
ATOM 2275 N N . LEU A 1 300 ? 9.641 6.796 -13.815 1.00 95.50 300 LEU A N 1
ATOM 2276 C CA . LEU A 1 300 ? 9.259 6.087 -15.034 1.00 95.50 300 LEU A CA 1
ATOM 2277 C C . LEU A 1 300 ? 8.438 6.976 -15.981 1.00 95.50 300 LEU A C 1
ATOM 2279 O O . LEU A 1 300 ? 8.706 7.006 -17.176 1.00 95.50 300 LEU A O 1
ATOM 2283 N N . LEU A 1 301 ? 7.491 7.746 -15.436 1.00 96.62 301 LEU A N 1
ATOM 2284 C CA . LEU A 1 301 ? 6.694 8.731 -16.175 1.00 96.62 301 LEU A CA 1
ATOM 2285 C C . LEU A 1 301 ? 7.569 9.864 -16.732 1.00 96.62 301 LEU A C 1
ATOM 2287 O O . LEU A 1 301 ? 7.403 10.244 -17.887 1.00 96.62 301 LEU A O 1
ATOM 2291 N N . GLN A 1 302 ? 8.546 10.345 -15.955 1.00 95.88 302 GLN A N 1
ATOM 2292 C CA . GLN A 1 302 ? 9.562 11.290 -16.427 1.00 95.88 302 GLN A CA 1
ATOM 2293 C C . GLN A 1 302 ? 10.400 10.703 -17.577 1.00 95.88 302 GLN A C 1
ATOM 2295 O O . GLN A 1 302 ? 10.580 11.356 -18.601 1.00 95.88 302 GLN A O 1
ATOM 2300 N N . ALA A 1 303 ? 10.877 9.462 -17.441 1.00 96.75 303 ALA A N 1
ATOM 2301 C CA . ALA A 1 303 ? 11.672 8.798 -18.473 1.00 96.75 303 ALA A CA 1
ATOM 2302 C C . ALA A 1 303 ? 10.878 8.533 -19.765 1.00 96.75 303 ALA A C 1
ATOM 2304 O O . ALA A 1 303 ? 11.426 8.678 -20.855 1.00 96.75 303 ALA A O 1
ATOM 2305 N N . LEU A 1 304 ? 9.585 8.202 -19.661 1.00 96.56 304 LEU A N 1
ATOM 2306 C CA . LEU A 1 304 ? 8.676 8.134 -20.810 1.00 96.56 304 LEU A CA 1
ATOM 2307 C C . LEU A 1 304 ? 8.519 9.518 -21.458 1.00 96.56 304 LEU A C 1
ATOM 2309 O O . LEU A 1 304 ? 8.783 9.661 -22.649 1.00 96.56 304 LEU A O 1
ATOM 2313 N N . ALA A 1 305 ? 8.170 10.550 -20.686 1.00 96.12 305 ALA A N 1
ATOM 2314 C CA . ALA A 1 305 ? 8.012 11.913 -21.196 1.00 96.12 305 ALA A CA 1
ATOM 2315 C C . ALA A 1 305 ? 9.268 12.420 -21.925 1.00 96.12 305 ALA A C 1
ATOM 2317 O O . ALA A 1 305 ? 9.169 12.996 -23.007 1.00 96.12 305 ALA A O 1
ATOM 2318 N N . TYR A 1 306 ? 10.460 12.166 -21.379 1.00 95.19 306 TYR A N 1
ATOM 2319 C CA . TYR A 1 306 ? 11.718 12.537 -22.027 1.00 95.19 306 TYR A CA 1
ATOM 2320 C C . TYR A 1 306 ? 12.010 11.675 -23.257 1.00 95.19 306 TYR A C 1
ATOM 2322 O O . TYR A 1 306 ? 12.418 12.221 -24.278 1.00 95.19 306 TYR A O 1
ATOM 2330 N N . ALA A 1 307 ? 11.759 10.363 -23.218 1.00 94.62 307 ALA A N 1
ATOM 2331 C CA . ALA A 1 307 ? 11.933 9.501 -24.385 1.00 94.62 307 ALA A CA 1
ATOM 2332 C C . ALA A 1 307 ? 11.079 9.969 -25.574 1.00 94.62 307 ALA A C 1
ATOM 2334 O O . ALA A 1 307 ? 11.627 10.194 -26.651 1.00 94.62 307 ALA A O 1
ATOM 2335 N N . PHE A 1 308 ? 9.776 10.186 -25.367 1.00 92.75 308 PHE A N 1
ATOM 2336 C CA . PHE A 1 308 ? 8.841 10.624 -26.411 1.00 92.75 308 PHE A CA 1
ATOM 2337 C C . PHE A 1 308 ? 9.068 12.083 -26.856 1.00 92.75 308 PHE A C 1
ATOM 2339 O O . PHE A 1 308 ? 8.891 12.397 -28.034 1.00 92.75 308 PHE A O 1
ATOM 2346 N N . THR A 1 309 ? 9.531 12.977 -25.970 1.00 92.00 309 THR A N 1
ATOM 2347 C CA . THR A 1 309 ? 9.922 14.344 -26.367 1.00 92.00 309 THR A CA 1
ATOM 2348 C C . THR A 1 309 ? 11.221 14.372 -27.171 1.00 92.00 309 THR A C 1
ATOM 2350 O O . THR A 1 309 ? 11.319 15.165 -28.107 1.00 92.00 309 THR A O 1
ATOM 2353 N N . LEU A 1 310 ? 12.213 13.533 -26.852 1.00 90.25 310 LEU A N 1
ATOM 2354 C CA . LEU A 1 310 ? 13.492 13.488 -27.574 1.00 90.25 310 LEU A CA 1
ATOM 2355 C C . LEU A 1 310 ? 13.436 12.647 -28.850 1.00 90.25 310 LEU A C 1
ATOM 2357 O O . LEU A 1 310 ? 14.186 12.905 -29.786 1.00 90.25 310 LEU A O 1
ATOM 2361 N N . THR A 1 311 ? 12.589 11.626 -28.911 1.00 88.75 311 THR A N 1
ATOM 2362 C CA . THR A 1 311 ? 12.499 10.696 -30.040 1.00 88.75 311 THR A CA 1
ATOM 2363 C C . THR A 1 311 ? 11.037 10.519 -30.412 1.00 88.75 311 THR A C 1
ATOM 2365 O O . THR A 1 311 ? 10.274 9.884 -29.690 1.00 88.75 311 THR A O 1
ATOM 2368 N N . LYS A 1 312 ? 10.637 11.127 -31.533 1.00 84.44 312 LYS A N 1
ATOM 2369 C CA . LYS A 1 312 ? 9.234 11.143 -31.952 1.00 84.44 312 LYS A CA 1
ATOM 2370 C C . LYS A 1 312 ? 8.862 9.795 -32.587 1.00 84.44 312 LYS A C 1
ATOM 2372 O O . LYS A 1 312 ? 9.563 9.389 -33.518 1.00 84.44 312 LYS A O 1
ATOM 2377 N N . PRO A 1 313 ? 7.783 9.125 -32.139 1.00 80.56 313 PRO A N 1
ATOM 2378 C CA . PRO A 1 313 ? 7.270 7.935 -32.804 1.00 80.56 313 PRO A CA 1
ATOM 2379 C C . PRO A 1 313 ? 6.661 8.288 -34.166 1.00 80.56 313 PRO A C 1
ATOM 2381 O O . PRO A 1 313 ? 6.125 9.380 -34.380 1.00 80.56 313 PRO A O 1
ATOM 2384 N N . GLY A 1 314 ? 6.760 7.343 -35.094 1.00 66.44 314 GLY A N 1
ATOM 2385 C CA . GLY A 1 314 ? 6.283 7.494 -36.460 1.00 66.44 314 GLY A CA 1
ATOM 2386 C C . GLY A 1 314 ? 4.803 7.174 -36.633 1.00 66.44 314 GLY A C 1
ATOM 2387 O O . GLY A 1 314 ? 4.279 6.265 -35.997 1.00 66.44 314 GLY A O 1
ATOM 2388 N N . LYS A 1 315 ? 4.142 7.853 -37.582 1.00 56.94 315 LYS A N 1
ATOM 2389 C CA . LYS A 1 315 ? 2.756 7.538 -37.991 1.00 56.94 315 LYS A CA 1
ATOM 2390 C C . LYS A 1 315 ? 2.608 6.186 -38.712 1.00 56.94 315 LYS A C 1
ATOM 2392 O O . LYS A 1 315 ? 1.490 5.759 -38.976 1.00 56.94 315 LYS A O 1
ATOM 2397 N N . SER A 1 316 ? 3.716 5.535 -39.059 1.00 49.72 316 SER A N 1
ATOM 2398 C CA . SER A 1 316 ? 3.770 4.205 -39.664 1.00 49.72 316 SER A CA 1
ATOM 2399 C C . SER A 1 316 ? 4.730 3.309 -38.879 1.00 49.72 316 SER A C 1
ATOM 2401 O O . SER A 1 316 ? 5.739 3.768 -38.343 1.00 49.72 316 SER A O 1
ATOM 2403 N N . CYS A 1 317 ? 4.408 2.019 -38.793 1.00 45.50 317 CYS A N 1
ATOM 2404 C CA . CYS A 1 317 ? 5.135 1.055 -37.970 1.00 45.50 317 CYS A CA 1
ATOM 2405 C C . CYS A 1 317 ? 6.462 0.621 -38.627 1.00 45.50 317 CYS A C 1
ATOM 2407 O O . CYS A 1 317 ? 6.537 -0.445 -39.234 1.00 45.50 317 CYS A O 1
ATOM 2409 N N . GLY A 1 318 ? 7.513 1.438 -38.512 1.00 50.81 318 GLY A N 1
ATOM 2410 C CA . GLY A 1 318 ? 8.857 1.095 -38.989 1.00 50.81 318 GLY A CA 1
ATOM 2411 C C . GLY A 1 318 ? 9.949 2.091 -38.562 1.00 50.81 318 GLY A C 1
ATOM 2412 O O . GLY A 1 318 ? 9.638 3.234 -38.225 1.00 50.81 318 GLY A O 1
ATOM 2413 N N . PRO A 1 319 ? 11.237 1.695 -38.610 1.00 49.97 319 PRO A N 1
ATOM 2414 C CA . PRO A 1 319 ? 12.350 2.486 -38.063 1.00 49.97 319 PRO A CA 1
ATOM 2415 C C . PRO A 1 319 ? 12.557 3.820 -38.778 1.00 49.97 319 PRO A C 1
ATOM 2417 O O . PRO A 1 319 ? 12.903 4.816 -38.152 1.00 49.97 319 PRO A O 1
ATOM 2420 N N . ALA A 1 320 ? 12.299 3.867 -40.088 1.00 50.88 320 ALA A N 1
ATOM 2421 C CA . ALA A 1 320 ? 12.430 5.082 -40.892 1.00 50.88 320 ALA A CA 1
ATOM 2422 C C . ALA A 1 320 ? 11.460 6.207 -40.475 1.00 50.88 320 ALA A C 1
ATOM 2424 O O . ALA A 1 320 ? 11.624 7.343 -40.913 1.00 50.88 320 ALA A O 1
ATOM 2425 N N . ALA A 1 321 ? 10.460 5.902 -39.643 1.00 57.53 321 ALA A N 1
ATOM 2426 C CA . ALA A 1 321 ? 9.486 6.865 -39.147 1.00 57.53 321 ALA A CA 1
ATOM 2427 C C . ALA A 1 321 ? 9.811 7.391 -37.729 1.00 57.53 321 ALA A C 1
ATOM 2429 O O . ALA A 1 321 ? 9.115 8.286 -37.249 1.00 57.53 321 ALA A O 1
ATOM 2430 N N . VAL A 1 322 ? 10.851 6.866 -37.065 1.00 68.50 322 VAL A N 1
ATOM 2431 C CA . VAL A 1 322 ? 11.259 7.240 -35.699 1.00 68.50 322 VAL A CA 1
ATOM 2432 C C . VAL A 1 322 ? 12.493 8.144 -35.743 1.00 68.50 322 VAL A C 1
ATOM 2434 O O . VAL A 1 322 ? 13.537 7.772 -36.280 1.00 68.50 322 VAL A O 1
ATOM 2437 N N . THR A 1 323 ? 12.388 9.342 -35.159 1.00 73.31 323 THR A N 1
ATOM 2438 C CA . THR A 1 323 ? 13.415 10.393 -35.301 1.00 73.31 323 THR A CA 1
ATOM 2439 C C . THR A 1 323 ? 13.856 10.949 -33.952 1.00 73.31 323 THR A C 1
ATOM 2441 O O . THR A 1 323 ? 13.052 11.545 -33.232 1.00 73.31 323 THR A O 1
ATOM 2444 N N . ASP A 1 324 ? 15.151 10.821 -33.638 1.00 82.44 324 ASP A N 1
ATOM 2445 C CA . ASP A 1 324 ? 15.803 11.572 -32.559 1.00 82.44 324 ASP A CA 1
ATOM 2446 C C . ASP A 1 324 ? 15.933 13.049 -32.954 1.00 82.44 324 ASP A C 1
ATOM 2448 O O . ASP A 1 324 ? 16.637 13.403 -33.899 1.00 82.44 324 ASP A O 1
ATOM 2452 N N . ARG A 1 325 ? 15.255 13.916 -32.205 1.00 83.69 325 ARG A N 1
ATOM 2453 C CA . ARG A 1 325 ? 15.137 15.357 -32.459 1.00 83.69 325 ARG A CA 1
ATOM 2454 C C . ARG A 1 325 ? 16.377 16.142 -32.024 1.00 83.69 325 ARG A C 1
ATOM 2456 O O . ARG A 1 325 ? 16.420 17.350 -32.221 1.00 83.69 325 ARG A O 1
ATOM 2463 N N . ARG A 1 326 ? 17.388 15.489 -31.445 1.00 81.44 326 ARG A N 1
ATOM 2464 C CA . ARG A 1 326 ? 18.679 16.097 -31.066 1.00 81.44 326 ARG A CA 1
ATOM 2465 C C . ARG A 1 326 ? 19.716 16.024 -32.195 1.00 81.44 326 ARG A C 1
ATOM 2467 O O . ARG A 1 326 ? 20.765 16.669 -32.117 1.00 81.44 326 ARG A O 1
ATOM 2474 N N . HIS A 1 327 ? 19.455 15.225 -33.231 1.00 73.44 327 HIS A N 1
ATOM 2475 C CA . HIS A 1 327 ? 20.407 14.879 -34.289 1.00 73.44 327 HIS A CA 1
ATOM 2476 C C . HIS A 1 327 ? 19.774 15.013 -35.690 1.00 73.44 327 HIS A C 1
ATOM 2478 O O . HIS A 1 327 ? 18.566 15.177 -35.835 1.00 73.44 327 HIS A O 1
ATOM 2484 N N . GLY A 1 328 ? 20.600 14.968 -36.741 1.00 69.19 328 GLY A N 1
ATOM 2485 C CA . GLY A 1 328 ? 20.147 15.128 -38.129 1.00 69.19 328 GLY A CA 1
ATOM 2486 C C . GLY A 1 328 ? 19.859 16.578 -38.551 1.00 69.19 328 GLY A C 1
ATOM 2487 O O . GLY A 1 328 ? 20.208 17.532 -37.855 1.00 69.19 328 GLY A O 1
ATOM 2488 N N . GLN A 1 329 ? 19.257 16.738 -39.736 1.00 58.28 329 GLN A N 1
ATOM 2489 C CA . GLN A 1 329 ? 19.000 18.049 -40.358 1.00 58.28 329 GLN A CA 1
ATOM 2490 C C . GLN A 1 329 ? 17.867 18.831 -39.674 1.00 58.28 329 GLN A C 1
ATOM 2492 O O . GLN A 1 329 ? 17.969 20.044 -39.536 1.00 58.28 329 GLN A O 1
ATOM 2497 N N . ALA A 1 330 ? 16.829 18.140 -39.194 1.00 67.38 330 ALA A N 1
ATOM 2498 C CA . ALA A 1 330 ? 15.698 18.723 -38.465 1.00 67.38 330 ALA A CA 1
ATOM 2499 C C . ALA A 1 330 ? 15.879 18.641 -36.933 1.00 67.38 330 ALA A C 1
ATOM 2501 O O . ALA A 1 330 ? 14.920 18.403 -36.195 1.00 67.38 330 ALA A O 1
ATOM 2502 N N . LYS A 1 331 ? 17.124 18.781 -36.455 1.00 80.75 331 LYS A N 1
ATOM 2503 C CA . LYS A 1 331 ? 17.419 18.842 -35.019 1.00 80.75 331 LYS A CA 1
ATOM 2504 C C . LYS A 1 331 ? 16.821 20.109 -34.400 1.00 80.75 331 LYS A C 1
ATOM 2506 O O . LYS A 1 331 ? 16.826 21.167 -35.025 1.00 80.75 331 LYS A O 1
ATOM 2511 N N . LEU A 1 332 ? 16.391 20.008 -33.151 1.00 82.44 332 LEU A N 1
ATOM 2512 C CA . LEU A 1 332 ? 15.943 21.130 -32.333 1.00 82.44 332 LEU A CA 1
ATOM 2513 C C . LEU A 1 332 ? 17.039 21.541 -31.348 1.00 82.44 332 LEU A C 1
ATOM 2515 O O . LEU A 1 332 ? 17.881 20.734 -30.942 1.00 82.44 332 LEU A O 1
ATOM 2519 N N . SER A 1 333 ? 17.037 22.814 -30.974 1.00 84.00 333 SER A N 1
ATOM 2520 C CA . SER A 1 333 ? 17.938 23.371 -29.970 1.00 84.00 333 SER A CA 1
ATOM 2521 C C . SER A 1 333 ? 17.515 23.005 -28.542 1.00 84.00 333 SER A C 1
ATOM 2523 O O . SER A 1 333 ? 16.378 22.608 -28.279 1.00 84.00 333 SER A O 1
ATOM 2525 N N . ALA A 1 334 ? 18.437 23.202 -27.595 1.00 83.38 334 ALA A N 1
ATOM 2526 C CA . ALA A 1 334 ? 18.169 23.088 -26.161 1.00 83.38 334 ALA A CA 1
ATOM 2527 C C . ALA A 1 334 ? 16.952 23.930 -25.730 1.00 83.38 334 ALA A C 1
ATOM 2529 O O . ALA A 1 334 ? 16.056 23.427 -25.057 1.00 83.38 334 ALA A O 1
ATOM 2530 N N . ALA A 1 335 ? 16.891 25.184 -26.195 1.00 86.06 335 ALA A N 1
ATOM 2531 C CA . ALA A 1 335 ? 15.838 26.141 -25.862 1.00 86.06 335 ALA A CA 1
ATOM 2532 C C . ALA A 1 335 ? 14.449 25.745 -26.398 1.00 86.06 335 ALA A C 1
ATOM 2534 O O . ALA A 1 335 ? 13.439 26.143 -25.829 1.00 86.06 335 ALA A O 1
ATOM 2535 N N . GLU A 1 336 ? 14.382 24.945 -27.465 1.00 87.31 336 GLU A N 1
ATOM 2536 C CA . GLU A 1 336 ? 13.120 24.416 -27.994 1.00 87.31 336 GLU A CA 1
ATOM 2537 C C . GLU A 1 336 ? 12.698 23.121 -27.289 1.00 87.31 336 GLU A C 1
ATOM 2539 O O . GLU A 1 336 ? 11.507 22.903 -27.061 1.00 87.31 336 GLU A O 1
ATOM 2544 N N . LEU A 1 337 ? 13.654 22.247 -26.954 1.00 87.81 337 LEU A N 1
ATOM 2545 C CA . LEU A 1 337 ? 13.381 20.944 -26.340 1.00 87.81 337 LEU A CA 1
ATOM 2546 C C . LEU A 1 337 ? 13.086 21.041 -24.839 1.00 87.81 337 LEU A C 1
ATOM 2548 O O . LEU A 1 337 ? 12.233 20.301 -24.353 1.00 87.81 337 LEU A O 1
ATOM 2552 N N . GLU A 1 338 ? 13.728 21.947 -24.104 1.00 90.81 338 GLU A N 1
ATOM 2553 C CA . GLU A 1 338 ? 13.567 22.048 -22.648 1.00 90.81 338 GLU A CA 1
ATOM 2554 C C . GLU A 1 338 ? 12.133 22.413 -22.204 1.00 90.81 338 GLU A C 1
ATOM 2556 O O . GLU A 1 338 ? 11.573 21.669 -21.390 1.00 90.81 338 GLU A O 1
ATOM 2561 N N . PRO A 1 339 ? 11.450 23.429 -22.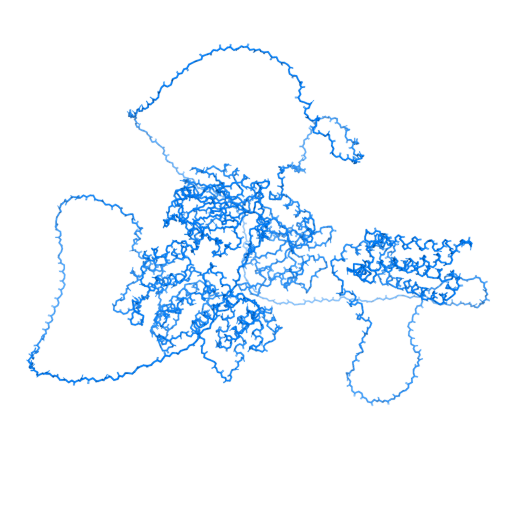778 1.00 91.81 339 PRO A N 1
ATOM 2562 C CA . PRO A 1 339 ? 10.043 23.698 -22.463 1.00 91.81 339 PRO A CA 1
ATOM 2563 C C . PRO A 1 339 ? 9.118 22.526 -22.824 1.00 91.81 339 PRO A C 1
ATOM 2565 O O . PRO A 1 339 ? 8.176 22.223 -22.090 1.00 91.81 339 PRO A O 1
ATOM 2568 N N . GLN A 1 340 ? 9.411 21.814 -23.920 1.00 91.62 340 GLN A N 1
ATOM 2569 C CA . GLN A 1 340 ? 8.659 20.620 -24.325 1.00 91.62 340 GLN A CA 1
ATOM 2570 C C . GLN A 1 340 ? 8.864 19.452 -23.350 1.00 91.62 340 GLN A C 1
ATOM 2572 O O . GLN A 1 340 ? 7.918 18.716 -23.078 1.00 91.62 340 GLN A O 1
ATOM 2577 N N . MET A 1 341 ? 10.064 19.283 -22.786 1.00 93.00 341 MET A N 1
ATOM 2578 C CA . MET A 1 341 ? 10.335 18.274 -21.756 1.00 93.00 341 MET A CA 1
ATOM 2579 C C . MET A 1 341 ? 9.570 18.573 -20.464 1.00 93.00 341 MET A C 1
ATOM 2581 O O . MET A 1 341 ? 8.968 17.659 -19.903 1.00 93.00 341 MET A O 1
ATOM 2585 N N . ILE A 1 342 ? 9.542 19.837 -20.024 1.00 94.06 342 ILE A N 1
ATOM 2586 C CA . ILE A 1 342 ? 8.783 20.279 -18.839 1.00 94.06 342 ILE A CA 1
ATOM 2587 C C . ILE A 1 342 ? 7.278 20.051 -19.052 1.00 94.06 342 ILE A C 1
ATOM 2589 O O . ILE A 1 342 ? 6.620 19.421 -18.221 1.00 94.06 342 ILE A O 1
ATOM 2593 N N . SER A 1 343 ? 6.742 20.514 -20.186 1.00 94.88 343 SER A N 1
ATOM 2594 C CA . SER A 1 343 ? 5.322 20.382 -20.534 1.00 94.88 343 SER A CA 1
ATOM 2595 C C . SER A 1 343 ? 4.886 18.916 -20.659 1.00 94.88 343 SER A C 1
ATOM 2597 O O . SER A 1 343 ? 3.882 18.520 -20.065 1.00 94.88 343 SER A O 1
ATOM 2599 N N . MET A 1 344 ? 5.666 18.084 -21.359 1.00 94.94 344 MET A N 1
ATOM 2600 C CA . MET A 1 344 ? 5.359 16.661 -21.520 1.00 94.94 344 MET A CA 1
ATOM 2601 C C . MET A 1 344 ? 5.477 15.894 -20.198 1.00 94.94 344 MET A C 1
ATOM 2603 O O . MET A 1 344 ? 4.640 15.039 -19.924 1.00 94.94 344 MET A O 1
ATOM 2607 N N . GLU A 1 345 ? 6.458 16.200 -19.340 1.00 95.81 345 GLU A N 1
ATOM 2608 C CA . GLU A 1 345 ? 6.546 15.563 -18.020 1.00 95.81 345 GLU A CA 1
ATOM 2609 C C . GLU A 1 345 ? 5.323 15.896 -17.153 1.00 95.81 345 GLU A C 1
ATOM 2611 O O . GLU A 1 345 ? 4.758 14.994 -16.528 1.00 95.81 345 GLU A O 1
ATOM 2616 N N . ALA A 1 346 ? 4.879 17.156 -17.138 1.00 94.81 346 ALA A N 1
ATOM 2617 C CA . ALA A 1 346 ? 3.669 17.557 -16.425 1.00 94.81 346 ALA A CA 1
ATOM 2618 C C . ALA A 1 346 ? 2.423 16.831 -16.967 1.00 94.81 346 ALA A C 1
ATOM 2620 O O . ALA A 1 346 ? 1.686 16.219 -16.190 1.00 94.81 346 ALA A O 1
ATOM 2621 N N . ALA A 1 347 ? 2.237 16.822 -18.291 1.00 95.88 347 ALA A N 1
ATOM 2622 C CA . ALA A 1 347 ? 1.106 16.171 -18.947 1.00 95.88 347 ALA A CA 1
ATOM 2623 C C . ALA A 1 347 ? 1.069 14.654 -18.700 1.00 95.88 347 ALA A C 1
ATOM 2625 O O . ALA A 1 347 ? 0.044 14.135 -18.271 1.00 95.88 347 ALA A O 1
ATOM 2626 N N . VAL A 1 348 ? 2.187 13.941 -18.885 1.00 96.81 348 VAL A N 1
ATOM 2627 C CA . VAL A 1 348 ? 2.281 12.484 -18.660 1.00 96.81 348 VAL A CA 1
ATOM 2628 C C . VAL A 1 348 ? 2.022 12.121 -17.191 1.00 96.81 348 VAL A C 1
ATOM 2630 O O . VAL A 1 348 ? 1.364 11.118 -16.907 1.00 96.81 348 VAL A O 1
ATOM 2633 N N . ARG A 1 349 ? 2.485 12.942 -16.237 1.00 95.56 349 ARG A N 1
ATOM 2634 C CA . ARG A 1 349 ? 2.219 12.746 -14.798 1.00 95.56 349 ARG A CA 1
ATOM 2635 C C . ARG A 1 349 ? 0.755 12.964 -14.424 1.00 95.56 349 ARG A C 1
ATOM 2637 O O . ARG A 1 349 ? 0.231 12.209 -13.602 1.00 95.56 349 ARG A O 1
ATOM 2644 N N . GLN A 1 350 ? 0.113 13.984 -14.990 1.00 93.81 350 GLN A N 1
ATOM 2645 C CA . GLN A 1 350 ? -1.296 14.278 -14.737 1.00 93.81 350 GLN A CA 1
ATOM 2646 C C . GLN A 1 350 ? -2.202 13.239 -15.411 1.00 93.81 350 GLN A C 1
ATOM 2648 O O . GLN A 1 350 ? -3.016 12.636 -14.718 1.00 93.81 350 GLN A O 1
ATOM 2653 N N . ALA A 1 351 ? -1.973 12.931 -16.692 1.00 95.44 351 ALA A N 1
ATOM 2654 C CA . ALA A 1 351 ? -2.665 11.878 -17.438 1.00 95.44 351 ALA A CA 1
ATOM 2655 C C . ALA A 1 351 ? -2.653 10.532 -16.694 1.00 95.44 351 ALA A C 1
ATOM 2657 O O . ALA A 1 351 ? -3.697 9.915 -16.514 1.00 95.44 351 ALA A O 1
ATOM 2658 N N . PHE A 1 352 ? -1.497 10.099 -16.174 1.00 95.50 352 PHE A N 1
ATOM 2659 C CA . PHE A 1 352 ? -1.421 8.864 -15.384 1.00 95.50 352 PHE A CA 1
ATOM 2660 C C . PHE A 1 352 ? -2.118 8.952 -14.013 1.00 95.50 352 PHE A C 1
ATOM 2662 O O . PHE A 1 352 ? -2.480 7.931 -13.435 1.00 95.50 352 PHE A O 1
ATOM 2669 N N . SER A 1 353 ? -2.282 10.149 -13.448 1.00 93.81 353 SER A N 1
ATOM 2670 C CA . SER A 1 353 ? -2.940 10.315 -12.145 1.00 93.81 353 SER A CA 1
ATOM 2671 C C . SER A 1 353 ? -4.467 10.378 -12.279 1.00 93.81 353 SER A C 1
ATOM 2673 O O . SER A 1 353 ? -5.166 9.822 -11.432 1.00 93.81 353 SER A O 1
ATOM 2675 N N . GLU A 1 354 ? -4.975 10.985 -13.356 1.00 94.00 354 GLU A N 1
ATOM 2676 C CA . GLU A 1 354 ? -6.392 10.949 -13.748 1.00 94.00 354 GLU A CA 1
ATOM 2677 C C . GLU A 1 354 ? -6.804 9.563 -14.278 1.00 94.00 354 GLU A C 1
ATOM 2679 O O . GLU A 1 354 ? -7.841 9.040 -13.876 1.00 94.00 354 GLU A O 1
ATOM 2684 N N . MET A 1 355 ? -5.969 8.938 -15.117 1.00 93.94 355 MET A N 1
ATOM 2685 C CA . MET A 1 355 ? -6.188 7.607 -15.689 1.00 93.94 355 MET A CA 1
ATOM 2686 C C . MET A 1 355 ? -4.931 6.715 -15.538 1.00 93.94 355 MET A C 1
ATOM 2688 O O . MET A 1 355 ? -4.093 6.661 -16.444 1.00 93.94 355 MET A O 1
ATOM 2692 N N . PRO A 1 356 ? -4.780 5.958 -14.432 1.00 94.19 356 PRO A N 1
ATOM 2693 C CA . PRO A 1 356 ? -3.624 5.088 -14.175 1.00 94.19 356 PRO A CA 1
ATOM 2694 C C . PRO A 1 356 ? -3.652 3.775 -14.982 1.00 94.19 356 PRO A C 1
ATOM 2696 O O . PRO A 1 356 ? -3.609 2.674 -14.429 1.00 94.19 356 PRO A O 1
ATOM 2699 N N . ASN A 1 357 ? -3.694 3.889 -16.309 1.00 94.62 357 ASN A N 1
ATOM 2700 C CA . ASN A 1 357 ? -3.602 2.788 -17.263 1.00 94.62 357 ASN A CA 1
ATOM 2701 C C . ASN A 1 357 ? -2.407 3.022 -18.204 1.00 94.62 357 ASN A C 1
ATOM 2703 O O . ASN A 1 357 ? -2.391 3.984 -18.973 1.00 94.62 357 ASN A O 1
ATOM 2707 N N . PHE A 1 358 ? -1.394 2.151 -18.145 1.00 94.81 358 PHE A N 1
ATOM 2708 C CA . PHE A 1 358 ? -0.186 2.326 -18.957 1.00 94.81 358 PHE A CA 1
ATOM 2709 C C . PHE A 1 358 ? -0.394 1.977 -20.434 1.00 94.81 358 PHE A C 1
ATOM 2711 O O . PHE A 1 358 ? 0.248 2.592 -21.279 1.00 94.81 358 PHE A O 1
ATOM 2718 N N . ASP A 1 359 ? -1.288 1.047 -20.763 1.00 93.94 359 ASP A N 1
ATOM 2719 C CA . ASP A 1 359 ? -1.564 0.628 -22.140 1.00 93.94 359 ASP A CA 1
ATOM 2720 C C . ASP A 1 359 ? -2.146 1.794 -22.962 1.00 93.94 359 ASP A C 1
ATOM 2722 O O . ASP A 1 359 ? -1.617 2.131 -24.021 1.00 93.94 359 ASP A O 1
ATOM 2726 N N . LYS A 1 360 ? -3.164 2.486 -22.427 1.00 93.94 360 LYS A N 1
ATOM 2727 C CA . LYS A 1 360 ? -3.762 3.699 -23.009 1.00 93.94 360 LYS A CA 1
ATOM 2728 C C . LYS A 1 360 ? -2.772 4.865 -23.057 1.00 93.94 360 LYS A C 1
ATOM 2730 O O . LYS A 1 360 ? -2.673 5.522 -24.089 1.00 93.94 360 LYS A O 1
ATOM 2735 N N . LEU A 1 361 ? -2.022 5.107 -21.976 1.00 95.44 361 LEU A N 1
ATOM 2736 C CA . LEU A 1 361 ? -1.029 6.187 -21.915 1.00 95.44 361 LEU A CA 1
ATOM 2737 C C . LEU A 1 361 ? 0.084 6.000 -22.960 1.00 95.44 361 LEU A C 1
ATOM 2739 O O . LEU A 1 361 ? 0.431 6.942 -23.668 1.00 95.44 361 LEU A O 1
ATOM 2743 N N . VAL A 1 362 ? 0.628 4.785 -23.084 1.00 94.56 362 VAL A N 1
ATOM 2744 C CA . VAL A 1 362 ? 1.667 4.472 -24.076 1.00 94.56 362 VAL A CA 1
ATOM 2745 C C . VAL A 1 362 ? 1.095 4.483 -25.493 1.00 94.56 362 VAL A C 1
ATOM 2747 O O . VAL A 1 362 ? 1.766 4.991 -26.385 1.00 94.56 362 VAL A O 1
ATOM 2750 N N . ALA A 1 363 ? -0.137 4.015 -25.721 1.00 93.25 363 ALA A N 1
ATOM 2751 C CA . ALA A 1 363 ? -0.790 4.125 -27.029 1.00 93.25 363 ALA A CA 1
ATOM 2752 C C . ALA A 1 363 ? -0.955 5.593 -27.470 1.00 93.25 363 ALA A C 1
ATOM 2754 O O . ALA A 1 363 ? -0.510 5.961 -28.556 1.00 93.25 363 ALA A O 1
ATOM 2755 N N . ALA A 1 364 ? -1.491 6.456 -26.601 1.00 93.06 364 ALA A N 1
ATOM 2756 C CA . ALA A 1 364 ? -1.670 7.881 -26.886 1.00 93.06 364 ALA A CA 1
ATOM 2757 C C . ALA A 1 364 ? -0.334 8.626 -27.110 1.00 93.06 364 ALA A C 1
ATOM 2759 O O . ALA A 1 364 ? -0.266 9.546 -27.927 1.00 93.06 364 ALA A O 1
ATOM 2760 N N . LEU A 1 365 ? 0.744 8.208 -26.435 1.00 92.56 365 LEU A N 1
ATOM 2761 C CA . LEU A 1 365 ? 2.104 8.698 -26.695 1.00 92.56 365 LEU A CA 1
ATOM 2762 C C . LEU A 1 365 ? 2.668 8.182 -28.032 1.00 92.56 365 LEU A C 1
ATOM 2764 O O . LEU A 1 365 ? 3.268 8.959 -28.774 1.00 92.56 365 LEU A O 1
ATOM 2768 N N . MET A 1 366 ? 2.441 6.910 -28.380 1.00 91.06 366 MET A N 1
ATOM 2769 C CA . MET A 1 366 ? 2.856 6.301 -29.656 1.00 91.06 366 MET A CA 1
ATOM 2770 C C . MET A 1 366 ? 2.164 6.920 -30.879 1.00 91.06 366 MET A C 1
ATOM 2772 O O . MET A 1 366 ? 2.764 6.969 -31.949 1.00 91.06 366 MET A O 1
ATOM 2776 N N . GLU A 1 367 ? 0.959 7.470 -30.721 1.00 89.06 367 GLU A N 1
ATOM 2777 C CA . GLU A 1 367 ? 0.284 8.291 -31.741 1.00 89.06 367 GLU A CA 1
ATOM 2778 C C . GLU A 1 367 ? 0.979 9.651 -31.992 1.00 89.06 367 GLU A C 1
ATOM 2780 O O . GLU A 1 367 ? 0.638 10.367 -32.936 1.00 89.06 367 GLU A O 1
ATOM 2785 N N . GLY A 1 368 ? 1.977 10.016 -31.176 1.00 86.00 368 GLY A N 1
ATOM 2786 C CA . GLY A 1 368 ? 2.789 11.224 -31.344 1.00 86.00 368 GLY A CA 1
ATOM 2787 C C . GLY A 1 368 ? 2.100 12.516 -30.896 1.00 86.00 368 GLY A C 1
ATOM 2788 O O . GLY A 1 368 ? 2.420 13.582 -31.435 1.00 86.00 368 GLY A O 1
ATOM 2789 N N . ARG A 1 369 ? 1.155 12.411 -29.950 1.00 87.38 369 ARG A N 1
ATOM 2790 C CA . ARG A 1 369 ? 0.402 13.527 -29.352 1.00 87.38 369 ARG A CA 1
ATOM 2791 C C . ARG A 1 369 ? 1.297 14.461 -28.536 1.00 87.38 369 ARG A C 1
ATOM 2793 O O . ARG A 1 369 ? 2.268 14.030 -27.918 1.00 87.38 369 ARG A O 1
ATOM 2800 N N . ASP A 1 370 ? 0.940 15.741 -28.504 1.00 87.56 370 ASP A N 1
ATOM 2801 C CA . ASP A 1 370 ? 1.464 16.696 -27.525 1.00 87.56 370 ASP A CA 1
ATOM 2802 C C . ASP A 1 370 ? 0.772 16.544 -26.155 1.00 87.56 370 ASP A C 1
ATOM 2804 O O . ASP A 1 370 ? -0.229 15.836 -26.014 1.00 87.56 370 ASP A O 1
ATOM 2808 N N . GLY A 1 371 ? 1.294 17.236 -25.137 1.00 88.50 371 GLY A N 1
ATOM 2809 C CA . GLY A 1 371 ? 0.779 17.157 -23.769 1.00 88.50 371 GLY A CA 1
ATOM 2810 C C . GLY A 1 371 ? -0.670 17.634 -23.590 1.00 88.50 371 GLY A C 1
ATOM 2811 O O . GLY A 1 371 ? -1.349 17.154 -22.686 1.00 88.50 371 GLY A O 1
ATOM 2812 N N . SER A 1 372 ? -1.181 18.525 -24.446 1.00 90.19 372 SER A N 1
ATOM 2813 C CA . SER A 1 372 ? -2.572 18.992 -24.366 1.00 90.19 372 SER A CA 1
ATOM 2814 C C . SER A 1 372 ? -3.546 17.958 -24.937 1.00 90.19 372 SER A C 1
ATOM 2816 O O . SER A 1 372 ? -4.535 17.620 -24.285 1.00 90.19 372 SER A O 1
ATOM 2818 N N . SER A 1 373 ? -3.221 17.364 -26.091 1.00 91.25 373 SER A N 1
ATOM 2819 C CA . SER A 1 373 ? -4.012 16.272 -26.673 1.00 91.25 373 SER A CA 1
ATOM 2820 C C . SER A 1 373 ? -3.934 14.994 -25.827 1.00 91.25 373 SER A C 1
ATOM 2822 O O . SER A 1 373 ? -4.922 14.266 -25.712 1.00 91.25 373 SER A O 1
ATOM 2824 N N . LEU A 1 374 ? -2.795 14.744 -25.171 1.00 93.19 374 LEU A N 1
ATOM 2825 C CA . LEU A 1 374 ? -2.639 13.640 -24.222 1.00 93.19 374 LEU A CA 1
ATOM 2826 C C . LEU A 1 374 ? -3.618 13.761 -23.043 1.00 93.19 374 LEU A C 1
ATOM 2828 O O . LEU A 1 374 ? -4.273 12.782 -22.700 1.00 93.19 374 LEU A O 1
ATOM 2832 N N . LEU A 1 375 ? -3.767 14.956 -22.462 1.00 92.56 375 LEU A N 1
ATOM 2833 C CA . LEU A 1 375 ? -4.686 15.206 -21.342 1.00 92.56 375 LEU A CA 1
ATOM 2834 C C . LEU A 1 375 ? -6.170 15.161 -21.734 1.00 92.56 375 LEU A C 1
ATOM 2836 O O . LEU A 1 375 ? -7.015 14.928 -20.876 1.00 92.56 375 LEU A O 1
ATOM 2840 N N . GLN A 1 376 ? -6.505 15.357 -23.011 1.00 90.44 376 GLN A N 1
ATOM 2841 C CA . GLN A 1 376 ? -7.874 15.164 -23.503 1.00 90.44 376 GLN A CA 1
ATOM 2842 C C . GLN A 1 376 ? -8.239 13.671 -23.572 1.00 90.44 376 GLN A C 1
ATOM 2844 O O . GLN A 1 376 ? -9.322 13.282 -23.137 1.00 90.44 376 GLN A O 1
ATOM 2849 N N . VAL A 1 377 ? -7.329 12.830 -24.080 1.00 91.12 377 VAL A N 1
ATOM 2850 C CA . VAL A 1 377 ? -7.558 11.385 -24.286 1.00 91.12 377 VAL A CA 1
ATOM 2851 C C . VAL A 1 377 ? -7.348 10.559 -23.013 1.00 91.12 377 VAL A C 1
ATOM 2853 O O . VAL A 1 377 ? -8.082 9.603 -22.767 1.00 91.12 377 VAL A O 1
ATOM 2856 N N . CYS A 1 378 ? -6.370 10.923 -22.185 1.00 92.94 378 CYS A N 1
ATOM 2857 C CA . CYS A 1 378 ? -6.056 10.261 -20.916 1.00 92.94 378 CYS A CA 1
ATOM 2858 C C . CYS A 1 378 ? -6.659 11.008 -19.710 1.00 92.94 378 CYS A C 1
ATOM 2860 O O . CYS A 1 378 ? -5.998 11.182 -18.687 1.00 92.94 378 CYS A O 1
ATOM 2862 N N . SER A 1 379 ? -7.906 11.457 -19.853 1.00 91.19 379 SER A N 1
ATOM 2863 C CA . SER A 1 379 ? -8.709 12.099 -18.808 1.00 91.19 379 SER A CA 1
ATOM 2864 C C . SER A 1 379 ? -9.424 11.076 -17.908 1.00 91.19 379 SER A C 1
ATOM 2866 O O . SER A 1 379 ? -9.480 9.880 -18.203 1.00 91.19 379 SER A O 1
ATOM 2868 N N . ILE A 1 380 ? -9.979 11.533 -16.784 1.00 93.75 380 ILE A N 1
ATOM 2869 C CA . ILE A 1 380 ? -10.835 10.723 -15.899 1.00 93.75 380 ILE A CA 1
ATOM 2870 C C . ILE A 1 380 ? -11.955 9.985 -16.672 1.00 93.75 380 ILE A C 1
ATOM 2872 O O . ILE A 1 380 ? -12.646 10.568 -17.502 1.00 93.75 380 ILE A O 1
ATOM 2876 N N . SER A 1 381 ? -12.166 8.694 -16.377 1.00 92.56 381 SER A N 1
ATOM 2877 C CA . SER A 1 381 ? -13.211 7.873 -17.014 1.00 92.56 381 SER A CA 1
ATOM 2878 C C . SER A 1 381 ? -13.806 6.834 -16.057 1.00 92.56 381 SER A C 1
ATOM 2880 O O . SER A 1 381 ? -13.115 6.301 -15.189 1.00 92.56 381 SER A O 1
ATOM 2882 N N . VAL A 1 382 ? -15.099 6.524 -16.203 1.00 94.56 382 VAL A N 1
ATOM 2883 C CA . VAL A 1 382 ? -15.745 5.453 -15.420 1.00 94.56 382 VAL A CA 1
ATOM 2884 C C . VAL A 1 382 ? -15.142 4.082 -15.757 1.00 94.56 382 VAL A C 1
ATOM 2886 O O . VAL A 1 382 ? -14.670 3.856 -16.870 1.00 94.56 382 VAL A O 1
ATOM 2889 N N . GLY A 1 383 ? -15.095 3.178 -14.774 1.00 92.56 383 GLY A N 1
ATOM 2890 C CA . GLY A 1 383 ? -14.404 1.886 -14.895 1.00 92.56 383 GLY A CA 1
ATOM 2891 C C . GLY A 1 383 ? -12.866 1.937 -14.843 1.00 92.56 383 GLY A C 1
ATOM 2892 O O . GLY A 1 383 ? -12.228 0.887 -14.920 1.00 92.56 383 GLY A O 1
ATOM 2893 N N . VAL A 1 384 ? -12.248 3.119 -14.697 1.00 94.94 384 VAL A N 1
ATOM 2894 C CA . VAL A 1 384 ? -10.810 3.264 -14.406 1.00 94.94 384 VAL A CA 1
ATOM 2895 C C . VAL A 1 384 ? -10.624 4.155 -13.168 1.00 94.94 384 VAL A C 1
ATOM 2897 O O . VAL A 1 384 ? -10.894 5.351 -13.254 1.00 94.94 384 VAL A O 1
ATOM 2900 N N . PRO A 1 385 ? -10.161 3.624 -12.021 1.00 95.38 385 PRO A N 1
ATOM 2901 C CA . PRO A 1 385 ? -10.023 4.392 -10.783 1.00 95.38 385 PRO A CA 1
ATOM 2902 C C . PRO A 1 385 ? -8.997 5.520 -10.875 1.00 95.38 385 PRO A C 1
ATOM 2904 O O . PRO A 1 385 ? -7.849 5.300 -11.260 1.00 95.38 385 PRO A O 1
ATOM 2907 N N . VAL A 1 386 ? -9.387 6.705 -10.413 1.00 95.25 386 VAL A N 1
ATOM 2908 C CA . VAL A 1 386 ? -8.536 7.897 -10.289 1.00 95.25 386 VAL A CA 1
ATOM 2909 C C . VAL A 1 386 ? -7.583 7.721 -9.106 1.00 95.25 386 VAL A C 1
ATOM 2911 O O . VAL A 1 386 ? -8.002 7.265 -8.038 1.00 95.25 386 VAL A O 1
ATOM 2914 N N . LYS A 1 387 ? -6.305 8.111 -9.219 1.00 94.12 387 LYS A N 1
ATOM 2915 C CA . LYS A 1 387 ? -5.405 8.050 -8.053 1.00 94.12 387 LYS A CA 1
ATOM 2916 C C . LYS A 1 387 ? -5.814 9.114 -7.017 1.00 94.12 387 LYS A C 1
ATOM 2918 O O . LYS A 1 387 ? -5.798 10.298 -7.340 1.00 94.12 387 LYS A O 1
ATOM 2923 N N . PRO A 1 388 ? -6.157 8.735 -5.772 1.00 93.69 388 PRO A N 1
ATOM 2924 C CA . PRO A 1 388 ? -6.847 9.630 -4.845 1.00 93.69 388 PRO A CA 1
ATOM 2925 C C . PRO A 1 388 ? -6.010 10.841 -4.419 1.00 93.69 388 PRO A C 1
ATOM 2927 O O . PRO A 1 388 ? -4.797 10.731 -4.220 1.00 93.69 388 PRO A O 1
ATOM 2930 N N . MET A 1 389 ? -6.679 11.973 -4.187 1.00 94.19 389 MET A N 1
ATOM 2931 C CA . MET A 1 389 ? -6.084 13.160 -3.559 1.00 94.19 389 MET A CA 1
ATOM 2932 C C . MET A 1 389 ? -5.674 12.864 -2.104 1.00 94.19 389 MET A C 1
ATOM 2934 O O . MET A 1 389 ? -6.377 12.147 -1.374 1.00 94.19 389 MET A O 1
ATOM 2938 N N . LEU A 1 390 ? -4.515 13.379 -1.673 1.00 93.50 390 LEU A N 1
ATOM 2939 C CA . LEU A 1 390 ? -3.877 13.031 -0.397 1.00 93.50 390 LEU A CA 1
ATOM 2940 C C . LEU A 1 390 ? -3.693 14.254 0.512 1.00 93.50 390 LEU A C 1
ATOM 2942 O O . LEU A 1 390 ? -3.065 15.231 0.124 1.00 93.50 390 LEU A O 1
ATOM 2946 N N . ALA A 1 391 ? -4.114 14.156 1.774 1.00 91.12 391 ALA A N 1
ATOM 2947 C CA . ALA A 1 391 ? -3.891 15.223 2.750 1.00 91.12 391 ALA A CA 1
ATOM 2948 C C . ALA A 1 391 ? -2.451 15.274 3.305 1.00 91.12 391 ALA A C 1
ATOM 2950 O O . ALA A 1 391 ? -1.815 14.235 3.552 1.00 91.12 391 ALA A O 1
ATOM 2951 N N . LYS A 1 392 ? -1.952 16.488 3.566 1.00 90.94 392 LYS A N 1
ATOM 2952 C CA . LYS A 1 392 ? -0.717 16.741 4.328 1.00 90.94 392 LYS A CA 1
ATOM 2953 C C . LYS A 1 392 ? -1.012 16.683 5.840 1.00 90.94 392 LYS A C 1
ATOM 2955 O O . LYS A 1 392 ? -2.030 17.216 6.264 1.00 90.94 392 LYS A O 1
ATOM 2960 N N . PRO A 1 393 ? -0.176 16.038 6.676 1.00 89.50 393 PRO A N 1
ATOM 2961 C CA . PRO A 1 393 ? -0.319 16.158 8.127 1.00 89.50 393 PRO A CA 1
ATOM 2962 C C . PRO A 1 393 ? -0.039 17.594 8.595 1.00 89.50 393 PRO A C 1
ATOM 2964 O O . PRO A 1 393 ? 0.891 18.227 8.087 1.00 89.50 393 PRO A O 1
ATOM 2967 N N . SER A 1 394 ? -0.798 18.047 9.590 1.00 86.75 394 SER A N 1
ATOM 2968 C CA . SER A 1 394 ? -0.454 19.178 10.461 1.00 86.75 394 SER A CA 1
ATOM 2969 C C . SER A 1 394 ? -0.240 18.662 11.887 1.00 86.75 394 SER A C 1
ATOM 2971 O O . SER A 1 394 ? -0.931 17.734 12.308 1.00 86.75 394 SER A O 1
ATOM 2973 N N . LYS A 1 395 ? 0.718 19.239 12.618 1.00 82.25 395 LYS A N 1
ATOM 2974 C CA . LYS A 1 395 ? 1.046 18.897 14.009 1.00 82.25 395 LYS A CA 1
ATOM 2975 C C . LYS A 1 395 ? 0.051 19.462 15.022 1.00 82.25 395 LYS A C 1
ATOM 2977 O O . LYS A 1 395 ? -0.131 18.879 16.079 1.00 82.25 395 LYS A O 1
ATOM 2982 N N . GLY A 1 396 ? -0.604 20.574 14.701 1.00 82.31 396 GLY A N 1
ATOM 2983 C CA . GLY A 1 396 ? -1.591 21.200 15.576 1.00 82.31 396 GLY A CA 1
ATOM 2984 C C . GLY A 1 396 ? -2.371 22.310 14.884 1.00 82.31 396 GLY A C 1
ATOM 2985 O O . GLY A 1 396 ? -2.190 22.545 13.685 1.00 82.31 396 GLY A O 1
ATOM 2986 N N . ILE A 1 397 ? -3.236 22.978 15.647 1.00 85.94 397 ILE A N 1
ATOM 2987 C CA . ILE A 1 397 ? -4.157 24.002 15.133 1.00 85.94 397 ILE A CA 1
ATOM 2988 C C . ILE A 1 397 ? -3.400 25.263 14.679 1.00 85.94 397 ILE A C 1
ATOM 2990 O O . ILE A 1 397 ? -3.664 25.740 13.582 1.00 85.94 397 ILE A O 1
ATOM 2994 N N . ALA A 1 398 ? -2.340 25.687 15.373 1.00 84.75 398 ALA A N 1
ATOM 2995 C CA . ALA A 1 398 ? -1.496 26.797 14.910 1.00 84.75 398 ALA A CA 1
ATOM 2996 C C . ALA A 1 398 ? -0.870 26.566 13.505 1.00 84.75 398 ALA A C 1
ATOM 2998 O O . ALA A 1 398 ? -0.826 27.473 12.676 1.00 84.75 398 ALA A O 1
ATOM 2999 N N . GLU A 1 399 ? -0.448 25.331 13.177 1.00 85.75 399 GLU A N 1
ATOM 3000 C CA . GLU A 1 399 ? 0.058 24.968 11.831 1.00 85.75 399 GLU A CA 1
ATOM 3001 C C . GLU A 1 399 ? -1.071 24.891 10.781 1.00 85.75 399 GLU A C 1
ATOM 3003 O O . GLU A 1 399 ? -0.828 24.981 9.575 1.00 85.75 399 GLU A O 1
ATOM 3008 N N . VAL A 1 400 ? -2.321 24.712 11.214 1.00 86.25 400 VAL A N 1
ATOM 3009 C CA . VAL A 1 400 ? -3.507 24.879 10.363 1.00 86.25 400 VAL A CA 1
ATOM 3010 C C . VAL A 1 400 ? -3.759 26.367 10.111 1.00 86.25 400 VAL A C 1
ATOM 3012 O O . VAL A 1 400 ? -3.928 26.746 8.950 1.00 86.25 400 VAL A O 1
ATOM 3015 N N . GLY A 1 401 ? -3.705 27.201 11.154 1.00 83.62 401 GLY A N 1
ATOM 3016 C CA . GLY A 1 401 ? -3.885 28.649 11.070 1.00 83.62 401 GLY A CA 1
ATOM 3017 C C . GLY A 1 401 ? -2.900 29.310 10.104 1.00 83.62 401 GLY A C 1
ATOM 3018 O O . GLY A 1 401 ? -3.315 29.995 9.172 1.00 83.62 401 GLY A O 1
ATOM 3019 N N . GLU A 1 402 ? -1.605 28.999 10.216 1.00 85.56 402 GLU A N 1
ATOM 3020 C CA . GLU A 1 402 ? -0.564 29.465 9.279 1.00 85.56 402 GLU A CA 1
ATOM 3021 C C . GLU A 1 402 ? -0.918 29.177 7.801 1.00 85.56 402 GLU A C 1
ATOM 3023 O O . GLU A 1 402 ? -0.649 29.979 6.907 1.00 85.56 402 GLU A O 1
ATOM 3028 N N . ARG A 1 403 ? -1.538 28.023 7.519 1.00 85.19 403 ARG A N 1
ATOM 3029 C CA . ARG A 1 403 ? -1.748 27.511 6.150 1.00 85.19 403 ARG A CA 1
ATOM 3030 C C . ARG A 1 403 ? -3.056 27.940 5.510 1.00 85.19 403 ARG A C 1
ATOM 3032 O O . ARG A 1 403 ? -3.105 28.122 4.285 1.00 85.19 403 ARG A O 1
ATOM 3039 N N . LEU A 1 404 ? -4.106 28.036 6.317 1.00 87.69 404 LEU A N 1
ATOM 3040 C CA . LEU A 1 404 ? -5.458 28.379 5.881 1.00 87.69 404 LEU A CA 1
ATOM 3041 C C . LEU A 1 404 ? -5.777 29.869 6.084 1.00 87.69 404 LEU A C 1
ATOM 3043 O O . LEU A 1 404 ? -6.873 30.298 5.741 1.00 87.69 404 LEU A O 1
ATOM 3047 N N . SER A 1 405 ? -4.812 30.664 6.564 1.00 86.00 405 SER A N 1
ATOM 3048 C CA . SER A 1 405 ? -4.954 32.115 6.709 1.00 86.00 405 SER A CA 1
ATOM 3049 C C . SER A 1 405 ? -5.423 32.775 5.410 1.00 86.00 405 SER A C 1
ATOM 3051 O O . SER A 1 405 ? -4.903 32.485 4.326 1.00 86.00 405 SER A O 1
ATOM 3053 N N . GLY A 1 406 ? -6.446 33.624 5.540 1.00 85.44 406 GLY A N 1
ATOM 3054 C CA . GLY A 1 406 ? -7.099 34.340 4.444 1.00 85.44 406 GLY A CA 1
ATOM 3055 C C . GLY A 1 406 ? -7.996 33.503 3.523 1.00 85.44 406 GLY A C 1
ATOM 3056 O O . GLY A 1 406 ? -8.407 34.027 2.494 1.00 85.44 406 GLY A O 1
ATOM 3057 N N . LYS A 1 407 ? -8.296 32.228 3.827 1.00 90.12 407 LYS A N 1
ATOM 3058 C CA . LYS A 1 407 ? -9.023 31.324 2.909 1.00 90.12 407 LYS A CA 1
ATOM 3059 C C . LYS A 1 407 ? -10.279 30.737 3.539 1.00 90.12 407 LYS A C 1
ATOM 3061 O O . LYS A 1 407 ? -10.232 30.226 4.652 1.00 90.12 407 LYS A O 1
ATOM 3066 N N . ARG A 1 408 ? -11.359 30.649 2.754 1.00 94.19 408 ARG A N 1
ATOM 3067 C CA . ARG A 1 408 ? -12.537 29.834 3.093 1.00 94.19 408 ARG A CA 1
ATOM 3068 C C . ARG A 1 408 ? -12.189 28.344 3.028 1.00 94.19 408 ARG A C 1
ATOM 3070 O O . ARG A 1 408 ? -11.720 27.846 1.996 1.00 94.19 408 ARG A O 1
ATOM 3077 N N . PHE A 1 409 ? -12.453 27.615 4.107 1.00 95.25 409 PHE A N 1
ATOM 3078 C CA . PHE A 1 409 ? -12.195 26.179 4.208 1.00 95.25 409 PHE A CA 1
ATOM 3079 C C . PHE A 1 409 ? -13.345 25.435 4.894 1.00 95.25 409 PHE A C 1
ATOM 3081 O O . PHE A 1 409 ? -14.307 26.013 5.392 1.00 95.25 409 PHE A O 1
ATOM 3088 N N . THR A 1 410 ? -13.271 24.112 4.885 1.00 96.62 410 THR A N 1
ATOM 3089 C CA . THR A 1 410 ? -14.235 23.223 5.528 1.00 96.62 410 THR A CA 1
ATOM 3090 C C . THR A 1 410 ? -13.488 22.161 6.314 1.00 96.62 410 THR A C 1
ATOM 3092 O O . THR A 1 410 ? -12.510 21.595 5.825 1.00 96.62 410 THR A O 1
ATOM 3095 N N . GLY A 1 411 ? -13.928 21.918 7.545 1.00 96.56 411 GLY A N 1
ATOM 3096 C CA . GLY A 1 411 ? -13.548 20.735 8.298 1.00 96.56 411 GLY A CA 1
ATOM 3097 C C . GLY A 1 411 ? -14.560 19.628 8.047 1.00 96.56 411 GLY A C 1
ATOM 3098 O O . GLY A 1 411 ? -15.758 19.880 8.055 1.00 96.56 411 GLY A O 1
ATOM 3099 N N . GLU A 1 412 ? -14.083 18.406 7.863 1.00 98.06 412 GLU A N 1
ATOM 3100 C CA . GLU A 1 412 ? -14.873 17.177 7.804 1.00 98.06 412 GLU A CA 1
ATOM 3101 C C . GLU A 1 412 ? -14.340 16.185 8.840 1.00 98.06 412 GLU A C 1
ATOM 3103 O O . GLU A 1 412 ? -13.128 16.120 9.075 1.00 98.06 412 GLU A O 1
ATOM 3108 N N . TRP A 1 413 ? -15.216 15.372 9.428 1.00 97.56 413 TRP A N 1
ATOM 3109 C CA . TRP A 1 413 ? -14.799 14.258 10.280 1.00 97.56 413 TRP A CA 1
ATOM 3110 C C . TRP A 1 413 ? -13.903 13.285 9.508 1.00 97.56 413 TRP A C 1
ATOM 3112 O O . TRP A 1 413 ? -14.235 12.826 8.412 1.00 97.56 413 TRP A O 1
ATOM 3122 N N . LYS A 1 414 ? -12.760 12.917 10.095 1.00 96.12 414 LYS A N 1
ATOM 3123 C CA . LYS A 1 414 ? -11.859 11.924 9.517 1.00 96.12 414 LYS A CA 1
ATOM 3124 C C . LYS A 1 414 ? -12.160 10.518 10.036 1.00 96.12 414 LYS A C 1
ATOM 3126 O O . LYS A 1 414 ? -11.459 9.995 10.902 1.00 96.12 414 LYS A O 1
ATOM 3131 N N . TYR A 1 415 ? -13.127 9.873 9.403 1.00 95.56 415 TYR A N 1
ATOM 3132 C CA . TYR A 1 415 ? -13.483 8.472 9.623 1.00 95.56 415 TYR A CA 1
ATOM 3133 C C . TYR A 1 415 ? -12.282 7.502 9.629 1.00 95.56 415 TYR A C 1
ATOM 3135 O O . TYR A 1 415 ? -11.294 7.686 8.900 1.00 95.56 415 TYR A O 1
ATOM 3143 N N . ASP A 1 416 ? -12.391 6.454 10.453 1.00 90.56 416 ASP A N 1
ATOM 3144 C CA . ASP A 1 416 ? -11.477 5.307 10.512 1.00 90.56 416 ASP A CA 1
ATOM 3145 C C . ASP A 1 416 ? -12.082 4.112 9.757 1.00 90.56 416 ASP A C 1
ATOM 3147 O O . ASP A 1 416 ? -12.741 3.244 10.331 1.00 90.56 416 ASP A O 1
ATOM 3151 N N . GLY A 1 417 ? -11.917 4.109 8.435 1.00 93.44 417 GLY A N 1
ATOM 3152 C CA . GLY A 1 417 ? -12.551 3.148 7.540 1.00 93.44 417 GLY A CA 1
ATOM 3153 C C . GLY A 1 417 ? -11.640 2.699 6.403 1.00 93.44 417 GLY A C 1
ATOM 3154 O O . GLY A 1 417 ? -10.413 2.674 6.517 1.00 93.44 417 GLY A O 1
ATOM 3155 N N . GLU A 1 418 ? -12.262 2.315 5.294 1.00 94.25 418 GLU A N 1
ATOM 3156 C CA . GLU A 1 418 ? -11.585 1.921 4.066 1.00 94.25 418 GLU A CA 1
ATOM 3157 C C . GLU A 1 418 ? -12.094 2.774 2.901 1.00 94.25 418 GLU A C 1
ATOM 3159 O O . GLU A 1 418 ? -13.208 2.582 2.411 1.00 94.25 418 GLU A O 1
ATOM 3164 N N . ARG A 1 419 ? -11.275 3.746 2.474 1.00 96.94 419 ARG A N 1
ATOM 3165 C CA . ARG A 1 419 ? -11.580 4.640 1.347 1.00 96.94 419 ARG A CA 1
ATOM 3166 C C . ARG A 1 419 ? -11.996 3.863 0.100 1.00 96.94 419 ARG A C 1
ATOM 3168 O O . ARG A 1 419 ? -11.204 3.095 -0.460 1.00 96.94 419 ARG A O 1
ATOM 3175 N N . ALA A 1 420 ? -13.220 4.130 -0.330 1.00 97.50 420 ALA A N 1
ATOM 3176 C CA . ALA A 1 420 ? -13.921 3.495 -1.424 1.00 97.50 420 ALA A CA 1
ATOM 3177 C C . ALA A 1 420 ? -14.269 4.543 -2.485 1.00 97.50 420 ALA A C 1
ATOM 3179 O O . ALA A 1 420 ? -15.046 5.472 -2.257 1.00 97.50 420 ALA A O 1
ATOM 3180 N N . GLN A 1 421 ? -13.682 4.379 -3.663 1.00 97.88 421 GLN A N 1
ATOM 3181 C CA . GLN A 1 421 ? -13.983 5.179 -4.839 1.00 97.88 421 GLN A CA 1
ATOM 3182 C C . GLN A 1 421 ? -15.053 4.440 -5.647 1.00 97.88 421 GLN A C 1
ATOM 3184 O O . GLN A 1 421 ? -14.799 3.351 -6.169 1.00 97.88 421 GLN A O 1
ATOM 3189 N N . ILE A 1 422 ? -16.260 5.001 -5.694 1.00 98.00 422 ILE A N 1
ATOM 3190 C CA . ILE A 1 422 ? -17.437 4.381 -6.307 1.00 98.00 422 ILE A CA 1
ATOM 3191 C C . ILE A 1 422 ? -17.560 4.883 -7.744 1.00 98.00 422 ILE A C 1
ATOM 3193 O O . ILE A 1 422 ? -17.736 6.079 -7.965 1.00 98.00 422 ILE A O 1
ATOM 3197 N N . HIS A 1 423 ? -17.470 3.982 -8.719 1.00 97.94 423 HIS A N 1
ATOM 3198 C CA . HIS A 1 423 ? -17.690 4.273 -10.134 1.00 97.94 423 HIS A CA 1
ATOM 3199 C C . HIS A 1 423 ? -19.031 3.679 -10.557 1.00 97.94 423 HIS A C 1
ATOM 3201 O O . HIS A 1 423 ? -19.187 2.460 -10.619 1.00 97.94 423 HIS A O 1
ATOM 3207 N N . VAL A 1 424 ? -19.984 4.541 -10.886 1.00 97.44 424 VAL A N 1
ATOM 3208 C CA . VAL A 1 424 ? -21.261 4.164 -11.496 1.00 97.44 424 VAL A CA 1
ATOM 3209 C C . VAL A 1 424 ? -21.074 4.270 -13.006 1.00 97.44 424 VAL A C 1
ATOM 3211 O O . VAL A 1 424 ? -20.954 5.373 -13.540 1.00 97.44 424 VAL A O 1
ATOM 3214 N N . LEU A 1 425 ? -20.983 3.129 -13.693 1.00 95.12 425 LEU A N 1
ATOM 3215 C CA . LEU A 1 425 ? -20.901 3.058 -15.159 1.00 95.12 425 LEU A CA 1
ATOM 3216 C C . LEU A 1 425 ? -22.313 3.110 -15.763 1.00 95.12 425 LEU A C 1
ATOM 3218 O O . LEU A 1 425 ? -22.526 3.724 -16.804 1.00 95.12 425 LEU A O 1
ATOM 3222 N N . SER A 1 426 ? -23.258 2.474 -15.074 1.00 92.19 426 SER A N 1
ATOM 3223 C CA . SER A 1 426 ? -24.709 2.623 -15.200 1.00 92.19 426 SER A CA 1
ATOM 3224 C C . SER A 1 426 ? -25.346 2.290 -13.844 1.00 92.19 426 SER A C 1
ATOM 3226 O O . SER A 1 426 ? -24.663 1.760 -12.963 1.00 92.19 426 SER A O 1
ATOM 3228 N N . LYS A 1 427 ? -26.652 2.527 -13.661 1.00 84.12 427 LYS A N 1
ATOM 3229 C CA . LYS A 1 427 ? -27.363 2.161 -12.416 1.00 84.12 427 LYS A CA 1
ATOM 3230 C C . LYS A 1 427 ? -27.301 0.661 -12.076 1.00 84.12 427 LYS A C 1
ATOM 3232 O O . LYS A 1 427 ? -27.478 0.295 -10.919 1.00 84.12 427 LYS A O 1
ATOM 3237 N N . ASP A 1 428 ? -27.032 -0.203 -13.055 1.00 87.56 428 ASP A N 1
ATOM 3238 C CA . ASP A 1 428 ? -26.864 -1.651 -12.863 1.00 87.56 428 ASP A CA 1
ATOM 3239 C C . ASP A 1 428 ? -25.394 -2.095 -12.782 1.00 87.56 428 ASP A C 1
ATOM 3241 O O . ASP A 1 428 ? -25.117 -3.236 -12.415 1.00 87.56 428 ASP A O 1
ATOM 3245 N N . VAL A 1 429 ? -24.441 -1.216 -13.115 1.00 94.75 429 VAL A N 1
ATOM 3246 C CA . VAL A 1 429 ? -23.004 -1.522 -13.160 1.00 94.75 429 VAL A CA 1
ATOM 3247 C C . VAL A 1 429 ? -22.245 -0.524 -12.290 1.00 94.75 429 VAL A C 1
ATOM 3249 O O . VAL A 1 429 ? -21.741 0.501 -12.757 1.00 94.75 429 VAL A O 1
ATOM 3252 N N . ILE A 1 430 ? -22.153 -0.858 -11.004 1.00 96.88 430 ILE A N 1
ATOM 3253 C CA . ILE A 1 430 ? -21.385 -0.120 -9.998 1.00 96.88 430 ILE A CA 1
ATOM 3254 C C . ILE A 1 430 ? -20.108 -0.905 -9.685 1.00 96.88 430 ILE A C 1
ATOM 3256 O O . ILE A 1 430 ? -20.144 -2.117 -9.471 1.00 96.88 430 ILE A O 1
ATOM 3260 N N . GLN A 1 431 ? -18.971 -0.214 -9.664 1.00 96.94 431 GLN A N 1
ATOM 3261 C CA . GLN A 1 431 ? -17.658 -0.768 -9.342 1.00 96.94 431 GLN A CA 1
ATOM 3262 C C . GLN A 1 431 ? -17.035 0.019 -8.189 1.00 96.94 431 GLN A C 1
ATOM 3264 O O . GLN A 1 431 ? -17.149 1.242 -8.126 1.00 96.94 431 GLN A O 1
ATOM 3269 N N . ILE A 1 432 ? -16.387 -0.684 -7.261 1.00 97.12 432 ILE A N 1
ATOM 3270 C CA . ILE A 1 432 ? -15.824 -0.099 -6.038 1.00 97.12 432 ILE A CA 1
ATOM 3271 C C . ILE A 1 432 ? -14.319 -0.346 -6.027 1.00 97.12 432 ILE A C 1
ATOM 3273 O O . ILE A 1 432 ? -13.884 -1.497 -6.097 1.00 97.12 432 ILE A O 1
ATOM 3277 N N . TYR A 1 433 ? -13.522 0.714 -5.899 1.00 97.19 433 TYR A N 1
ATOM 3278 C CA . TYR A 1 433 ? -12.061 0.623 -5.852 1.00 97.19 433 TYR A CA 1
ATOM 3279 C C . TYR A 1 433 ? -11.488 1.119 -4.528 1.00 97.19 433 TYR A C 1
ATOM 3281 O O . TYR A 1 433 ? -11.976 2.085 -3.941 1.00 97.19 433 TYR A O 1
ATOM 3289 N N . SER A 1 434 ? -10.423 0.467 -4.067 1.00 95.25 434 SER A N 1
ATOM 3290 C CA . SER A 1 434 ? -9.674 0.880 -2.883 1.00 95.25 434 SER A CA 1
ATOM 3291 C C . SER A 1 434 ? -8.822 2.116 -3.166 1.00 95.25 434 SER A C 1
ATOM 3293 O O . SER A 1 434 ? -8.493 2.434 -4.312 1.00 95.25 434 SER A O 1
ATOM 3295 N N . ARG A 1 435 ? -8.331 2.743 -2.095 1.00 94.25 435 ARG A N 1
ATOM 3296 C CA . ARG A 1 435 ? -7.269 3.766 -2.116 1.00 94.25 435 ARG A CA 1
ATOM 3297 C C . ARG A 1 435 ? -6.081 3.458 -3.048 1.00 94.25 435 ARG A C 1
ATOM 3299 O O . ARG A 1 435 ? -5.458 4.385 -3.564 1.00 94.25 435 ARG A O 1
ATOM 3306 N N . ASN A 1 436 ? -5.730 2.185 -3.233 1.00 90.94 436 ASN A N 1
ATOM 3307 C CA . ASN A 1 436 ? -4.598 1.768 -4.068 1.00 90.94 436 ASN A CA 1
ATOM 3308 C C . ASN A 1 436 ? -4.973 1.570 -5.549 1.00 90.94 436 ASN A C 1
ATOM 3310 O O . ASN A 1 436 ? -4.078 1.347 -6.367 1.00 90.94 436 ASN A O 1
ATOM 3314 N N . SER A 1 437 ? -6.258 1.711 -5.898 1.00 93.44 437 SER A N 1
ATOM 3315 C CA . SER A 1 437 ? -6.904 1.274 -7.146 1.00 93.44 437 SER A CA 1
ATOM 3316 C C . SER A 1 437 ? -7.118 -0.240 -7.272 1.00 93.44 437 SER A C 1
ATOM 3318 O O . SER A 1 437 ? -7.259 -0.736 -8.384 1.00 93.44 437 SER A O 1
ATOM 3320 N N . GLU A 1 438 ? -7.154 -0.984 -6.165 1.00 92.25 438 GLU A N 1
ATOM 3321 C CA . GLU A 1 438 ? -7.523 -2.409 -6.172 1.00 92.25 438 GLU A CA 1
ATOM 3322 C C . GLU A 1 438 ? -9.054 -2.546 -6.266 1.00 92.25 438 GLU A C 1
ATOM 3324 O O . GLU A 1 438 ? -9.779 -1.748 -5.674 1.00 92.25 438 GLU A O 1
ATOM 3329 N N . ASN A 1 439 ? -9.571 -3.543 -6.985 1.00 93.38 439 ASN A N 1
ATOM 3330 C CA . ASN A 1 439 ? -11.018 -3.749 -7.123 1.00 93.38 439 ASN A CA 1
ATOM 3331 C C . ASN A 1 439 ? -11.609 -4.453 -5.884 1.00 93.38 439 ASN A C 1
ATOM 3333 O O . ASN A 1 439 ? -11.189 -5.554 -5.528 1.00 93.38 439 ASN A O 1
ATOM 3337 N N . MET A 1 440 ? -12.593 -3.815 -5.244 1.00 93.75 440 MET A N 1
ATOM 3338 C CA . MET A 1 440 ? -13.292 -4.275 -4.036 1.00 93.75 440 MET A CA 1
ATOM 3339 C C . MET A 1 440 ? -14.768 -4.632 -4.285 1.00 93.75 440 MET A C 1
ATOM 3341 O O . MET A 1 440 ? -15.503 -4.871 -3.333 1.00 93.75 440 MET A O 1
ATOM 3345 N N . THR A 1 441 ? -15.228 -4.667 -5.536 1.00 93.38 441 THR A N 1
ATOM 3346 C CA . THR A 1 441 ? -16.657 -4.836 -5.878 1.00 93.38 441 THR A CA 1
ATOM 3347 C C . THR A 1 441 ? -17.252 -6.126 -5.275 1.00 93.38 441 THR A C 1
ATOM 3349 O O . THR A 1 441 ? -18.303 -6.080 -4.645 1.00 93.38 441 THR A O 1
ATOM 3352 N N . GLU A 1 442 ? -16.528 -7.255 -5.325 1.00 91.19 442 GLU A N 1
ATOM 3353 C CA . GLU A 1 442 ? -16.929 -8.549 -4.717 1.00 91.19 442 GLU A CA 1
ATOM 3354 C C . GLU A 1 442 ? -17.028 -8.557 -3.173 1.00 91.19 442 GLU A C 1
ATOM 3356 O O . GLU A 1 442 ? -17.497 -9.534 -2.586 1.00 91.19 442 GLU A O 1
ATOM 3361 N N . LYS A 1 443 ? -16.517 -7.521 -2.497 1.00 91.62 443 LYS A N 1
ATOM 3362 C CA . LYS A 1 443 ? -16.462 -7.410 -1.028 1.00 91.62 443 LYS A CA 1
ATOM 3363 C C . LYS A 1 443 ? -17.671 -6.654 -0.459 1.00 91.62 443 LYS A C 1
ATOM 3365 O O . LYS A 1 443 ? -17.952 -6.766 0.738 1.00 91.62 443 LYS A O 1
ATOM 3370 N N . TYR A 1 444 ? -18.380 -5.898 -1.300 1.00 94.31 444 TYR A N 1
ATOM 3371 C CA . TYR A 1 444 ? -19.383 -4.905 -0.899 1.00 94.31 444 TYR A CA 1
ATOM 3372 C C . TYR A 1 444 ? -20.680 -4.936 -1.748 1.00 94.31 444 TYR A C 1
ATOM 3374 O O . TYR A 1 444 ? -21.066 -3.905 -2.303 1.00 94.31 444 TYR A O 1
ATOM 3382 N N . PRO A 1 445 ? -21.376 -6.089 -1.866 1.00 93.62 445 PRO A N 1
ATOM 3383 C CA . PRO A 1 445 ? -22.635 -6.178 -2.620 1.00 93.62 445 PRO A CA 1
ATOM 3384 C C . PRO A 1 445 ? -23.782 -5.379 -1.973 1.00 93.62 445 PRO A C 1
ATOM 3386 O O . PRO A 1 445 ? -24.610 -4.808 -2.673 1.00 93.62 445 PRO A O 1
ATOM 3389 N N . ASP A 1 446 ? -23.787 -5.269 -0.645 1.00 92.12 446 ASP A N 1
ATOM 3390 C CA . ASP A 1 446 ? -24.663 -4.390 0.141 1.00 92.12 446 ASP A CA 1
ATOM 3391 C C . ASP A 1 446 ? -24.485 -2.906 -0.208 1.00 92.12 446 ASP A C 1
ATOM 3393 O O . ASP A 1 446 ? -25.467 -2.191 -0.381 1.00 92.12 446 ASP A O 1
ATOM 3397 N N . VAL A 1 447 ? -23.244 -2.435 -0.353 1.00 94.44 447 VAL A N 1
ATOM 3398 C CA . VAL A 1 447 ? -22.960 -1.046 -0.747 1.00 94.44 447 VAL A CA 1
ATOM 3399 C C . VAL A 1 447 ? -23.442 -0.787 -2.173 1.00 94.44 447 VAL A C 1
ATOM 3401 O O . VAL A 1 447 ? -23.948 0.293 -2.448 1.00 94.44 447 VAL A O 1
ATOM 3404 N N . ILE A 1 448 ? -23.331 -1.770 -3.071 1.00 95.00 448 ILE A N 1
ATOM 3405 C CA . ILE A 1 448 ? -23.832 -1.667 -4.450 1.00 95.00 448 ILE A CA 1
ATOM 3406 C C . ILE A 1 448 ? -25.361 -1.530 -4.461 1.00 95.00 448 ILE A C 1
ATOM 3408 O O . ILE A 1 448 ? -25.873 -0.598 -5.078 1.00 95.00 448 ILE A O 1
ATOM 3412 N N . GLU A 1 449 ? -26.075 -2.392 -3.731 1.00 93.31 449 GLU A N 1
ATOM 3413 C CA . GLU A 1 449 ? -27.532 -2.306 -3.533 1.00 93.31 449 GLU A CA 1
ATOM 3414 C C . GLU A 1 449 ? -27.958 -0.942 -2.967 1.00 93.31 449 GLU A C 1
ATOM 3416 O O . GLU A 1 449 ? -28.838 -0.279 -3.516 1.00 93.31 449 GLU A O 1
ATOM 3421 N N . VAL A 1 450 ? -27.308 -0.486 -1.892 1.00 93.25 450 VAL A N 1
ATOM 3422 C CA . VAL A 1 450 ? -27.649 0.780 -1.227 1.00 93.25 450 VAL A CA 1
ATOM 3423 C C . VAL A 1 450 ? -27.330 1.987 -2.108 1.00 93.25 450 VAL A C 1
ATOM 3425 O O . VAL A 1 450 ? -28.176 2.864 -2.244 1.00 93.25 450 VAL A O 1
ATOM 3428 N N . VAL A 1 451 ? -26.151 2.053 -2.737 1.00 95.44 451 VAL A N 1
ATOM 3429 C CA . VAL A 1 451 ? -25.811 3.168 -3.638 1.00 95.44 451 VAL A CA 1
ATOM 3430 C C . VAL A 1 451 ? -26.789 3.211 -4.810 1.00 95.44 451 VAL A C 1
ATOM 3432 O O . VAL A 1 451 ? -27.273 4.288 -5.140 1.00 95.44 451 VAL A O 1
ATOM 3435 N N . LYS A 1 452 ? -27.166 2.061 -5.384 1.00 94.38 452 LYS A N 1
ATOM 3436 C CA . LYS A 1 452 ? -28.186 1.988 -6.441 1.00 94.38 452 LYS A CA 1
ATOM 3437 C C . LYS A 1 452 ? -29.539 2.565 -6.006 1.00 94.38 452 LYS A C 1
ATOM 3439 O O . LYS A 1 452 ? -30.197 3.208 -6.817 1.00 94.38 452 LYS A O 1
ATOM 3444 N N . GLN A 1 453 ? -29.935 2.359 -4.748 1.00 93.56 453 GLN A N 1
ATOM 3445 C CA . GLN A 1 453 ? -31.168 2.907 -4.161 1.00 93.56 453 GLN A CA 1
ATOM 3446 C C . GLN A 1 453 ? -31.051 4.403 -3.802 1.00 93.56 453 GLN A C 1
ATOM 3448 O O . GLN A 1 453 ? -32.048 5.117 -3.853 1.00 93.56 453 GLN A O 1
ATOM 3453 N N . SER A 1 454 ? -29.852 4.885 -3.459 1.00 94.75 454 SER A N 1
ATOM 3454 C CA . SER A 1 454 ? -29.585 6.287 -3.100 1.00 94.75 454 SER A CA 1
ATOM 3455 C C . SER A 1 454 ? -29.307 7.218 -4.291 1.00 94.75 454 SER A C 1
ATOM 3457 O O . SER A 1 454 ? -29.259 8.426 -4.089 1.00 94.75 454 SER A O 1
ATOM 3459 N N . LEU A 1 455 ? -29.087 6.724 -5.512 1.00 95.44 455 LEU A N 1
ATOM 3460 C CA . LEU A 1 455 ? -28.776 7.577 -6.671 1.00 95.44 455 LEU A CA 1
ATOM 3461 C C . LEU A 1 455 ? -30.019 8.283 -7.240 1.00 95.44 455 LEU A C 1
ATOM 3463 O O . LEU A 1 455 ? -31.023 7.637 -7.539 1.00 95.44 455 LEU A O 1
ATOM 3467 N N . SER A 1 456 ? -29.914 9.596 -7.477 1.00 93.19 456 SER A N 1
ATOM 3468 C CA . SER A 1 456 ? -30.960 10.407 -8.124 1.00 93.19 456 SER A CA 1
ATOM 3469 C C . SER A 1 456 ? -31.305 9.903 -9.535 1.00 93.19 456 SER A C 1
ATOM 3471 O O . SER A 1 456 ? -30.469 9.311 -10.230 1.00 93.19 456 SER A O 1
ATOM 3473 N N . GLU A 1 457 ? -32.534 10.149 -10.006 1.00 89.00 457 GLU A N 1
ATOM 3474 C CA . GLU A 1 457 ? -33.009 9.530 -11.250 1.00 89.00 457 GLU A CA 1
ATOM 3475 C C . GLU A 1 457 ? -32.227 9.955 -12.506 1.00 89.00 457 GLU A C 1
ATOM 3477 O O . GLU A 1 457 ? -31.967 9.104 -13.360 1.00 89.00 457 GLU A O 1
ATOM 3482 N N . ASP A 1 458 ? -31.750 11.198 -12.571 1.00 90.88 458 ASP A N 1
ATOM 3483 C CA . ASP A 1 458 ? -30.975 11.739 -13.699 1.00 90.88 458 ASP A CA 1
ATOM 3484 C C . ASP A 1 458 ? -29.535 11.198 -13.809 1.00 90.88 458 ASP A C 1
ATOM 3486 O O . ASP A 1 458 ? -28.820 11.500 -14.772 1.00 90.88 458 ASP A O 1
ATOM 3490 N N . VAL A 1 459 ? -29.062 10.412 -12.834 1.00 93.00 459 VAL A N 1
ATOM 3491 C CA . VAL A 1 459 ? -27.682 9.906 -12.827 1.00 93.00 459 VAL A CA 1
ATOM 3492 C C . VAL A 1 459 ? -27.555 8.696 -13.749 1.00 93.00 459 VAL A C 1
ATOM 3494 O O . VAL A 1 459 ? -28.010 7.592 -13.444 1.00 93.00 459 VAL A O 1
ATOM 3497 N N . GLN A 1 460 ? -26.880 8.901 -14.878 1.00 93.19 460 GLN A N 1
ATOM 3498 C CA . GLN A 1 460 ? -26.485 7.844 -15.809 1.00 93.19 460 GLN A CA 1
ATOM 3499 C C . GLN A 1 460 ? -25.123 7.261 -15.427 1.00 93.19 460 GLN A C 1
ATOM 3501 O O . GLN A 1 460 ? -24.933 6.049 -15.479 1.00 93.19 460 GLN A O 1
ATOM 3506 N N . SER A 1 461 ? -24.174 8.117 -15.039 1.00 96.00 461 SER A N 1
ATOM 3507 C CA . SER A 1 461 ? -22.833 7.713 -14.601 1.00 96.00 461 SER A CA 1
ATOM 3508 C C . SER A 1 461 ? -22.227 8.733 -13.637 1.00 96.00 461 SER 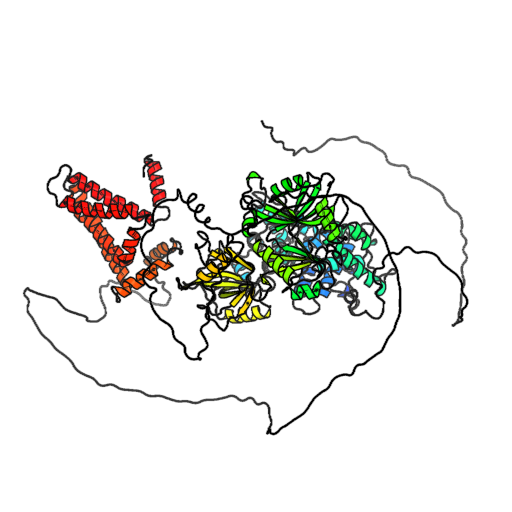A C 1
ATOM 3510 O O . SER A 1 461 ? -22.476 9.932 -13.760 1.00 96.00 461 SER A O 1
ATOM 3512 N N . CYS A 1 462 ? -21.417 8.288 -12.678 1.00 97.44 462 CYS A N 1
ATOM 3513 C CA . CYS A 1 462 ? -20.695 9.188 -11.775 1.00 97.44 462 CYS A CA 1
ATOM 3514 C C . CYS A 1 462 ? -19.463 8.531 -11.137 1.00 97.44 462 CYS A C 1
ATOM 3516 O O . CYS A 1 462 ? -19.282 7.311 -11.193 1.00 97.44 462 CYS A O 1
ATOM 3518 N N . ILE A 1 463 ? -18.603 9.356 -10.533 1.00 98.06 463 ILE A N 1
ATOM 3519 C CA . ILE A 1 463 ? -17.469 8.917 -9.712 1.00 98.06 463 ILE A CA 1
ATOM 3520 C C . ILE A 1 463 ? -17.512 9.663 -8.374 1.00 98.06 463 ILE A C 1
ATOM 3522 O O . ILE A 1 463 ? -17.367 10.887 -8.340 1.00 98.06 463 ILE A O 1
ATOM 3526 N N . ILE A 1 464 ? -17.695 8.920 -7.281 1.00 97.88 464 ILE A N 1
ATOM 3527 C CA . ILE A 1 464 ? -17.821 9.427 -5.904 1.00 97.88 464 ILE A CA 1
ATOM 3528 C C . ILE A 1 464 ? -16.618 8.958 -5.073 1.00 97.88 464 ILE A C 1
ATOM 3530 O O . ILE A 1 464 ? -16.171 7.817 -5.197 1.00 97.88 464 ILE A O 1
ATOM 3534 N N . ASP A 1 465 ? -16.095 9.835 -4.218 1.00 98.06 465 ASP A N 1
ATOM 3535 C CA . ASP A 1 465 ? -15.041 9.534 -3.241 1.00 98.06 465 ASP A CA 1
ATOM 3536 C C . ASP A 1 465 ? -15.669 9.442 -1.841 1.00 98.06 465 ASP A C 1
ATOM 3538 O O . ASP A 1 465 ? -16.415 10.336 -1.422 1.00 98.06 465 ASP A O 1
ATOM 3542 N N . SER A 1 466 ? -15.424 8.336 -1.138 1.00 97.94 466 SER A N 1
ATOM 3543 C CA . SER A 1 466 ? -16.094 8.013 0.126 1.00 97.94 466 SER A CA 1
ATOM 3544 C C . SER A 1 466 ? -15.222 7.163 1.048 1.00 97.94 466 SER A C 1
ATOM 3546 O O . SER A 1 466 ? -14.259 6.541 0.600 1.00 97.94 466 SER A O 1
ATOM 3548 N N . GLU A 1 467 ? -15.560 7.098 2.335 1.00 98.19 467 GLU A N 1
ATOM 3549 C CA . GLU A 1 467 ? -14.981 6.136 3.279 1.00 98.19 467 GLU A CA 1
ATOM 3550 C C . GLU A 1 467 ? -16.053 5.109 3.679 1.00 98.19 467 GLU A C 1
ATOM 3552 O O . GLU A 1 467 ? -17.148 5.486 4.103 1.00 98.19 467 GLU A O 1
ATOM 3557 N N . LEU A 1 468 ? -15.753 3.811 3.550 1.00 97.19 468 LEU A N 1
ATOM 3558 C CA . LEU A 1 468 ? -16.601 2.745 4.091 1.00 97.19 468 LEU A CA 1
ATOM 3559 C C . LEU A 1 468 ? -16.200 2.455 5.534 1.00 97.19 468 LEU A C 1
ATOM 3561 O O . LEU A 1 468 ? -15.049 2.117 5.804 1.00 97.19 468 LEU A O 1
ATOM 3565 N N . VAL A 1 469 ? -17.152 2.563 6.454 1.00 96.38 469 VAL A N 1
ATOM 3566 C CA . VAL A 1 469 ? -16.926 2.456 7.902 1.00 96.38 469 VAL A CA 1
ATOM 3567 C C . VAL A 1 469 ? -17.828 1.359 8.459 1.00 96.38 469 VAL A C 1
ATOM 3569 O O . VAL A 1 469 ? -18.989 1.266 8.064 1.00 96.38 469 VAL A O 1
ATOM 3572 N N . ALA A 1 470 ? -17.326 0.515 9.365 1.00 94.50 470 ALA A N 1
ATOM 3573 C CA . ALA A 1 470 ? -18.179 -0.457 10.053 1.00 94.50 470 ALA A CA 1
ATOM 3574 C C . ALA A 1 470 ? -19.180 0.282 10.956 1.00 94.50 470 ALA A C 1
ATOM 3576 O O . ALA A 1 470 ? -18.802 1.223 11.654 1.00 94.50 470 ALA A O 1
ATOM 3577 N N . PHE A 1 471 ? -20.452 -0.117 10.935 1.00 94.06 471 PHE A N 1
ATOM 3578 C CA . PHE A 1 471 ? -21.522 0.652 11.572 1.00 94.06 471 PHE A CA 1
ATOM 3579 C C . PHE A 1 471 ? -22.529 -0.250 12.287 1.00 94.06 471 PHE A C 1
ATOM 3581 O O . PHE A 1 471 ? -23.065 -1.194 11.703 1.00 94.06 471 PHE A O 1
ATOM 3588 N N . ASP A 1 472 ? -22.804 0.060 13.551 1.00 91.50 472 ASP A N 1
ATOM 3589 C CA . ASP A 1 472 ? -23.859 -0.574 14.334 1.00 91.50 472 ASP A CA 1
ATOM 3590 C C . ASP A 1 472 ? -25.198 0.107 14.026 1.00 91.50 472 ASP A C 1
ATOM 3592 O O . ASP A 1 472 ? -25.441 1.242 14.429 1.00 91.50 472 ASP A O 1
ATOM 3596 N N . GLN A 1 473 ? -26.078 -0.593 13.310 1.00 87.19 473 GLN A N 1
ATOM 3597 C CA . GLN A 1 473 ? -27.404 -0.084 12.943 1.00 87.19 473 GLN A CA 1
ATOM 3598 C C . GLN A 1 473 ? -28.406 -0.069 14.110 1.00 87.19 473 GLN A C 1
ATOM 3600 O O . GLN A 1 473 ? -29.427 0.608 14.008 1.00 87.19 473 GLN A O 1
ATOM 3605 N N . VAL A 1 474 ? -28.133 -0.779 15.211 1.00 86.94 474 VAL A N 1
ATOM 3606 C CA . VAL A 1 474 ? -28.984 -0.798 16.413 1.00 86.94 474 VAL A CA 1
ATOM 3607 C C . VAL A 1 474 ? -28.642 0.390 17.305 1.00 86.94 474 VAL A C 1
ATOM 3609 O O . VAL A 1 474 ? -29.516 1.189 17.630 1.00 86.94 474 VAL A O 1
ATOM 3612 N N . ASN A 1 475 ? -27.361 0.547 17.650 1.00 86.56 475 ASN A N 1
ATOM 3613 C CA . ASN A 1 475 ? -26.886 1.625 18.528 1.00 86.56 475 ASN A CA 1
ATOM 3614 C C . ASN A 1 475 ? -26.503 2.915 17.774 1.00 86.56 475 ASN A C 1
ATOM 3616 O O . ASN A 1 475 ? -26.053 3.875 18.394 1.00 86.56 475 ASN A O 1
ATOM 3620 N N . ARG A 1 476 ? -26.638 2.930 16.439 1.00 87.50 476 ARG A N 1
ATOM 3621 C CA . ARG A 1 476 ? -26.260 4.030 15.525 1.00 87.50 476 ARG A CA 1
ATOM 3622 C C . ARG A 1 476 ? -24.813 4.531 15.708 1.00 87.50 476 ARG A C 1
ATOM 3624 O O . ARG A 1 476 ? -24.524 5.697 15.444 1.00 87.50 476 ARG A O 1
ATOM 3631 N N . LYS A 1 477 ? -23.889 3.659 16.143 1.00 88.81 477 LYS A N 1
ATOM 3632 C CA . LYS A 1 477 ? -22.479 4.000 16.424 1.00 88.81 477 LYS A CA 1
ATOM 3633 C C . LYS A 1 477 ? -21.542 3.523 15.308 1.00 88.81 477 LYS A C 1
ATOM 3635 O O . LYS A 1 477 ? -21.671 2.413 14.789 1.00 88.81 477 LYS A O 1
ATOM 3640 N N . ILE A 1 478 ? -20.533 4.338 15.002 1.00 92.19 478 ILE A N 1
ATOM 3641 C CA . ILE A 1 478 ? -19.336 3.917 14.262 1.00 92.19 478 ILE A CA 1
ATOM 3642 C C . ILE A 1 478 ? -18.579 2.844 15.061 1.00 92.19 478 ILE A C 1
ATOM 3644 O O . ILE A 1 478 ? -18.369 2.979 16.268 1.00 92.19 478 ILE A O 1
ATOM 3648 N N . LEU A 1 479 ? -18.159 1.781 14.376 1.00 89.88 479 LEU A N 1
ATOM 3649 C CA . LEU A 1 479 ? -17.369 0.681 14.929 1.00 89.88 479 LEU A CA 1
ATOM 3650 C C . LEU A 1 479 ? -15.899 0.779 14.471 1.00 89.88 479 LEU A C 1
ATOM 3652 O O . LEU A 1 479 ? -15.641 1.256 13.364 1.00 89.88 479 LEU A O 1
ATOM 3656 N N . PRO A 1 480 ? -14.927 0.289 15.268 1.00 84.88 480 PRO A N 1
ATOM 3657 C CA . PRO A 1 480 ? -13.504 0.384 14.933 1.00 84.88 480 PRO A CA 1
ATOM 3658 C C . PRO A 1 480 ? -13.154 -0.263 13.587 1.00 84.88 480 PRO A C 1
ATOM 3660 O O . PRO A 1 480 ? -13.675 -1.334 13.259 1.00 84.88 480 PRO A O 1
ATOM 3663 N N . PHE A 1 481 ? -12.162 0.281 12.871 1.00 86.56 481 PHE A N 1
ATOM 3664 C CA . PHE A 1 481 ? -11.644 -0.306 11.624 1.00 86.56 481 PHE A CA 1
ATOM 3665 C C . PHE A 1 481 ? -11.272 -1.793 11.759 1.00 86.56 481 PHE A C 1
ATOM 3667 O O . PHE A 1 481 ? -11.450 -2.570 10.821 1.00 86.56 481 PHE A O 1
ATOM 3674 N N . GLN A 1 482 ? -10.817 -2.239 12.937 1.00 81.44 482 GLN A N 1
ATOM 3675 C CA . GLN A 1 482 ? -10.537 -3.658 13.173 1.00 81.44 482 GLN A CA 1
ATOM 3676 C C . GLN A 1 482 ? -11.765 -4.550 12.900 1.00 81.44 482 GLN A C 1
ATOM 3678 O O . GLN A 1 482 ? -11.602 -5.621 12.314 1.00 81.44 482 GLN A O 1
ATOM 3683 N N . VAL A 1 483 ? -12.983 -4.100 13.226 1.00 87.50 483 VAL A N 1
ATOM 3684 C CA . VAL A 1 483 ? -14.235 -4.818 12.926 1.00 87.50 483 VAL A CA 1
ATOM 3685 C C . VAL A 1 483 ? -14.451 -4.905 11.413 1.00 87.50 483 VAL A C 1
ATOM 3687 O O . VAL A 1 483 ? -14.693 -5.999 10.900 1.00 87.50 483 VAL A O 1
ATOM 3690 N N . LEU A 1 484 ? -14.247 -3.803 10.680 1.00 89.94 484 LEU A N 1
ATOM 3691 C CA . LEU A 1 484 ? -14.313 -3.770 9.211 1.00 89.94 484 LEU A CA 1
ATOM 3692 C C . LEU A 1 484 ? -13.357 -4.790 8.564 1.00 89.94 484 LEU A C 1
ATOM 3694 O O . LEU A 1 484 ? -13.741 -5.476 7.617 1.00 89.94 484 LEU A O 1
ATOM 3698 N N . THR A 1 485 ? -12.145 -4.970 9.108 1.00 86.81 485 THR A N 1
ATOM 3699 C CA . THR A 1 485 ? -11.173 -5.948 8.572 1.00 86.81 485 THR A CA 1
ATOM 3700 C C . THR A 1 485 ? -11.564 -7.419 8.757 1.00 86.81 485 THR A C 1
ATOM 3702 O O . THR A 1 485 ? -10.970 -8.279 8.103 1.00 86.81 485 THR A O 1
ATOM 3705 N N . THR A 1 486 ? -12.552 -7.732 9.608 1.00 87.44 486 THR A N 1
ATOM 3706 C CA . THR A 1 486 ? -13.066 -9.109 9.775 1.00 87.44 486 THR A CA 1
ATOM 3707 C C . THR A 1 486 ? -13.998 -9.549 8.644 1.00 87.44 486 THR A C 1
ATOM 3709 O O . THR A 1 486 ? -14.257 -10.744 8.488 1.00 87.44 486 THR A O 1
ATOM 3712 N N . ARG A 1 487 ? -14.479 -8.599 7.833 1.00 87.81 487 ARG A N 1
ATOM 3713 C CA . ARG A 1 487 ? -15.364 -8.846 6.694 1.00 87.81 487 ARG A CA 1
ATOM 3714 C C . ARG A 1 487 ? -14.675 -9.704 5.623 1.00 87.81 487 ARG A C 1
ATOM 3716 O O . ARG A 1 487 ? -13.490 -9.534 5.325 1.00 87.81 487 ARG A O 1
ATOM 3723 N N . GLY A 1 488 ? -15.432 -10.633 5.033 1.00 82.31 488 GLY A N 1
ATOM 3724 C CA . GLY A 1 488 ? -14.950 -11.502 3.955 1.00 82.31 488 GLY A CA 1
ATOM 3725 C C . GLY A 1 488 ? -14.488 -10.707 2.725 1.00 82.31 488 GLY A C 1
ATOM 3726 O O . GLY A 1 488 ? -14.923 -9.581 2.517 1.00 82.31 488 GLY A O 1
ATOM 3727 N N . ARG A 1 489 ? -13.561 -11.264 1.930 1.00 78.38 489 ARG A N 1
ATOM 3728 C CA . ARG A 1 489 ? -12.792 -10.491 0.927 1.00 78.38 489 ARG A CA 1
ATOM 3729 C C . ARG A 1 489 ? -13.187 -10.683 -0.540 1.00 78.38 489 ARG A C 1
ATOM 3731 O O . ARG A 1 489 ? -12.839 -9.823 -1.340 1.00 78.38 489 ARG A O 1
ATOM 3738 N N . LYS A 1 490 ? -13.804 -11.813 -0.896 1.00 78.25 490 LYS A N 1
ATOM 3739 C CA . LYS A 1 490 ? -14.148 -12.223 -2.273 1.00 78.25 490 LYS A CA 1
ATOM 3740 C C . LYS A 1 490 ? -15.340 -13.172 -2.250 1.00 78.25 490 LYS A C 1
ATOM 3742 O O . LYS A 1 490 ? -15.459 -13.925 -1.285 1.00 78.25 490 LYS A O 1
ATOM 3747 N N . ASN A 1 491 ? -16.139 -13.184 -3.318 1.00 78.12 491 ASN A N 1
ATOM 3748 C CA . ASN A 1 491 ? -17.355 -14.006 -3.455 1.00 78.12 491 ASN A CA 1
ATOM 3749 C C . ASN A 1 491 ? -18.305 -13.926 -2.239 1.00 78.12 491 ASN A C 1
ATOM 3751 O O . ASN A 1 491 ? -18.772 -14.956 -1.763 1.00 78.12 491 ASN A O 1
ATOM 3755 N N . ILE A 1 492 ? -18.545 -12.724 -1.710 1.00 85.06 492 ILE A N 1
ATOM 3756 C CA . ILE A 1 492 ? -19.442 -12.506 -0.566 1.00 85.06 492 ILE A CA 1
ATOM 3757 C C . ILE A 1 492 ? -20.862 -12.290 -1.093 1.00 85.06 492 ILE A C 1
ATOM 3759 O O . ILE A 1 492 ? -21.047 -11.445 -1.970 1.00 85.06 492 ILE A O 1
ATOM 3763 N N . THR A 1 493 ? -21.856 -13.024 -0.585 1.00 83.88 493 THR A N 1
ATOM 3764 C CA . THR A 1 493 ? -23.274 -12.716 -0.854 1.00 83.88 493 THR A CA 1
ATOM 3765 C C . THR A 1 493 ? -23.827 -11.767 0.213 1.00 83.88 493 THR A C 1
ATOM 3767 O O . THR A 1 493 ? -23.160 -11.492 1.210 1.00 83.88 493 THR A O 1
ATOM 3770 N N . VAL A 1 494 ? -25.032 -11.220 0.026 1.00 83.44 494 VAL A N 1
ATOM 3771 C CA . VAL A 1 494 ? -25.620 -10.284 1.008 1.00 83.44 494 VAL A CA 1
ATOM 3772 C C . VAL A 1 494 ? -25.929 -11.002 2.332 1.00 83.44 494 VAL A C 1
ATOM 3774 O O . VAL A 1 494 ? -25.778 -10.430 3.408 1.00 83.44 494 VAL A O 1
ATOM 3777 N N . GLU A 1 495 ? -26.271 -12.286 2.260 1.00 83.00 495 GLU A N 1
ATOM 3778 C CA . GLU A 1 495 ? -26.588 -13.169 3.385 1.00 83.00 495 GLU A CA 1
ATOM 3779 C C . GLU A 1 495 ? -25.358 -13.553 4.234 1.00 83.00 495 GLU A C 1
ATOM 3781 O O . GLU A 1 495 ? -25.500 -13.887 5.410 1.00 83.00 495 GLU A O 1
ATOM 3786 N N . ASP A 1 496 ? -24.145 -13.480 3.671 1.00 81.44 496 ASP A N 1
ATOM 3787 C CA . ASP A 1 496 ? -22.883 -13.735 4.387 1.00 81.44 496 ASP A CA 1
ATOM 3788 C C . ASP A 1 496 ? -22.456 -12.566 5.305 1.00 81.44 496 ASP A C 1
ATOM 3790 O O . ASP A 1 496 ? -21.506 -12.692 6.094 1.00 81.44 496 ASP A O 1
ATOM 3794 N N . ILE A 1 497 ? -23.104 -11.401 5.195 1.00 86.25 497 ILE A N 1
ATOM 3795 C CA . ILE A 1 497 ? -22.640 -10.151 5.809 1.00 86.25 497 ILE A CA 1
ATOM 3796 C C . ILE A 1 497 ? -22.985 -10.106 7.299 1.00 86.25 497 ILE A C 1
ATOM 3798 O O . ILE A 1 497 ? -24.125 -9.921 7.710 1.00 86.25 497 ILE A O 1
ATOM 3802 N N . LYS A 1 498 ? -21.940 -10.216 8.126 1.00 86.94 498 LYS A N 1
ATOM 3803 C CA . LYS A 1 498 ? -22.005 -10.093 9.597 1.00 86.94 498 LYS A CA 1
ATOM 3804 C C . LYS A 1 498 ? -21.560 -8.727 10.125 1.00 86.94 498 LYS A C 1
ATOM 3806 O O . LYS A 1 498 ? -21.677 -8.467 11.316 1.00 86.94 498 LYS A O 1
ATOM 3811 N N . VAL A 1 499 ? -20.994 -7.889 9.256 1.00 89.38 499 VAL A N 1
ATOM 3812 C CA . VAL A 1 499 ? -20.487 -6.551 9.586 1.00 89.38 499 VAL A CA 1
ATOM 3813 C C . VAL A 1 499 ? -21.098 -5.564 8.605 1.00 89.38 499 VAL A C 1
ATOM 3815 O O . VAL A 1 499 ? -20.634 -5.432 7.465 1.00 89.38 499 VAL A O 1
ATOM 3818 N N . ASN A 1 500 ? -22.147 -4.896 9.078 1.00 92.44 500 ASN A N 1
ATOM 3819 C CA . ASN A 1 500 ? -22.796 -3.797 8.379 1.00 92.44 500 ASN A CA 1
ATOM 3820 C C . ASN A 1 500 ? -21.822 -2.624 8.231 1.00 92.44 500 ASN A C 1
ATOM 3822 O O . ASN A 1 500 ? -20.952 -2.396 9.080 1.00 92.44 500 ASN A O 1
ATOM 3826 N N . VAL A 1 501 ? -21.971 -1.884 7.137 1.00 95.44 501 VAL A N 1
ATOM 3827 C CA . VAL A 1 501 ? -21.151 -0.713 6.830 1.00 95.44 501 VAL A CA 1
ATOM 3828 C C . VAL A 1 501 ? -22.029 0.477 6.473 1.00 95.44 501 VAL A C 1
ATOM 3830 O O . VAL A 1 501 ? -23.100 0.314 5.893 1.00 95.44 501 VAL A O 1
ATOM 3833 N N . CYS A 1 502 ? -21.545 1.669 6.801 1.00 96.44 502 CYS A N 1
ATOM 3834 C CA . CYS A 1 502 ? -22.085 2.931 6.323 1.00 96.44 502 CYS A CA 1
ATOM 3835 C C . CYS A 1 502 ? -21.048 3.593 5.406 1.00 96.44 502 CYS A C 1
ATOM 3837 O O . CYS A 1 502 ? -19.849 3.601 5.707 1.00 96.44 502 CYS A O 1
ATOM 3839 N N . LEU A 1 503 ? -21.509 4.124 4.277 1.00 97.62 503 LEU A N 1
ATOM 3840 C CA . LEU A 1 503 ? -20.708 4.883 3.323 1.00 97.62 503 LEU A CA 1
ATOM 3841 C C . LEU A 1 503 ? -20.802 6.373 3.653 1.00 97.62 503 LEU A C 1
ATOM 3843 O O . LEU A 1 503 ? -21.892 6.942 3.633 1.00 97.62 503 LEU A O 1
ATOM 3847 N N . PHE A 1 504 ? -19.659 7.000 3.923 1.00 97.81 504 PHE A N 1
ATOM 3848 C CA . PHE A 1 504 ? -19.542 8.438 4.163 1.00 97.81 504 PHE A CA 1
ATOM 3849 C C . PHE A 1 504 ? -18.927 9.107 2.927 1.00 97.81 504 PHE A C 1
ATOM 3851 O O . PHE A 1 504 ? -17.714 9.045 2.715 1.00 97.81 504 PHE A O 1
ATOM 3858 N N . ALA A 1 505 ? -19.764 9.700 2.075 1.00 98.06 505 ALA A N 1
ATOM 3859 C CA . ALA A 1 505 ? -19.349 10.361 0.837 1.00 98.06 505 ALA A CA 1
ATOM 3860 C C . ALA A 1 505 ? -18.822 11.781 1.104 1.00 98.06 505 ALA A C 1
ATOM 3862 O O . ALA A 1 505 ? -19.427 12.539 1.863 1.00 98.06 505 ALA A O 1
ATOM 3863 N N . PHE A 1 506 ? -17.704 12.154 0.472 1.00 97.56 506 PHE A N 1
ATOM 3864 C CA . PHE A 1 506 ? -17.009 13.419 0.757 1.00 97.56 506 PHE A CA 1
ATOM 3865 C C . PHE A 1 506 ? -16.452 14.168 -0.465 1.00 97.56 506 PHE A C 1
ATOM 3867 O O . PHE A 1 506 ? -15.926 15.272 -0.304 1.00 97.56 506 PHE A O 1
ATOM 3874 N N . ASP A 1 507 ? -16.508 13.595 -1.671 1.00 97.94 507 ASP A N 1
ATOM 3875 C CA . ASP A 1 507 ? -16.178 14.303 -2.918 1.00 97.94 507 ASP A CA 1
ATOM 3876 C C . ASP A 1 507 ? -16.854 13.653 -4.143 1.00 97.94 507 ASP A C 1
ATOM 3878 O O . ASP A 1 507 ? -17.259 12.488 -4.098 1.00 97.94 507 ASP A O 1
ATOM 3882 N N . CYS A 1 508 ? -16.943 14.383 -5.256 1.00 96.81 508 CYS A N 1
ATOM 3883 C CA . CYS A 1 508 ? -17.425 13.879 -6.542 1.00 96.81 508 CYS A CA 1
ATOM 3884 C C . CYS A 1 508 ? -16.528 14.370 -7.685 1.00 96.81 508 CYS A C 1
ATOM 3886 O O . CYS A 1 508 ? -16.266 15.562 -7.831 1.00 96.81 508 CYS A O 1
ATOM 3888 N N . MET A 1 509 ? -16.045 13.438 -8.508 1.00 96.88 509 MET A N 1
ATOM 3889 C CA . MET A 1 509 ? -15.024 13.699 -9.531 1.00 96.88 509 MET A CA 1
ATOM 3890 C C . MET A 1 509 ? -15.571 13.709 -10.967 1.00 96.88 509 MET A C 1
ATOM 3892 O O . MET A 1 509 ? -14.921 14.261 -11.854 1.00 96.88 509 MET A O 1
ATOM 3896 N N . LEU A 1 510 ? -16.740 13.109 -11.215 1.00 97.06 510 LEU A N 1
ATOM 3897 C CA . LEU A 1 510 ? -17.395 13.053 -12.529 1.00 97.06 510 LEU A CA 1
ATOM 3898 C C . LEU A 1 510 ? -18.899 12.814 -12.359 1.00 97.06 510 LEU A C 1
ATOM 3900 O O . LEU A 1 510 ? -19.282 11.989 -11.530 1.00 97.06 510 LEU A O 1
ATOM 3904 N N . VAL A 1 511 ? -19.731 13.465 -13.180 1.00 96.81 511 VAL A N 1
ATOM 3905 C CA . VAL A 1 511 ? -21.181 13.199 -13.300 1.00 96.81 511 VAL A CA 1
ATOM 3906 C C . VAL A 1 511 ? -21.594 13.261 -14.770 1.00 96.81 511 VAL A C 1
ATOM 3908 O O . VAL A 1 511 ? -21.244 14.210 -15.462 1.00 96.81 511 VAL A O 1
ATOM 3911 N N . ASN A 1 512 ? -22.333 12.261 -15.257 1.00 94.69 512 ASN A N 1
ATOM 3912 C CA . ASN A 1 512 ? -22.884 12.166 -16.617 1.00 94.69 512 ASN A CA 1
ATOM 3913 C C . ASN A 1 512 ? -21.867 12.534 -17.720 1.00 94.69 512 ASN A C 1
ATOM 3915 O O . ASN A 1 512 ? -22.151 13.298 -18.640 1.00 94.69 512 ASN A O 1
ATOM 3919 N N . GLY A 1 513 ? -20.645 12.005 -17.595 1.00 91.31 513 GLY A N 1
ATOM 3920 C CA . GLY A 1 513 ? -19.526 12.258 -18.509 1.00 91.31 513 GLY A CA 1
ATOM 3921 C C . GLY A 1 513 ? -18.794 13.597 -18.325 1.00 91.31 513 GLY A C 1
ATOM 3922 O O . GLY A 1 513 ? -17.727 13.770 -18.909 1.00 91.31 513 GLY A O 1
ATOM 3923 N N . GLN A 1 514 ? -19.298 14.524 -17.504 1.00 94.06 514 GLN A N 1
ATOM 3924 C CA . GLN A 1 514 ? -18.631 15.794 -17.202 1.00 94.06 514 GLN A CA 1
ATOM 3925 C C . GLN A 1 514 ? -17.580 15.611 -16.088 1.00 94.06 514 GLN A C 1
ATOM 3927 O O . GLN A 1 514 ? -17.939 15.197 -14.981 1.00 94.06 514 GLN A O 1
ATOM 3932 N N . PRO A 1 515 ? -16.288 15.904 -16.340 1.00 95.06 515 PRO A N 1
ATOM 3933 C CA . PRO A 1 515 ? -15.224 15.756 -15.350 1.00 95.06 515 PRO A CA 1
ATOM 3934 C C . PRO A 1 515 ? -15.178 16.961 -14.400 1.00 95.06 515 PRO A C 1
ATOM 3936 O O . PRO A 1 515 ? -14.862 18.073 -14.811 1.00 95.06 515 PRO A O 1
ATOM 3939 N N . LEU A 1 516 ? -15.426 16.731 -13.111 1.00 96.12 516 LEU A N 1
ATOM 3940 C CA . LEU A 1 516 ? -15.484 17.778 -12.084 1.00 96.12 516 LEU A CA 1
ATOM 3941 C C . LEU A 1 516 ? -14.135 18.050 -11.398 1.00 96.12 516 LEU A C 1
ATOM 3943 O O . LEU A 1 516 ? -14.032 18.978 -10.608 1.00 96.12 516 LEU A O 1
ATOM 3947 N N . VAL A 1 517 ? -13.081 17.274 -11.681 1.00 93.69 517 VAL A N 1
ATOM 3948 C CA . VAL A 1 517 ? -11.788 17.361 -10.961 1.00 93.69 517 VAL A CA 1
ATOM 3949 C C . VAL A 1 517 ? -11.123 18.748 -10.993 1.00 93.69 517 VAL A C 1
ATOM 3951 O O . VAL A 1 517 ? -10.348 19.071 -10.095 1.00 93.69 517 VAL A O 1
ATOM 3954 N N . LYS A 1 518 ? -11.437 19.582 -11.994 1.00 93.31 518 LYS A N 1
ATOM 3955 C CA . LYS A 1 518 ? -10.920 20.956 -12.133 1.00 93.31 518 LYS A CA 1
ATOM 3956 C C . LYS A 1 518 ? -11.778 22.017 -11.435 1.00 93.31 518 LYS A C 1
ATOM 3958 O O . LYS A 1 518 ? -11.309 23.139 -11.289 1.00 93.31 518 LYS A O 1
ATOM 3963 N N . GLU A 1 519 ? -12.978 21.667 -10.981 1.00 96.50 519 GLU A N 1
ATOM 3964 C CA . GLU A 1 519 ? -13.881 22.582 -10.280 1.00 96.50 519 GLU A CA 1
ATOM 3965 C C . GLU A 1 519 ? -13.484 22.739 -8.799 1.00 96.50 519 GLU A C 1
ATOM 3967 O O . GLU A 1 519 ? -12.940 21.793 -8.212 1.00 96.50 519 GLU A O 1
ATOM 3972 N N . PRO A 1 520 ? -13.770 23.886 -8.154 1.00 97.19 520 PRO A N 1
ATOM 3973 C CA . PRO A 1 520 ? -13.631 24.063 -6.707 1.00 97.19 520 PRO A CA 1
ATOM 3974 C C . PRO A 1 520 ? -14.448 23.050 -5.893 1.00 97.19 520 PRO A C 1
ATOM 3976 O O . PRO A 1 520 ? -15.490 22.568 -6.340 1.00 97.19 520 PRO A O 1
ATOM 3979 N N . LEU A 1 521 ? -14.001 22.747 -4.668 1.00 97.44 521 LEU A N 1
ATOM 3980 C CA . LEU A 1 521 ? -14.665 21.779 -3.786 1.00 97.44 521 LEU A CA 1
ATOM 3981 C C . LEU A 1 521 ? -16.124 22.151 -3.499 1.00 97.44 521 LEU A C 1
ATOM 3983 O O . LEU A 1 521 ? -16.953 21.253 -3.411 1.00 97.44 521 LEU A O 1
ATOM 3987 N N . GLU A 1 522 ? -16.436 23.443 -3.385 1.00 96.00 522 GLU A N 1
ATOM 3988 C CA . GLU A 1 522 ? -17.803 23.944 -3.183 1.00 96.00 522 GLU A CA 1
ATOM 3989 C C . GLU A 1 522 ? -18.758 23.411 -4.277 1.00 96.00 522 GLU A C 1
ATOM 3991 O O . GLU A 1 522 ? -19.709 22.695 -3.965 1.00 96.00 522 GLU A O 1
ATOM 3996 N N . ILE A 1 523 ? -18.400 23.574 -5.558 1.00 97.44 523 ILE A N 1
ATOM 3997 C CA . ILE A 1 523 ? -19.171 23.063 -6.709 1.00 97.44 523 ILE A CA 1
ATOM 3998 C C . ILE A 1 523 ? -19.214 21.525 -6.732 1.00 97.44 523 ILE A C 1
ATOM 4000 O O . ILE A 1 523 ? -20.264 20.929 -6.986 1.00 97.44 523 ILE A O 1
ATOM 4004 N N . ARG A 1 524 ? -18.094 20.838 -6.456 1.00 97.81 524 ARG A N 1
ATOM 4005 C CA . ARG A 1 524 ? -18.066 19.358 -6.444 1.00 97.81 524 ARG A CA 1
ATOM 4006 C C . ARG A 1 524 ? -18.942 18.766 -5.337 1.00 97.81 524 ARG A C 1
ATOM 4008 O O . ARG A 1 524 ? -19.560 17.721 -5.539 1.00 97.81 524 ARG A O 1
ATOM 4015 N N . ARG A 1 525 ? -19.014 19.441 -4.188 1.00 97.44 525 ARG A N 1
ATOM 4016 C CA . ARG A 1 525 ? -19.844 19.079 -3.032 1.00 97.44 525 ARG A CA 1
ATOM 4017 C C . ARG A 1 525 ? -21.329 19.319 -3.317 1.00 97.44 525 ARG A C 1
ATOM 4019 O O . ARG A 1 525 ? -22.123 18.418 -3.075 1.00 97.44 525 ARG A O 1
ATOM 4026 N N . GLU A 1 526 ? -21.696 20.446 -3.924 1.00 96.69 526 GLU A N 1
ATOM 4027 C CA . GLU A 1 526 ? -23.065 20.681 -4.418 1.00 96.69 526 GLU A CA 1
ATOM 4028 C C . GLU A 1 526 ? -23.499 19.610 -5.429 1.00 96.69 526 GLU A C 1
ATOM 4030 O O . GLU A 1 526 ? -24.602 19.065 -5.338 1.00 96.69 526 GLU A O 1
ATOM 4035 N N . LYS A 1 527 ? -22.613 19.233 -6.364 1.00 97.12 527 LYS A N 1
ATOM 4036 C CA . LYS A 1 527 ? -22.890 18.134 -7.298 1.00 97.12 527 LYS A CA 1
ATOM 4037 C C . LYS A 1 527 ? -23.052 16.796 -6.584 1.00 97.12 527 LYS A C 1
ATOM 4039 O O . LYS A 1 527 ? -24.016 16.100 -6.893 1.00 97.12 527 LYS A O 1
ATOM 4044 N N . LEU A 1 528 ? -22.205 16.467 -5.604 1.00 97.44 528 LEU A N 1
ATOM 4045 C CA . LEU A 1 528 ? -22.367 15.268 -4.769 1.00 97.44 528 LEU A CA 1
ATOM 4046 C C . LEU A 1 528 ? -23.739 15.232 -4.073 1.00 97.44 528 LEU A C 1
ATOM 4048 O O . LEU A 1 528 ? -24.392 14.191 -4.075 1.00 97.44 528 LEU A O 1
ATOM 4052 N N . TRP A 1 529 ? -24.189 16.361 -3.523 1.00 96.56 529 TRP A N 1
ATOM 4053 C CA . TRP A 1 529 ? -25.497 16.476 -2.873 1.00 96.56 529 TRP A CA 1
ATOM 4054 C C . TRP A 1 529 ? -26.669 16.317 -3.851 1.00 96.56 529 TRP A C 1
ATOM 4056 O O . TRP A 1 529 ? -27.680 15.724 -3.492 1.00 96.56 529 TRP A O 1
ATOM 4066 N N . SER A 1 530 ? -26.532 16.774 -5.100 1.00 96.31 530 SER A N 1
ATOM 4067 C CA . SER A 1 530 ? -27.590 16.637 -6.118 1.00 96.31 530 SER A CA 1
ATOM 4068 C C . SER A 1 530 ? -27.783 15.212 -6.667 1.00 96.31 530 SER A C 1
ATOM 4070 O O . SER A 1 530 ? -28.858 14.890 -7.174 1.00 96.31 530 SER A O 1
ATOM 4072 N N . ILE A 1 531 ? -26.761 14.348 -6.584 1.00 95.88 531 ILE A N 1
ATOM 4073 C CA . ILE A 1 531 ? -26.775 13.003 -7.198 1.00 95.88 531 ILE A CA 1
ATOM 4074 C C . ILE A 1 531 ? -27.055 11.855 -6.219 1.00 95.88 531 ILE A C 1
ATOM 4076 O O . ILE A 1 531 ? -27.232 10.723 -6.671 1.00 95.88 531 ILE A O 1
ATOM 4080 N N . LEU A 1 532 ? -27.033 12.110 -4.907 1.00 95.25 532 LEU A N 1
ATOM 4081 C CA . LEU A 1 532 ? -27.042 11.070 -3.877 1.00 95.25 532 LEU A CA 1
ATOM 4082 C C . LEU A 1 532 ? -27.964 11.446 -2.709 1.00 95.25 532 LEU A C 1
ATOM 4084 O O . LEU A 1 532 ? -27.677 12.372 -1.962 1.00 95.25 532 LEU A O 1
ATOM 4088 N N . SER A 1 533 ? -29.030 10.682 -2.506 1.00 95.38 533 SER A N 1
ATOM 4089 C CA . SER A 1 533 ? -29.965 10.810 -1.386 1.00 95.38 533 SER A CA 1
ATOM 4090 C C . SER A 1 533 ? -29.454 10.049 -0.151 1.00 95.38 533 SER A C 1
ATOM 4092 O O . SER A 1 533 ? -29.297 8.823 -0.223 1.00 95.38 533 SER A O 1
ATOM 4094 N N . PRO A 1 534 ? -29.207 10.716 0.996 1.00 94.06 534 PRO A N 1
ATOM 4095 C CA . PRO A 1 534 ? -28.799 10.045 2.228 1.00 94.06 534 PRO A CA 1
ATOM 4096 C C . PRO A 1 534 ? -29.838 9.045 2.754 1.00 94.06 534 PRO A C 1
ATOM 4098 O O . PRO A 1 534 ? -31.040 9.301 2.744 1.00 94.06 534 PRO A O 1
ATOM 4101 N N . ALA A 1 535 ? -29.351 7.926 3.283 1.00 92.38 535 ALA A N 1
ATOM 4102 C CA . ALA A 1 535 ? -30.113 6.898 3.978 1.00 92.38 535 ALA A CA 1
ATOM 4103 C C . ALA A 1 535 ? -29.396 6.556 5.295 1.00 92.38 535 ALA A C 1
ATOM 4105 O O . ALA A 1 535 ? -28.276 6.032 5.286 1.00 92.38 535 ALA A O 1
ATOM 4106 N N . GLU A 1 536 ? -30.027 6.868 6.432 1.00 88.44 536 GLU A N 1
ATOM 4107 C CA . GLU A 1 536 ? -29.391 6.801 7.754 1.00 88.44 536 GLU A CA 1
ATOM 4108 C C . GLU A 1 536 ? -28.766 5.420 8.044 1.00 88.44 536 GLU A C 1
ATOM 4110 O O . GLU A 1 536 ? -29.378 4.376 7.817 1.00 88.44 536 GLU A O 1
ATOM 4115 N N . GLY A 1 537 ? -27.517 5.414 8.525 1.00 88.00 537 GLY A N 1
ATOM 4116 C CA . GLY A 1 537 ? -26.769 4.191 8.841 1.00 88.00 537 GLY A CA 1
ATOM 4117 C C . GLY A 1 537 ? -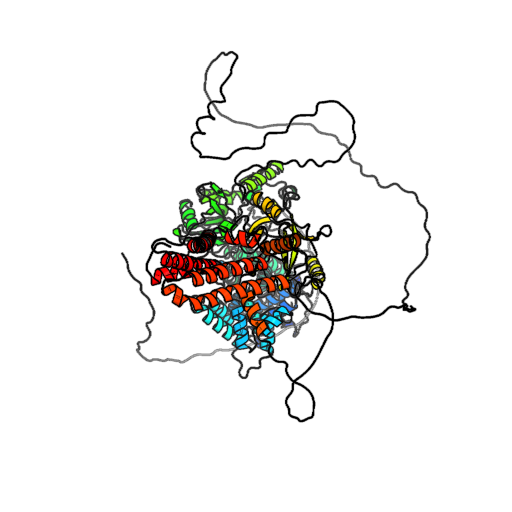26.395 3.316 7.635 1.00 88.00 537 GLY A C 1
ATOM 4118 O O . GLY A 1 537 ? -25.985 2.168 7.830 1.00 88.00 537 GLY A O 1
ATOM 4119 N N . LYS A 1 538 ? -26.548 3.829 6.404 1.00 93.50 538 LYS A N 1
ATOM 4120 C CA . LYS A 1 538 ? -26.228 3.134 5.147 1.00 93.50 538 LYS A CA 1
ATOM 4121 C C . LYS A 1 538 ? -25.388 3.989 4.184 1.00 93.50 538 LYS A C 1
ATOM 4123 O O . LYS A 1 538 ? -24.299 3.575 3.797 1.00 93.50 538 LYS A O 1
ATOM 4128 N N . VAL A 1 539 ? -25.878 5.172 3.811 1.00 95.25 539 VAL A N 1
ATOM 4129 C CA . VAL A 1 539 ? -25.205 6.162 2.947 1.00 95.25 539 VAL A CA 1
ATOM 4130 C C . VAL A 1 539 ? -25.463 7.545 3.527 1.00 95.25 539 VAL A C 1
ATOM 4132 O O . VAL A 1 539 ? -26.607 7.929 3.739 1.00 95.25 539 VAL A O 1
ATOM 4135 N N . THR A 1 540 ? -24.416 8.323 3.759 1.00 95.69 540 THR A N 1
ATOM 4136 C CA . THR A 1 540 ? -24.533 9.712 4.209 1.00 95.69 540 THR A CA 1
ATOM 4137 C C . THR A 1 540 ? -23.362 10.541 3.691 1.00 95.69 540 THR A C 1
ATOM 4139 O O . THR A 1 540 ? -22.386 10.004 3.161 1.00 95.69 540 THR A O 1
ATOM 4142 N N . PHE A 1 541 ? -23.443 11.859 3.832 1.00 97.56 541 PHE A N 1
ATOM 4143 C CA . PHE A 1 541 ? -22.302 12.738 3.599 1.00 97.56 541 PHE A CA 1
ATOM 4144 C C . PHE A 1 541 ? -21.387 12.760 4.828 1.00 97.56 541 PHE A C 1
ATOM 4146 O O . PHE A 1 541 ? -21.824 12.503 5.951 1.00 97.56 541 PHE A O 1
ATOM 4153 N N . ALA A 1 542 ? -20.110 13.079 4.627 1.00 97.12 542 ALA A N 1
ATOM 4154 C CA . ALA A 1 542 ? -19.208 13.368 5.736 1.00 97.12 542 ALA A CA 1
ATOM 4155 C C . ALA A 1 542 ? -19.751 14.532 6.583 1.00 97.12 542 ALA A C 1
ATOM 4157 O O . ALA A 1 542 ? -20.112 15.580 6.045 1.00 97.12 542 ALA A O 1
ATOM 4158 N N . VAL A 1 543 ? -19.781 14.353 7.907 1.00 96.69 543 VAL A N 1
ATOM 4159 C CA . VAL A 1 543 ? -20.133 15.415 8.860 1.00 96.69 543 VAL A CA 1
ATOM 4160 C C . VAL A 1 543 ? -19.107 16.533 8.717 1.00 96.69 543 VAL A C 1
ATOM 4162 O O . VAL A 1 543 ? -17.902 16.282 8.799 1.00 96.69 543 VAL A O 1
ATOM 4165 N N . TYR A 1 544 ? -19.581 17.754 8.467 1.00 96.88 544 TYR A N 1
ATOM 4166 C CA . TYR A 1 544 ? -18.734 18.885 8.113 1.00 96.88 544 TYR A CA 1
ATOM 4167 C C . TYR A 1 544 ? -19.140 20.173 8.831 1.00 96.88 544 TYR A C 1
ATOM 4169 O O . TYR A 1 544 ? -20.298 20.373 9.194 1.00 96.88 544 TYR A O 1
ATOM 4177 N N . ARG A 1 545 ? -18.173 21.079 8.963 1.00 96.31 545 ARG A N 1
ATOM 4178 C CA . ARG A 1 545 ? -18.360 22.482 9.340 1.00 96.31 545 ARG A CA 1
ATOM 4179 C C . ARG A 1 545 ? -17.626 23.355 8.318 1.00 96.31 545 ARG A C 1
ATOM 4181 O O . ARG A 1 545 ? -16.590 22.951 7.779 1.00 96.31 545 ARG A O 1
ATOM 4188 N N . ASN A 1 546 ? -18.175 24.520 7.988 1.00 95.44 546 ASN A N 1
ATOM 4189 C CA . ASN A 1 546 ? -17.538 25.485 7.088 1.00 95.44 546 ASN A CA 1
ATOM 4190 C C . ASN A 1 546 ? -16.969 26.642 7.911 1.00 95.44 546 ASN A C 1
ATOM 4192 O O . ASN A 1 546 ? -17.621 27.114 8.836 1.00 95.44 546 ASN A O 1
ATOM 4196 N N . PHE A 1 547 ? -15.779 27.100 7.540 1.00 92.69 547 PHE A N 1
ATOM 4197 C CA . PHE A 1 547 ? -15.023 28.142 8.221 1.00 92.69 547 PHE A CA 1
ATOM 4198 C C . PHE A 1 547 ? -14.667 29.227 7.200 1.00 92.69 547 PHE A C 1
ATOM 4200 O O . PHE A 1 547 ? -13.991 28.959 6.203 1.00 92.69 547 PHE A O 1
ATOM 4207 N N . ASN A 1 548 ? -15.155 30.449 7.420 1.00 88.25 548 ASN A N 1
ATOM 4208 C CA . ASN A 1 548 ? -14.790 31.594 6.579 1.00 88.25 548 ASN A CA 1
ATOM 4209 C C . ASN A 1 548 ? -13.441 32.198 7.003 1.00 88.25 548 ASN A C 1
ATOM 4211 O O . ASN A 1 548 ? -12.692 32.669 6.153 1.00 88.25 548 ASN A O 1
ATOM 4215 N N . GLU A 1 549 ? -13.132 32.121 8.298 1.00 83.75 549 GLU A N 1
ATOM 4216 C CA . GLU A 1 549 ? -11.892 32.567 8.935 1.00 83.75 549 GLU A CA 1
ATOM 4217 C C . GLU A 1 549 ? -11.409 31.490 9.926 1.00 83.75 549 GLU A C 1
ATOM 4219 O O . GLU A 1 549 ? -12.083 30.479 10.138 1.00 83.75 549 GLU A O 1
ATOM 4224 N N . ILE A 1 550 ? -10.228 31.670 10.521 1.00 84.88 550 ILE A N 1
ATOM 4225 C CA . ILE A 1 550 ? -9.673 30.720 11.495 1.00 84.88 550 ILE A CA 1
ATOM 4226 C C . ILE A 1 550 ? -10.186 31.064 12.892 1.00 84.88 550 ILE A C 1
ATOM 4228 O O . ILE A 1 550 ? -9.792 32.079 13.459 1.00 84.88 550 ILE A O 1
ATOM 4232 N N . ASN A 1 551 ? -10.983 30.168 13.470 1.00 87.56 551 ASN A N 1
ATOM 4233 C CA . ASN A 1 551 ? -11.267 30.152 14.900 1.00 87.56 551 ASN A CA 1
ATOM 4234 C C . ASN A 1 551 ? -10.673 28.873 15.510 1.00 87.56 551 ASN A C 1
ATOM 4236 O O . ASN A 1 551 ? -11.157 27.772 15.239 1.00 87.56 551 ASN A O 1
ATOM 4240 N N . GLU A 1 552 ? -9.603 29.001 16.300 1.00 86.88 552 GLU A N 1
ATOM 4241 C CA . GLU A 1 552 ? -8.918 27.841 16.888 1.00 86.88 552 GLU A CA 1
ATOM 4242 C C . GLU A 1 552 ? -9.809 27.079 17.882 1.00 86.88 552 GLU A C 1
ATOM 4244 O O . GLU A 1 552 ? -9.755 25.848 17.923 1.00 86.88 552 GLU A O 1
ATOM 4249 N N . GLU A 1 553 ? -10.681 27.780 18.614 1.00 88.50 553 GLU A N 1
ATOM 4250 C CA . GLU A 1 553 ? -11.593 27.184 19.598 1.00 88.50 553 GLU A CA 1
ATOM 4251 C C . GLU A 1 553 ? -12.669 26.326 18.920 1.00 88.50 553 GLU A C 1
ATOM 4253 O O . GLU A 1 553 ? -12.921 25.198 19.340 1.00 88.50 553 GLU A O 1
ATOM 4258 N N . GLU A 1 554 ? -13.257 26.800 17.815 1.00 91.38 554 GLU A N 1
ATOM 4259 C CA . GLU A 1 554 ? -14.217 26.006 17.038 1.00 91.38 554 GLU A CA 1
ATOM 4260 C C . GLU A 1 554 ? -13.568 24.806 16.338 1.00 91.38 554 GLU A C 1
ATOM 4262 O O . GLU A 1 554 ? -14.191 23.747 16.239 1.00 91.38 554 GLU A O 1
ATOM 4267 N N . ILE A 1 555 ? -12.327 24.947 15.855 1.00 91.25 555 ILE A N 1
ATOM 4268 C CA . ILE A 1 555 ? -11.576 23.834 15.254 1.00 91.25 555 ILE A CA 1
ATOM 4269 C C . ILE A 1 555 ? -11.271 22.772 16.316 1.00 91.25 555 ILE A C 1
ATOM 4271 O O . ILE A 1 555 ? -11.411 21.583 16.028 1.00 91.25 555 ILE A O 1
ATOM 4275 N N . GLN A 1 556 ? -10.895 23.177 17.534 1.00 89.81 556 GLN A N 1
ATOM 4276 C CA . GLN A 1 556 ? -10.667 22.261 18.654 1.00 89.81 556 GLN A CA 1
ATOM 4277 C C . GLN A 1 556 ? -11.973 21.584 19.091 1.00 89.81 556 GLN A C 1
ATOM 4279 O O . GLN A 1 556 ? -12.029 20.359 19.152 1.00 89.81 556 GLN A O 1
ATOM 4284 N N . ALA A 1 557 ? -13.055 22.343 19.282 1.00 92.06 557 ALA A N 1
ATOM 4285 C CA . ALA A 1 557 ? -14.359 21.790 19.645 1.00 92.06 557 ALA A CA 1
ATOM 4286 C C . ALA A 1 557 ? -14.881 20.786 18.600 1.00 92.06 557 ALA A C 1
ATOM 4288 O O . ALA A 1 557 ? -15.367 19.717 18.964 1.00 92.06 557 ALA A O 1
ATOM 4289 N N . PHE A 1 558 ? -14.737 21.080 17.302 1.00 94.88 558 PHE A N 1
ATOM 4290 C CA . PHE A 1 558 ? -15.128 20.158 16.227 1.00 94.88 558 PHE A CA 1
ATOM 4291 C C . PHE A 1 558 ? -14.180 18.949 16.101 1.00 94.88 558 PHE A C 1
ATOM 4293 O O . PHE A 1 558 ? -14.599 17.865 15.690 1.00 94.88 558 PHE A O 1
ATOM 4300 N N . LEU A 1 559 ? -12.908 19.094 16.491 1.00 91.62 559 LEU A N 1
ATOM 4301 C CA . LEU A 1 559 ? -11.973 17.975 16.596 1.00 91.62 559 LEU A CA 1
ATOM 4302 C C . LEU A 1 559 ? -12.390 17.023 17.723 1.00 91.62 559 LEU A C 1
ATOM 4304 O O . LEU A 1 559 ? -12.486 15.819 17.481 1.00 91.62 559 LEU A O 1
ATOM 4308 N N . ASP A 1 560 ? -12.697 17.545 18.908 1.00 89.50 560 ASP A N 1
ATOM 4309 C CA . ASP A 1 560 ? -13.146 16.746 20.053 1.00 89.50 560 ASP A CA 1
ATOM 4310 C C . ASP A 1 560 ? -14.511 16.087 19.790 1.00 89.50 560 ASP A C 1
ATOM 4312 O O . ASP A 1 560 ? -14.695 14.908 20.101 1.00 89.50 560 ASP A O 1
ATOM 4316 N N . GLU A 1 561 ? -15.426 16.790 19.111 1.00 93.50 561 GLU A N 1
ATOM 4317 C CA . GLU A 1 561 ? -16.687 16.245 18.581 1.00 93.50 561 GLU A CA 1
ATOM 4318 C C . GLU A 1 561 ? -16.429 15.020 17.680 1.00 93.50 561 GLU A C 1
ATOM 4320 O O . GLU A 1 561 ? -17.027 13.960 17.881 1.00 93.50 561 GLU A O 1
ATOM 4325 N N . SER A 1 562 ? -15.475 15.113 16.744 1.00 93.44 562 SER A N 1
ATOM 4326 C CA . SER A 1 562 ? -15.116 13.998 15.854 1.00 93.44 562 SER A CA 1
ATOM 4327 C C . SER A 1 562 ? -14.476 12.810 16.592 1.00 93.44 562 SER A C 1
ATOM 4329 O O . SER A 1 562 ? -14.727 11.653 16.245 1.00 93.44 562 SER A O 1
ATOM 4331 N N . ILE A 1 563 ? -13.685 13.067 17.641 1.00 87.38 563 ILE A N 1
ATOM 4332 C CA . ILE A 1 563 ? -13.038 12.028 18.459 1.00 87.38 563 ILE A CA 1
ATOM 4333 C C . ILE A 1 563 ? -14.084 11.303 19.320 1.00 87.38 563 ILE A C 1
ATOM 4335 O O . ILE A 1 563 ? -14.079 10.071 19.380 1.00 87.38 563 ILE A O 1
ATOM 4339 N N . ALA A 1 564 ? -15.036 12.032 19.913 1.00 87.81 564 ALA A N 1
ATOM 4340 C CA . ALA A 1 564 ? -16.204 11.445 20.577 1.00 87.81 564 ALA A CA 1
ATOM 4341 C C . ALA A 1 564 ? -17.065 10.629 19.590 1.00 87.81 564 ALA A C 1
ATOM 4343 O O . ALA A 1 564 ? -17.495 9.516 19.903 1.00 87.81 564 ALA A O 1
ATOM 4344 N N . GLY A 1 565 ? -17.201 11.115 18.351 1.00 88.75 565 GLY A N 1
ATOM 4345 C CA . GLY A 1 565 ? -17.764 10.405 17.197 1.00 88.75 565 GLY A CA 1
ATOM 4346 C C . GLY A 1 565 ? -16.969 9.178 16.716 1.00 88.75 565 GLY A C 1
ATOM 4347 O O . GLY A 1 565 ? -17.314 8.597 15.688 1.00 88.75 565 GLY A O 1
ATOM 4348 N N . SER A 1 566 ? -15.926 8.752 17.441 1.00 87.75 566 SER A N 1
ATOM 4349 C CA . SER A 1 566 ? -15.072 7.594 17.124 1.00 87.75 566 SER A CA 1
ATOM 4350 C C . SER A 1 566 ? -14.322 7.702 15.782 1.00 87.75 566 SER A C 1
ATOM 4352 O O . SER A 1 566 ? -14.039 6.690 15.139 1.00 87.75 566 SER A O 1
ATOM 4354 N N . CYS A 1 567 ? -13.977 8.924 15.362 1.00 90.69 567 CYS A N 1
ATOM 4355 C CA . CYS A 1 567 ? -13.135 9.207 14.194 1.00 90.69 567 CYS A CA 1
ATOM 4356 C C . CYS A 1 567 ? -11.669 9.499 14.586 1.00 90.69 567 CYS A C 1
ATOM 4358 O O . CYS A 1 567 ? -11.357 9.770 15.742 1.00 90.69 567 CYS A O 1
ATOM 4360 N N . GLU A 1 568 ? -10.742 9.479 13.617 1.00 87.75 568 GLU A N 1
ATOM 4361 C CA . GLU A 1 568 ? -9.307 9.732 13.867 1.00 87.75 568 GLU A CA 1
ATOM 4362 C C . GLU A 1 568 ? -8.962 11.220 14.133 1.00 87.75 568 GLU A C 1
ATOM 4364 O O . GLU A 1 568 ? -7.807 11.538 14.437 1.00 87.75 568 GLU A O 1
ATOM 4369 N N . GLY A 1 569 ? -9.914 12.135 13.927 1.00 92.31 569 GLY A N 1
ATOM 4370 C CA . GLY A 1 569 ? -9.729 13.588 13.950 1.00 92.31 569 GLY A CA 1
ATOM 4371 C C . GLY A 1 569 ? -10.432 14.274 12.773 1.00 92.31 569 GLY A C 1
ATOM 4372 O O . GLY A 1 569 ? -11.504 13.835 12.363 1.00 92.31 569 GLY A O 1
ATOM 4373 N N . LEU A 1 570 ? -9.812 15.301 12.178 1.00 95.75 570 LEU A N 1
ATOM 4374 C CA . LEU A 1 570 ? -10.392 16.117 11.098 1.00 95.75 570 LEU A CA 1
ATOM 4375 C C . LEU A 1 570 ? -9.599 16.084 9.780 1.00 95.75 570 LEU A C 1
ATOM 4377 O O . LEU A 1 570 ? -8.364 16.052 9.750 1.00 95.75 570 LEU A O 1
ATOM 4381 N N . MET A 1 571 ? -10.331 16.183 8.671 1.00 96.81 571 MET A N 1
ATOM 4382 C CA . MET A 1 571 ? -9.838 16.568 7.345 1.00 96.81 571 MET A CA 1
ATOM 4383 C C . MET A 1 571 ? -10.205 18.029 7.105 1.00 96.81 571 MET A C 1
ATOM 4385 O O . MET A 1 571 ? -11.381 18.367 7.139 1.00 96.81 571 MET A O 1
ATOM 4389 N N . LEU A 1 572 ? -9.231 18.893 6.834 1.00 95.81 572 LEU A N 1
ATOM 4390 C CA . LEU A 1 572 ? -9.486 20.303 6.527 1.00 95.81 572 LEU A CA 1
ATOM 4391 C C . LEU A 1 572 ? -9.206 20.543 5.044 1.00 95.81 572 LEU A C 1
ATOM 4393 O O . LEU A 1 572 ? -8.119 20.205 4.573 1.00 95.81 572 LEU A O 1
ATOM 4397 N N . LYS A 1 573 ? -10.166 21.094 4.301 1.00 95.81 573 LYS A N 1
ATOM 4398 C CA . LYS A 1 573 ? -10.089 21.286 2.844 1.00 95.81 573 LYS A CA 1
ATOM 4399 C C . LYS A 1 573 ? -10.384 22.742 2.469 1.00 95.81 573 LYS A C 1
ATOM 4401 O O . LYS A 1 573 ? -11.335 23.309 2.998 1.00 95.81 573 LYS A O 1
ATOM 4406 N N . THR A 1 574 ? -9.646 23.348 1.538 1.00 95.38 574 THR A N 1
ATOM 4407 C CA . THR A 1 574 ? -10.049 24.643 0.948 1.00 95.38 574 THR A CA 1
ATOM 4408 C C . THR A 1 574 ? -11.339 24.494 0.127 1.00 95.38 574 THR A C 1
ATOM 4410 O O . THR A 1 574 ? -11.554 23.454 -0.497 1.00 95.38 574 THR A O 1
ATOM 4413 N N . LEU A 1 575 ? -12.215 25.508 0.146 1.00 94.88 575 LEU A N 1
ATOM 4414 C CA . LEU A 1 575 ? -13.531 25.468 -0.524 1.00 94.88 575 LEU A CA 1
ATOM 4415 C C . LEU A 1 575 ? -13.511 26.052 -1.944 1.00 94.88 575 LEU A C 1
ATOM 4417 O O . LEU A 1 575 ? -13.989 25.408 -2.880 1.00 94.88 575 LEU A O 1
ATOM 4421 N N . THR A 1 576 ? -12.932 27.247 -2.094 1.00 92.62 576 THR A N 1
ATOM 4422 C CA . THR A 1 576 ? -12.882 28.019 -3.346 1.00 92.62 576 THR A CA 1
ATOM 4423 C C . THR A 1 576 ? -11.462 28.097 -3.905 1.00 92.62 576 THR A C 1
ATOM 4425 O O . THR A 1 576 ? -11.148 27.508 -4.941 1.00 92.62 576 THR A O 1
ATOM 4428 N N . GLU A 1 577 ? -10.571 28.793 -3.200 1.00 88.38 577 GLU A N 1
ATOM 4429 C CA . GLU A 1 577 ? -9.200 29.036 -3.638 1.00 88.38 577 GLU A CA 1
ATOM 4430 C C . GLU A 1 577 ? -8.352 27.768 -3.606 1.00 88.38 577 GLU A C 1
ATOM 4432 O O . GLU A 1 577 ? -8.238 27.094 -2.578 1.00 88.38 577 GLU A O 1
ATOM 4437 N N . ASN A 1 578 ? -7.709 27.461 -4.738 1.00 89.25 578 ASN A N 1
ATOM 4438 C CA . ASN A 1 578 ? -6.881 26.263 -4.901 1.00 89.25 578 ASN A CA 1
ATOM 4439 C C . ASN A 1 578 ? -7.613 24.981 -4.438 1.00 89.25 578 ASN A C 1
ATOM 4441 O O . ASN A 1 578 ? -7.002 24.067 -3.897 1.00 89.25 578 ASN A O 1
ATOM 4445 N N . ALA A 1 579 ? -8.938 24.921 -4.606 1.00 94.00 579 ALA A N 1
ATOM 4446 C CA . ALA A 1 579 ? -9.788 23.867 -4.047 1.00 94.00 579 ALA A CA 1
ATOM 4447 C C . ALA A 1 579 ? -10.062 22.698 -5.009 1.00 94.00 579 ALA A C 1
ATOM 4449 O O . ALA A 1 579 ? -10.940 21.872 -4.747 1.00 94.00 579 ALA A O 1
ATOM 4450 N N . THR A 1 580 ? -9.345 22.628 -6.133 1.00 95.00 580 THR A N 1
ATOM 4451 C CA . THR A 1 580 ? -9.492 21.583 -7.158 1.00 95.00 580 THR A CA 1
ATOM 4452 C C . THR A 1 580 ? -9.123 20.197 -6.624 1.00 95.00 580 THR A C 1
ATOM 4454 O O . THR A 1 580 ? -8.369 20.064 -5.655 1.00 95.00 580 THR A O 1
ATOM 4457 N N . TYR A 1 581 ? -9.658 19.144 -7.247 1.00 95.44 581 TYR A N 1
ATOM 4458 C CA . TYR A 1 581 ? -9.254 17.779 -6.925 1.00 95.44 581 TYR A CA 1
ATOM 4459 C C . TYR A 1 581 ? -7.918 17.498 -7.618 1.00 95.44 581 TYR A C 1
ATOM 4461 O O . TYR A 1 581 ? -7.812 17.598 -8.839 1.00 95.44 581 TYR A O 1
ATOM 4469 N N . GLU A 1 582 ? -6.887 17.126 -6.858 1.00 92.00 582 GLU A N 1
ATOM 4470 C CA . GLU A 1 582 ? -5.540 16.907 -7.393 1.00 92.00 582 GLU A CA 1
ATOM 4471 C C . GLU A 1 582 ? -5.096 15.439 -7.255 1.00 92.00 582 GLU A C 1
ATOM 4473 O O . GLU A 1 582 ? -4.501 15.061 -6.236 1.00 92.00 582 GLU A O 1
ATOM 4478 N N . PRO A 1 583 ? -5.334 14.590 -8.277 1.00 91.69 583 PRO A N 1
ATOM 4479 C CA . PRO A 1 583 ? -4.966 13.181 -8.241 1.00 91.69 583 PRO A CA 1
ATOM 4480 C C . PRO A 1 583 ? -3.479 12.953 -7.947 1.00 91.69 583 PRO A C 1
ATOM 4482 O O . PRO A 1 583 ? -2.607 13.671 -8.443 1.00 91.69 583 PRO A O 1
ATOM 4485 N N . SER A 1 584 ? -3.177 11.946 -7.126 1.00 88.12 584 SER A N 1
ATOM 4486 C CA . SER A 1 584 ? -1.835 11.621 -6.596 1.00 88.12 584 SER A CA 1
ATOM 4487 C C . SER A 1 584 ? -1.124 12.703 -5.757 1.00 88.12 584 SER A C 1
ATOM 4489 O O . SER A 1 584 ? -0.113 12.382 -5.120 1.00 88.12 584 SER A O 1
ATOM 4491 N N . LYS A 1 585 ? -1.564 13.971 -5.743 1.00 85.88 585 LYS A N 1
ATOM 4492 C CA . LYS A 1 585 ? -0.833 15.053 -5.061 1.00 85.88 585 LYS A CA 1
ATOM 4493 C C . LYS A 1 585 ? -1.088 15.058 -3.553 1.00 85.88 585 LYS A C 1
ATOM 4495 O O . LYS A 1 585 ? -2.130 14.628 -3.065 1.00 85.88 585 LYS A O 1
ATOM 4500 N N . ARG A 1 586 ? -0.104 15.599 -2.825 1.00 84.50 586 ARG A N 1
ATOM 4501 C CA . ARG A 1 586 ? -0.201 16.003 -1.415 1.00 84.50 586 ARG A CA 1
ATOM 4502 C C . ARG A 1 586 ? 0.089 17.499 -1.303 1.00 84.50 586 ARG A C 1
ATOM 4504 O O . ARG A 1 586 ? 1.190 17.891 -0.917 1.00 84.50 586 ARG A O 1
ATOM 4511 N N . SER A 1 587 ? -0.869 18.306 -1.734 1.00 83.31 587 SER A N 1
ATOM 4512 C CA . SER A 1 587 ? -0.827 19.766 -1.665 1.00 83.31 587 SER A CA 1
ATOM 4513 C C . SER A 1 587 ? -1.205 20.281 -0.268 1.00 83.31 587 SER A C 1
ATOM 4515 O O . SER A 1 587 ? -1.376 19.499 0.671 1.00 83.31 587 SER A O 1
ATOM 4517 N N . LEU A 1 588 ? -1.259 21.606 -0.100 1.00 83.88 588 LEU A N 1
ATOM 4518 C CA . LEU A 1 588 ? -1.728 22.250 1.138 1.00 83.88 588 LEU A CA 1
ATOM 4519 C C . LEU A 1 588 ? -3.261 22.342 1.203 1.00 83.88 588 LEU A C 1
ATOM 4521 O O . LEU A 1 588 ? -3.805 22.586 2.272 1.00 83.88 588 LEU A O 1
ATOM 4525 N N . ASN A 1 589 ? -3.930 22.122 0.069 1.00 87.50 589 ASN A N 1
ATOM 4526 C CA . ASN A 1 589 ? -5.368 22.272 -0.137 1.00 87.50 589 ASN A CA 1
ATOM 4527 C C . ASN A 1 589 ? -6.161 21.341 0.793 1.00 87.50 589 ASN A C 1
ATOM 4529 O O . ASN A 1 589 ? -7.235 21.708 1.253 1.00 87.50 589 ASN A O 1
ATOM 4533 N N . TRP A 1 590 ? -5.626 20.141 1.065 1.00 94.06 590 TRP A N 1
ATOM 4534 C CA . TRP A 1 590 ? -6.147 19.187 2.047 1.00 94.06 590 TRP A CA 1
ATOM 4535 C C . TRP A 1 590 ? -5.117 18.965 3.163 1.00 94.06 590 TRP A C 1
ATOM 4537 O O . TRP A 1 590 ? -4.021 18.441 2.930 1.00 94.06 590 TRP A O 1
ATOM 4547 N N . LEU A 1 591 ? -5.491 19.289 4.396 1.00 93.94 591 LEU A N 1
ATOM 4548 C CA . LEU A 1 591 ? -4.749 18.982 5.616 1.00 93.94 591 LEU A CA 1
ATOM 4549 C C . LEU A 1 591 ? -5.467 17.877 6.401 1.00 93.94 591 LEU A C 1
ATOM 4551 O O . LEU A 1 591 ? -6.673 17.675 6.264 1.00 93.94 591 LEU A O 1
ATOM 4555 N N . LYS A 1 592 ? -4.725 17.151 7.237 1.00 93.19 592 LYS A N 1
ATOM 4556 C CA . LYS A 1 592 ? -5.290 16.243 8.242 1.00 93.19 592 LYS A CA 1
ATOM 4557 C C . LYS A 1 592 ? -4.752 16.598 9.624 1.00 93.19 592 LYS A C 1
ATOM 4559 O O . LYS A 1 592 ? -3.533 16.650 9.817 1.00 93.19 592 LYS A O 1
ATOM 4564 N N . LEU A 1 593 ? -5.670 16.813 10.554 1.00 91.31 593 LEU A N 1
ATOM 4565 C CA . LEU A 1 593 ? -5.423 17.076 11.965 1.00 91.31 593 LEU A CA 1
ATOM 4566 C C . LEU A 1 593 ? -5.885 15.844 12.751 1.00 91.31 593 LEU A C 1
ATOM 4568 O O . LEU A 1 593 ? -6.945 15.289 12.467 1.00 91.31 593 LEU A O 1
ATOM 4572 N N . LYS A 1 594 ? -5.069 15.372 13.691 1.00 85.12 594 LYS A N 1
ATOM 4573 C CA . LYS A 1 594 ? -5.315 14.136 14.441 1.00 85.12 594 LYS A CA 1
ATOM 4574 C C . LYS A 1 594 ? -4.879 14.277 15.893 1.00 85.12 594 LYS A C 1
ATOM 4576 O O . LYS A 1 594 ? -3.894 14.965 16.161 1.00 85.12 594 LYS A O 1
ATOM 4581 N N . LYS A 1 595 ? -5.505 13.497 16.780 1.00 74.25 595 LYS A N 1
ATOM 4582 C CA . LYS A 1 595 ? -5.079 13.356 18.181 1.00 74.25 595 LYS A CA 1
ATOM 4583 C C . LYS A 1 595 ? -3.614 12.901 18.314 1.00 74.25 595 LYS A C 1
ATOM 4585 O O . LYS A 1 595 ? -2.899 13.453 19.138 1.00 74.25 595 LYS A O 1
ATOM 4590 N N . ASP A 1 596 ? -3.126 11.978 17.466 1.00 66.19 596 ASP A N 1
ATOM 4591 C CA . ASP A 1 596 ? -1.745 11.441 17.546 1.00 66.19 596 ASP A CA 1
ATOM 4592 C C . ASP A 1 596 ? -0.630 12.454 17.206 1.00 66.19 596 ASP A C 1
ATOM 4594 O O . ASP A 1 596 ? 0.556 12.162 17.402 1.00 66.19 596 ASP A O 1
ATOM 4598 N N . TYR A 1 597 ? -0.992 13.642 16.704 1.00 63.59 597 TYR A N 1
ATOM 4599 C CA . TYR A 1 597 ? -0.047 14.713 16.373 1.00 63.59 597 TYR A CA 1
ATOM 4600 C C . TYR A 1 597 ? 0.007 15.839 17.411 1.00 63.59 597 TYR A C 1
ATOM 4602 O O . TYR A 1 597 ? 1.035 16.510 17.478 1.00 63.59 597 TYR A O 1
ATOM 4610 N N . LEU A 1 598 ? -1.033 16.000 18.236 1.00 63.22 598 LEU A N 1
ATOM 4611 C CA . LEU A 1 598 ? -1.087 17.019 19.283 1.00 63.22 598 LEU A CA 1
ATOM 4612 C C . LEU A 1 598 ? -0.204 16.615 20.471 1.00 63.22 598 LEU A C 1
ATOM 4614 O O . LEU A 1 598 ? -0.362 15.543 21.064 1.00 63.22 598 LEU A O 1
ATOM 4618 N N . GLU A 1 599 ? 0.749 17.477 20.818 1.00 54.97 599 GLU A N 1
ATOM 4619 C CA . GLU A 1 599 ? 1.667 17.246 21.933 1.00 54.97 599 GLU A CA 1
ATOM 4620 C C . GLU A 1 599 ? 0.888 17.258 23.262 1.00 54.97 599 GLU A C 1
ATOM 4622 O O . GLU A 1 599 ? 0.060 18.131 23.506 1.00 54.97 599 GLU A O 1
ATOM 4627 N N . GLY A 1 600 ? 1.093 16.229 24.092 1.00 52.09 600 GLY A N 1
ATOM 4628 C CA . GLY A 1 600 ? 0.350 16.020 25.343 1.00 52.09 600 GLY A CA 1
ATOM 4629 C C . GLY A 1 600 ? -0.985 15.261 25.235 1.00 52.09 600 GLY A C 1
ATOM 4630 O O . GLY A 1 600 ? -1.494 14.840 26.267 1.00 52.09 600 GLY A O 1
ATOM 4631 N N . MET A 1 601 ? -1.542 15.021 24.036 1.00 49.56 601 MET A N 1
ATOM 4632 C CA . MET A 1 601 ? -2.811 14.270 23.866 1.00 49.56 601 MET A CA 1
ATOM 4633 C C . MET A 1 601 ? -2.654 12.812 23.396 1.00 49.56 601 MET A C 1
ATOM 4635 O O . MET A 1 601 ? -3.645 12.076 23.314 1.00 49.56 601 MET A O 1
ATOM 4639 N N . ALA A 1 602 ? -1.437 12.407 23.034 1.00 57.66 602 ALA A N 1
ATOM 4640 C CA . ALA A 1 602 ? -1.139 11.112 22.432 1.00 57.66 602 ALA A CA 1
ATOM 4641 C C . ALA A 1 602 ? -0.282 10.260 23.370 1.00 57.66 602 ALA A C 1
ATOM 4643 O O . ALA A 1 602 ? 0.860 10.622 23.657 1.00 57.66 602 ALA A O 1
ATOM 4644 N N . ASP A 1 603 ? -0.820 9.125 23.806 1.00 66.69 603 ASP A N 1
ATOM 4645 C CA . ASP A 1 603 ? -0.162 8.251 24.770 1.00 66.69 603 ASP A CA 1
ATOM 4646 C C . ASP A 1 603 ? 1.101 7.602 24.165 1.00 66.69 603 ASP A C 1
ATOM 4648 O O . ASP A 1 603 ? 1.054 6.929 23.126 1.00 66.69 603 ASP A O 1
ATOM 4652 N N . SER A 1 604 ? 2.251 7.816 24.812 1.00 85.81 604 SER A N 1
ATOM 4653 C CA . SER A 1 604 ? 3.471 7.042 24.574 1.00 85.81 604 SER A CA 1
ATOM 4654 C C . SER A 1 604 ? 3.666 5.988 25.662 1.00 85.81 604 SER A C 1
ATOM 4656 O O . SER A 1 604 ? 3.165 6.100 26.779 1.00 85.81 604 SER A O 1
ATOM 4658 N N . ILE A 1 605 ? 4.335 4.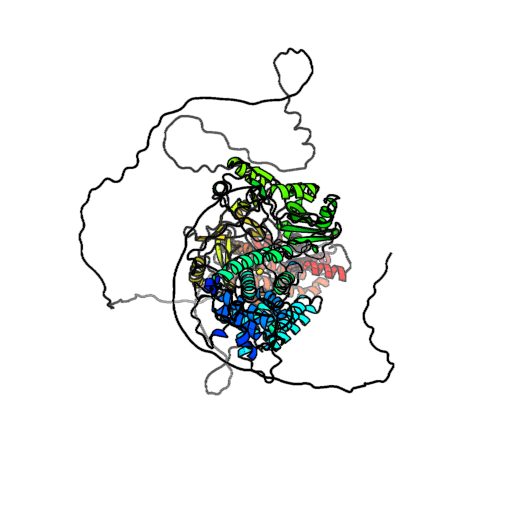906 25.275 1.00 92.50 605 ILE A N 1
ATOM 4659 C CA . ILE A 1 605 ? 4.465 3.665 26.033 1.00 92.50 605 ILE A CA 1
ATOM 4660 C C . ILE A 1 605 ? 5.948 3.314 26.081 1.00 92.50 605 ILE A C 1
ATOM 4662 O O . ILE A 1 605 ? 6.624 3.313 25.048 1.00 92.50 605 ILE A O 1
ATOM 4666 N N . ASP A 1 606 ? 6.441 2.998 27.271 1.00 96.19 606 ASP A N 1
ATOM 4667 C CA . ASP A 1 606 ? 7.817 2.572 27.497 1.00 96.19 606 ASP A CA 1
ATOM 4668 C C . ASP A 1 606 ? 7.895 1.049 27.345 1.00 96.19 606 ASP A C 1
ATOM 4670 O O . ASP A 1 606 ? 7.166 0.328 28.024 1.00 96.19 606 ASP A O 1
ATOM 4674 N N . VAL A 1 607 ? 8.743 0.544 26.445 1.00 97.50 607 VAL A N 1
ATOM 4675 C CA . VAL A 1 607 ? 8.811 -0.894 26.101 1.00 97.50 607 VAL A CA 1
ATOM 4676 C C . VAL A 1 607 ? 10.244 -1.384 25.893 1.00 97.50 607 VAL A C 1
ATOM 4678 O O . VAL A 1 607 ? 11.133 -0.622 25.519 1.00 97.50 607 VAL A O 1
ATOM 4681 N N . VAL A 1 608 ? 10.455 -2.683 26.077 1.00 98.00 608 VAL A N 1
ATOM 4682 C CA . VAL A 1 608 ? 11.762 -3.352 26.061 1.00 98.00 608 VAL A CA 1
ATOM 4683 C C . VAL A 1 608 ? 11.966 -4.131 24.753 1.00 98.00 608 VAL A C 1
ATOM 4685 O O . VAL A 1 608 ? 11.101 -4.936 24.387 1.00 98.00 608 VAL A O 1
ATOM 4688 N N . PRO A 1 609 ? 13.086 -3.956 24.025 1.00 97.75 609 PRO A N 1
ATOM 4689 C CA . PRO A 1 609 ? 13.445 -4.814 22.898 1.00 97.75 609 PRO A CA 1
ATOM 4690 C C . PRO A 1 609 ? 13.939 -6.188 23.374 1.00 97.75 609 PRO A C 1
ATOM 4692 O O . PRO A 1 609 ? 15.024 -6.297 23.932 1.00 97.75 609 PRO A O 1
ATOM 4695 N N . ILE A 1 610 ? 13.174 -7.249 23.096 1.00 97.62 610 ILE A N 1
ATOM 4696 C CA . ILE A 1 610 ? 13.525 -8.642 23.467 1.00 97.62 610 ILE A CA 1
ATOM 4697 C C . ILE A 1 610 ? 13.892 -9.526 22.261 1.00 97.62 610 ILE A C 1
ATOM 4699 O O . ILE A 1 610 ? 14.243 -10.700 22.394 1.00 97.62 610 ILE A O 1
ATOM 4703 N N . GLY A 1 611 ? 13.818 -8.980 21.046 1.00 96.81 611 GLY A N 1
ATOM 4704 C CA . GLY A 1 611 ? 14.172 -9.693 19.821 1.00 96.81 611 GLY A CA 1
ATOM 4705 C C . GLY A 1 611 ? 14.308 -8.780 18.607 1.00 96.81 611 GLY A C 1
ATOM 4706 O O . GLY A 1 611 ? 13.770 -7.673 18.575 1.00 96.81 611 GLY A O 1
ATOM 4707 N N . ALA A 1 612 ? 14.993 -9.260 17.573 1.00 95.75 612 ALA A N 1
ATOM 4708 C CA . ALA A 1 612 ? 15.208 -8.545 16.320 1.00 95.75 612 ALA A CA 1
ATOM 4709 C C . ALA A 1 612 ? 14.905 -9.407 15.087 1.00 95.75 612 ALA A C 1
ATOM 4711 O O . ALA A 1 612 ? 14.956 -10.638 15.111 1.00 95.75 612 ALA A O 1
ATOM 4712 N N . TYR A 1 613 ? 14.605 -8.735 13.976 1.00 92.62 613 TYR A N 1
ATOM 4713 C CA . TYR A 1 613 ? 14.427 -9.357 12.667 1.00 92.62 613 TYR A CA 1
ATOM 4714 C C . TYR A 1 613 ? 15.379 -8.724 11.658 1.00 92.62 613 TYR A C 1
ATOM 4716 O O . TYR A 1 613 ? 15.475 -7.493 11.582 1.00 92.62 613 TYR A O 1
ATOM 4724 N N . TYR A 1 614 ? 16.037 -9.535 10.834 1.00 87.38 614 TYR A N 1
ATOM 4725 C CA . TYR A 1 614 ? 16.953 -9.029 9.816 1.00 87.38 614 TYR A CA 1
ATOM 4726 C C . TYR A 1 614 ? 16.205 -8.238 8.740 1.00 87.38 614 TYR A C 1
ATOM 4728 O O . TYR A 1 614 ? 15.152 -8.632 8.222 1.00 87.38 614 TYR A O 1
ATOM 4736 N N . GLY A 1 615 ? 16.754 -7.073 8.405 1.00 82.31 615 GLY A N 1
ATOM 4737 C CA . GLY A 1 615 ? 16.172 -6.178 7.423 1.00 82.31 615 GLY A CA 1
ATOM 4738 C C . GLY A 1 615 ? 16.239 -6.746 6.010 1.00 82.31 615 GLY A C 1
ATOM 4739 O O . GLY A 1 615 ? 17.143 -7.489 5.639 1.00 82.31 615 GLY A O 1
ATOM 4740 N N . LYS A 1 616 ? 15.249 -6.389 5.187 1.00 72.69 616 LYS A N 1
ATOM 4741 C CA . LYS A 1 616 ? 15.123 -6.866 3.802 1.00 72.69 616 LYS A CA 1
ATOM 4742 C C . LYS A 1 616 ? 15.204 -5.676 2.846 1.00 72.69 616 LYS A C 1
ATOM 4744 O O . LYS A 1 616 ? 14.672 -4.603 3.127 1.00 72.69 616 LYS A O 1
ATOM 4749 N N . GLY A 1 617 ? 15.883 -5.845 1.712 1.00 69.62 617 GLY A N 1
ATOM 4750 C CA . GLY A 1 617 ? 16.130 -4.745 0.773 1.00 69.62 617 GLY A CA 1
ATOM 4751 C C . GLY A 1 617 ? 17.144 -3.741 1.333 1.00 69.62 617 GLY A C 1
ATOM 4752 O O . GLY A 1 617 ? 18.293 -4.106 1.549 1.00 69.62 617 GLY A O 1
ATOM 4753 N N . LYS A 1 618 ? 16.734 -2.485 1.572 1.00 65.50 618 LYS A N 1
ATOM 4754 C CA . LYS A 1 618 ? 17.637 -1.414 2.047 1.00 65.50 618 LYS A CA 1
ATOM 4755 C C . LYS A 1 618 ? 18.345 -1.728 3.373 1.00 65.50 618 LYS A C 1
ATOM 4757 O O . LYS A 1 618 ? 19.490 -1.340 3.529 1.00 65.50 618 LYS A O 1
ATOM 4762 N N . ARG A 1 619 ? 17.671 -2.415 4.305 1.00 72.56 619 ARG A N 1
ATOM 4763 C CA . ARG A 1 619 ? 18.197 -2.745 5.646 1.00 72.56 619 ARG A CA 1
ATOM 4764 C C . ARG A 1 619 ? 18.876 -4.130 5.709 1.00 72.56 619 ARG A C 1
ATOM 4766 O O . ARG A 1 619 ? 18.974 -4.719 6.777 1.00 72.56 619 ARG A O 1
ATOM 4773 N N . SER A 1 620 ? 19.274 -4.693 4.565 1.00 73.00 620 SER A N 1
ATOM 4774 C CA . SER A 1 620 ? 19.940 -6.004 4.499 1.00 73.00 620 SER A CA 1
ATOM 4775 C C . SER A 1 620 ? 21.312 -5.950 5.176 1.00 73.00 620 SER A C 1
ATOM 4777 O O . SER A 1 620 ? 22.108 -5.078 4.844 1.00 73.00 620 SER A O 1
ATOM 4779 N N . GLY A 1 621 ? 21.597 -6.893 6.079 1.00 75.12 621 GLY A N 1
ATOM 4780 C CA . GLY A 1 621 ? 22.842 -6.922 6.866 1.00 75.12 621 GLY A CA 1
ATOM 4781 C C . GLY A 1 621 ? 22.785 -6.173 8.208 1.00 75.12 621 GLY A C 1
ATOM 4782 O O . GLY A 1 621 ? 23.791 -6.133 8.910 1.00 75.12 621 GLY A O 1
ATOM 4783 N N . ALA A 1 622 ? 21.622 -5.624 8.572 1.00 85.44 622 ALA A N 1
ATOM 4784 C CA . ALA A 1 622 ? 21.321 -5.041 9.881 1.00 85.44 622 ALA A CA 1
ATOM 4785 C C . ALA A 1 622 ? 19.925 -5.491 10.355 1.00 85.44 622 ALA A C 1
ATOM 4787 O O . ALA A 1 622 ? 19.180 -6.138 9.607 1.00 85.44 622 ALA A O 1
ATOM 4788 N N . TYR A 1 623 ? 19.532 -5.142 11.581 1.00 90.19 623 TYR A N 1
ATOM 4789 C CA . TYR A 1 623 ? 18.160 -5.362 12.045 1.00 90.19 623 TYR A CA 1
ATOM 4790 C C . TYR A 1 623 ? 17.199 -4.356 11.392 1.00 90.19 623 TYR A C 1
ATOM 4792 O O . TYR A 1 623 ? 17.435 -3.150 11.362 1.00 90.19 623 TYR A O 1
ATOM 4800 N N . GLY A 1 624 ? 16.108 -4.860 10.814 1.00 87.75 624 GLY A N 1
ATOM 4801 C CA . GLY A 1 624 ? 15.120 -4.053 10.094 1.00 87.75 624 GLY A CA 1
ATOM 4802 C C . GLY A 1 624 ? 13.871 -3.711 10.898 1.00 87.75 624 GLY A C 1
ATOM 4803 O O . GLY A 1 624 ? 13.152 -2.785 10.511 1.00 87.75 624 GLY A O 1
ATOM 4804 N N . ALA A 1 625 ? 13.609 -4.474 11.960 1.00 94.25 625 ALA A N 1
ATOM 4805 C CA . ALA A 1 625 ? 12.525 -4.300 12.919 1.00 94.25 625 ALA A CA 1
ATOM 4806 C C . ALA A 1 625 ? 12.862 -5.044 14.223 1.00 94.25 625 ALA A C 1
ATOM 4808 O O . ALA A 1 625 ? 13.604 -6.028 14.192 1.00 94.25 625 ALA A O 1
ATOM 4809 N N . TYR A 1 626 ? 12.251 -4.624 15.326 1.00 96.81 626 TYR A N 1
ATOM 4810 C CA . TYR A 1 626 ? 12.436 -5.177 16.668 1.00 96.81 626 TYR A CA 1
ATOM 4811 C C . TYR A 1 626 ? 11.105 -5.697 17.228 1.00 96.81 626 TYR A C 1
ATOM 4813 O O . TYR A 1 626 ? 10.036 -5.177 16.893 1.00 96.81 626 TYR A O 1
ATOM 4821 N N . LEU A 1 627 ? 11.171 -6.748 18.043 1.00 97.69 627 LEU A N 1
ATOM 4822 C CA . LEU A 1 627 ? 10.065 -7.287 18.832 1.00 97.69 627 LEU A CA 1
ATOM 4823 C C . LEU A 1 627 ? 10.103 -6.619 20.208 1.00 97.69 627 LEU A C 1
ATOM 4825 O O . LEU A 1 627 ? 11.100 -6.754 20.918 1.00 97.69 627 LEU A O 1
ATOM 4829 N N . LEU A 1 628 ? 9.043 -5.887 20.550 1.00 97.81 628 LEU A N 1
ATOM 4830 C CA . LEU A 1 628 ? 8.986 -5.058 21.752 1.00 97.81 628 LEU A CA 1
ATOM 4831 C C . LEU A 1 628 ? 7.951 -5.602 22.741 1.00 97.81 628 LEU A C 1
ATOM 4833 O O . LEU A 1 628 ? 6.848 -6.007 22.343 1.00 97.81 628 LEU A O 1
ATOM 4837 N N . ALA A 1 629 ? 8.310 -5.588 24.019 1.00 97.69 629 ALA A N 1
ATOM 4838 C CA . ALA A 1 629 ? 7.527 -6.115 25.126 1.00 97.69 629 ALA A CA 1
ATOM 4839 C C . ALA A 1 629 ? 7.311 -5.078 26.235 1.00 97.69 629 ALA A C 1
ATOM 4841 O O . ALA A 1 629 ? 8.101 -4.154 26.398 1.00 97.69 629 ALA A O 1
ATOM 4842 N N . ILE A 1 630 ? 6.233 -5.259 26.986 1.00 96.94 630 ILE A N 1
ATOM 4843 C CA . ILE A 1 630 ? 6.025 -4.666 28.311 1.00 96.94 630 ILE A CA 1
ATOM 4844 C C . ILE A 1 630 ? 6.535 -5.624 29.393 1.00 96.94 630 ILE A C 1
ATOM 4846 O O . ILE A 1 630 ? 6.677 -6.818 29.116 1.00 96.94 630 ILE A O 1
ATOM 4850 N N . TYR A 1 631 ? 6.757 -5.131 30.609 1.00 96.31 631 TYR A N 1
ATOM 4851 C CA . TYR A 1 631 ? 7.012 -5.972 31.778 1.00 96.31 631 TYR A CA 1
ATOM 4852 C C . TYR A 1 631 ? 5.719 -6.199 32.575 1.00 96.31 631 TYR A C 1
ATOM 4854 O O . TYR A 1 631 ? 5.038 -5.250 32.966 1.00 96.31 631 TYR A O 1
ATOM 4862 N N . ASP A 1 632 ? 5.361 -7.460 32.801 1.00 93.19 632 ASP A N 1
ATOM 4863 C CA . ASP A 1 632 ? 4.265 -7.842 33.687 1.00 93.19 632 ASP A CA 1
ATOM 4864 C C . ASP A 1 632 ? 4.805 -8.102 35.098 1.00 93.19 632 ASP A C 1
ATOM 4866 O O . ASP A 1 632 ? 5.567 -9.045 35.316 1.00 93.19 632 ASP A O 1
ATOM 4870 N N . GLN A 1 633 ? 4.416 -7.250 36.048 1.00 88.31 633 GLN A N 1
ATOM 4871 C CA . GLN A 1 633 ? 4.923 -7.277 37.421 1.00 88.31 633 GLN A CA 1
ATOM 4872 C C . GLN A 1 633 ? 4.316 -8.404 38.270 1.00 88.31 633 GLN A C 1
ATOM 4874 O O . GLN A 1 633 ? 4.943 -8.803 39.246 1.00 88.31 633 GLN A O 1
ATOM 4879 N N . GLU A 1 634 ? 3.144 -8.945 37.912 1.00 87.00 634 GLU A N 1
ATOM 4880 C CA . GLU A 1 634 ? 2.548 -10.075 38.647 1.00 87.00 634 GLU A CA 1
ATOM 4881 C C . GLU A 1 634 ? 3.205 -11.416 38.285 1.00 87.00 634 GLU A C 1
ATOM 4883 O O . GLU A 1 634 ? 3.327 -12.301 39.129 1.00 87.00 634 GLU A O 1
ATOM 4888 N N . ASN A 1 635 ? 3.642 -11.556 37.029 1.00 87.62 635 ASN A N 1
ATOM 4889 C CA . ASN A 1 635 ? 4.162 -12.802 36.455 1.00 87.62 635 ASN A CA 1
ATOM 4890 C C . ASN A 1 635 ? 5.678 -12.770 36.162 1.00 87.62 635 ASN A C 1
ATOM 4892 O O . ASN A 1 635 ? 6.209 -13.720 35.581 1.00 87.62 635 ASN A O 1
ATOM 4896 N N . GLU A 1 636 ? 6.356 -11.673 36.522 1.00 91.88 636 GLU A N 1
ATOM 4897 C CA . GLU A 1 636 ? 7.785 -11.396 36.283 1.00 91.88 636 GLU A CA 1
ATOM 4898 C C . GLU A 1 636 ? 8.232 -11.674 34.829 1.00 91.88 636 GLU A C 1
ATOM 4900 O O . GLU A 1 636 ? 9.301 -12.237 34.572 1.00 91.88 636 GLU A O 1
ATOM 4905 N N . GLU A 1 637 ? 7.396 -11.317 33.842 1.00 95.06 637 GLU A N 1
ATOM 4906 C CA . GLU A 1 637 ? 7.618 -11.676 32.435 1.00 95.06 637 GLU A CA 1
ATOM 4907 C C . GLU A 1 637 ? 7.491 -10.532 31.422 1.00 95.06 637 GLU A C 1
ATOM 4909 O O . GLU A 1 637 ? 6.653 -9.638 31.520 1.00 95.06 637 GLU A O 1
ATOM 4914 N N . PHE A 1 638 ? 8.304 -10.614 30.367 1.00 97.06 638 PHE A N 1
ATOM 4915 C CA . PHE A 1 638 ? 8.249 -9.715 29.223 1.00 97.06 638 PHE A CA 1
ATOM 4916 C C . PHE A 1 638 ? 7.196 -10.195 28.217 1.00 97.06 638 PHE A C 1
ATOM 4918 O O . PHE A 1 638 ? 7.410 -11.151 27.461 1.00 97.06 638 PHE A O 1
ATOM 4925 N N . GLN A 1 639 ? 6.051 -9.513 28.188 1.00 97.06 639 GLN A N 1
ATOM 4926 C CA . GLN A 1 639 ? 4.920 -9.805 27.305 1.00 97.06 639 GLN A CA 1
ATOM 4927 C C . GLN A 1 639 ? 4.970 -8.930 26.045 1.00 97.06 639 GLN A C 1
ATOM 4929 O O . GLN A 1 639 ? 4.966 -7.702 26.114 1.00 97.06 639 GLN A O 1
ATOM 4934 N N . THR A 1 640 ? 4.996 -9.539 24.855 1.00 97.44 640 THR A N 1
ATOM 4935 C CA . THR A 1 640 ? 5.071 -8.780 23.591 1.00 97.44 640 THR A CA 1
ATOM 4936 C C . THR A 1 640 ? 3.840 -7.904 23.378 1.00 97.44 640 THR A C 1
ATOM 4938 O O . THR A 1 640 ? 2.717 -8.392 23.476 1.00 97.44 640 THR A O 1
ATOM 4941 N N . VAL A 1 641 ? 4.058 -6.643 22.995 1.00 96.38 641 VAL A N 1
ATOM 4942 C CA . VAL A 1 641 ? 2.998 -5.646 22.745 1.00 96.38 641 VAL A CA 1
ATOM 4943 C C . VAL A 1 641 ? 3.016 -5.131 21.298 1.00 96.38 641 VAL A C 1
ATOM 4945 O O . VAL A 1 641 ? 1.974 -4.779 20.739 1.00 96.38 641 VAL A O 1
ATOM 4948 N N . CYS A 1 642 ? 4.182 -5.094 20.638 1.00 95.56 642 CYS A N 1
ATOM 4949 C CA . CYS A 1 642 ? 4.259 -4.722 19.223 1.00 95.56 642 CYS A CA 1
ATOM 4950 C C . CYS A 1 642 ? 5.519 -5.236 18.504 1.00 95.56 642 CYS A C 1
ATOM 4952 O O . CYS A 1 642 ? 6.458 -5.762 19.105 1.00 95.56 642 CYS A O 1
ATOM 4954 N N . LYS A 1 643 ? 5.551 -5.036 17.182 1.00 95.38 643 LYS A N 1
ATOM 4955 C CA . LYS A 1 643 ? 6.753 -5.146 16.349 1.00 95.38 643 LYS A CA 1
ATOM 4956 C C . LYS A 1 643 ? 7.012 -3.809 15.655 1.00 95.38 643 LYS A C 1
ATOM 4958 O O . LYS A 1 643 ? 6.255 -3.425 14.763 1.00 95.38 643 LYS A O 1
ATOM 4963 N N . ALA A 1 644 ? 8.080 -3.114 16.037 1.00 93.50 644 ALA A N 1
ATOM 4964 C CA . ALA A 1 644 ? 8.410 -1.788 15.515 1.00 93.50 644 ALA A CA 1
ATOM 4965 C C . ALA A 1 644 ? 9.472 -1.856 14.407 1.00 93.50 644 ALA A C 1
ATOM 4967 O O . ALA A 1 644 ? 10.503 -2.506 14.550 1.00 93.50 644 ALA A O 1
ATOM 4968 N N . GLY A 1 645 ? 9.245 -1.140 13.302 1.00 90.50 645 GLY A N 1
ATOM 4969 C CA . GLY A 1 645 ? 10.224 -0.938 12.218 1.00 90.50 645 GLY A CA 1
ATOM 4970 C C . GLY A 1 645 ? 10.246 0.502 11.691 1.00 90.50 645 GLY A C 1
ATOM 4971 O O . GLY A 1 645 ? 10.784 0.769 10.613 1.00 90.50 645 GLY A O 1
ATOM 4972 N N . THR A 1 646 ? 9.625 1.417 12.432 1.00 87.31 646 THR A N 1
ATOM 4973 C CA . THR A 1 646 ? 9.267 2.789 12.052 1.00 87.31 646 THR A CA 1
ATOM 4974 C C . THR A 1 646 ? 9.508 3.734 13.226 1.00 87.31 646 THR A C 1
ATOM 4976 O O . THR A 1 646 ? 9.404 3.317 14.375 1.00 87.31 646 THR A O 1
ATOM 4979 N N . GLY A 1 647 ? 9.828 4.997 12.938 1.00 86.81 647 GLY A N 1
ATOM 4980 C CA . GLY A 1 647 ? 10.310 5.977 13.922 1.00 86.81 647 GLY A CA 1
ATOM 4981 C C . GLY A 1 647 ? 11.809 6.229 13.761 1.00 86.81 647 GLY A C 1
ATOM 4982 O O . GLY A 1 647 ? 12.199 7.353 13.479 1.00 86.81 647 GLY A O 1
ATOM 4983 N N . PHE A 1 648 ? 12.604 5.154 13.784 1.00 90.56 648 PHE A N 1
ATOM 4984 C CA . PHE A 1 648 ? 14.059 5.175 13.583 1.00 90.56 648 PHE A CA 1
ATOM 4985 C C . PHE A 1 648 ? 14.507 5.909 12.306 1.00 90.56 648 PHE A C 1
ATOM 4987 O O . PHE A 1 648 ? 14.005 5.626 11.207 1.00 90.56 648 PHE A O 1
ATOM 4994 N N . SER A 1 649 ? 15.519 6.761 12.451 1.00 87.31 649 SER A N 1
ATOM 4995 C CA . SER A 1 649 ? 16.401 7.224 11.378 1.00 87.31 649 SER A CA 1
ATOM 4996 C C . SER A 1 649 ? 17.346 6.106 10.900 1.00 87.31 649 SER A C 1
ATOM 4998 O O . SER A 1 649 ? 17.423 5.029 11.494 1.00 87.31 649 SER A O 1
ATOM 5000 N N . ASP A 1 650 ? 18.082 6.344 9.809 1.00 81.94 650 ASP A N 1
ATOM 5001 C CA . ASP A 1 650 ? 19.115 5.402 9.347 1.00 81.94 650 ASP A CA 1
ATOM 5002 C C . ASP A 1 650 ? 20.351 5.388 10.288 1.00 81.94 650 ASP A C 1
ATOM 5004 O O . ASP A 1 650 ? 21.084 4.396 10.331 1.00 81.94 650 ASP A O 1
ATOM 5008 N N . GLU A 1 651 ? 20.539 6.435 11.103 1.00 86.62 651 GLU A N 1
ATOM 5009 C CA . GLU A 1 651 ? 21.562 6.516 12.157 1.00 86.62 651 GLU A CA 1
ATOM 5010 C C . GLU A 1 651 ? 21.160 5.670 13.376 1.00 86.62 651 GLU A C 1
ATOM 5012 O O . GLU A 1 651 ? 21.919 4.782 13.766 1.00 86.62 651 GLU A O 1
ATOM 5017 N N . ASP A 1 652 ? 19.932 5.827 13.889 1.00 90.12 652 ASP A N 1
ATOM 5018 C CA . ASP A 1 652 ? 19.389 5.020 14.999 1.00 90.12 652 ASP A CA 1
ATOM 5019 C C . ASP A 1 652 ? 19.504 3.519 14.709 1.00 90.12 652 ASP A C 1
ATOM 5021 O O . ASP A 1 652 ? 19.974 2.742 15.535 1.00 90.12 652 ASP A O 1
ATOM 5025 N N . LEU A 1 653 ? 19.125 3.092 13.499 1.00 88.62 653 LEU A N 1
ATOM 5026 C CA . LEU A 1 653 ? 19.219 1.689 13.082 1.00 88.62 653 LEU A CA 1
ATOM 5027 C C . LEU A 1 653 ? 20.654 1.160 13.107 1.00 88.62 653 LEU A C 1
ATOM 5029 O O . LEU A 1 653 ? 20.861 -0.012 13.423 1.00 88.62 653 LEU A O 1
ATOM 5033 N N . THR A 1 654 ? 21.627 2.009 12.780 1.00 87.12 654 THR A N 1
ATOM 5034 C CA . THR A 1 654 ? 23.052 1.662 12.787 1.00 87.12 654 THR A CA 1
ATOM 5035 C C . THR A 1 654 ? 23.573 1.566 14.222 1.00 87.12 654 THR A C 1
ATOM 5037 O O . THR A 1 654 ? 24.255 0.594 14.559 1.00 87.12 654 THR A O 1
ATOM 5040 N N . THR A 1 655 ? 23.187 2.505 15.088 1.00 91.62 655 THR A N 1
ATOM 5041 C CA . THR A 1 655 ? 23.510 2.519 16.523 1.00 91.62 655 THR A CA 1
ATOM 5042 C C . THR A 1 655 ? 22.897 1.322 17.249 1.00 91.62 655 THR A C 1
ATOM 5044 O O . THR A 1 655 ? 23.629 0.528 17.840 1.00 91.62 655 THR A O 1
ATOM 5047 N N . HIS A 1 656 ? 21.581 1.114 17.139 1.00 93.94 656 HIS A N 1
ATOM 5048 C CA . HIS A 1 656 ? 20.885 -0.015 17.762 1.00 93.94 656 HIS A CA 1
ATOM 5049 C C . HIS A 1 656 ? 21.404 -1.364 17.254 1.00 93.94 656 HIS A C 1
ATOM 5051 O O . HIS A 1 656 ? 21.588 -2.271 18.058 1.00 93.94 656 HIS A O 1
ATOM 5057 N N . TYR A 1 657 ? 21.688 -1.514 15.952 1.00 92.75 657 TYR A N 1
ATOM 5058 C CA . TYR A 1 657 ? 22.279 -2.753 15.435 1.00 92.75 657 TYR A CA 1
ATOM 5059 C C . TYR A 1 657 ? 23.674 -3.001 16.019 1.00 92.75 657 TYR A C 1
ATOM 5061 O O . TYR A 1 657 ? 23.966 -4.118 16.437 1.00 92.75 657 TYR A O 1
ATOM 5069 N N . SER A 1 658 ? 24.518 -1.969 16.094 1.00 92.81 658 SER A N 1
ATOM 5070 C CA . SER A 1 658 ? 25.878 -2.083 16.638 1.00 92.81 658 SER A CA 1
ATOM 5071 C C . SER A 1 658 ? 25.881 -2.421 18.131 1.00 92.81 658 SER A C 1
ATOM 5073 O O . SER A 1 658 ? 26.685 -3.243 18.561 1.00 92.81 658 SER A O 1
ATOM 5075 N N . PHE A 1 659 ? 24.952 -1.843 18.897 1.00 94.50 659 PHE A N 1
ATOM 5076 C CA . PHE A 1 659 ? 24.725 -2.154 20.309 1.00 94.50 659 PHE A CA 1
ATOM 5077 C C . PHE A 1 659 ? 24.181 -3.580 20.490 1.00 94.50 659 PHE A C 1
ATOM 5079 O O . PHE A 1 659 ? 24.847 -4.438 21.073 1.00 94.50 659 PHE A O 1
ATOM 5086 N N . PHE A 1 660 ? 23.009 -3.883 19.921 1.00 95.06 660 PHE A N 1
ATOM 5087 C CA . PHE A 1 660 ? 22.334 -5.165 20.133 1.00 95.06 660 PHE A CA 1
ATOM 5088 C C . PHE A 1 660 ? 23.068 -6.364 19.531 1.00 95.06 660 PHE A C 1
ATOM 5090 O O . PHE A 1 660 ? 22.849 -7.480 19.989 1.00 95.06 660 PHE A O 1
ATOM 5097 N N . LYS A 1 661 ? 24.003 -6.164 18.591 1.00 91.31 661 LYS A N 1
ATOM 5098 C CA . LYS A 1 661 ? 24.923 -7.215 18.125 1.00 91.31 661 LYS A CA 1
ATOM 5099 C C . LYS A 1 661 ? 25.747 -7.836 19.265 1.00 91.31 661 LYS A C 1
ATOM 5101 O O . LYS A 1 661 ? 26.081 -9.018 19.172 1.00 91.31 661 LYS A O 1
ATOM 5106 N N . ASN A 1 662 ? 26.040 -7.083 20.326 1.00 93.06 662 ASN A N 1
ATOM 5107 C CA . ASN A 1 662 ? 26.753 -7.579 21.508 1.00 93.06 662 ASN A CA 1
ATOM 5108 C C . ASN A 1 662 ? 25.807 -8.169 22.574 1.00 93.06 662 ASN A C 1
ATOM 5110 O O . ASN A 1 662 ? 26.245 -8.971 23.390 1.00 93.06 662 ASN A O 1
ATOM 5114 N N . HIS A 1 663 ? 24.514 -7.830 22.519 1.00 94.12 663 HIS A N 1
ATOM 5115 C CA . HIS A 1 663 ? 23.457 -8.261 23.446 1.00 94.12 663 HIS A CA 1
ATOM 5116 C C . HIS A 1 663 ? 22.525 -9.328 22.827 1.00 94.12 663 HIS A C 1
ATOM 5118 O O . HIS A 1 663 ? 21.325 -9.374 23.102 1.00 94.12 663 HIS A O 1
ATOM 5124 N N . GLN A 1 664 ? 23.065 -10.186 21.952 1.00 93.88 664 GLN A N 1
ATOM 5125 C CA . GLN A 1 664 ? 22.324 -11.290 21.329 1.00 93.88 664 GLN A CA 1
ATOM 5126 C C . GLN A 1 664 ? 22.277 -12.516 22.250 1.00 93.88 664 GLN A C 1
ATOM 5128 O O . GLN A 1 664 ? 23.292 -12.902 22.831 1.00 93.88 664 GLN A O 1
ATOM 5133 N N . ARG A 1 665 ? 21.130 -13.199 22.304 1.00 90.19 665 ARG A N 1
ATOM 5134 C CA . ARG A 1 665 ? 20.972 -14.510 22.953 1.00 90.19 665 ARG A CA 1
ATOM 5135 C C . ARG A 1 665 ? 20.709 -15.624 21.924 1.00 90.19 665 ARG A C 1
ATOM 5137 O O . ARG A 1 665 ? 20.062 -15.378 20.904 1.00 90.19 665 ARG A O 1
ATOM 5144 N N . PRO A 1 666 ? 21.166 -16.869 22.173 1.00 85.88 666 PRO A N 1
ATOM 5145 C CA . PRO A 1 666 ? 20.922 -18.003 21.271 1.00 85.88 666 PRO A CA 1
ATOM 5146 C C . PRO A 1 666 ? 19.467 -18.506 21.313 1.00 85.88 666 PRO A C 1
ATOM 5148 O O . PRO A 1 666 ? 18.990 -19.135 20.368 1.00 85.88 666 PRO A O 1
ATOM 5151 N N . CYS A 1 667 ? 18.751 -18.231 22.402 1.00 88.19 667 CYS A N 1
ATOM 5152 C CA . CYS A 1 667 ? 17.364 -18.608 22.647 1.00 88.19 667 CYS A CA 1
ATOM 5153 C C . CYS A 1 667 ? 16.651 -17.517 23.464 1.00 88.19 667 CYS A C 1
ATOM 5155 O O . CYS A 1 667 ? 17.292 -16.592 23.962 1.00 88.19 667 CYS A O 1
ATOM 5157 N N . ALA A 1 668 ? 15.327 -17.631 23.585 1.00 89.25 668 ALA A N 1
ATOM 5158 C CA . ALA A 1 668 ? 14.545 -16.818 24.510 1.00 89.25 668 ALA A CA 1
ATOM 5159 C C . ALA A 1 668 ? 14.896 -17.151 25.968 1.00 89.25 668 ALA A C 1
ATOM 5161 O O . ALA A 1 668 ? 15.201 -18.305 26.283 1.00 89.25 668 ALA A O 1
ATOM 5162 N N . GLU A 1 669 ? 14.780 -16.162 26.849 1.00 88.06 669 GLU A N 1
ATOM 5163 C CA . GLU A 1 669 ? 14.733 -16.388 28.294 1.00 88.06 669 GLU A CA 1
ATOM 5164 C C . GLU A 1 669 ? 13.380 -17.003 28.710 1.00 88.06 669 GLU A C 1
ATOM 5166 O O . GLU A 1 669 ? 12.386 -16.932 27.984 1.00 88.06 669 GLU A O 1
ATOM 5171 N N . THR A 1 670 ? 13.314 -17.621 29.892 1.00 88.44 670 THR A N 1
ATOM 5172 C CA . THR A 1 670 ? 12.085 -18.256 30.412 1.00 88.44 670 THR A CA 1
ATOM 5173 C C . THR A 1 670 ? 10.990 -17.248 30.770 1.00 88.44 670 THR A C 1
ATOM 5175 O O . THR A 1 670 ? 9.803 -17.557 30.665 1.00 88.44 670 THR A O 1
ATOM 5178 N N . ASN A 1 671 ? 11.373 -16.029 31.142 1.00 92.00 671 ASN A N 1
ATOM 5179 C CA . ASN A 1 671 ? 10.501 -14.874 31.374 1.00 92.00 671 ASN A CA 1
ATOM 5180 C C . ASN A 1 671 ? 9.986 -14.228 30.060 1.00 92.00 671 ASN A C 1
ATOM 5182 O O . ASN A 1 671 ? 9.241 -13.263 30.132 1.00 92.00 671 ASN A O 1
ATOM 5186 N N . TYR A 1 672 ? 10.321 -14.716 28.857 1.00 94.81 672 TYR A N 1
ATOM 5187 C CA . TYR A 1 672 ? 9.813 -14.129 27.604 1.00 94.81 672 TYR A CA 1
ATOM 5188 C C . TYR A 1 672 ? 8.504 -14.798 27.164 1.00 94.81 672 TYR A C 1
ATOM 5190 O O . TYR A 1 672 ? 8.500 -15.938 26.695 1.00 94.81 672 TYR A O 1
ATOM 5198 N N . ASN A 1 673 ? 7.381 -14.080 27.245 1.00 93.94 673 ASN A N 1
ATOM 5199 C CA . ASN A 1 673 ? 6.092 -14.563 26.750 1.00 93.94 673 ASN A CA 1
ATOM 5200 C C . ASN A 1 673 ? 5.889 -14.142 25.287 1.00 93.94 673 ASN A C 1
ATOM 5202 O O . ASN A 1 673 ? 5.428 -13.036 24.991 1.00 93.94 673 ASN A O 1
ATOM 5206 N N . VAL A 1 674 ? 6.254 -15.029 24.355 1.00 93.38 674 VAL A N 1
ATOM 5207 C CA . VAL A 1 674 ? 6.215 -14.775 22.905 1.00 93.38 674 VAL A CA 1
ATOM 5208 C C . VAL A 1 674 ? 5.454 -15.874 22.171 1.00 93.38 674 VAL A C 1
ATOM 5210 O O . VAL A 1 674 ? 5.765 -17.055 22.290 1.00 93.38 674 VAL A O 1
ATOM 5213 N N . ASN A 1 675 ? 4.492 -15.482 21.336 1.00 92.31 675 ASN A N 1
ATOM 5214 C CA . ASN A 1 675 ? 3.791 -16.402 20.442 1.00 92.31 675 ASN A CA 1
ATOM 5215 C C . ASN A 1 675 ? 4.721 -16.914 19.324 1.00 92.31 675 ASN A C 1
ATOM 5217 O O . ASN A 1 675 ? 5.416 -16.112 18.701 1.00 92.31 675 ASN A O 1
ATOM 5221 N N . ASP A 1 676 ? 4.668 -18.206 18.975 1.00 87.88 676 ASP A N 1
ATOM 5222 C CA . ASP A 1 676 ? 5.503 -18.806 17.911 1.00 87.88 676 ASP A CA 1
ATOM 5223 C C . ASP A 1 676 ? 5.467 -18.038 16.576 1.00 87.88 676 ASP A C 1
ATOM 5225 O O . ASP A 1 676 ? 6.472 -17.947 15.869 1.00 87.88 676 ASP A O 1
ATOM 5229 N N . LYS A 1 677 ? 4.320 -17.432 16.234 1.00 88.31 677 LYS A N 1
ATOM 5230 C CA . LYS A 1 677 ? 4.134 -16.629 15.009 1.00 88.31 677 LYS A CA 1
ATOM 5231 C C . LYS A 1 677 ? 4.964 -15.339 14.992 1.00 88.31 677 LYS A C 1
ATOM 5233 O O . LYS A 1 677 ? 5.122 -14.736 13.932 1.00 88.31 677 LYS A O 1
ATOM 5238 N N . LEU A 1 678 ? 5.460 -14.908 16.151 1.00 90.94 678 LEU A N 1
ATOM 5239 C CA . LEU A 1 678 ? 6.303 -13.732 16.347 1.00 90.94 678 LEU A CA 1
ATOM 5240 C C . LEU A 1 678 ? 7.765 -14.079 16.640 1.00 90.94 678 LEU A C 1
ATOM 5242 O O . LEU A 1 678 ? 8.542 -13.152 16.863 1.00 90.94 678 LEU A O 1
ATOM 5246 N N . LYS A 1 679 ? 8.169 -15.358 16.602 1.00 91.88 679 LYS A N 1
ATOM 5247 C CA . LYS A 1 679 ? 9.560 -15.764 16.845 1.00 91.88 679 LYS A CA 1
ATOM 5248 C C . LYS A 1 679 ? 10.541 -14.883 16.036 1.00 91.88 679 LYS A C 1
ATOM 5250 O O . LYS A 1 679 ? 10.402 -14.815 14.810 1.00 91.88 679 LYS A O 1
ATOM 5255 N N . PRO A 1 680 ? 11.471 -14.166 16.694 1.00 93.44 680 PRO A N 1
ATOM 5256 C CA . PRO A 1 680 ? 12.428 -13.293 16.027 1.00 93.44 680 PRO A CA 1
ATOM 5257 C C . PRO A 1 680 ? 13.498 -14.096 15.280 1.00 93.44 680 PRO A C 1
ATOM 5259 O O . PRO A 1 680 ? 13.668 -15.295 15.514 1.00 93.44 680 PRO A O 1
ATOM 5262 N N . ASP A 1 681 ? 14.230 -13.425 14.387 1.00 89.69 681 ASP A N 1
ATOM 5263 C CA . ASP A 1 681 ? 15.407 -14.022 13.742 1.00 89.69 681 ASP A CA 1
ATOM 5264 C C . ASP A 1 681 ? 16.582 -14.112 14.742 1.00 89.69 681 ASP A C 1
ATOM 5266 O O . ASP A 1 681 ? 17.409 -15.015 14.646 1.00 89.69 681 ASP A O 1
ATOM 5270 N N . VAL A 1 682 ? 16.628 -13.189 15.714 1.00 93.00 682 VAL A N 1
ATOM 5271 C CA . VAL A 1 682 ? 17.623 -13.094 16.795 1.00 93.00 682 VAL A CA 1
ATOM 5272 C C . VAL A 1 682 ? 16.924 -12.733 18.109 1.00 93.00 682 VAL A C 1
ATOM 5274 O O . VAL A 1 682 ? 16.112 -11.808 18.136 1.00 93.00 682 VAL A O 1
ATOM 5277 N N . TRP A 1 683 ? 17.250 -13.419 19.205 1.00 96.88 683 TRP A N 1
ATOM 5278 C CA . TRP A 1 683 ? 16.811 -13.031 20.552 1.00 96.88 683 TRP A CA 1
ATOM 5279 C C . TRP A 1 683 ? 17.756 -11.986 21.141 1.00 96.88 683 TRP A C 1
ATOM 5281 O O . TRP A 1 683 ? 18.961 -12.047 20.899 1.00 96.88 683 TRP A O 1
ATOM 5291 N N . LEU A 1 684 ? 17.220 -11.039 21.905 1.00 96.94 684 LEU A N 1
ATOM 5292 C CA . LEU A 1 684 ? 17.997 -9.984 22.558 1.00 96.94 684 LEU A CA 1
ATOM 5293 C C . LEU A 1 684 ? 17.891 -10.114 24.076 1.00 96.94 684 LEU A C 1
ATOM 5295 O O . LEU A 1 684 ? 16.901 -10.636 24.583 1.00 96.94 684 LEU A O 1
ATOM 5299 N N . GLU A 1 685 ? 18.913 -9.650 24.781 1.00 95.38 685 GLU A N 1
ATOM 5300 C CA . GLU A 1 685 ? 18.890 -9.390 26.224 1.00 95.38 685 GLU A CA 1
ATOM 5301 C C . GLU A 1 685 ? 18.036 -8.140 26.529 1.00 95.38 685 GLU A C 1
ATOM 5303 O O . GLU A 1 685 ? 18.085 -7.182 25.747 1.00 95.38 685 GLU A O 1
ATOM 5308 N N . PRO A 1 686 ? 17.259 -8.105 27.630 1.00 94.94 686 PRO A N 1
ATOM 5309 C CA . PRO A 1 686 ? 16.422 -6.962 27.954 1.00 94.94 686 PRO A CA 1
ATOM 5310 C C . PRO A 1 686 ? 17.299 -5.926 28.666 1.00 94.94 686 PRO A C 1
ATOM 5312 O O . PRO A 1 686 ? 17.484 -5.982 29.874 1.00 94.94 686 PRO A O 1
ATOM 5315 N N . CYS A 1 687 ? 17.914 -5.017 27.906 1.00 94.88 687 CYS A N 1
ATOM 5316 C CA . CYS A 1 687 ? 18.903 -4.061 28.434 1.00 94.88 687 CYS A CA 1
ATOM 5317 C C . CYS A 1 687 ? 18.680 -2.595 28.019 1.00 94.88 687 CYS A C 1
ATOM 5319 O O . CYS A 1 687 ? 19.514 -1.741 28.314 1.00 94.88 687 CYS A O 1
ATOM 5321 N N . GLN A 1 688 ? 17.566 -2.284 27.348 1.00 96.19 688 GLN A N 1
ATOM 5322 C CA . GLN A 1 688 ? 17.134 -0.912 27.052 1.00 96.19 688 GLN A CA 1
ATOM 5323 C C . GLN A 1 688 ? 15.616 -0.786 27.170 1.00 96.19 688 GLN A C 1
ATOM 5325 O O . GLN A 1 688 ? 14.886 -1.718 26.831 1.00 96.19 688 GLN A O 1
ATOM 5330 N N . VAL A 1 689 ? 15.148 0.403 27.544 1.00 97.75 689 VAL A N 1
ATOM 5331 C CA . VAL A 1 689 ? 13.750 0.824 27.400 1.00 97.75 689 VAL A CA 1
ATOM 5332 C C . VAL A 1 689 ? 13.663 1.850 26.272 1.00 97.75 689 VAL A C 1
ATOM 5334 O O . VAL A 1 689 ? 14.515 2.728 26.150 1.00 97.75 689 VAL A O 1
ATOM 5337 N N . TRP A 1 690 ? 12.647 1.745 25.420 1.00 97.50 690 TRP A N 1
ATOM 5338 C CA . TRP A 1 690 ? 12.378 2.656 24.306 1.00 97.50 690 TRP A CA 1
ATOM 5339 C C . TRP A 1 690 ? 10.999 3.294 24.459 1.00 97.50 690 TRP A C 1
ATOM 5341 O O . TRP A 1 690 ? 10.019 2.599 24.729 1.00 97.50 690 TRP A O 1
ATOM 5351 N N . GLU A 1 691 ? 10.907 4.599 24.205 1.00 95.25 691 GLU A N 1
ATOM 5352 C CA . GLU A 1 691 ? 9.626 5.303 24.151 1.00 95.25 691 GLU A CA 1
ATOM 5353 C C . GLU A 1 691 ? 8.996 5.114 22.762 1.00 95.25 691 GLU A C 1
ATOM 5355 O O . GLU A 1 691 ? 9.545 5.547 21.739 1.00 95.25 691 GLU A O 1
ATOM 5360 N N . ILE A 1 692 ? 7.831 4.465 22.720 1.00 92.81 692 ILE A N 1
ATOM 5361 C CA . ILE A 1 692 ? 7.057 4.205 21.504 1.00 92.81 692 ILE A CA 1
ATOM 5362 C C . ILE A 1 692 ? 5.744 4.984 21.547 1.00 92.81 692 ILE A C 1
ATOM 5364 O O . ILE A 1 692 ? 4.956 4.836 22.477 1.00 92.81 692 ILE A O 1
ATOM 5368 N N . ARG A 1 693 ? 5.443 5.747 20.491 1.00 88.38 693 ARG A N 1
ATOM 5369 C CA . ARG A 1 693 ? 4.102 6.317 20.279 1.00 88.38 693 ARG A CA 1
ATOM 5370 C C . ARG A 1 693 ? 3.262 5.392 19.406 1.00 88.38 693 ARG A C 1
ATOM 5372 O O . ARG A 1 693 ? 3.730 4.940 18.356 1.00 88.38 693 ARG A O 1
ATOM 5379 N N . ALA A 1 694 ? 2.023 5.145 19.816 1.00 86.12 694 ALA A N 1
ATOM 5380 C CA . ALA A 1 694 ? 1.004 4.464 19.019 1.00 86.12 694 ALA A CA 1
ATOM 5381 C C . ALA A 1 694 ? -0.047 5.467 18.509 1.00 86.12 694 ALA A C 1
ATOM 5383 O O . ALA A 1 694 ? -0.067 6.624 18.922 1.00 86.12 694 ALA A O 1
ATOM 5384 N N . ALA A 1 695 ? -0.915 5.028 17.596 1.00 79.31 695 ALA A N 1
ATOM 5385 C CA . ALA A 1 695 ? -2.142 5.758 17.256 1.00 79.31 695 ALA A CA 1
ATOM 5386 C C . ALA A 1 695 ? -3.360 5.262 18.058 1.00 79.31 695 ALA A C 1
ATOM 5388 O O . ALA A 1 695 ? -4.256 6.041 18.347 1.00 79.31 695 ALA A O 1
ATOM 5389 N N . ASP A 1 696 ? -3.372 3.968 18.390 1.00 80.12 696 ASP A N 1
ATOM 5390 C CA . ASP A 1 696 ? -4.414 3.249 19.129 1.00 80.12 696 ASP A CA 1
ATOM 5391 C C . ASP A 1 696 ? -3.791 2.005 19.782 1.00 80.12 696 ASP A C 1
ATOM 5393 O O . ASP A 1 696 ? -2.761 1.497 19.315 1.00 80.12 696 ASP A O 1
ATOM 5397 N N . LEU A 1 697 ? -4.482 1.440 20.770 1.00 87.62 697 LEU A N 1
ATOM 5398 C CA . LEU A 1 697 ? -4.335 0.041 21.166 1.00 87.62 697 LEU A CA 1
ATOM 5399 C C . LEU A 1 697 ? -5.402 -0.812 20.447 1.00 87.62 697 LEU A C 1
ATOM 5401 O O . LEU A 1 697 ? -6.379 -0.299 19.898 1.00 87.62 697 LEU A O 1
ATOM 5405 N N . SER A 1 698 ? -5.176 -2.123 20.351 1.00 87.50 698 SER A N 1
ATOM 5406 C CA . SER A 1 698 ? -6.006 -3.043 19.556 1.00 87.50 698 SER A CA 1
ATOM 5407 C C . SER A 1 698 ? -5.937 -4.478 20.085 1.00 87.50 698 SER A C 1
ATOM 5409 O O . SER A 1 698 ? -4.936 -4.856 20.689 1.00 87.50 698 SER A O 1
ATOM 5411 N N . ILE A 1 699 ? -6.961 -5.307 19.848 1.00 89.75 699 ILE A N 1
ATOM 5412 C CA . ILE A 1 699 ? -6.949 -6.711 20.303 1.00 89.75 699 ILE A CA 1
ATOM 5413 C C . ILE A 1 699 ? -6.110 -7.547 19.329 1.00 89.75 699 ILE A C 1
ATOM 5415 O O . ILE A 1 699 ? -6.460 -7.695 18.156 1.00 89.75 699 ILE A O 1
ATOM 5419 N N . SER A 1 700 ? -5.018 -8.134 19.807 1.00 90.75 700 SER A N 1
ATOM 5420 C CA . SER A 1 700 ? -4.025 -8.829 18.993 1.00 90.75 700 SER A CA 1
ATOM 5421 C C . SER A 1 700 ? -4.128 -10.360 19.099 1.00 90.75 700 SER A C 1
ATOM 5423 O O . SER A 1 700 ? -4.009 -10.918 20.188 1.00 90.75 700 SER A O 1
ATOM 5425 N N . PRO A 1 701 ? -4.252 -11.091 17.973 1.00 89.12 701 PRO A N 1
ATOM 5426 C CA . PRO A 1 701 ? -4.256 -12.558 17.952 1.00 89.12 701 PRO A CA 1
ATOM 5427 C C . PRO A 1 701 ? -2.842 -13.180 17.974 1.00 89.12 701 PRO A C 1
ATOM 5429 O O . PRO A 1 701 ? -2.687 -14.364 17.655 1.00 89.12 701 PRO A O 1
ATOM 5432 N N . VAL A 1 702 ? -1.806 -12.375 18.244 1.00 92.25 702 VAL A N 1
ATOM 5433 C CA . VAL A 1 702 ? -0.389 -12.790 18.246 1.00 92.25 702 VAL A CA 1
ATOM 5434 C C . VAL A 1 702 ? 0.455 -12.144 19.347 1.00 92.25 702 VAL A C 1
ATOM 5436 O O . VAL A 1 702 ? 1.442 -12.751 19.746 1.00 92.25 702 VAL A O 1
ATOM 5439 N N . HIS A 1 703 ? 0.093 -10.950 19.826 1.00 95.88 703 HIS A N 1
ATOM 5440 C CA . HIS A 1 703 ? 0.744 -10.315 20.974 1.00 95.88 703 HIS A CA 1
ATOM 5441 C C . HIS A 1 703 ? 0.157 -10.828 22.292 1.00 95.88 703 HIS A C 1
ATOM 5443 O O . HIS A 1 703 ? -0.928 -11.415 22.320 1.00 95.88 703 HIS A O 1
ATOM 5449 N N . THR A 1 704 ? 0.935 -10.667 23.355 1.00 95.12 704 THR A N 1
ATOM 5450 C CA . THR A 1 704 ? 0.814 -11.395 24.626 1.00 95.12 704 THR A CA 1
ATOM 5451 C C . THR A 1 704 ? 0.689 -10.470 25.834 1.00 95.12 704 THR A C 1
ATOM 5453 O O . THR A 1 704 ? 0.360 -10.946 26.911 1.00 95.12 704 THR A O 1
ATOM 5456 N N . SER A 1 705 ? 0.863 -9.156 25.664 1.00 94.88 705 SER A N 1
ATOM 5457 C CA . SER A 1 705 ? 0.513 -8.155 26.678 1.00 94.88 705 SER A CA 1
ATOM 5458 C C . SER A 1 705 ? -0.971 -8.235 27.036 1.00 94.88 705 SER A C 1
ATOM 5460 O O . SER A 1 705 ? -1.803 -8.209 26.122 1.00 94.88 705 SER A O 1
ATOM 5462 N N . ALA A 1 706 ? -1.298 -8.320 28.328 1.00 91.69 706 ALA A N 1
ATOM 5463 C CA . ALA A 1 706 ? -2.665 -8.474 28.843 1.00 91.69 706 ALA A CA 1
ATOM 5464 C C . ALA A 1 706 ? -3.445 -9.645 28.195 1.00 91.69 706 ALA A C 1
ATOM 5466 O O . ALA A 1 706 ? -4.603 -9.505 27.782 1.00 91.69 706 ALA A O 1
ATOM 5467 N N . PHE A 1 707 ? -2.794 -10.804 28.041 1.00 90.56 707 PHE A N 1
ATOM 5468 C CA . PHE A 1 707 ? -3.376 -11.977 27.381 1.00 90.56 707 PHE A CA 1
ATOM 5469 C C . PHE A 1 707 ? -4.624 -12.505 28.105 1.00 90.56 707 PHE A C 1
ATOM 5471 O O . PHE A 1 707 ? -4.620 -12.726 29.310 1.00 90.56 707 PHE A O 1
ATOM 5478 N N . GLY A 1 708 ? -5.713 -12.722 27.366 1.00 86.38 708 GLY A N 1
ATOM 5479 C CA . GLY A 1 708 ? -6.993 -13.205 27.894 1.00 86.38 708 GLY A CA 1
ATOM 5480 C C . GLY A 1 708 ? -7.872 -12.124 28.535 1.00 86.38 708 GLY A C 1
ATOM 5481 O O . GLY A 1 708 ? -9.090 -12.222 28.437 1.00 86.38 708 GLY A O 1
ATOM 5482 N N . VAL A 1 709 ? -7.291 -11.054 29.096 1.00 86.69 709 VAL A N 1
ATOM 5483 C CA . VAL A 1 709 ? -7.997 -10.047 29.923 1.00 86.69 709 VAL A CA 1
ATOM 5484 C C . VAL A 1 709 ? -9.169 -9.363 29.202 1.00 86.69 709 VAL A C 1
ATOM 5486 O O . VAL A 1 709 ? -10.187 -9.057 29.822 1.00 86.69 709 VAL A O 1
ATOM 5489 N N . LYS A 1 710 ? -9.049 -9.120 27.888 1.00 85.69 710 LYS A N 1
ATOM 5490 C CA . LYS A 1 710 ? -10.111 -8.497 27.064 1.00 85.69 710 LYS A CA 1
ATOM 5491 C C . LYS A 1 710 ? -10.699 -9.393 25.976 1.00 85.69 710 LYS A C 1
ATOM 5493 O O . LYS A 1 710 ? -11.721 -9.035 25.394 1.00 85.69 710 LYS A O 1
ATOM 5498 N N . ALA A 1 711 ? -10.082 -10.536 25.691 1.00 83.50 711 ALA A N 1
ATOM 5499 C CA . ALA A 1 711 ? -10.622 -11.544 24.783 1.00 83.50 711 ALA A CA 1
ATOM 5500 C C . ALA A 1 711 ? -9.879 -12.876 24.946 1.00 83.50 711 ALA A C 1
ATOM 5502 O O . ALA A 1 711 ? -8.651 -12.915 24.859 1.00 83.50 711 ALA A O 1
ATOM 5503 N N . ASP A 1 712 ? -10.630 -13.971 25.074 1.00 83.62 712 ASP A N 1
ATOM 5504 C CA . ASP A 1 712 ? -10.084 -15.323 25.216 1.00 83.62 712 ASP A CA 1
ATOM 5505 C C . ASP A 1 712 ? -9.027 -15.643 24.144 1.00 83.62 712 ASP A C 1
ATOM 5507 O O . ASP A 1 712 ? -9.275 -15.552 22.934 1.00 83.62 712 ASP A O 1
ATOM 5511 N N . GLY A 1 713 ? -7.833 -16.037 24.596 1.00 85.81 713 GLY A N 1
ATOM 5512 C CA . GLY A 1 713 ? -6.727 -16.444 23.726 1.00 85.81 713 GLY A CA 1
ATOM 5513 C C . GLY A 1 713 ? -6.094 -15.320 22.892 1.00 85.81 713 GLY A C 1
ATOM 5514 O O . GLY A 1 713 ? -5.485 -15.614 21.859 1.00 85.81 713 GLY A O 1
ATOM 5515 N N . LYS A 1 714 ? -6.249 -14.049 23.290 1.00 90.19 714 LYS A N 1
ATOM 5516 C CA . LYS A 1 714 ? -5.680 -12.869 22.613 1.00 90.19 714 LYS A CA 1
ATOM 5517 C C . LYS A 1 714 ? -5.105 -11.887 23.632 1.00 90.19 714 LYS A C 1
ATOM 5519 O O . LYS A 1 714 ? -5.660 -11.743 24.715 1.00 90.19 714 LYS A O 1
ATOM 5524 N N . GLY A 1 715 ? -4.033 -11.189 23.271 1.00 93.19 715 GLY A N 1
ATOM 5525 C CA . GLY A 1 715 ? -3.541 -10.032 24.022 1.00 93.19 715 GLY A CA 1
ATOM 5526 C C . GLY A 1 715 ? -4.040 -8.713 23.437 1.00 93.19 715 GLY A C 1
ATOM 5527 O O . GLY A 1 715 ? -4.842 -8.682 22.500 1.00 93.19 715 GLY A O 1
ATOM 5528 N N . ILE A 1 716 ? -3.512 -7.616 23.957 1.00 93.75 716 ILE A N 1
ATOM 5529 C CA . ILE A 1 716 ? -3.584 -6.273 23.371 1.00 93.75 716 ILE A CA 1
ATOM 5530 C C . ILE A 1 716 ? -2.333 -6.054 22.485 1.00 93.75 716 ILE A C 1
ATOM 5532 O O . ILE A 1 716 ? -1.393 -6.850 22.508 1.00 93.75 716 ILE A O 1
ATOM 5536 N N . GLY A 1 717 ? -2.321 -5.038 21.621 1.00 93.06 717 GLY A N 1
ATOM 5537 C CA . GLY A 1 717 ? -1.145 -4.645 20.844 1.00 93.06 717 GLY A CA 1
ATOM 5538 C C . GLY A 1 717 ? -1.283 -3.296 20.134 1.00 93.06 717 GLY A C 1
ATOM 5539 O O . GLY A 1 717 ? -2.393 -2.813 19.898 1.00 93.06 717 GLY A O 1
ATOM 5540 N N . LEU A 1 718 ? -0.148 -2.677 19.795 1.00 91.56 718 LEU A N 1
ATOM 5541 C CA . LEU A 1 718 ? -0.099 -1.272 19.356 1.00 91.56 718 LEU A CA 1
ATOM 5542 C C . LEU A 1 718 ? -0.384 -1.082 17.857 1.00 91.56 718 LEU A C 1
ATOM 5544 O O . LEU A 1 718 ? 0.234 -1.725 17.001 1.00 91.56 718 LEU A O 1
ATOM 5548 N N . ARG A 1 719 ? -1.251 -0.119 17.523 1.00 87.12 719 ARG A N 1
ATOM 5549 C CA . ARG A 1 719 ? -1.536 0.318 16.148 1.00 87.12 719 ARG A CA 1
ATOM 5550 C C . ARG A 1 719 ? -0.549 1.409 15.725 1.00 87.12 719 ARG A C 1
ATOM 5552 O O . ARG A 1 719 ? -0.400 2.425 16.397 1.00 87.12 719 ARG A O 1
ATOM 5559 N N . PHE A 1 720 ? 0.097 1.214 14.574 1.00 85.31 720 PHE A N 1
ATOM 5560 C CA . PHE A 1 720 ? 1.095 2.129 13.992 1.00 85.31 720 PHE A CA 1
ATOM 5561 C C . PHE A 1 720 ? 2.240 2.573 14.943 1.00 85.31 720 PHE A C 1
ATOM 5563 O O . PHE A 1 720 ? 2.528 3.771 14.999 1.00 85.31 720 PHE A O 1
ATOM 5570 N N . PRO A 1 721 ? 2.926 1.646 15.648 1.00 91.44 721 PRO A N 1
ATOM 5571 C CA . PRO A 1 721 ? 3.994 1.984 16.590 1.00 91.44 721 PRO A CA 1
ATOM 5572 C C . PRO A 1 721 ? 5.165 2.719 15.919 1.00 91.44 721 PRO A C 1
ATOM 5574 O O . PRO A 1 721 ? 5.630 2.356 14.828 1.00 91.44 721 PRO A O 1
ATOM 5577 N N . ARG A 1 722 ? 5.667 3.751 16.599 1.00 89.88 722 ARG A N 1
ATOM 5578 C CA . ARG A 1 722 ? 6.811 4.568 16.181 1.00 89.88 722 ARG A CA 1
ATOM 5579 C C . ARG A 1 722 ? 7.780 4.743 17.335 1.00 89.88 722 ARG A C 1
ATOM 5581 O O . ARG A 1 722 ? 7.384 5.244 18.380 1.00 89.88 722 ARG A O 1
ATOM 5588 N N . PHE A 1 723 ? 9.040 4.401 17.103 1.00 93.69 723 PHE A N 1
ATOM 5589 C CA . PHE A 1 723 ? 10.135 4.821 17.968 1.00 93.69 723 PHE A CA 1
ATOM 5590 C C . PHE A 1 723 ? 10.222 6.348 18.042 1.00 93.69 723 PHE A C 1
ATOM 5592 O O . PHE A 1 723 ? 10.134 7.014 17.006 1.00 93.69 723 PHE A O 1
ATOM 5599 N N . LEU A 1 724 ? 10.370 6.873 19.260 1.00 90.38 724 LEU A N 1
ATOM 5600 C CA . LEU A 1 724 ? 10.687 8.274 19.528 1.00 90.38 724 LEU A CA 1
ATOM 5601 C C . LEU A 1 724 ? 12.138 8.434 19.995 1.00 90.38 724 LEU A C 1
ATOM 5603 O O . LEU A 1 724 ? 12.870 9.232 19.418 1.00 90.38 724 LEU A O 1
ATOM 5607 N N . ARG A 1 725 ? 12.533 7.697 21.042 1.00 92.88 725 ARG A N 1
ATOM 5608 C CA . ARG A 1 725 ? 13.854 7.772 21.686 1.00 92.88 725 ARG A CA 1
ATOM 5609 C C . ARG A 1 725 ? 14.130 6.554 22.573 1.00 92.88 725 ARG A C 1
ATOM 5611 O O . ARG A 1 725 ? 13.211 5.807 22.915 1.00 92.88 725 ARG A O 1
ATOM 5618 N N . ILE A 1 726 ? 15.383 6.409 22.998 1.00 96.12 726 ILE A N 1
ATOM 5619 C CA . ILE A 1 726 ? 15.762 5.556 24.133 1.00 96.12 726 ILE A CA 1
ATOM 5620 C C . ILE A 1 726 ? 15.338 6.254 25.442 1.00 96.12 726 ILE A C 1
ATOM 5622 O O . ILE A 1 726 ? 15.239 7.484 25.509 1.00 96.12 726 ILE A O 1
ATOM 5626 N N . ARG A 1 727 ? 15.039 5.455 26.466 1.00 95.81 727 ARG A N 1
ATOM 5627 C CA . ARG A 1 727 ? 14.801 5.857 27.853 1.00 95.81 727 ARG A CA 1
ATOM 5628 C C . ARG A 1 727 ? 15.971 5.386 28.708 1.00 95.81 727 ARG A C 1
ATOM 5630 O O . ARG A 1 727 ? 15.873 4.388 29.411 1.00 95.81 727 ARG A O 1
ATOM 5637 N N . ASP A 1 728 ? 17.082 6.112 28.628 1.00 93.50 728 ASP A N 1
ATOM 5638 C CA . ASP A 1 728 ? 18.265 5.872 29.471 1.00 93.50 728 ASP A CA 1
ATOM 5639 C C . ASP A 1 728 ? 17.981 6.158 30.966 1.00 93.50 728 ASP A C 1
ATOM 5641 O O . ASP A 1 728 ? 18.785 5.843 31.838 1.00 93.50 728 ASP A O 1
ATOM 5645 N N . ASP A 1 729 ? 16.817 6.749 31.254 1.00 94.19 729 ASP A N 1
ATOM 5646 C CA . ASP A 1 729 ? 16.258 7.052 32.568 1.00 94.19 729 ASP A CA 1
ATOM 5647 C C . ASP A 1 729 ? 15.359 5.939 33.155 1.00 94.19 729 ASP A C 1
ATOM 5649 O O . ASP A 1 729 ? 14.657 6.203 34.130 1.00 94.19 729 ASP A O 1
ATOM 5653 N N . LYS A 1 730 ? 15.342 4.728 32.569 1.00 95.06 730 LYS A N 1
ATOM 5654 C CA . LYS A 1 730 ? 14.530 3.583 33.033 1.00 95.06 730 LYS A CA 1
ATOM 5655 C C . LYS A 1 730 ? 15.211 2.220 32.880 1.00 95.06 730 LYS A C 1
ATOM 5657 O O . LYS A 1 730 ? 15.854 1.957 31.862 1.00 95.06 730 LYS A O 1
ATOM 5662 N N . THR A 1 731 ? 14.968 1.308 33.822 1.00 95.94 731 THR A N 1
ATOM 5663 C CA . THR A 1 731 ? 15.294 -0.127 33.678 1.00 95.94 731 THR A CA 1
ATOM 5664 C C . THR A 1 731 ? 14.172 -0.901 32.957 1.00 95.94 731 THR A C 1
ATOM 5666 O O . THR A 1 731 ? 13.034 -0.425 32.900 1.00 95.94 731 THR A O 1
ATOM 5669 N N . PRO A 1 732 ? 14.441 -2.095 32.388 1.00 95.56 732 PRO A N 1
ATOM 5670 C CA . PRO A 1 732 ? 13.432 -2.924 31.714 1.00 95.56 732 PRO A CA 1
ATOM 5671 C C . PRO A 1 732 ? 12.164 -3.194 32.542 1.00 95.56 732 PRO A C 1
ATOM 5673 O O . PRO A 1 732 ? 11.059 -3.232 31.997 1.00 95.56 732 PRO A O 1
ATOM 5676 N N . GLU A 1 733 ? 12.317 -3.337 33.855 1.00 94.19 733 GLU A N 1
ATOM 5677 C CA . GLU A 1 733 ? 11.261 -3.616 34.835 1.00 94.19 733 GLU A CA 1
ATOM 5678 C C . GLU A 1 733 ? 10.389 -2.376 35.129 1.00 94.19 733 GLU A C 1
ATOM 5680 O O . GLU A 1 733 ? 9.255 -2.498 35.594 1.00 94.19 733 GLU A O 1
ATOM 5685 N N . GLU A 1 734 ? 10.897 -1.181 34.804 1.00 93.19 734 GLU A N 1
ATOM 5686 C CA . GLU A 1 734 ? 10.200 0.113 34.869 1.00 93.19 734 GLU A CA 1
ATOM 5687 C C . GLU A 1 734 ? 9.502 0.486 33.544 1.00 93.19 734 GLU A C 1
ATOM 5689 O O . GLU A 1 734 ? 8.999 1.608 33.386 1.00 93.19 734 GLU A O 1
ATOM 5694 N N . SER A 1 735 ? 9.462 -0.425 32.566 1.00 94.44 735 SER A N 1
ATOM 5695 C CA . SER A 1 735 ? 8.630 -0.280 31.363 1.00 94.44 735 SER A CA 1
ATOM 5696 C C . SER A 1 735 ? 7.126 -0.239 31.705 1.00 94.44 735 SER A C 1
ATOM 5698 O O . SER A 1 735 ? 6.719 -0.452 32.847 1.00 94.44 735 SER A O 1
ATOM 5700 N N . THR A 1 736 ? 6.272 0.125 30.743 1.00 95.12 736 THR A N 1
ATOM 5701 C CA . THR A 1 736 ? 4.814 0.189 30.959 1.00 95.12 736 THR A CA 1
ATOM 5702 C C . THR A 1 736 ? 4.279 -1.188 31.366 1.00 95.12 736 THR A C 1
ATOM 5704 O O . THR A 1 736 ? 4.647 -2.182 30.753 1.00 95.12 736 THR A O 1
ATOM 5707 N N . GLY A 1 737 ? 3.408 -1.247 32.377 1.00 92.75 737 GLY A N 1
ATOM 5708 C CA . GLY A 1 737 ? 2.881 -2.501 32.933 1.00 92.75 737 GLY A CA 1
ATOM 5709 C C . GLY A 1 737 ? 1.677 -3.091 32.183 1.00 92.75 737 GLY A C 1
ATOM 5710 O O . GLY A 1 737 ? 0.995 -2.397 31.425 1.00 92.75 737 GLY A O 1
ATOM 5711 N N . SER A 1 738 ? 1.363 -4.366 32.444 1.00 91.94 738 SER A N 1
ATOM 5712 C CA . SER A 1 738 ? 0.227 -5.070 31.814 1.00 91.94 738 SER A CA 1
ATOM 5713 C C . SER A 1 738 ? -1.130 -4.431 32.153 1.00 91.94 738 SER A C 1
ATOM 5715 O O . SER A 1 738 ? -1.919 -4.159 31.247 1.00 91.94 738 SER A O 1
ATOM 5717 N N . GLU A 1 739 ? -1.360 -4.059 33.421 1.00 90.25 739 GLU A N 1
ATOM 5718 C CA . GLU A 1 739 ? -2.543 -3.285 33.842 1.00 90.25 739 GLU A CA 1
ATOM 5719 C C . GLU A 1 739 ? -2.663 -1.945 33.099 1.00 90.25 739 GLU A C 1
ATOM 5721 O O . GLU A 1 739 ? -3.737 -1.583 32.627 1.00 90.25 739 GLU A O 1
ATOM 5726 N N . GLN A 1 740 ? -1.549 -1.222 32.932 1.00 90.00 740 GLN A N 1
ATOM 5727 C CA . GLN A 1 740 ? -1.534 0.091 32.277 1.00 90.00 740 GLN A CA 1
ATOM 5728 C C . GLN A 1 740 ? -1.954 -0.015 30.803 1.00 90.00 740 GLN A C 1
ATOM 5730 O O . GLN A 1 740 ? -2.685 0.836 30.304 1.00 90.00 740 GLN A O 1
ATOM 5735 N N . ILE A 1 741 ? -1.567 -1.095 30.116 1.00 92.38 741 ILE A N 1
ATOM 5736 C CA . ILE A 1 741 ? -2.030 -1.401 28.754 1.00 92.38 741 ILE A CA 1
ATOM 5737 C C . ILE A 1 741 ? -3.541 -1.694 28.706 1.00 92.38 741 ILE A C 1
ATOM 5739 O O . ILE A 1 741 ? -4.181 -1.393 27.695 1.00 92.38 741 ILE A O 1
ATOM 5743 N N . VAL A 1 742 ? -4.135 -2.228 29.779 1.00 90.38 742 VAL A N 1
ATOM 5744 C CA . VAL A 1 742 ? -5.591 -2.426 29.886 1.00 90.38 742 VAL A CA 1
ATOM 5745 C C . VAL A 1 742 ? -6.315 -1.103 30.141 1.00 90.38 742 VAL A C 1
ATOM 5747 O O . VAL A 1 742 ? -7.242 -0.789 29.394 1.00 90.38 742 VAL A O 1
ATOM 5750 N N . ASP A 1 743 ? -5.861 -0.302 31.109 1.00 88.44 743 ASP A N 1
ATOM 5751 C CA . ASP A 1 743 ? -6.396 1.040 31.401 1.00 88.44 743 ASP A CA 1
ATOM 5752 C C . ASP A 1 743 ? -6.400 1.923 30.139 1.00 88.44 743 ASP A C 1
ATOM 5754 O O . ASP A 1 743 ? -7.409 2.541 29.791 1.00 88.44 743 ASP A O 1
ATOM 5758 N N . MET A 1 744 ? -5.283 1.938 29.404 1.00 87.62 744 MET A N 1
ATOM 5759 C CA . MET A 1 744 ? -5.133 2.701 28.161 1.00 87.62 744 MET A CA 1
ATOM 5760 C C . MET A 1 744 ? -6.050 2.202 27.036 1.00 87.62 744 MET A C 1
ATOM 5762 O O . MET A 1 744 ? -6.520 3.006 26.232 1.00 87.62 744 MET A O 1
ATOM 5766 N N . PHE A 1 745 ? -6.326 0.896 26.970 1.00 87.12 745 PHE A N 1
ATOM 5767 C CA . PHE A 1 745 ? -7.264 0.323 26.001 1.00 87.12 745 PHE A CA 1
ATOM 5768 C C . PHE A 1 745 ? -8.727 0.649 26.353 1.00 87.12 745 PHE A C 1
ATOM 5770 O O . PHE A 1 745 ? -9.512 0.988 25.468 1.00 87.12 745 PHE A O 1
ATOM 5777 N N . GLU A 1 746 ? -9.103 0.613 27.635 1.00 85.50 746 GLU A N 1
ATOM 5778 C CA . GLU A 1 746 ? -10.443 1.024 28.085 1.00 85.50 746 GLU A CA 1
ATOM 5779 C C . GLU A 1 746 ? -10.708 2.521 27.872 1.00 85.50 746 GLU A C 1
ATOM 5781 O O . GLU A 1 746 ? -11.822 2.907 27.511 1.00 85.50 746 GLU A O 1
ATOM 5786 N N . ALA A 1 747 ? -9.683 3.362 28.032 1.00 81.94 747 ALA A N 1
ATOM 5787 C CA . ALA A 1 747 ? -9.769 4.810 27.845 1.00 81.94 747 ALA A CA 1
ATOM 5788 C C . ALA A 1 747 ? -10.010 5.255 26.384 1.00 81.94 747 ALA A C 1
ATOM 5790 O O . ALA A 1 747 ? -10.331 6.422 26.143 1.00 81.94 747 ALA A O 1
ATOM 5791 N N . GLN A 1 748 ? -9.889 4.366 25.390 1.00 76.25 748 GLN A N 1
ATOM 5792 C CA . GLN A 1 748 ? -10.191 4.695 23.992 1.00 76.25 748 GLN A CA 1
ATOM 5793 C C . GLN A 1 748 ? -11.702 4.948 23.805 1.00 76.25 748 GLN A C 1
ATOM 5795 O O . GLN A 1 748 ? -12.524 4.103 24.152 1.00 76.25 748 GLN A O 1
ATOM 5800 N N . ALA A 1 749 ? -12.095 6.068 23.180 1.00 64.50 749 ALA A N 1
ATOM 5801 C CA . ALA A 1 749 ? -13.507 6.416 22.896 1.00 64.50 749 ALA A CA 1
ATOM 5802 C C . ALA A 1 749 ? -14.233 5.407 21.970 1.00 64.50 749 ALA A C 1
ATOM 5804 O O . ALA A 1 749 ? -15.465 5.305 21.928 1.00 64.50 749 ALA A O 1
ATOM 5805 N N . SER A 1 750 ? -13.453 4.628 21.222 1.00 62.53 750 SER A N 1
ATOM 5806 C CA . SER A 1 750 ? -13.924 3.519 20.397 1.00 62.53 750 SER A CA 1
ATOM 5807 C C . SER A 1 750 ? -14.331 2.290 21.228 1.00 62.53 750 SER A C 1
ATOM 5809 O O . SER A 1 750 ? -15.241 1.568 20.818 1.00 62.53 750 SER A O 1
ATOM 5811 N N . VAL A 1 751 ? -13.719 2.091 22.403 1.00 64.75 751 VAL A N 1
ATOM 5812 C CA . VAL A 1 751 ? -13.969 0.986 23.351 1.00 64.75 751 VAL A CA 1
ATOM 5813 C C . VAL A 1 751 ? -14.957 1.402 24.445 1.00 64.75 751 VAL A C 1
ATOM 5815 O O . VAL A 1 751 ? -15.888 0.658 24.755 1.00 64.75 751 VAL A O 1
ATOM 5818 N N . SER A 1 752 ? -14.805 2.605 25.001 1.00 54.12 752 SER A N 1
ATOM 5819 C CA . SER A 1 752 ? -15.686 3.137 26.042 1.00 54.12 752 SER A CA 1
ATOM 5820 C C . SER A 1 752 ? -17.058 3.540 25.481 1.00 54.12 752 SER A C 1
ATOM 5822 O O . SER A 1 752 ? -17.223 4.475 24.693 1.00 54.12 752 SER A O 1
ATOM 5824 N N . GLY A 1 753 ? -18.093 2.815 25.909 1.00 47.50 753 GLY A N 1
ATOM 5825 C CA . GLY A 1 753 ? -19.491 3.150 25.644 1.00 47.50 753 GLY A CA 1
ATOM 5826 C C . GLY A 1 753 ? -19.966 4.307 26.522 1.00 47.50 753 GLY A C 1
ATOM 5827 O O . GLY A 1 753 ? -20.578 4.070 27.557 1.00 47.50 753 GLY A O 1
ATOM 5828 N N . THR A 1 754 ? -19.685 5.547 26.104 1.00 42.25 754 THR A N 1
ATOM 5829 C CA . THR A 1 754 ? -20.241 6.794 26.676 1.00 42.25 754 THR A CA 1
ATOM 5830 C C . THR A 1 754 ? -20.165 6.903 28.206 1.00 42.25 754 THR A C 1
ATOM 5832 O O . THR A 1 754 ? -21.177 6.857 28.903 1.00 42.25 754 THR A O 1
ATOM 5835 N N . ALA A 1 755 ? -18.962 7.144 28.729 1.00 29.61 755 ALA A N 1
ATOM 5836 C CA . ALA A 1 755 ? -18.769 7.668 30.079 1.00 29.61 755 ALA A CA 1
ATOM 5837 C C . ALA A 1 755 ? -17.759 8.823 30.037 1.00 29.61 755 ALA A C 1
ATOM 5839 O O . ALA A 1 755 ? -16.627 8.641 29.596 1.00 29.61 755 ALA A O 1
ATOM 5840 N N . ALA A 1 756 ? -18.162 10.016 30.486 1.00 27.30 756 ALA A N 1
ATOM 5841 C CA . ALA A 1 756 ? -17.254 11.157 30.577 1.00 27.30 756 ALA A CA 1
ATOM 5842 C C . ALA A 1 756 ? -16.133 10.879 31.606 1.00 27.30 756 ALA A C 1
ATOM 5844 O O . ALA A 1 756 ? -16.404 10.267 32.648 1.00 27.30 756 ALA A O 1
ATOM 5845 N N . PRO A 1 757 ? -14.886 11.323 31.358 1.00 30.17 757 PRO A N 1
ATOM 5846 C CA . PRO A 1 757 ? -13.761 11.022 32.235 1.00 30.17 757 PRO A CA 1
ATOM 5847 C C . PRO A 1 757 ? -13.943 11.682 33.606 1.00 30.17 757 PRO A C 1
ATOM 5849 O O . PRO A 1 757 ? -13.845 12.900 33.756 1.00 30.17 757 PRO A O 1
ATOM 5852 N N . LYS A 1 758 ? -14.161 10.865 34.643 1.00 29.06 758 LYS A N 1
ATOM 5853 C CA . LYS A 1 758 ? -14.129 11.324 36.038 1.00 29.06 758 LYS A CA 1
ATOM 5854 C C . LYS A 1 758 ? -12.700 11.733 36.392 1.00 29.06 758 LYS A C 1
ATOM 5856 O O . LYS A 1 758 ? -11.877 10.873 36.704 1.00 29.06 758 LYS A O 1
ATOM 5861 N N . GLN A 1 759 ? -12.413 13.035 36.364 1.00 28.00 759 GLN A N 1
ATOM 5862 C CA . GLN A 1 759 ? -11.115 13.586 36.758 1.00 28.00 759 GLN A CA 1
ATOM 5863 C C . GLN A 1 759 ? -10.759 13.192 38.202 1.00 28.00 759 GLN A C 1
ATOM 5865 O O . GLN A 1 759 ? -11.188 13.818 39.172 1.00 28.00 759 GLN A O 1
ATOM 5870 N N . ARG A 1 760 ? -9.917 12.166 38.356 1.00 27.50 760 ARG A N 1
ATOM 5871 C CA . ARG A 1 760 ? -9.180 11.916 39.598 1.00 27.50 760 ARG A CA 1
ATOM 5872 C C . ARG A 1 760 ? -8.016 12.901 39.674 1.00 27.50 760 ARG A C 1
ATOM 5874 O O . ARG A 1 760 ? -6.916 12.597 39.218 1.00 27.50 760 ARG A O 1
ATOM 5881 N N . PHE A 1 761 ? -8.251 14.063 40.279 1.00 26.22 761 PHE A N 1
ATOM 5882 C CA . PHE A 1 761 ? -7.169 14.954 40.698 1.00 26.22 761 PHE A CA 1
ATOM 5883 C C . PHE A 1 761 ? -6.218 14.203 41.645 1.00 26.22 761 PHE A C 1
ATOM 5885 O O . PHE A 1 761 ? -6.548 13.942 42.802 1.00 26.22 761 PHE A O 1
ATOM 5892 N N . ARG A 1 762 ? -5.024 13.850 41.156 1.00 27.19 762 ARG A N 1
ATOM 5893 C CA . ARG A 1 762 ? -3.896 13.435 41.999 1.00 27.19 762 ARG A CA 1
ATOM 5894 C C . ARG A 1 762 ? -3.226 14.700 42.534 1.00 27.19 762 ARG A C 1
ATOM 5896 O O . ARG A 1 762 ? -2.404 15.300 41.850 1.00 27.19 762 ARG A O 1
ATOM 5903 N N . SER A 1 763 ? -3.590 15.117 43.744 1.00 26.66 763 SER A N 1
ATOM 5904 C CA . SER A 1 763 ? -2.921 16.221 44.441 1.00 26.66 763 SER A CA 1
ATOM 5905 C C . SER A 1 763 ? -1.464 15.851 44.744 1.00 26.66 763 SER A C 1
ATOM 5907 O O . SER A 1 763 ? -1.211 14.949 45.543 1.00 26.66 763 SER A O 1
ATOM 5909 N N . ILE A 1 764 ? -0.508 16.537 44.114 1.00 29.69 764 ILE A N 1
ATOM 5910 C CA . ILE A 1 764 ? 0.923 16.350 44.383 1.00 29.69 764 ILE A CA 1
ATOM 5911 C C . ILE A 1 764 ? 1.292 17.121 45.654 1.00 29.69 764 ILE A C 1
ATOM 5913 O O . ILE A 1 764 ? 1.239 18.348 45.693 1.00 29.69 764 ILE A O 1
ATOM 5917 N N . SER A 1 765 ? 1.680 16.395 46.700 1.00 26.48 765 SER A N 1
ATOM 5918 C CA . SER A 1 765 ? 2.051 16.974 47.992 1.00 26.48 765 SER A CA 1
ATOM 5919 C C . SER A 1 765 ? 3.477 17.530 47.981 1.00 26.48 765 SER A C 1
ATOM 5921 O O . SER A 1 765 ? 4.423 16.772 48.190 1.00 26.48 765 SER A O 1
ATOM 5923 N N . ARG A 1 766 ? 3.642 18.848 47.794 1.00 25.91 766 ARG A N 1
ATOM 5924 C CA . ARG A 1 766 ? 4.832 19.600 48.247 1.00 25.91 766 ARG A CA 1
ATOM 5925 C C . ARG A 1 766 ? 4.603 21.116 48.253 1.00 25.91 766 ARG A C 1
ATOM 5927 O O . ARG A 1 766 ? 4.697 21.758 47.215 1.00 25.91 766 ARG A O 1
ATOM 5934 N N . LEU A 1 767 ? 4.386 21.669 49.443 1.00 27.33 767 LEU A N 1
ATOM 5935 C CA . LEU A 1 767 ? 5.082 22.860 49.947 1.00 27.33 767 LEU A CA 1
ATOM 5936 C C . LEU A 1 767 ? 4.763 23.011 51.440 1.00 27.33 767 LEU A C 1
ATOM 5938 O O . LEU A 1 767 ? 3.611 22.903 51.851 1.00 27.33 767 LEU A O 1
ATOM 5942 N N . GLU A 1 768 ? 5.798 23.204 52.250 1.00 26.23 768 GLU A N 1
ATOM 5943 C CA . GLU A 1 768 ? 5.681 23.389 53.696 1.00 26.23 768 GLU A CA 1
ATOM 5944 C C . GLU A 1 768 ? 5.615 24.884 54.032 1.00 26.23 768 GLU A C 1
ATOM 5946 O O . GLU A 1 768 ? 6.255 25.698 53.370 1.00 26.23 768 GLU A O 1
ATOM 5951 N N . GLY A 1 769 ? 4.895 25.233 55.103 1.00 25.62 769 GLY A N 1
ATOM 5952 C CA . GLY A 1 769 ? 4.992 26.548 55.741 1.00 25.62 769 GLY A CA 1
ATOM 5953 C C . GLY A 1 769 ? 3.910 27.569 55.378 1.00 25.62 769 GLY A C 1
ATOM 5954 O O . GLY A 1 769 ? 4.136 28.458 54.567 1.00 25.62 769 GLY A O 1
ATOM 5955 N N . LEU A 1 770 ? 2.803 27.549 56.128 1.00 24.84 770 LEU A N 1
ATOM 5956 C CA . LEU A 1 770 ? 2.452 28.685 56.995 1.00 24.84 770 LEU A CA 1
ATOM 5957 C C . LEU A 1 770 ? 1.560 28.218 58.165 1.00 24.84 770 LEU A C 1
ATOM 5959 O O . LEU A 1 770 ? 1.144 27.061 58.214 1.00 24.84 770 LEU A O 1
ATOM 5963 N N . GLN A 1 771 ? 1.351 29.082 59.161 1.00 25.12 771 GLN A N 1
ATOM 5964 C CA . GLN A 1 771 ? 0.843 28.704 60.486 1.00 25.12 771 GLN A CA 1
ATOM 5965 C C . GLN A 1 771 ? -0.644 29.025 60.732 1.00 25.12 771 GLN A C 1
ATOM 5967 O O . GLN A 1 771 ? -1.111 30.103 60.395 1.00 25.12 771 GLN A O 1
ATOM 5972 N N . VAL A 1 772 ? -1.294 28.118 61.481 1.00 26.94 772 VAL A N 1
ATOM 5973 C CA . VAL A 1 772 ? -2.371 28.361 62.471 1.00 26.94 772 VAL A CA 1
ATOM 5974 C C . VAL A 1 772 ? -3.697 28.980 61.983 1.00 26.94 772 VAL A C 1
ATOM 5976 O O . VAL A 1 772 ? -3.790 30.185 61.789 1.00 26.94 772 VAL A O 1
ATOM 5979 N N . ALA A 1 773 ? -4.778 28.181 62.033 1.00 25.52 773 ALA A N 1
ATOM 5980 C CA . ALA A 1 773 ? -5.903 28.412 62.964 1.00 25.52 773 ALA A CA 1
ATOM 5981 C C . ALA A 1 773 ? -6.909 27.229 63.021 1.00 25.52 773 ALA A C 1
ATOM 5983 O O . ALA A 1 773 ? -7.476 26.852 62.008 1.00 25.52 773 ALA A O 1
ATOM 5984 N N . GLY A 1 774 ? -7.122 26.693 64.235 1.00 25.59 774 GLY A N 1
ATOM 5985 C CA . GLY A 1 774 ? -8.299 25.976 64.783 1.00 25.59 774 GLY A CA 1
ATOM 5986 C C . GLY A 1 774 ? -9.254 25.106 63.932 1.00 25.59 774 GLY A C 1
ATOM 5987 O O . GLY A 1 774 ? -9.864 25.579 62.984 1.00 25.59 774 GLY A O 1
ATOM 5988 N N . GLY A 1 775 ? -9.582 23.901 64.436 1.00 25.47 775 GLY A N 1
ATOM 5989 C CA . GLY A 1 775 ? -10.900 23.281 64.176 1.00 25.47 775 GLY A CA 1
ATOM 5990 C C . GLY A 1 775 ? -10.969 21.747 64.087 1.00 25.47 775 GLY A C 1
ATOM 5991 O O . GLY A 1 775 ? -10.705 21.182 63.039 1.00 25.47 775 GLY A O 1
ATOM 5992 N N . LEU A 1 776 ? -11.405 21.103 65.178 1.00 25.73 776 LEU A N 1
ATOM 5993 C CA . LEU A 1 776 ? -12.064 19.780 65.272 1.00 25.73 776 LEU A CA 1
ATOM 5994 C C . LEU A 1 776 ? -11.660 18.624 64.319 1.00 25.73 776 LEU A C 1
ATOM 5996 O O . LEU A 1 776 ? -12.093 18.516 63.176 1.00 25.73 776 LEU A O 1
ATOM 6000 N N . TYR A 1 777 ? -10.999 17.623 64.906 1.00 22.92 777 TYR A N 1
ATOM 6001 C CA . TYR A 1 777 ? -10.774 16.290 64.339 1.00 22.92 777 TYR A CA 1
ATOM 6002 C C . TYR A 1 777 ? -11.718 15.272 65.013 1.00 22.92 777 TYR A C 1
ATOM 6004 O O . TYR A 1 777 ? -11.687 15.176 66.238 1.00 22.92 777 TYR A O 1
ATOM 6012 N N . SER A 1 778 ? -12.542 14.512 64.269 1.00 23.64 778 SER A N 1
ATOM 6013 C CA . SER A 1 778 ? -12.962 13.114 64.574 1.00 23.64 778 SER A CA 1
ATOM 6014 C C . SER A 1 778 ? -14.163 12.617 63.736 1.00 23.64 778 SER A C 1
ATOM 6016 O O . SER A 1 778 ? -14.909 13.401 63.164 1.00 23.64 778 SER A O 1
ATOM 6018 N N . ARG A 1 779 ? -14.369 11.284 63.742 1.00 26.03 779 ARG A N 1
ATOM 6019 C CA . ARG A 1 779 ? -15.573 10.538 63.299 1.00 26.03 779 ARG A CA 1
ATOM 6020 C C . ARG A 1 779 ? -15.899 10.470 61.793 1.00 26.03 779 ARG A C 1
ATOM 6022 O O . ARG A 1 779 ? -17.005 10.806 61.388 1.00 26.03 779 ARG A O 1
ATOM 6029 N N . VAL A 1 780 ? -15.033 9.810 61.013 1.00 27.47 780 VAL A N 1
ATOM 6030 C CA . VAL A 1 780 ? -15.508 8.851 59.986 1.00 27.47 780 VAL A CA 1
ATOM 6031 C C . VAL A 1 780 ? -14.681 7.559 60.042 1.00 27.47 780 VAL A C 1
ATOM 6033 O O . VAL A 1 780 ? -13.591 7.461 59.483 1.00 27.47 780 VAL A O 1
ATOM 6036 N N . LYS A 1 781 ? -15.231 6.554 60.722 1.00 23.02 781 LYS A N 1
ATOM 6037 C CA . LYS A 1 781 ? -14.951 5.120 60.551 1.00 23.02 781 LYS A CA 1
ATOM 6038 C C . LYS A 1 781 ? -16.288 4.377 60.694 1.00 23.02 781 LYS A C 1
ATOM 6040 O O . LYS A 1 781 ? -17.266 4.977 61.125 1.00 23.02 781 LYS A O 1
ATOM 6045 N N . ASP A 1 782 ? -16.291 3.100 60.319 1.00 26.25 782 ASP A N 1
ATOM 6046 C CA . ASP A 1 782 ? -17.383 2.136 60.525 1.00 26.25 782 ASP A CA 1
ATOM 6047 C C . ASP A 1 782 ? -18.650 2.327 59.663 1.00 26.25 782 ASP A C 1
ATOM 6049 O O . ASP A 1 782 ? -19.716 2.690 60.147 1.00 26.25 782 ASP A O 1
ATOM 6053 N N . ALA A 1 783 ? -18.537 1.987 58.369 1.00 27.34 783 ALA A N 1
ATOM 6054 C CA . ALA A 1 783 ? -19.673 1.640 57.495 1.00 27.34 783 ALA A CA 1
ATOM 6055 C C . ALA A 1 783 ? -19.223 0.826 56.254 1.00 27.34 783 ALA A C 1
ATOM 6057 O O . ALA A 1 783 ? -19.317 1.297 55.120 1.00 27.34 783 ALA A O 1
ATOM 6058 N N . LYS A 1 784 ? -18.673 -0.386 56.442 1.00 24.77 784 LYS A N 1
ATOM 6059 C CA . LYS A 1 784 ? -18.290 -1.275 55.320 1.00 24.77 784 LYS A CA 1
ATOM 6060 C C . LYS A 1 784 ? -18.430 -2.774 55.648 1.00 24.77 784 LYS A C 1
ATOM 6062 O O . LYS A 1 784 ? -17.438 -3.457 55.887 1.00 24.77 784 LYS A O 1
ATOM 6067 N N . SER A 1 785 ? -19.658 -3.293 55.622 1.00 23.58 785 SER A N 1
ATOM 6068 C CA . SER A 1 785 ? -19.949 -4.738 55.564 1.00 23.58 785 SER A CA 1
ATOM 6069 C C . SER A 1 785 ? -21.428 -5.015 55.227 1.00 23.58 785 SER A C 1
ATOM 6071 O O . SER A 1 785 ? -22.258 -4.117 55.316 1.00 23.58 785 SER A O 1
ATOM 6073 N N . VAL A 1 786 ? -21.717 -6.290 54.913 1.00 27.83 786 VAL A N 1
ATOM 6074 C CA . VAL A 1 786 ? -23.040 -6.956 54.811 1.00 27.83 786 VAL A CA 1
ATOM 6075 C C . VAL A 1 786 ? -23.784 -6.902 53.452 1.00 27.83 786 VAL A C 1
ATOM 6077 O O . VAL A 1 786 ? -24.255 -5.864 53.007 1.00 27.83 786 VAL A O 1
ATOM 6080 N N . CYS A 1 787 ? -23.939 -8.114 52.892 1.00 24.80 787 CYS A N 1
ATOM 6081 C CA . CYS A 1 787 ? -24.908 -8.634 51.905 1.00 24.80 787 CYS A CA 1
ATOM 6082 C C . CYS A 1 787 ? -24.992 -8.091 50.460 1.00 24.80 787 CYS A C 1
ATOM 6084 O O . CYS A 1 787 ? -25.511 -7.013 50.187 1.00 24.80 787 CYS A O 1
ATOM 6086 N N . LEU A 1 788 ? -24.659 -8.991 49.522 1.00 27.78 788 LEU A N 1
ATOM 6087 C CA . LEU A 1 788 ? -25.474 -9.224 48.323 1.00 27.78 788 LEU A CA 1
ATOM 6088 C C . LEU A 1 788 ? -26.746 -10.009 48.710 1.00 27.78 788 LEU A C 1
ATOM 6090 O O . LEU A 1 788 ? -26.681 -10.778 49.668 1.00 27.78 788 LEU A O 1
ATOM 6094 N N . ASP A 1 789 ? -27.856 -9.842 47.974 1.00 28.84 789 ASP A N 1
ATOM 6095 C CA . ASP A 1 789 ? -28.497 -10.916 47.175 1.00 28.84 789 ASP A CA 1
ATOM 6096 C C . ASP A 1 789 ? -29.894 -10.536 46.607 1.00 28.84 789 ASP A C 1
ATOM 6098 O O . ASP A 1 789 ? -30.586 -9.674 47.141 1.00 28.84 789 ASP A O 1
ATOM 6102 N N . LEU A 1 790 ? -30.292 -11.253 45.540 1.00 27.56 790 LEU A N 1
ATOM 6103 C CA . LEU A 1 790 ? -31.644 -11.430 44.951 1.00 27.56 790 LEU A CA 1
ATOM 6104 C C . LEU A 1 790 ? -32.352 -10.292 44.155 1.00 27.56 790 LEU A C 1
ATOM 6106 O O . LEU A 1 790 ? -33.017 -9.417 44.694 1.00 27.56 790 LEU A O 1
ATOM 6110 N N . GLU A 1 791 ? -32.312 -10.492 42.827 1.00 27.47 791 GLU A N 1
ATOM 6111 C CA . GLU A 1 791 ? -33.332 -10.306 41.761 1.00 27.47 791 GLU A CA 1
ATOM 6112 C C . GLU A 1 791 ? -34.024 -8.942 41.442 1.00 27.47 791 GLU A C 1
ATOM 6114 O O . GLU A 1 791 ? -34.505 -8.231 42.323 1.00 27.47 791 GLU A O 1
ATOM 6119 N N . PRO A 1 792 ? -34.173 -8.583 40.137 1.00 33.28 792 PRO A N 1
ATOM 6120 C CA . PRO A 1 792 ? -34.691 -7.278 39.715 1.00 33.28 792 PRO A CA 1
ATOM 6121 C C . PRO A 1 792 ? -36.169 -7.281 39.263 1.00 33.28 792 PRO A C 1
ATOM 6123 O O . PRO A 1 792 ? -36.474 -7.474 38.089 1.00 33.28 792 PRO A O 1
ATOM 6126 N N . HIS A 1 793 ? -37.102 -6.915 40.145 1.00 32.09 793 HIS A N 1
ATOM 6127 C CA . HIS A 1 793 ? -38.409 -6.376 39.729 1.00 32.09 793 HIS A CA 1
ATOM 6128 C C . HIS A 1 793 ? -38.928 -5.341 40.747 1.00 32.09 793 HIS A C 1
ATOM 6130 O O . HIS A 1 793 ? -38.718 -5.490 41.945 1.00 32.09 793 HIS A O 1
ATOM 6136 N N . ARG A 1 794 ? -39.657 -4.313 40.272 1.00 31.17 794 ARG A N 1
ATOM 6137 C CA . ARG A 1 794 ? -40.259 -3.194 41.054 1.00 31.17 794 ARG A CA 1
ATOM 6138 C C . ARG A 1 794 ? -39.351 -2.028 41.520 1.00 31.17 794 ARG A C 1
ATOM 6140 O O . ARG A 1 794 ? -39.634 -1.445 42.564 1.00 31.17 794 ARG A O 1
ATOM 6147 N N . PHE A 1 795 ? -38.362 -1.577 40.737 1.00 28.70 795 PHE A N 1
ATOM 6148 C CA . PHE A 1 795 ? -37.691 -0.282 41.025 1.00 28.70 795 PHE A CA 1
ATOM 6149 C C . PHE A 1 795 ? -38.234 0.928 40.229 1.00 28.70 795 PHE A C 1
ATOM 6151 O O . PHE A 1 795 ? -38.192 2.058 40.706 1.00 28.70 795 PHE A O 1
ATOM 6158 N N . VAL A 1 796 ? -38.838 0.702 39.054 1.00 32.88 796 VAL A N 1
ATOM 6159 C CA . VAL A 1 796 ? -39.272 1.766 38.114 1.00 32.88 796 VAL A CA 1
ATOM 6160 C C . VAL A 1 796 ? -40.392 2.677 38.663 1.00 32.88 796 VAL A C 1
ATOM 6162 O O . VAL A 1 796 ? -40.575 3.785 38.177 1.00 32.88 796 VAL A O 1
ATOM 6165 N N . VAL A 1 797 ? -41.117 2.259 39.708 1.00 33.34 797 VAL A N 1
ATOM 6166 C CA . VAL A 1 797 ? -42.329 2.952 40.206 1.00 33.34 797 VAL A CA 1
ATOM 6167 C C . VAL A 1 797 ? -42.070 3.807 41.466 1.00 33.34 797 VAL A C 1
ATOM 6169 O O . VAL A 1 797 ? -42.994 4.418 41.987 1.00 33.34 797 VAL A O 1
ATOM 6172 N N . ARG A 1 798 ? -40.828 3.896 41.977 1.00 29.03 798 ARG A N 1
ATOM 6173 C CA . ARG A 1 798 ? -40.515 4.681 43.200 1.00 29.03 798 ARG A CA 1
ATOM 6174 C C . ARG A 1 798 ? -39.582 5.882 43.033 1.00 29.03 798 ARG A C 1
ATOM 6176 O O . ARG A 1 798 ? -39.507 6.696 43.945 1.00 29.03 798 ARG A O 1
ATOM 6183 N N . CYS A 1 799 ? -38.943 6.061 41.877 1.00 29.12 799 CYS A N 1
ATOM 6184 C CA . CYS A 1 799 ? -38.123 7.252 41.604 1.00 29.12 799 CYS A CA 1
ATOM 6185 C C . CYS A 1 799 ? -38.917 8.449 41.041 1.00 29.12 799 CYS A C 1
ATOM 6187 O O . CYS A 1 799 ? -38.345 9.515 40.859 1.00 29.12 799 CYS A O 1
ATOM 6189 N N . TRP A 1 800 ? -40.222 8.294 40.784 1.00 29.66 800 TRP A N 1
ATOM 6190 C CA . TRP A 1 800 ? -41.093 9.321 40.182 1.00 29.66 800 TRP A CA 1
ATOM 6191 C C . TRP A 1 800 ? -42.012 10.051 41.188 1.00 29.66 800 TRP A C 1
ATOM 6193 O O . TRP A 1 800 ? -42.926 10.760 40.785 1.00 29.66 800 TRP A O 1
ATOM 6203 N N . GLN A 1 801 ? -41.792 9.883 42.500 1.00 29.25 801 GLN A N 1
ATOM 6204 C CA . GLN A 1 801 ? -42.630 10.471 43.568 1.00 29.25 801 GLN A CA 1
ATOM 6205 C C . GLN A 1 801 ? -41.822 11.208 44.660 1.00 29.25 801 GLN A C 1
ATOM 6207 O O . GLN A 1 801 ? -42.264 11.303 45.798 1.00 29.25 801 GLN A O 1
ATOM 6212 N N . MET A 1 802 ? -40.624 11.710 44.334 1.00 29.16 802 MET A N 1
ATOM 6213 C CA . MET A 1 802 ? -39.707 12.375 45.286 1.00 29.16 802 MET A CA 1
ATOM 6214 C C . MET A 1 802 ? -39.234 13.770 44.815 1.00 29.16 802 MET A C 1
ATOM 6216 O O . MET A 1 802 ? -38.192 14.245 45.254 1.00 29.16 802 MET A O 1
ATOM 6220 N N . LEU A 1 803 ? -39.980 14.423 43.912 1.00 28.95 803 LEU A N 1
ATOM 6221 C CA . LEU A 1 803 ? -39.685 15.768 43.381 1.00 28.95 803 LEU A CA 1
ATOM 6222 C C . LEU A 1 803 ? -40.964 16.622 43.207 1.00 28.95 803 LEU A C 1
ATOM 6224 O O . LEU A 1 803 ? -41.237 17.129 42.124 1.00 28.95 803 LEU A O 1
ATOM 6228 N N . ALA A 1 804 ? -41.770 16.759 44.267 1.00 26.97 804 ALA A N 1
ATOM 6229 C CA . ALA A 1 804 ? -42.898 17.701 44.322 1.00 26.97 804 ALA A CA 1
ATOM 6230 C C . ALA A 1 804 ? -43.246 18.069 45.781 1.00 26.97 804 ALA A C 1
ATOM 6232 O O . ALA A 1 804 ? -43.714 17.196 46.507 1.00 26.97 804 ALA A O 1
ATOM 6233 N N . ILE A 1 805 ? -42.959 19.324 46.177 1.00 29.28 805 ILE A N 1
ATOM 6234 C CA . ILE A 1 805 ? -43.179 20.044 47.468 1.00 29.28 805 ILE A CA 1
ATOM 6235 C C . ILE A 1 805 ? -42.102 21.155 47.496 1.00 29.28 805 ILE A C 1
ATOM 6237 O O . ILE A 1 805 ? -40.942 20.809 47.286 1.00 29.28 805 ILE A O 1
ATOM 6241 N N . GLN A 1 806 ? -42.301 22.465 47.710 1.00 27.75 806 GLN A N 1
ATOM 6242 C CA . GLN A 1 806 ? -43.412 23.459 47.711 1.00 27.75 806 GLN A CA 1
ATOM 6243 C C . GLN A 1 806 ? -42.789 24.750 47.063 1.00 27.75 806 GLN A C 1
ATOM 6245 O O . GLN A 1 806 ? -41.563 24.848 47.052 1.00 27.75 806 GLN A O 1
ATOM 6250 N N . ALA A 1 807 ? -43.449 25.687 46.355 1.00 29.80 807 ALA A N 1
ATOM 6251 C CA . ALA A 1 807 ? -44.592 26.566 46.692 1.00 29.80 807 ALA A CA 1
ATOM 6252 C C . ALA A 1 807 ? -44.289 27.481 47.917 1.00 29.80 807 ALA A C 1
ATOM 6254 O O . ALA A 1 807 ? -43.745 26.975 48.893 1.00 29.80 807 ALA A O 1
ATOM 6255 N N . GLU A 1 808 ? -44.543 28.800 47.972 1.00 33.09 808 GLU A N 1
ATOM 6256 C CA . GLU A 1 808 ? -45.296 29.787 47.138 1.00 33.09 808 GLU A CA 1
ATOM 6257 C C . GLU A 1 808 ? -44.373 31.030 46.848 1.00 33.09 808 GLU A C 1
ATOM 6259 O O . GLU A 1 808 ? -43.167 30.885 47.036 1.00 33.09 808 GLU A O 1
ATOM 6264 N N . GLU A 1 809 ? -44.707 32.215 46.295 1.00 28.45 809 GLU A N 1
ATOM 6265 C CA . GLU A 1 809 ? -45.883 33.130 46.290 1.00 28.45 809 GLU A CA 1
ATOM 6266 C C . GLU A 1 809 ? -45.956 33.943 44.942 1.00 28.45 809 GLU A C 1
ATOM 6268 O O . GLU A 1 809 ? -44.912 34.167 44.333 1.00 28.45 809 GLU A O 1
ATOM 6273 N N . ILE A 1 810 ? -47.141 34.185 44.328 1.00 30.67 810 ILE A N 1
ATOM 6274 C CA . ILE A 1 810 ? -47.945 35.460 44.260 1.00 30.67 810 ILE A CA 1
ATOM 6275 C C . ILE A 1 810 ? -47.297 36.588 43.398 1.00 30.67 810 ILE A C 1
ATOM 6277 O O . ILE A 1 810 ? -46.145 36.928 43.635 1.00 30.67 810 ILE A O 1
ATOM 6281 N N . GLU A 1 811 ? -47.927 37.259 42.409 1.00 27.53 811 GLU A N 1
ATOM 6282 C CA . GLU A 1 811 ? -49.287 37.239 41.797 1.00 27.53 811 GLU A CA 1
ATOM 6283 C C . GLU A 1 811 ? -49.240 37.731 40.313 1.00 27.53 811 GLU A C 1
ATOM 6285 O O . GLU A 1 811 ? -48.193 38.183 39.848 1.00 27.53 811 GLU A O 1
ATOM 6290 N N . GLU A 1 812 ? -50.357 37.662 39.570 1.00 30.95 812 GLU A N 1
ATOM 6291 C CA . GLU A 1 812 ? -50.506 38.141 38.167 1.00 30.95 812 GLU A CA 1
ATOM 6292 C C . GLU A 1 812 ? -50.977 39.624 38.082 1.00 30.95 812 GLU A C 1
ATOM 6294 O O . GLU A 1 812 ? -51.327 40.205 39.115 1.00 30.95 812 GLU A O 1
ATOM 6299 N N . PRO A 1 813 ? -50.982 40.281 36.892 1.00 37.25 813 PRO A N 1
ATOM 6300 C CA . PRO A 1 813 ? -52.137 40.145 35.978 1.00 37.25 813 PRO A CA 1
ATOM 6301 C C . PRO A 1 813 ? -51.831 40.133 34.454 1.00 37.25 813 PRO A C 1
ATOM 6303 O O . PRO A 1 813 ? -50.816 40.648 33.987 1.00 37.25 813 PRO A O 1
ATOM 6306 N N . GLU A 1 814 ? -52.779 39.586 33.679 1.00 28.94 814 GLU A N 1
ATOM 6307 C CA . GLU A 1 814 ? -52.895 39.642 32.201 1.00 28.94 814 GLU A CA 1
ATOM 6308 C C . GLU A 1 814 ? -53.625 40.941 31.698 1.00 28.94 814 GLU A C 1
ATOM 6310 O O . GLU A 1 814 ? -53.774 41.878 32.486 1.00 28.94 814 GLU A O 1
ATOM 6315 N N . PRO A 1 815 ? -54.178 41.033 30.458 1.00 59.62 815 PRO A N 1
ATOM 6316 C CA . PRO A 1 815 ? -53.501 41.157 29.148 1.00 59.62 815 PRO A CA 1
ATOM 6317 C C . PRO A 1 815 ? -54.064 42.314 28.271 1.00 59.62 815 PRO A C 1
ATOM 6319 O O . PRO A 1 815 ? -55.036 42.947 28.655 1.00 59.62 815 PRO A O 1
ATOM 6322 N N . GLU A 1 816 ? -53.514 42.527 27.059 1.00 26.83 816 GLU A N 1
ATOM 6323 C CA . GLU A 1 816 ? -54.161 43.077 25.827 1.00 26.83 816 GLU A CA 1
ATOM 6324 C C . GLU A 1 816 ? -53.081 43.230 24.709 1.00 26.83 816 GLU A C 1
ATOM 6326 O O . GLU A 1 816 ? -51.900 43.332 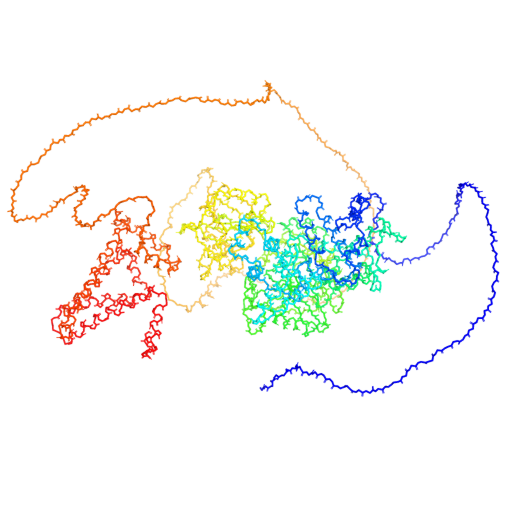25.035 1.00 26.83 816 GLU A O 1
ATOM 6331 N N . SER A 1 817 ? -53.336 43.327 23.391 1.00 31.39 817 SER A N 1
ATOM 6332 C CA . SER A 1 817 ? -54.269 42.641 22.465 1.00 31.39 817 SER A CA 1
ATOM 6333 C C . SER A 1 817 ? -54.028 43.147 21.017 1.00 31.39 817 SER A C 1
ATOM 6335 O O . SER A 1 817 ? -54.125 44.352 20.803 1.00 31.39 817 SER A O 1
ATOM 6337 N N . GLU A 1 818 ? -53.820 42.253 20.032 1.00 31.89 818 GLU A N 1
ATOM 6338 C CA . GLU A 1 818 ? -53.860 42.534 18.563 1.00 31.89 818 GLU A CA 1
ATOM 6339 C C . GLU A 1 818 ? -52.817 43.590 18.050 1.00 31.89 818 GLU A C 1
ATOM 6341 O O . GLU A 1 818 ? -52.070 44.159 18.839 1.00 31.89 818 GLU A O 1
ATOM 6346 N N . ASP A 1 819 ? -52.546 43.841 16.757 1.00 29.73 819 ASP A N 1
ATOM 6347 C CA . ASP A 1 819 ? -53.149 43.427 15.472 1.00 29.73 819 ASP A CA 1
ATOM 6348 C C . ASP A 1 819 ? -52.058 43.238 14.354 1.00 29.73 819 ASP A C 1
ATOM 6350 O O . ASP A 1 819 ? -50.882 43.015 14.649 1.00 29.73 819 ASP A O 1
ATOM 6354 N N . ARG A 1 820 ? -52.438 43.241 13.064 1.00 27.89 820 ARG A N 1
ATOM 6355 C CA . ARG A 1 820 ? -51.713 42.708 11.879 1.00 27.89 820 ARG A CA 1
ATOM 6356 C C . ARG A 1 820 ? -50.957 43.738 10.991 1.00 27.89 820 ARG A C 1
ATOM 6358 O O . ARG A 1 820 ? -51.062 44.942 11.177 1.00 27.89 820 ARG A O 1
ATOM 6365 N N . VAL A 1 821 ? -50.385 43.199 9.890 1.00 28.58 821 VAL A N 1
ATOM 6366 C CA . VAL A 1 821 ? -49.950 43.831 8.603 1.00 28.58 821 VAL A CA 1
ATOM 6367 C C . VAL A 1 821 ? -48.486 44.363 8.628 1.00 28.58 821 VAL A C 1
ATOM 6369 O O . VAL A 1 821 ? -48.108 45.024 9.583 1.00 28.58 821 VAL A O 1
ATOM 6372 N N . GLN A 1 822 ? -47.522 43.907 7.791 1.00 26.59 822 GLN A N 1
ATOM 6373 C CA . GLN A 1 822 ? -47.277 44.122 6.328 1.00 26.59 822 GLN A CA 1
ATOM 6374 C C . GLN A 1 822 ? -46.993 45.624 5.988 1.00 26.59 822 GLN A C 1
ATOM 6376 O O . GLN A 1 822 ? -47.591 46.487 6.612 1.00 26.59 822 GLN A O 1
ATOM 6381 N N . GLU A 1 823 ? -46.086 46.066 5.094 1.00 28.84 823 GLU A N 1
ATOM 6382 C CA . GLU A 1 823 ? -45.352 45.455 3.959 1.00 28.84 823 GLU A CA 1
ATOM 6383 C C . GLU A 1 823 ? -43.919 46.038 3.740 1.00 28.84 823 GLU A C 1
ATOM 6385 O O . GLU A 1 823 ? -43.609 47.154 4.146 1.00 28.84 823 GLU A O 1
ATOM 6390 N N . ASP A 1 824 ? -43.067 45.265 3.057 1.00 30.00 824 ASP A N 1
ATOM 6391 C CA . ASP A 1 824 ? -42.083 45.595 1.998 1.00 30.00 824 ASP A CA 1
ATOM 6392 C C . ASP A 1 824 ? -41.378 46.980 1.824 1.00 30.00 824 ASP A C 1
ATOM 6394 O O . ASP A 1 824 ? -41.944 47.960 1.347 1.00 30.00 824 ASP A O 1
ATOM 6398 N N . SER A 1 825 ? -40.031 46.903 1.844 1.00 28.39 825 SER A N 1
ATOM 6399 C CA . SER A 1 825 ? -39.101 47.268 0.731 1.00 28.39 825 SER A CA 1
ATOM 6400 C C . SER A 1 825 ? -38.281 48.593 0.663 1.00 28.39 825 SER A C 1
ATOM 6402 O O . SER A 1 825 ? -38.782 49.706 0.717 1.00 28.39 825 SER A O 1
ATOM 6404 N N . ALA A 1 826 ? -36.986 48.381 0.343 1.00 31.39 826 ALA A N 1
ATOM 6405 C CA . ALA A 1 826 ? -36.161 49.039 -0.699 1.00 31.39 826 ALA A CA 1
ATOM 6406 C C . ALA A 1 826 ? -35.489 50.443 -0.548 1.00 31.39 826 ALA A C 1
ATOM 6408 O O . ALA A 1 826 ? -36.121 51.467 -0.336 1.00 31.39 826 ALA A O 1
ATOM 6409 N N . THR A 1 827 ? -34.201 50.473 -0.964 1.00 28.66 827 THR A N 1
ATOM 6410 C CA . THR A 1 827 ? -33.405 51.597 -1.559 1.00 28.66 827 THR A CA 1
ATOM 6411 C C . THR A 1 827 ? -33.049 52.853 -0.720 1.00 28.66 827 THR A C 1
ATOM 6413 O O . THR A 1 827 ? -33.730 53.170 0.238 1.00 28.66 827 THR A O 1
ATOM 6416 N N . ALA A 1 828 ? -32.019 53.670 -1.040 1.00 30.05 828 ALA A N 1
ATOM 6417 C CA . ALA A 1 828 ? -30.678 53.426 -1.630 1.00 30.05 828 ALA A CA 1
ATOM 6418 C C . ALA A 1 828 ? -29.756 54.690 -1.579 1.00 30.05 828 ALA A C 1
ATOM 6420 O O . ALA A 1 828 ? -30.217 55.786 -1.860 1.00 30.05 828 ALA A O 1
ATOM 6421 N N . ALA A 1 829 ? -28.442 54.474 -1.382 1.00 29.14 829 ALA A N 1
ATOM 6422 C CA . ALA A 1 829 ? -27.270 55.243 -1.883 1.00 29.14 829 ALA A CA 1
ATOM 6423 C C . ALA A 1 829 ? -26.976 56.741 -1.526 1.00 29.14 829 ALA A C 1
ATOM 6425 O O . ALA A 1 829 ? -27.824 57.613 -1.627 1.00 29.14 829 ALA A O 1
ATOM 6426 N N . ALA A 1 830 ? -25.660 57.012 -1.345 1.00 30.08 830 ALA A N 1
ATOM 6427 C CA . ALA A 1 830 ? -24.901 58.273 -1.575 1.00 30.08 830 ALA A CA 1
ATOM 6428 C C . ALA A 1 830 ? -25.098 59.508 -0.639 1.00 30.08 830 ALA A C 1
ATOM 6430 O O . ALA A 1 830 ? -26.185 59.730 -0.129 1.00 30.08 830 ALA A O 1
ATOM 6431 N N . ALA A 1 831 ? -24.117 60.415 -0.414 1.00 30.45 831 ALA A N 1
ATOM 6432 C CA . ALA A 1 831 ? -22.633 60.376 -0.508 1.00 30.45 831 ALA A CA 1
ATOM 6433 C C . ALA A 1 831 ? -21.966 61.666 0.080 1.00 30.45 831 ALA A C 1
ATOM 6435 O O . ALA A 1 831 ? -22.589 62.721 0.051 1.00 30.45 831 ALA A O 1
ATOM 6436 N N . ASN A 1 832 ? -20.656 61.601 0.420 1.00 31.36 832 ASN A N 1
ATOM 6437 C CA . ASN A 1 832 ? -19.656 62.713 0.478 1.00 31.36 832 ASN A CA 1
ATOM 6438 C C . ASN A 1 832 ? -19.780 63.833 1.562 1.00 31.36 832 ASN A C 1
ATOM 6440 O O . ASN A 1 832 ? -20.876 64.151 1.995 1.00 31.36 832 ASN A O 1
ATOM 6444 N N . ALA A 1 833 ? -18.713 64.530 2.024 1.00 30.42 833 ALA A N 1
ATOM 6445 C CA . ALA A 1 833 ? -17.236 64.376 1.899 1.00 30.42 833 ALA A CA 1
ATOM 6446 C C . ALA A 1 833 ? -16.439 65.313 2.878 1.00 30.42 833 ALA A C 1
ATOM 6448 O O . ALA A 1 833 ? -17.042 66.104 3.594 1.00 30.42 833 ALA A O 1
ATOM 6449 N N . TYR A 1 834 ? -15.087 65.278 2.801 1.00 28.84 834 TYR A N 1
ATOM 6450 C CA . TYR A 1 834 ? -14.051 66.146 3.437 1.00 28.84 834 TYR A CA 1
ATOM 6451 C C . TYR A 1 834 ? -13.817 65.975 4.961 1.00 28.84 834 TYR A C 1
ATOM 6453 O O . TYR A 1 834 ? -14.751 65.936 5.744 1.00 28.84 834 TYR A O 1
ATOM 6461 N N . SER A 1 835 ? -12.580 65.874 5.479 1.00 27.64 835 SER A N 1
ATOM 6462 C CA . SER A 1 835 ? -11.343 66.626 5.154 1.00 27.64 835 SER A CA 1
ATOM 6463 C C . SER A 1 835 ? -10.024 65.834 5.429 1.00 27.64 835 SER A C 1
ATOM 6465 O O . SER A 1 835 ? -10.078 64.634 5.681 1.00 27.64 835 SER A O 1
ATOM 6467 N N . GLN A 1 836 ? -8.833 66.459 5.305 1.00 29.44 836 GLN A N 1
ATOM 6468 C CA . GLN A 1 836 ? -7.494 65.809 5.392 1.00 29.44 836 GLN A CA 1
ATOM 6469 C C . GLN A 1 836 ? -6.583 66.368 6.552 1.00 29.44 836 GLN A C 1
ATOM 6471 O O . GLN A 1 836 ? -7.142 66.808 7.551 1.00 29.44 836 GLN A O 1
ATOM 6476 N N . PRO A 1 837 ? -5.219 66.289 6.564 1.00 47.97 837 PRO A N 1
ATOM 6477 C CA . PRO A 1 837 ? -4.514 65.346 7.452 1.00 47.97 837 PRO A CA 1
ATOM 6478 C C . PRO A 1 837 ? -3.362 65.968 8.292 1.00 47.97 837 PRO A C 1
ATOM 6480 O O . PRO A 1 837 ? -3.041 67.150 8.152 1.00 47.97 837 PRO A O 1
ATOM 6483 N N . LYS A 1 838 ? -2.627 65.152 9.077 1.00 27.20 838 LYS A N 1
ATOM 6484 C CA . LYS A 1 838 ? -1.197 65.409 9.383 1.00 27.20 838 LYS A CA 1
ATOM 6485 C C . LYS A 1 838 ? -0.403 64.171 9.839 1.00 27.20 838 LYS A C 1
ATOM 6487 O O . LYS A 1 838 ? -0.962 63.104 10.051 1.00 27.20 838 LYS A O 1
ATOM 6492 N N . GLN A 1 839 ? 0.923 64.329 9.872 1.00 27.50 839 GLN A N 1
ATOM 6493 C CA . GLN A 1 839 ? 1.956 63.283 9.977 1.00 27.50 839 GLN A CA 1
ATOM 6494 C C . GLN A 1 839 ? 2.490 63.101 11.411 1.00 27.50 839 GLN A C 1
ATOM 6496 O O . GLN A 1 839 ? 2.396 64.048 12.185 1.00 27.50 839 GLN A O 1
ATOM 6501 N N . VAL A 1 840 ? 3.181 61.974 11.679 1.00 29.38 840 VAL A N 1
ATOM 6502 C CA . VAL A 1 840 ? 4.489 61.823 12.397 1.00 29.38 840 VAL A CA 1
ATOM 6503 C C . VAL A 1 840 ? 4.717 60.331 12.750 1.00 29.38 840 VAL A C 1
ATOM 6505 O O . VAL A 1 840 ? 3.735 59.631 12.955 1.00 29.38 840 VAL A O 1
ATOM 6508 N N . LYS A 1 841 ? 5.921 59.753 12.935 1.00 28.80 841 LYS A N 1
ATOM 6509 C CA . LYS A 1 841 ? 7.269 59.837 12.302 1.00 28.80 841 LYS A CA 1
ATOM 6510 C C . LYS A 1 841 ? 8.144 58.750 12.985 1.00 28.80 841 LYS A C 1
ATOM 6512 O O . LYS A 1 841 ? 8.067 58.622 14.200 1.00 28.80 841 LYS A O 1
ATOM 6517 N N . LEU A 1 842 ? 8.978 57.995 12.259 1.00 37.34 842 LEU A N 1
ATOM 6518 C CA . LEU A 1 842 ? 9.899 56.993 12.854 1.00 37.34 842 LEU A CA 1
ATOM 6519 C C . LEU A 1 842 ? 11.141 57.639 13.511 1.00 37.34 842 LEU A C 1
ATOM 6521 O O . LEU A 1 842 ? 11.546 58.731 13.097 1.00 37.34 842 LEU A O 1
ATOM 6525 N N . PRO A 1 843 ? 11.771 56.956 14.489 1.00 44.78 843 PRO A N 1
ATOM 6526 C CA . PRO A 1 843 ? 13.160 56.499 14.294 1.00 44.78 843 PRO A CA 1
ATOM 6527 C C . PRO A 1 843 ? 13.441 55.061 14.816 1.00 44.78 843 PRO A C 1
ATOM 6529 O O . PRO A 1 843 ? 12.522 54.343 15.196 1.00 44.78 843 PRO A O 1
ATOM 6532 N N . GLY A 1 844 ? 14.713 54.628 14.751 1.00 30.70 844 GLY A N 1
ATOM 6533 C CA . GLY A 1 844 ? 15.170 53.231 14.902 1.00 30.70 844 GLY A CA 1
ATOM 6534 C C . GLY A 1 844 ? 15.955 52.867 16.193 1.00 30.70 844 GLY A C 1
ATOM 6535 O O . GLY A 1 844 ? 15.678 53.435 17.247 1.00 30.70 844 GLY A O 1
ATOM 6536 N N . PRO A 1 845 ? 16.889 51.884 16.134 1.00 55.50 845 PRO A N 1
ATOM 6537 C CA . PRO A 1 845 ? 17.305 51.064 17.290 1.00 55.50 845 PRO A CA 1
ATOM 6538 C C . PRO A 1 845 ? 18.641 51.457 17.976 1.00 55.50 845 PRO A C 1
ATOM 6540 O O . PRO A 1 845 ? 19.440 52.185 17.385 1.00 55.50 845 PRO A O 1
ATOM 6543 N N . PRO A 1 846 ? 18.938 50.898 19.174 1.00 42.09 846 PRO A N 1
ATOM 6544 C CA . PRO A 1 846 ? 20.247 50.949 19.842 1.00 42.09 846 PRO A CA 1
ATOM 6545 C C . PRO A 1 846 ? 21.036 49.616 19.800 1.00 42.09 846 PRO A C 1
ATOM 6547 O O . PRO A 1 846 ? 20.476 48.554 19.529 1.00 42.09 846 PRO A O 1
ATOM 6550 N N . VAL A 1 847 ? 22.340 49.672 20.115 1.00 34.41 847 VAL A N 1
ATOM 6551 C CA . VAL A 1 847 ? 23.301 48.543 20.139 1.00 34.41 847 VAL A CA 1
ATOM 6552 C C . VAL A 1 847 ? 24.326 48.737 21.280 1.00 34.41 847 VAL A C 1
ATOM 6554 O O . VAL A 1 847 ? 24.797 49.851 21.455 1.00 34.41 847 VAL A O 1
ATOM 6557 N N . GLU A 1 848 ? 24.678 47.644 21.982 1.00 33.47 848 GLU A N 1
ATOM 6558 C CA . GLU A 1 848 ? 25.831 47.412 22.899 1.00 33.47 848 GLU A CA 1
ATOM 6559 C C . GLU A 1 848 ? 26.180 48.373 24.072 1.00 33.47 848 GLU A C 1
ATOM 6561 O O . GLU A 1 848 ? 26.194 49.592 23.959 1.00 33.47 848 GLU A O 1
ATOM 6566 N N . ALA A 1 849 ? 26.647 47.774 25.182 1.00 27.83 849 ALA A N 1
ATOM 6567 C CA . ALA A 1 849 ? 27.524 48.394 26.188 1.00 27.83 849 ALA A CA 1
ATOM 6568 C C . ALA A 1 849 ? 28.477 47.338 26.807 1.00 27.83 849 ALA A C 1
ATOM 6570 O O . ALA A 1 849 ? 28.172 46.144 26.785 1.00 27.83 849 ALA A O 1
ATOM 6571 N N . LYS A 1 850 ? 29.656 47.769 27.290 1.00 32.19 850 LYS A N 1
ATOM 6572 C CA . LYS A 1 850 ? 30.869 46.958 27.578 1.00 32.19 850 LYS A CA 1
ATOM 6573 C C . LYS A 1 850 ? 31.741 47.656 28.648 1.00 32.19 850 LYS A C 1
ATOM 6575 O O . LYS A 1 850 ? 31.655 48.875 28.738 1.00 32.19 850 LYS A O 1
ATOM 6580 N N . SER A 1 851 ? 32.636 47.021 29.421 1.00 31.36 851 SER A N 1
ATOM 6581 C CA . SER A 1 851 ? 32.923 45.595 29.737 1.00 31.36 851 SER A CA 1
ATOM 6582 C C . SER A 1 851 ? 34.050 45.522 30.795 1.00 31.36 851 SER A C 1
ATOM 6584 O O . SER A 1 851 ? 34.912 46.398 30.768 1.00 31.36 851 SER A O 1
ATOM 6586 N N . GLU A 1 852 ? 34.135 44.475 31.632 1.00 28.42 852 GLU A N 1
ATOM 6587 C CA . GLU A 1 852 ? 35.234 44.288 32.616 1.00 28.42 852 GLU A CA 1
ATOM 6588 C C . GLU A 1 852 ? 35.962 42.929 32.474 1.00 28.42 852 GLU A C 1
ATOM 6590 O O . GLU A 1 852 ? 35.466 42.034 31.788 1.00 28.42 852 GLU A O 1
ATOM 6595 N N . ALA A 1 853 ? 37.190 42.812 33.008 1.00 34.28 853 ALA A N 1
ATOM 6596 C CA . ALA A 1 853 ? 38.205 41.858 32.521 1.00 34.28 853 ALA A CA 1
ATOM 6597 C C . ALA A 1 853 ? 39.259 41.419 33.576 1.00 34.28 853 ALA A C 1
ATOM 6599 O O . ALA A 1 853 ? 39.160 41.780 34.744 1.00 34.28 853 ALA A O 1
ATOM 6600 N N . ASN A 1 854 ? 40.306 40.713 33.103 1.00 30.61 854 ASN A N 1
ATOM 6601 C CA . ASN A 1 854 ? 41.438 40.071 33.811 1.00 30.61 854 ASN A CA 1
ATOM 6602 C C . ASN A 1 854 ? 41.132 38.706 34.469 1.00 30.61 854 ASN A C 1
ATOM 6604 O O . ASN A 1 854 ? 40.066 38.514 35.038 1.00 30.61 854 ASN A O 1
ATOM 6608 N N . SER A 1 855 ? 42.035 37.716 34.438 1.00 30.08 855 SER A N 1
ATOM 6609 C CA . SER A 1 855 ? 43.323 37.581 33.715 1.00 30.08 855 SER A CA 1
ATOM 6610 C C . SER A 1 855 ? 43.614 36.100 33.399 1.00 30.08 855 SER A C 1
ATOM 6612 O O . SER A 1 855 ? 42.948 35.208 33.920 1.00 30.08 855 SER A O 1
ATOM 6614 N N . GLY A 1 856 ? 44.594 35.819 32.531 1.00 27.11 856 GLY A N 1
ATOM 6615 C CA . GLY A 1 856 ? 44.980 34.452 32.159 1.00 27.11 856 GLY A CA 1
ATOM 6616 C C . GLY A 1 856 ? 46.485 34.288 31.930 1.00 27.11 856 GLY A C 1
ATOM 6617 O O . GLY A 1 856 ? 47.207 35.278 31.828 1.00 27.11 856 GLY A O 1
ATOM 6618 N N . LEU A 1 857 ? 46.940 33.033 31.844 1.00 26.97 857 LEU A N 1
ATOM 6619 C CA . LEU A 1 857 ? 48.332 32.644 31.585 1.00 26.97 857 LEU A CA 1
ATOM 6620 C C . LEU A 1 857 ? 48.385 31.248 30.921 1.00 26.97 857 LEU A C 1
ATOM 6622 O O . LEU A 1 857 ? 48.285 30.225 31.587 1.00 26.97 857 LEU A O 1
ATOM 6626 N N . ILE A 1 858 ? 48.408 31.233 29.581 1.00 32.66 858 ILE A N 1
ATOM 6627 C CA . ILE A 1 858 ? 49.575 30.845 28.748 1.00 32.66 858 ILE A CA 1
ATOM 6628 C C . ILE A 1 858 ? 50.539 29.838 29.452 1.00 32.66 858 ILE A C 1
ATOM 6630 O O . ILE A 1 858 ? 51.029 30.141 30.534 1.00 32.66 858 ILE A O 1
ATOM 6634 N N . ASP A 1 859 ? 50.872 28.648 28.912 1.00 28.11 859 ASP A N 1
ATOM 6635 C CA . ASP A 1 859 ? 51.515 28.486 27.591 1.00 28.11 859 ASP A CA 1
ATOM 6636 C C . ASP A 1 859 ? 51.493 27.064 26.935 1.00 28.11 859 ASP A C 1
ATOM 6638 O O . ASP A 1 859 ? 51.632 26.057 27.621 1.00 28.11 859 ASP A O 1
ATOM 6642 N N . HIS A 1 860 ? 51.429 27.045 25.590 1.00 32.28 860 HIS A N 1
ATOM 6643 C CA . HIS A 1 860 ? 52.078 26.154 24.583 1.00 32.28 860 HIS A CA 1
ATOM 6644 C C . HIS A 1 860 ? 52.035 24.572 24.599 1.00 32.28 860 HIS A C 1
ATOM 6646 O O . HIS A 1 860 ? 51.415 23.990 25.484 1.00 32.28 860 HIS A O 1
ATOM 6652 N N . PRO A 1 861 ? 52.450 23.835 23.510 1.00 51.34 861 PRO A N 1
ATOM 6653 C CA . PRO A 1 861 ? 51.520 22.852 22.898 1.00 51.34 861 PRO A CA 1
ATOM 6654 C C . PRO A 1 861 ? 52.066 21.463 22.419 1.00 51.34 861 PRO A C 1
ATOM 6656 O O . PRO A 1 861 ? 53.261 21.213 22.384 1.00 51.34 861 PRO A O 1
ATOM 6659 N N . PHE A 1 862 ? 51.136 20.646 21.884 1.00 28.67 862 PHE A N 1
ATOM 6660 C CA . PHE A 1 862 ? 51.253 19.662 20.770 1.00 28.67 862 PHE A CA 1
ATOM 6661 C C . PHE A 1 862 ? 52.221 18.439 20.817 1.00 28.67 862 PHE A C 1
ATOM 6663 O O . PHE A 1 862 ? 53.433 18.579 20.828 1.00 28.67 862 PHE A O 1
ATOM 6670 N N . MET A 1 863 ? 51.626 17.248 20.587 1.00 29.66 863 MET A N 1
ATOM 6671 C CA . MET A 1 863 ? 52.169 16.005 19.971 1.00 29.66 863 MET A CA 1
ATOM 6672 C C . MET A 1 863 ? 53.430 15.296 20.530 1.00 29.66 863 MET A C 1
ATOM 6674 O O . MET A 1 863 ? 54.535 15.824 20.504 1.00 29.66 863 MET A O 1
ATOM 6678 N N . GLY A 1 864 ? 53.288 13.991 20.823 1.00 27.73 864 GLY A N 1
ATOM 6679 C CA . GLY A 1 864 ? 54.400 13.032 20.952 1.00 27.73 864 GLY A CA 1
ATOM 6680 C C . GLY A 1 864 ? 53.957 11.613 21.366 1.00 27.73 864 GLY A C 1
ATOM 6681 O O . GLY A 1 864 ? 53.297 11.453 22.387 1.00 27.73 864 GLY A O 1
ATOM 6682 N N . ASP A 1 865 ? 54.311 10.587 20.582 1.00 28.80 865 ASP A N 1
ATOM 6683 C CA . ASP A 1 865 ? 54.116 9.154 20.903 1.00 28.80 865 ASP A CA 1
ATOM 6684 C C . ASP A 1 865 ? 55.141 8.629 21.935 1.00 28.80 865 ASP A C 1
ATOM 6686 O O . ASP A 1 865 ? 56.265 9.129 21.970 1.00 28.80 865 ASP A O 1
ATOM 6690 N N . GLY A 1 866 ? 54.854 7.528 22.665 1.00 25.92 866 GLY A N 1
ATOM 6691 C CA . GLY A 1 866 ? 55.959 6.754 23.283 1.00 25.92 866 GLY A CA 1
ATOM 6692 C C . GLY A 1 866 ? 55.720 5.747 24.430 1.00 25.92 866 GLY A C 1
ATOM 6693 O O . GLY A 1 866 ? 56.214 5.961 25.524 1.00 25.92 866 GLY A O 1
ATOM 6694 N N . ARG A 1 867 ? 55.069 4.606 24.156 1.00 28.72 867 ARG A N 1
ATOM 6695 C CA . ARG A 1 867 ? 55.285 3.240 24.734 1.00 28.72 867 ARG A CA 1
ATOM 6696 C C . ARG A 1 867 ? 56.005 3.022 26.108 1.00 28.72 867 ARG A C 1
ATOM 6698 O O . ARG A 1 867 ? 57.218 3.177 26.198 1.00 28.72 867 ARG A O 1
ATOM 6705 N N . GLY A 1 868 ? 55.330 2.283 27.008 1.00 25.81 868 GLY A N 1
ATOM 6706 C CA . GLY A 1 868 ? 55.926 1.281 27.937 1.00 25.81 868 GLY A CA 1
ATOM 6707 C C . GLY A 1 868 ? 56.373 1.760 29.336 1.00 25.81 868 GLY A C 1
ATOM 6708 O O . GLY A 1 868 ? 56.366 2.954 29.593 1.00 25.81 868 GLY A O 1
ATOM 6709 N N . LEU A 1 869 ? 56.774 0.891 30.287 1.00 29.94 869 LEU A N 1
ATOM 6710 C CA . LEU A 1 869 ? 56.681 -0.588 30.407 1.00 29.94 869 LEU A CA 1
ATOM 6711 C C . LEU A 1 869 ? 57.095 -1.039 31.846 1.00 29.94 869 LEU A C 1
ATOM 6713 O O . LEU A 1 869 ? 58.157 -0.621 32.292 1.00 29.94 869 LEU A O 1
ATOM 6717 N N . LEU A 1 870 ? 56.351 -1.971 32.484 1.00 30.64 870 LEU A N 1
ATOM 6718 C CA . LEU A 1 870 ? 56.714 -2.734 33.723 1.00 30.64 870 LEU A CA 1
ATOM 6719 C C . LEU A 1 870 ? 56.904 -1.884 35.021 1.00 30.64 870 LEU A C 1
ATOM 6721 O O . LEU A 1 870 ? 56.848 -0.663 34.951 1.00 30.64 870 LEU A O 1
ATOM 6725 N N . ALA A 1 871 ? 57.032 -2.415 36.254 1.00 31.02 871 ALA A N 1
ATOM 6726 C CA . ALA A 1 871 ? 57.142 -3.790 36.800 1.00 31.02 871 ALA A CA 1
ATOM 6727 C C . ALA A 1 871 ? 56.410 -3.881 38.190 1.00 31.02 871 ALA A C 1
ATOM 6729 O O . ALA A 1 871 ? 56.182 -2.839 38.794 1.00 31.02 871 ALA A O 1
ATOM 6730 N N . GLU A 1 872 ? 55.813 -5.008 38.630 1.00 33.69 872 GLU A N 1
ATOM 6731 C CA . GLU A 1 872 ? 56.354 -6.056 39.561 1.00 33.69 872 GLU A CA 1
ATOM 6732 C C . GLU A 1 872 ? 56.489 -5.640 41.063 1.00 33.69 872 GLU A C 1
ATOM 6734 O O . GLU A 1 872 ? 56.665 -4.466 41.350 1.00 33.69 872 GLU A O 1
ATOM 6739 N N . THR A 1 873 ? 56.392 -6.489 42.116 1.00 32.66 873 THR A N 1
ATOM 6740 C CA . THR A 1 873 ? 56.261 -7.972 42.272 1.00 32.66 873 THR A CA 1
ATOM 6741 C C . THR A 1 873 ? 55.714 -8.375 43.673 1.00 32.66 873 THR A C 1
ATOM 6743 O O . THR A 1 873 ? 55.903 -7.604 44.602 1.00 32.66 873 THR A O 1
ATOM 6746 N N . ALA A 1 874 ? 55.174 -9.610 43.812 1.00 31.53 874 ALA A N 1
ATOM 6747 C CA . ALA A 1 874 ? 55.151 -10.553 44.981 1.00 31.53 874 ALA A CA 1
ATOM 6748 C C . ALA A 1 874 ? 54.784 -10.090 46.436 1.00 31.53 874 ALA A C 1
ATOM 6750 O O . ALA A 1 874 ? 54.948 -8.941 46.806 1.00 31.53 874 ALA A O 1
ATOM 6751 N N . GLY A 1 875 ? 54.323 -10.934 47.384 1.00 28.77 875 GLY A N 1
ATOM 6752 C CA . GLY A 1 875 ? 53.879 -12.349 47.368 1.00 28.77 875 GLY A CA 1
ATOM 6753 C C . GLY A 1 875 ? 54.599 -13.281 48.381 1.00 28.77 875 GLY A C 1
ATOM 6754 O O . GLY A 1 875 ? 55.817 -13.398 48.295 1.00 28.77 875 GLY A O 1
ATOM 6755 N N . THR A 1 876 ? 53.885 -13.987 49.290 1.00 28.00 876 THR A N 1
ATOM 6756 C CA . THR A 1 876 ? 54.398 -15.158 50.078 1.00 28.00 876 THR A CA 1
ATOM 6757 C C . THR A 1 876 ? 53.318 -15.975 50.849 1.00 28.00 876 THR A C 1
ATOM 6759 O O . THR A 1 876 ? 52.156 -15.586 50.921 1.00 28.00 876 THR A O 1
ATOM 6762 N N . MET A 1 877 ? 53.733 -17.126 51.413 1.00 29.81 877 MET A N 1
ATOM 6763 C CA . MET A 1 877 ? 53.044 -18.148 52.257 1.00 29.81 877 MET A CA 1
ATOM 6764 C C . MET A 1 877 ? 54.061 -18.611 53.359 1.00 29.81 877 MET A C 1
ATOM 6766 O O . MET A 1 877 ? 55.182 -18.096 53.289 1.00 29.81 877 MET A O 1
ATOM 6770 N N . PRO A 1 878 ? 53.847 -19.603 54.278 1.00 61.31 878 PRO A N 1
ATOM 6771 C CA . PRO A 1 878 ? 52.657 -20.358 54.756 1.00 61.31 878 PRO A CA 1
ATOM 6772 C C . PRO A 1 878 ? 52.574 -20.492 56.327 1.00 61.31 878 PRO A C 1
ATOM 6774 O O . PRO A 1 878 ? 53.290 -19.788 57.029 1.00 61.31 878 PRO A O 1
ATOM 6777 N N . ASP A 1 879 ? 51.719 -21.380 56.898 1.00 32.94 879 ASP A N 1
ATOM 6778 C CA . ASP A 1 879 ? 52.074 -22.642 57.648 1.00 32.94 879 ASP A CA 1
ATOM 6779 C C . ASP A 1 879 ? 51.000 -23.168 58.680 1.00 32.94 879 ASP A C 1
ATOM 6781 O O . ASP A 1 879 ? 49.911 -22.604 58.790 1.00 32.94 879 ASP A O 1
ATOM 6785 N N . ARG A 1 880 ? 51.250 -24.306 59.376 1.00 32.50 880 ARG A N 1
ATOM 6786 C CA . ARG A 1 880 ? 50.313 -25.165 60.174 1.00 32.50 880 ARG A CA 1
ATOM 6787 C C . ARG A 1 880 ? 50.618 -25.310 61.688 1.00 32.50 880 ARG A C 1
ATOM 6789 O O . ARG A 1 880 ? 51.773 -25.223 62.081 1.00 32.50 880 ARG A O 1
ATOM 6796 N N . ILE A 1 881 ? 49.643 -25.815 62.485 1.00 35.28 881 ILE A N 1
ATOM 6797 C CA . ILE A 1 881 ? 49.837 -26.609 63.746 1.00 35.28 881 ILE A CA 1
ATOM 6798 C C . ILE A 1 881 ? 48.821 -27.807 63.849 1.00 35.28 881 ILE A C 1
ATOM 6800 O O . ILE A 1 881 ? 47.814 -27.814 63.147 1.00 35.28 881 ILE A O 1
ATOM 6804 N N . HIS A 1 882 ? 49.092 -28.850 64.672 1.00 33.75 882 HIS A N 1
ATOM 6805 C CA . HIS A 1 882 ? 48.415 -30.184 64.749 1.00 33.75 882 HIS A CA 1
ATOM 6806 C C . HIS A 1 882 ? 47.901 -30.646 66.156 1.00 33.75 882 HIS A C 1
ATOM 6808 O O . HIS A 1 882 ? 48.425 -30.168 67.161 1.00 33.75 882 HIS A O 1
ATOM 6814 N N . ARG A 1 883 ? 47.063 -31.732 66.168 1.00 31.16 883 ARG A N 1
ATOM 6815 C CA . ARG A 1 883 ? 46.859 -32.903 67.125 1.00 31.16 883 ARG A CA 1
ATOM 6816 C C . ARG A 1 883 ? 45.364 -33.145 67.519 1.00 31.16 883 ARG A C 1
ATOM 6818 O O . ARG A 1 883 ? 44.566 -32.270 67.225 1.00 31.16 883 ARG A O 1
ATOM 6825 N N . ALA A 1 884 ? 44.851 -34.277 68.066 1.00 26.58 884 ALA A N 1
ATOM 6826 C CA . ALA A 1 884 ? 45.379 -35.554 68.633 1.00 26.58 884 ALA A CA 1
ATOM 6827 C C . ALA A 1 884 ? 44.465 -36.810 68.341 1.00 26.58 884 ALA A C 1
ATOM 6829 O O . ALA A 1 884 ? 43.442 -36.664 67.679 1.00 26.58 884 ALA A O 1
ATOM 6830 N N . VAL A 1 885 ? 44.844 -38.038 68.779 1.00 25.08 885 VAL A N 1
ATOM 6831 C CA . VAL A 1 885 ? 44.371 -39.408 68.342 1.00 25.08 885 VAL A CA 1
ATOM 6832 C C . VAL A 1 885 ? 44.766 -40.491 69.419 1.00 25.08 885 VAL A C 1
ATOM 6834 O O . VAL A 1 885 ? 45.769 -40.176 70.066 1.00 25.08 885 VAL A O 1
ATOM 6837 N N . PRO A 1 886 ? 44.214 -41.746 69.635 1.00 52.31 886 PRO A N 1
ATOM 6838 C CA . PRO A 1 886 ? 42.965 -42.506 69.268 1.00 52.31 886 PRO A CA 1
ATOM 6839 C C . PRO A 1 886 ? 42.259 -43.313 70.450 1.00 52.31 886 PRO A C 1
ATOM 6841 O O . PRO A 1 886 ? 42.577 -43.105 71.614 1.00 52.31 886 PRO A O 1
ATOM 6844 N N . SER A 1 887 ? 41.425 -44.345 70.125 1.00 23.72 887 SER A N 1
ATOM 6845 C CA . SER A 1 887 ? 41.150 -45.661 70.830 1.00 23.72 887 SER A CA 1
ATOM 6846 C C . SER A 1 887 ? 39.756 -45.876 71.521 1.00 23.72 887 SER A C 1
ATOM 6848 O O . SER A 1 887 ? 39.249 -44.946 72.126 1.00 23.72 887 SER A O 1
ATOM 6850 N N . ARG A 1 888 ? 38.937 -46.925 71.212 1.00 26.70 888 ARG A N 1
ATOM 6851 C CA . ARG A 1 888 ? 38.840 -48.379 71.637 1.00 26.70 888 ARG A CA 1
ATOM 6852 C C . ARG A 1 888 ? 38.341 -48.612 73.096 1.00 26.70 888 ARG A C 1
ATOM 6854 O O . ARG A 1 888 ? 38.719 -47.827 73.944 1.00 26.70 888 ARG A O 1
ATOM 6861 N N . SER A 1 889 ? 37.623 -49.679 73.532 1.00 26.69 889 SER A N 1
ATOM 6862 C CA . SER A 1 889 ? 36.771 -50.801 72.988 1.00 26.69 889 SER A CA 1
ATOM 6863 C C . SER A 1 889 ? 36.220 -51.644 74.212 1.00 26.69 889 SER A C 1
ATOM 6865 O O . SER A 1 889 ? 36.579 -51.264 75.319 1.00 26.69 889 SER A O 1
ATOM 6867 N N . SER A 1 890 ? 35.429 -52.751 74.238 1.00 25.80 890 SER A N 1
ATOM 6868 C CA . SER A 1 890 ? 34.833 -53.722 73.274 1.00 25.80 890 SER A CA 1
ATOM 6869 C C . SER A 1 890 ? 33.762 -54.680 73.935 1.00 25.80 890 SER A C 1
ATOM 6871 O O . SER A 1 890 ? 33.645 -54.696 75.153 1.00 25.80 890 SER A O 1
ATOM 6873 N N . VAL A 1 891 ? 33.071 -55.532 73.138 1.00 26.81 891 VAL A N 1
ATOM 6874 C CA . VAL A 1 891 ? 32.256 -56.779 73.415 1.00 26.81 891 VAL A CA 1
ATOM 6875 C C . VAL A 1 891 ? 31.114 -56.834 74.480 1.00 26.81 891 VAL A C 1
ATOM 6877 O O . VAL A 1 891 ? 31.391 -56.951 75.669 1.00 26.81 891 VAL A O 1
ATOM 6880 N N . ARG A 1 892 ? 29.843 -57.030 74.045 1.00 26.92 892 ARG A N 1
ATOM 6881 C CA . ARG A 1 892 ? 28.910 -58.171 74.370 1.00 26.92 892 ARG A CA 1
ATOM 6882 C C . ARG A 1 892 ? 27.466 -57.938 73.860 1.00 26.92 892 ARG A C 1
ATOM 6884 O O . ARG A 1 892 ? 27.078 -56.803 73.616 1.00 26.92 892 ARG A O 1
ATOM 6891 N N . SER A 1 893 ? 26.673 -59.011 73.716 1.00 25.36 893 SER A N 1
ATOM 6892 C CA . SER A 1 893 ? 25.342 -59.000 73.064 1.00 25.36 893 SER A CA 1
ATOM 6893 C C . SER A 1 893 ? 24.199 -59.482 73.972 1.00 25.36 893 SER A C 1
ATOM 6895 O O . SER A 1 893 ? 24.293 -60.580 74.518 1.00 25.36 893 SER A O 1
ATOM 6897 N N . SER A 1 894 ? 23.095 -58.724 74.066 1.00 25.98 894 SER A N 1
ATOM 6898 C CA . SER A 1 894 ? 21.718 -59.189 74.379 1.00 25.98 894 SER A CA 1
ATOM 6899 C C . SER A 1 894 ? 20.688 -58.050 74.230 1.00 25.98 894 SER A C 1
ATOM 6901 O O . SER A 1 894 ? 21.056 -56.879 74.174 1.00 25.98 894 SER A O 1
ATOM 6903 N N . LEU A 1 895 ? 19.397 -58.385 74.110 1.00 23.53 895 LEU A N 1
ATOM 6904 C CA . LEU A 1 895 ? 18.329 -57.463 73.684 1.00 23.53 895 LEU A CA 1
ATOM 6905 C C . LEU A 1 895 ? 17.941 -56.387 74.719 1.00 23.53 895 LEU A C 1
ATOM 6907 O O . LEU A 1 895 ? 17.452 -56.726 75.796 1.00 23.53 895 LEU A O 1
ATOM 6911 N N . ARG A 1 896 ? 17.990 -55.112 74.296 1.00 27.22 896 ARG A N 1
ATOM 6912 C CA . ARG A 1 896 ? 16.911 -54.085 74.367 1.00 27.22 896 ARG A CA 1
ATOM 6913 C C . ARG A 1 896 ? 17.453 -52.749 73.818 1.00 27.22 896 ARG A C 1
ATOM 6915 O O . ARG A 1 896 ? 17.874 -51.882 74.575 1.00 27.22 896 ARG A O 1
ATOM 6922 N N . ALA A 1 897 ? 17.529 -52.629 72.490 1.00 27.12 897 ALA A N 1
ATOM 6923 C CA . ALA A 1 897 ? 18.323 -51.611 71.787 1.00 27.12 897 ALA A CA 1
ATOM 6924 C C . ALA A 1 897 ? 17.815 -51.411 70.331 1.00 27.12 897 ALA A C 1
ATOM 6926 O O . ALA A 1 897 ? 17.186 -52.329 69.811 1.00 27.12 897 ALA A O 1
ATOM 6927 N N . PHE A 1 898 ? 18.044 -50.297 69.614 1.00 23.20 898 PHE A N 1
ATOM 6928 C CA . PHE A 1 898 ? 18.703 -49.020 69.964 1.00 23.20 898 PHE A CA 1
ATOM 6929 C C . PHE A 1 898 ? 18.236 -47.875 69.029 1.00 23.20 898 PHE A C 1
ATOM 6931 O O . PHE A 1 898 ? 17.756 -48.138 67.927 1.00 23.20 898 PHE A O 1
ATOM 6938 N N . LEU A 1 899 ? 18.456 -46.615 69.430 1.00 28.42 899 LEU A N 1
ATOM 6939 C CA . LEU A 1 899 ? 18.595 -45.467 68.514 1.00 28.42 899 LEU A CA 1
ATOM 6940 C C . LEU A 1 899 ? 20.093 -45.149 68.305 1.00 28.42 899 LEU A C 1
ATOM 6942 O O . LEU A 1 899 ? 20.912 -45.535 69.128 1.00 28.42 899 LEU A O 1
ATOM 6946 N N . VAL A 1 900 ? 20.410 -44.333 67.290 1.00 30.08 900 VAL A N 1
ATOM 6947 C CA . VAL A 1 900 ? 21.708 -43.648 67.059 1.00 30.08 900 VAL A CA 1
ATOM 6948 C C . VAL A 1 900 ? 22.894 -44.524 66.610 1.00 30.08 900 VAL A C 1
ATOM 6950 O O . VAL A 1 900 ? 23.478 -45.238 67.415 1.00 30.08 900 VAL A O 1
ATOM 6953 N N . PHE A 1 901 ? 23.316 -44.363 65.344 1.00 22.11 901 PHE A N 1
ATOM 6954 C CA . PHE A 1 901 ? 24.686 -44.018 64.876 1.00 22.11 901 PHE A CA 1
ATOM 6955 C C . PHE A 1 901 ? 24.738 -44.049 63.325 1.00 22.11 901 PHE A C 1
ATOM 6957 O O . PHE A 1 901 ? 23.863 -44.643 62.704 1.00 22.11 901 PHE A O 1
ATOM 6964 N N . ALA A 1 902 ? 25.786 -43.568 62.642 1.00 28.61 902 ALA A N 1
ATOM 6965 C CA . ALA A 1 902 ? 26.177 -42.166 62.410 1.00 28.61 902 ALA A CA 1
ATOM 6966 C C . ALA A 1 902 ? 27.049 -42.097 61.121 1.00 28.61 902 ALA A C 1
ATOM 6968 O O . ALA A 1 902 ? 27.347 -43.123 60.516 1.00 28.61 902 ALA A O 1
ATOM 6969 N N . CYS A 1 903 ? 27.462 -40.897 60.697 1.00 35.91 903 CYS A N 1
ATOM 6970 C CA . CYS A 1 903 ? 28.299 -40.639 59.509 1.00 35.91 903 CYS A CA 1
ATOM 6971 C C . CYS A 1 903 ? 29.677 -41.357 59.517 1.00 35.91 903 CYS A C 1
ATOM 6973 O O . CYS A 1 903 ? 30.333 -41.375 60.559 1.00 35.91 903 CYS A O 1
ATOM 6975 N N . GLY A 1 904 ? 30.178 -41.849 58.362 1.00 22.67 904 GLY A N 1
ATOM 6976 C CA . GLY A 1 904 ? 31.575 -42.326 58.268 1.00 22.67 904 GLY A CA 1
ATOM 6977 C C . GLY A 1 904 ? 32.087 -43.030 56.988 1.00 22.67 904 GLY A C 1
ATOM 6978 O O . GLY A 1 904 ? 32.264 -44.236 57.014 1.00 22.67 904 GLY A O 1
ATOM 6979 N N . ARG A 1 905 ? 32.467 -42.247 55.958 1.00 25.66 905 ARG A N 1
ATOM 6980 C CA . ARG A 1 905 ? 33.641 -42.395 55.037 1.00 25.66 905 ARG A CA 1
ATOM 6981 C C . ARG A 1 905 ? 33.979 -43.682 54.215 1.00 25.66 905 ARG A C 1
ATOM 6983 O O . ARG A 1 905 ? 33.994 -44.794 54.711 1.00 25.66 905 ARG A O 1
ATOM 6990 N N . GLN A 1 906 ? 34.541 -43.385 53.026 1.00 25.25 906 GLN A N 1
ATOM 6991 C CA . GLN A 1 906 ? 35.499 -44.125 52.160 1.00 25.25 906 GLN A CA 1
ATOM 6992 C C . GLN A 1 906 ? 35.046 -45.231 51.174 1.00 25.25 906 GLN A C 1
ATOM 6994 O O . GLN A 1 906 ? 34.693 -46.340 51.543 1.00 25.25 906 GLN A O 1
ATOM 6999 N N . ASN A 1 907 ? 35.197 -44.871 49.890 1.00 25.53 907 ASN A N 1
ATOM 7000 C CA . ASN A 1 907 ? 35.942 -45.522 48.796 1.00 25.53 907 ASN A CA 1
ATOM 7001 C C . ASN A 1 907 ? 36.139 -47.057 48.728 1.00 25.53 907 ASN A C 1
ATOM 7003 O O . ASN A 1 907 ? 36.803 -47.653 49.565 1.00 25.53 907 ASN A O 1
ATOM 7007 N N . GLU A 1 908 ? 35.802 -47.554 47.529 1.00 27.42 908 GLU A N 1
ATOM 7008 C CA . GLU A 1 908 ? 36.604 -48.441 46.657 1.00 27.42 908 GLU A CA 1
ATOM 7009 C C . GLU A 1 908 ? 36.687 -49.973 46.866 1.00 27.42 908 GLU A C 1
ATOM 7011 O O . GLU A 1 908 ? 37.198 -50.489 47.852 1.00 27.42 908 GLU A O 1
ATOM 7016 N N . ALA A 1 909 ? 36.366 -50.639 45.741 1.00 26.31 909 ALA A N 1
ATOM 7017 C CA . ALA A 1 909 ? 37.125 -51.708 45.075 1.00 26.31 909 ALA A CA 1
ATOM 7018 C C . ALA A 1 909 ? 36.834 -53.205 45.352 1.00 26.31 909 ALA A C 1
ATOM 7020 O O . ALA A 1 909 ? 36.960 -53.702 46.463 1.00 26.31 909 ALA A O 1
ATOM 7021 N N . PHE A 1 910 ? 36.683 -53.921 44.216 1.00 26.44 910 PHE A N 1
ATOM 7022 C CA . PHE A 1 910 ? 37.146 -55.300 43.940 1.00 26.44 910 PHE A CA 1
ATOM 7023 C C . PHE A 1 910 ? 36.336 -56.464 44.587 1.00 26.44 910 PHE A C 1
ATOM 7025 O O . PHE A 1 910 ? 35.774 -56.316 45.661 1.00 26.44 910 PHE A O 1
ATOM 7032 N N . VAL A 1 911 ? 36.200 -57.667 43.992 1.00 28.86 911 VAL A N 1
ATOM 7033 C CA . VAL A 1 911 ? 36.592 -58.189 42.655 1.00 28.86 911 VAL A CA 1
ATOM 7034 C C . VAL A 1 911 ? 35.737 -59.422 42.266 1.00 28.86 911 VAL A C 1
ATOM 7036 O O . VAL A 1 911 ? 35.122 -60.019 43.142 1.00 28.86 911 VAL A O 1
ATOM 7039 N N . VAL A 1 912 ? 35.743 -59.803 40.973 1.00 23.72 912 VAL A N 1
ATOM 7040 C CA . VAL A 1 912 ? 35.758 -61.170 40.353 1.00 23.72 912 VAL A CA 1
ATOM 7041 C C . VAL A 1 912 ? 35.185 -61.021 38.922 1.00 23.72 912 VAL A C 1
ATOM 7043 O O . VAL A 1 912 ? 34.032 -60.629 38.800 1.00 23.72 912 VAL A O 1
ATOM 7046 N N . CYS A 1 913 ? 35.868 -61.179 37.774 1.00 25.44 913 CYS A N 1
ATOM 7047 C CA . CYS A 1 913 ? 37.117 -61.831 37.315 1.00 25.44 913 CYS A CA 1
ATOM 7048 C C . CYS A 1 913 ? 36.908 -63.179 36.585 1.00 25.44 913 CYS A C 1
ATOM 7050 O O . CYS A 1 913 ? 36.689 -64.197 37.237 1.00 25.44 913 CYS A O 1
ATOM 7052 N N . ALA A 1 914 ? 37.074 -63.186 35.250 1.00 26.28 914 ALA A N 1
ATOM 7053 C CA . ALA A 1 914 ? 37.491 -64.347 34.445 1.00 26.28 914 ALA A CA 1
ATOM 7054 C C . ALA A 1 914 ? 38.058 -63.923 33.059 1.00 26.28 914 ALA A C 1
ATOM 7056 O O . ALA A 1 914 ? 37.535 -63.021 32.419 1.00 26.28 914 ALA A O 1
ATOM 7057 N N . MET A 1 915 ? 39.140 -64.600 32.655 1.00 27.28 915 MET A N 1
ATOM 7058 C CA . MET A 1 915 ? 40.066 -64.476 31.496 1.00 27.28 915 MET A CA 1
ATOM 7059 C C . MET A 1 915 ? 39.440 -64.346 30.070 1.00 27.28 915 MET A C 1
ATOM 7061 O O . MET A 1 915 ? 38.253 -64.592 29.903 1.00 27.28 915 MET A O 1
ATOM 7065 N N . SER A 1 916 ? 40.164 -64.012 28.977 1.00 24.94 916 SER A N 1
ATOM 7066 C CA . SER A 1 916 ? 41.614 -64.175 28.676 1.00 24.94 916 SER A CA 1
ATOM 7067 C C . SER A 1 916 ? 42.226 -63.128 27.695 1.00 24.94 916 SER A C 1
ATOM 7069 O O . SER A 1 916 ? 41.555 -62.189 27.281 1.00 24.94 916 SER A O 1
ATOM 7071 N N . HIS A 1 917 ? 43.519 -63.272 27.357 1.00 29.11 917 HIS A N 1
ATOM 7072 C CA . HIS A 1 917 ? 44.433 -62.248 26.792 1.00 29.11 917 HIS A CA 1
ATOM 7073 C C . HIS A 1 917 ? 44.601 -62.211 25.250 1.00 29.11 917 HIS A C 1
ATOM 7075 O O . HIS A 1 917 ? 44.670 -63.271 24.633 1.00 29.11 917 HIS A O 1
ATOM 7081 N N . TYR A 1 918 ? 44.867 -61.026 24.658 1.00 25.17 918 TYR A N 1
ATOM 7082 C CA . TYR A 1 918 ? 46.224 -60.573 24.227 1.00 25.17 918 TYR A CA 1
ATOM 7083 C C . TYR A 1 918 ? 46.255 -59.083 23.761 1.00 25.17 918 TYR A C 1
ATOM 7085 O O . TYR A 1 918 ? 45.255 -58.381 23.864 1.00 25.17 918 TYR A O 1
ATOM 7093 N N . VAL A 1 919 ? 47.430 -58.579 23.346 1.00 28.89 919 VAL A N 1
ATOM 7094 C CA . VAL A 1 919 ? 47.878 -57.160 23.181 1.00 28.89 919 VAL A CA 1
ATOM 7095 C C . VAL A 1 919 ? 48.780 -57.075 21.912 1.00 28.89 919 VAL A C 1
ATOM 7097 O O . VAL A 1 919 ? 49.373 -58.121 21.633 1.00 28.89 919 VAL A O 1
ATOM 7100 N N . PRO A 1 920 ? 48.950 -55.950 21.143 1.00 35.84 920 PRO A N 1
ATOM 7101 C CA . PRO A 1 920 ? 48.829 -54.517 21.511 1.00 35.84 920 PRO A CA 1
ATOM 7102 C C . PRO A 1 920 ? 48.075 -53.524 20.568 1.00 35.84 920 PRO A C 1
ATOM 7104 O O . PRO A 1 920 ? 47.915 -53.751 19.378 1.00 35.84 920 PRO A O 1
ATOM 7107 N N . LEU A 1 921 ? 47.708 -52.379 21.179 1.00 25.22 921 LEU A N 1
ATOM 7108 C CA . LEU A 1 921 ? 47.717 -50.941 20.774 1.00 25.22 921 LEU A CA 1
ATOM 7109 C C . LEU A 1 921 ? 47.956 -50.473 19.303 1.00 25.22 921 LEU A C 1
ATOM 7111 O O . LEU A 1 921 ? 48.719 -51.122 18.593 1.00 25.22 921 LEU A O 1
ATOM 7115 N N . PRO A 1 922 ? 47.510 -49.240 18.904 1.00 34.81 922 PRO A N 1
ATOM 7116 C CA . PRO A 1 922 ? 46.781 -48.209 19.678 1.00 34.81 922 PRO A CA 1
ATOM 7117 C C . PRO A 1 922 ? 45.505 -47.597 19.025 1.00 34.81 922 PRO A C 1
ATOM 7119 O O . PRO A 1 922 ? 45.369 -47.532 17.809 1.00 34.81 922 PRO A O 1
ATOM 7122 N N . ASN A 1 923 ? 44.698 -46.954 19.885 1.00 27.45 923 ASN A N 1
ATOM 7123 C CA . ASN A 1 923 ? 43.704 -45.891 19.620 1.00 27.45 923 ASN A CA 1
ATOM 7124 C C . ASN A 1 923 ? 42.346 -46.224 18.951 1.00 27.45 923 ASN A C 1
ATOM 7126 O O . ASN A 1 923 ? 42.227 -47.052 18.060 1.00 27.45 923 ASN A O 1
ATOM 7130 N N . VAL A 1 924 ? 41.343 -45.433 19.372 1.00 29.34 924 VAL A N 1
ATOM 7131 C CA . VAL A 1 924 ? 39.928 -45.376 18.939 1.00 29.34 924 VAL A CA 1
ATOM 7132 C C . VAL A 1 924 ? 39.061 -46.589 19.318 1.00 29.34 924 VAL A C 1
ATOM 7134 O O . VAL A 1 924 ? 38.958 -47.571 18.590 1.00 29.34 924 VAL A O 1
ATOM 7137 N N . THR A 1 925 ? 38.316 -46.444 20.417 1.00 22.58 925 THR A N 1
ATOM 7138 C CA . THR A 1 925 ? 37.158 -47.283 20.779 1.00 22.58 925 THR A CA 1
ATOM 7139 C C . THR A 1 925 ? 35.973 -46.395 21.156 1.00 22.58 925 THR A C 1
ATOM 7141 O O . THR A 1 925 ? 36.158 -45.374 21.815 1.00 22.58 925 THR A O 1
ATOM 7144 N N . PHE A 1 926 ? 34.769 -46.778 20.728 1.00 31.20 926 PHE A N 1
ATOM 7145 C CA . PHE A 1 926 ? 33.516 -46.063 21.002 1.00 31.20 926 PHE A CA 1
ATOM 7146 C C . PHE A 1 926 ? 33.028 -46.301 22.442 1.00 31.20 926 PHE A C 1
ATOM 7148 O O . PHE A 1 926 ? 33.210 -47.394 22.978 1.00 31.20 926 PHE A O 1
ATOM 7155 N N . GLU A 1 927 ? 32.330 -45.321 23.020 1.00 25.31 927 GLU A N 1
ATOM 7156 C CA . GLU A 1 927 ? 31.483 -45.525 24.206 1.00 25.31 927 GLU A CA 1
ATOM 7157 C C . GLU A 1 927 ? 30.080 -46.046 23.814 1.00 25.31 927 GLU A C 1
ATOM 7159 O O . GLU A 1 927 ? 29.628 -45.817 22.685 1.00 25.31 927 GLU A O 1
ATOM 7164 N N . PRO A 1 928 ? 29.387 -46.783 24.707 1.00 28.78 928 PRO A N 1
ATOM 7165 C CA . PRO A 1 928 ? 28.076 -47.368 24.428 1.00 28.78 928 PRO A CA 1
ATOM 7166 C C . PRO A 1 928 ? 26.931 -46.341 24.493 1.00 28.78 928 PRO A C 1
ATOM 7168 O O . PRO A 1 928 ? 27.017 -45.320 25.167 1.00 28.78 928 PRO A O 1
ATOM 7171 N N . ILE A 1 929 ? 25.822 -46.643 23.810 1.00 33.00 929 ILE A N 1
ATOM 7172 C CA . ILE A 1 929 ? 24.624 -45.787 23.784 1.00 33.00 929 ILE A CA 1
ATOM 7173 C C . ILE A 1 929 ? 23.822 -45.960 25.082 1.00 33.00 929 ILE A C 1
ATOM 7175 O O . ILE A 1 929 ? 23.327 -47.050 25.369 1.00 33.00 929 ILE A O 1
ATOM 7179 N N . ASP A 1 930 ? 23.658 -44.867 25.827 1.00 30.67 930 ASP A N 1
ATOM 7180 C CA . ASP A 1 930 ? 22.960 -44.829 27.115 1.00 30.67 930 ASP A CA 1
ATOM 7181 C C . ASP A 1 930 ? 21.430 -44.697 26.948 1.00 30.67 930 ASP A C 1
ATOM 7183 O O . ASP A 1 930 ? 20.891 -43.625 26.642 1.00 30.67 930 ASP A O 1
ATOM 7187 N N . LEU A 1 931 ? 20.723 -45.823 27.093 1.00 33.50 931 LEU A N 1
ATOM 7188 C CA . LEU A 1 931 ? 19.332 -45.972 26.650 1.00 33.50 931 LEU A CA 1
ATOM 7189 C C . LEU A 1 931 ? 18.273 -45.413 27.622 1.00 33.50 931 LEU A C 1
ATOM 7191 O O . LEU A 1 931 ? 17.116 -45.272 27.224 1.00 33.50 931 LEU A O 1
ATOM 7195 N N . GLU A 1 932 ? 18.624 -45.094 28.873 1.00 33.81 932 GLU A N 1
ATOM 7196 C CA . GLU A 1 932 ? 17.641 -44.638 29.878 1.00 33.81 932 GLU A CA 1
ATOM 7197 C C . GLU A 1 932 ? 17.259 -43.154 29.732 1.00 33.81 932 GLU A C 1
ATOM 7199 O O . GLU A 1 932 ? 16.159 -42.748 30.114 1.00 33.81 932 GLU A O 1
ATOM 7204 N N . SER A 1 933 ? 18.123 -42.346 29.110 1.00 36.41 933 SER A N 1
ATOM 7205 C CA . SER A 1 933 ? 17.900 -40.907 28.897 1.00 36.41 933 SER A CA 1
ATOM 7206 C C . SER A 1 933 ? 16.652 -40.592 28.049 1.00 36.41 933 SER A C 1
ATOM 7208 O O . SER A 1 933 ? 15.928 -39.629 28.319 1.00 36.41 933 SER A O 1
ATOM 7210 N N . GLY A 1 934 ? 16.356 -41.425 27.045 1.00 33.03 934 GLY A N 1
ATOM 7211 C CA . GLY A 1 934 ? 15.370 -41.124 26.003 1.00 33.03 934 GLY A CA 1
ATOM 7212 C C . GLY A 1 934 ? 13.913 -41.025 26.473 1.00 33.03 934 GLY A C 1
ATOM 7213 O O . GLY A 1 934 ? 13.154 -40.220 25.931 1.00 33.03 934 GLY A O 1
ATOM 7214 N N . LEU A 1 935 ? 13.492 -41.796 27.485 1.00 31.61 935 LEU A N 1
ATOM 7215 C CA . LEU A 1 935 ? 12.088 -41.781 27.930 1.00 31.61 935 LEU A CA 1
ATOM 7216 C C . LEU A 1 935 ? 11.690 -40.457 28.603 1.00 31.61 935 LEU A C 1
ATOM 7218 O O . LEU A 1 935 ? 10.538 -40.033 28.476 1.00 31.61 935 LEU A O 1
ATOM 7222 N N . GLY A 1 936 ? 12.622 -39.789 29.291 1.00 33.00 936 GLY A N 1
ATOM 7223 C CA . GLY A 1 936 ? 12.345 -38.538 30.002 1.00 33.00 936 GLY A CA 1
ATOM 7224 C C . GLY A 1 936 ? 11.980 -37.390 29.059 1.00 33.00 936 GLY A C 1
ATOM 7225 O O . GLY A 1 936 ? 10.980 -36.696 29.269 1.00 33.00 936 GLY A O 1
ATOM 7226 N N . ASP A 1 937 ? 12.745 -37.218 27.980 1.00 36.59 937 ASP A N 1
ATOM 7227 C CA . ASP A 1 937 ? 12.523 -36.120 27.036 1.00 36.59 937 ASP A CA 1
ATOM 7228 C C . ASP A 1 937 ? 11.416 -36.417 26.002 1.00 36.59 937 ASP A C 1
ATOM 7230 O O . ASP A 1 937 ? 10.743 -35.489 25.539 1.00 36.59 937 ASP A O 1
ATOM 7234 N N . VAL A 1 938 ? 11.099 -37.692 25.732 1.00 35.97 938 VAL A N 1
ATOM 7235 C CA . VAL A 1 938 ? 9.862 -38.064 25.013 1.00 35.97 938 VAL A CA 1
ATOM 7236 C C . VAL A 1 938 ? 8.615 -37.631 25.797 1.00 35.97 938 VAL A C 1
ATOM 7238 O O . VAL A 1 938 ? 7.699 -37.061 25.209 1.00 35.97 938 VAL A O 1
ATOM 7241 N N . PHE A 1 939 ? 8.577 -37.791 27.125 1.00 31.02 939 PHE A N 1
ATOM 7242 C CA . PHE A 1 939 ? 7.448 -37.281 27.921 1.00 31.02 939 PHE A CA 1
ATOM 7243 C C . PHE A 1 939 ? 7.414 -35.745 28.028 1.00 31.02 939 PHE A C 1
ATOM 7245 O O . PHE A 1 939 ? 6.331 -35.153 28.027 1.00 31.02 939 PHE A O 1
ATOM 7252 N N . ARG A 1 940 ? 8.572 -35.070 28.068 1.00 36.62 940 ARG A N 1
ATOM 7253 C CA . ARG A 1 940 ? 8.643 -33.593 28.105 1.00 36.62 940 ARG A CA 1
ATOM 7254 C C . ARG A 1 940 ? 8.210 -32.907 26.811 1.00 36.62 940 ARG A C 1
ATOM 7256 O O . ARG A 1 940 ? 7.727 -31.780 26.884 1.00 36.62 940 ARG A O 1
ATOM 7263 N N . SER A 1 941 ? 8.393 -33.553 25.660 1.00 33.72 941 SER A N 1
ATOM 7264 C CA . SER A 1 941 ? 8.173 -32.965 24.327 1.00 33.72 941 SER A CA 1
ATOM 7265 C C . SER A 1 941 ? 6.731 -33.059 23.805 1.00 33.72 941 SER A C 1
ATOM 7267 O O . SER A 1 941 ? 6.405 -32.427 22.802 1.00 33.72 941 SER A O 1
ATOM 7269 N N . VAL A 1 942 ? 5.848 -33.802 24.485 1.00 34.97 942 VAL A N 1
ATOM 7270 C CA . VAL A 1 942 ? 4.467 -34.081 24.029 1.00 34.97 942 VAL A CA 1
ATOM 7271 C C . VAL A 1 942 ? 3.400 -33.198 24.713 1.00 34.97 942 VAL A C 1
ATOM 7273 O O . VAL A 1 942 ? 2.246 -33.181 24.286 1.00 34.97 942 VAL A O 1
ATOM 7276 N N . THR A 1 943 ? 3.755 -32.405 25.734 1.00 29.38 943 THR A N 1
ATOM 7277 C CA . THR A 1 943 ? 2.834 -31.442 26.381 1.00 29.38 943 THR A CA 1
ATOM 7278 C C . THR A 1 943 ? 3.105 -29.989 25.956 1.00 29.38 943 THR A C 1
ATOM 7280 O O . THR A 1 943 ? 4.258 -29.562 25.996 1.00 29.38 943 THR A O 1
ATOM 7283 N N . PRO A 1 944 ? 2.075 -29.193 25.588 1.00 31.59 944 PRO A N 1
ATOM 7284 C CA . PRO A 1 944 ? 2.248 -27.775 25.261 1.00 31.59 944 PRO A CA 1
ATOM 7285 C C . PRO A 1 944 ? 2.808 -26.950 26.428 1.00 31.59 944 PRO A C 1
ATOM 7287 O O . PRO A 1 944 ? 2.378 -27.098 27.571 1.00 31.59 944 PRO A O 1
ATOM 7290 N N . SER A 1 945 ? 3.715 -26.022 26.120 1.00 34.69 945 SER A N 1
ATOM 7291 C CA . SER A 1 945 ? 4.416 -25.153 27.081 1.00 34.69 945 SER A CA 1
ATOM 7292 C C . SER A 1 945 ? 3.518 -24.168 27.845 1.00 34.69 945 SER A C 1
ATOM 7294 O O . SER A 1 945 ? 3.915 -23.689 28.901 1.00 34.69 945 SER A O 1
ATOM 7296 N N . PHE A 1 946 ? 2.305 -23.904 27.350 1.00 36.06 946 PHE A N 1
ATOM 7297 C CA . PHE A 1 946 ? 1.336 -22.956 27.920 1.00 36.06 946 PHE A CA 1
ATOM 7298 C C . PHE A 1 946 ? 0.931 -23.244 29.384 1.00 36.06 946 PHE A C 1
ATOM 7300 O O . PHE A 1 946 ? 0.553 -22.326 30.097 1.00 36.06 946 PHE A O 1
ATOM 7307 N N . LEU A 1 947 ? 1.021 -24.494 29.853 1.00 33.97 947 LEU A N 1
ATOM 7308 C CA . LEU A 1 947 ? 0.505 -24.918 31.167 1.00 33.97 947 LEU A CA 1
ATOM 7309 C C . LEU A 1 947 ? 1.572 -24.993 32.286 1.00 33.97 947 LEU A C 1
ATOM 7311 O O . LEU A 1 947 ? 1.394 -25.768 33.222 1.00 33.97 947 LEU A O 1
ATOM 7315 N N . ARG A 1 948 ? 2.710 -24.282 32.178 1.00 41.69 948 ARG A N 1
ATOM 7316 C CA . ARG A 1 948 ? 3.895 -24.526 33.042 1.00 41.69 948 ARG A CA 1
ATOM 7317 C C . ARG A 1 948 ? 4.509 -23.305 33.760 1.00 41.69 948 ARG A C 1
ATOM 7319 O O . ARG A 1 948 ? 5.599 -23.443 34.293 1.00 41.69 948 ARG A O 1
ATOM 7326 N N . LYS A 1 949 ? 3.882 -22.120 33.772 1.00 40.12 949 LYS A N 1
ATOM 7327 C CA . LYS A 1 949 ? 4.434 -20.954 34.504 1.00 40.12 949 LYS A CA 1
ATOM 7328 C C . LYS A 1 949 ? 3.950 -20.866 35.955 1.00 40.12 949 LYS A C 1
ATOM 7330 O O . LYS A 1 949 ? 4.644 -21.358 36.837 1.00 40.12 949 LYS A O 1
ATOM 7335 N N . GLU A 1 950 ? 2.761 -20.311 36.189 1.00 39.84 950 GLU A N 1
ATOM 7336 C CA . GLU A 1 950 ? 2.227 -20.011 37.534 1.00 39.84 950 GLU A CA 1
ATOM 7337 C C . GLU A 1 950 ? 2.352 -21.180 38.533 1.00 39.84 950 GLU A C 1
ATOM 7339 O O . GLU A 1 950 ? 2.831 -21.017 39.654 1.00 39.84 950 GLU A O 1
ATOM 7344 N N . GLU A 1 951 ? 1.933 -22.385 38.127 1.00 45.56 951 GLU A N 1
ATOM 7345 C CA . GLU A 1 951 ? 1.769 -23.497 39.067 1.00 45.56 951 GLU A CA 1
ATOM 7346 C C . GLU A 1 951 ? 3.078 -24.056 39.662 1.00 45.56 951 GLU A C 1
ATOM 7348 O O . GLU A 1 951 ? 3.018 -24.758 40.674 1.00 45.56 951 GLU A O 1
ATOM 7353 N N . ASP A 1 952 ? 4.233 -23.848 39.021 1.00 49.44 952 ASP A N 1
ATOM 7354 C CA . ASP A 1 952 ? 5.511 -24.395 39.504 1.00 49.44 952 ASP A CA 1
ATOM 7355 C C . ASP A 1 952 ? 6.210 -23.441 40.500 1.00 49.44 952 ASP A C 1
ATOM 7357 O O . ASP A 1 952 ? 7.016 -23.900 41.312 1.00 49.44 952 ASP A O 1
ATOM 7361 N N . GLN A 1 953 ? 5.823 -22.156 40.526 1.00 48.19 953 GLN A N 1
ATOM 7362 C CA . GLN A 1 953 ? 6.301 -21.150 41.488 1.00 48.19 953 GLN A CA 1
ATOM 7363 C C . GLN A 1 953 ? 5.677 -21.366 42.888 1.00 48.19 953 GLN A C 1
ATOM 7365 O O . GLN A 1 953 ? 6.398 -21.424 43.885 1.00 48.19 953 GLN A O 1
ATOM 7370 N N . GLU A 1 954 ? 4.355 -21.605 42.974 1.00 50.22 954 GLU A N 1
ATOM 7371 C CA . GLU A 1 954 ? 3.662 -21.922 44.248 1.00 50.22 954 GLU A CA 1
ATOM 7372 C C . GLU A 1 954 ? 4.254 -23.153 44.966 1.00 50.22 954 GLU A C 1
ATOM 7374 O O . GLU A 1 954 ? 4.262 -23.233 46.199 1.00 50.22 954 GLU A O 1
ATOM 7379 N N . ASP A 1 955 ? 4.717 -24.140 44.195 1.00 52.59 955 ASP A N 1
ATOM 7380 C CA . ASP A 1 955 ? 5.248 -25.401 44.714 1.00 52.59 955 ASP A CA 1
ATOM 7381 C C . ASP A 1 955 ? 6.638 -25.222 45.335 1.00 52.59 955 ASP A C 1
ATOM 7383 O O . ASP A 1 955 ? 6.914 -25.769 46.404 1.00 52.59 955 ASP A O 1
ATOM 7387 N N . GLU A 1 956 ? 7.511 -24.453 44.683 1.00 57.94 956 GLU A N 1
ATOM 7388 C CA . GLU A 1 956 ? 8.820 -24.059 45.212 1.00 57.94 956 GLU A CA 1
ATOM 7389 C C . GLU A 1 956 ? 8.682 -23.409 46.599 1.00 57.94 956 GLU A C 1
ATOM 7391 O O . GLU A 1 956 ? 9.341 -23.825 47.557 1.00 57.94 956 GLU A O 1
ATOM 7396 N N . ASP A 1 957 ? 7.765 -22.454 46.746 1.00 57.91 957 ASP A N 1
ATOM 7397 C CA . ASP A 1 957 ? 7.612 -21.687 47.985 1.00 57.91 957 ASP A CA 1
ATOM 7398 C C . ASP A 1 957 ? 6.893 -22.461 49.098 1.00 57.91 957 ASP A C 1
ATOM 7400 O O . ASP A 1 957 ? 7.232 -22.311 50.280 1.00 57.91 957 ASP A O 1
ATOM 7404 N N . PHE A 1 958 ? 5.981 -23.378 48.757 1.00 61.56 958 PHE A N 1
ATOM 7405 C CA . PHE A 1 958 ? 5.444 -24.328 49.736 1.00 61.56 958 PHE A CA 1
ATOM 7406 C C . PHE A 1 958 ? 6.551 -25.208 50.339 1.00 61.56 958 PHE A C 1
ATOM 7408 O O . PHE A 1 958 ? 6.600 -25.386 51.560 1.00 61.56 958 PHE A O 1
ATOM 7415 N N . TRP A 1 959 ? 7.455 -25.748 49.515 1.00 62.81 959 TRP A N 1
ATOM 7416 C CA . TRP A 1 959 ? 8.527 -26.617 50.009 1.00 62.81 959 TRP A CA 1
ATOM 7417 C C . TRP A 1 959 ? 9.587 -25.846 50.805 1.00 62.81 959 TRP A C 1
ATOM 7419 O O . TRP A 1 959 ? 9.963 -26.321 51.878 1.00 62.81 959 TRP A O 1
ATOM 7429 N N . LYS A 1 960 ? 9.959 -24.625 50.389 1.00 60.28 960 LYS A N 1
ATOM 7430 C CA . LYS A 1 960 ? 10.791 -23.704 51.197 1.00 60.28 960 LYS A CA 1
ATOM 7431 C C . LYS A 1 960 ? 10.174 -23.416 52.571 1.00 60.28 960 LYS A C 1
ATOM 7433 O O . LYS A 1 960 ? 10.896 -23.336 53.559 1.00 60.28 960 LYS A O 1
ATOM 7438 N N . THR A 1 961 ? 8.845 -23.303 52.646 1.00 61.25 961 THR A N 1
ATOM 7439 C CA . THR A 1 961 ? 8.117 -23.018 53.896 1.00 61.25 961 THR A CA 1
ATOM 7440 C C . THR A 1 961 ? 8.018 -24.231 54.828 1.00 61.25 961 THR A C 1
ATOM 7442 O O . THR A 1 961 ? 8.086 -24.073 56.046 1.00 61.25 961 THR A O 1
ATOM 7445 N N . CYS A 1 962 ? 7.818 -25.442 54.294 1.00 58.34 962 CYS A N 1
ATOM 7446 C CA . CYS A 1 962 ? 7.518 -26.626 55.113 1.00 58.34 962 CYS A CA 1
ATOM 7447 C C . CYS A 1 962 ? 8.697 -27.589 55.329 1.00 58.34 962 CYS A C 1
ATOM 7449 O O . CYS A 1 962 ? 8.750 -28.223 56.383 1.00 58.34 962 CYS A O 1
ATOM 7451 N N . CYS A 1 963 ? 9.620 -27.733 54.372 1.00 62.66 963 CYS A N 1
ATOM 7452 C CA . CYS A 1 963 ? 10.786 -28.622 54.470 1.00 62.66 963 CYS A CA 1
ATOM 7453 C C . CYS A 1 963 ? 11.976 -28.049 53.659 1.00 62.66 963 CYS A C 1
ATOM 7455 O O . CYS A 1 963 ? 12.265 -28.566 52.575 1.00 62.66 963 CYS A O 1
ATOM 7457 N N . PRO A 1 964 ? 12.668 -27.004 54.155 1.00 57.66 964 PRO A N 1
ATOM 7458 C CA . PRO A 1 964 ? 13.615 -26.209 53.360 1.00 57.66 964 PRO A CA 1
ATOM 7459 C C . PRO A 1 964 ? 14.803 -26.993 52.773 1.00 57.66 964 PRO A C 1
ATOM 7461 O O . PRO A 1 964 ? 15.330 -26.602 51.736 1.00 57.66 964 PRO A O 1
ATOM 7464 N N . ASP A 1 965 ? 15.202 -28.114 53.382 1.00 57.41 965 ASP A N 1
ATOM 7465 C CA . ASP A 1 965 ? 16.380 -28.897 52.971 1.00 57.41 965 ASP A CA 1
ATOM 7466 C C . ASP A 1 965 ? 16.107 -29.977 51.895 1.00 57.41 965 ASP A C 1
ATOM 7468 O O . ASP A 1 965 ? 17.016 -30.726 51.523 1.00 57.41 965 ASP A O 1
ATOM 7472 N N . ILE A 1 966 ? 14.867 -30.128 51.400 1.00 69.00 966 ILE A N 1
ATOM 7473 C CA . ILE A 1 966 ? 14.503 -31.223 50.476 1.00 69.00 966 ILE A CA 1
ATOM 7474 C C . ILE A 1 966 ? 14.595 -30.778 49.010 1.00 69.00 966 ILE A C 1
ATOM 7476 O O . ILE A 1 966 ? 13.676 -30.180 48.451 1.00 69.00 966 ILE A O 1
ATOM 7480 N N . THR A 1 967 ? 15.682 -31.165 48.339 1.00 76.75 967 THR A N 1
ATOM 7481 C CA . THR A 1 967 ? 15.890 -30.889 46.906 1.00 76.75 967 THR A CA 1
ATOM 7482 C C . THR A 1 967 ? 14.869 -31.600 46.007 1.00 76.75 967 THR A C 1
ATOM 7484 O O . THR A 1 967 ? 14.346 -32.668 46.339 1.00 76.75 967 THR A O 1
ATOM 7487 N N . TYR A 1 968 ? 14.662 -31.085 44.787 1.00 73.88 968 TYR A N 1
ATOM 7488 C CA . TYR A 1 968 ? 13.808 -31.730 43.777 1.00 73.88 968 TYR A CA 1
ATOM 7489 C C . TYR A 1 968 ? 14.183 -33.201 43.507 1.00 73.88 968 TYR A C 1
ATOM 7491 O O . TYR A 1 968 ? 13.304 -34.040 43.317 1.00 73.88 968 TYR A O 1
ATOM 7499 N N . LYS A 1 969 ? 15.478 -33.558 43.560 1.00 76.06 969 LYS A N 1
ATOM 7500 C CA . LYS A 1 969 ? 15.925 -34.956 43.410 1.00 76.06 969 LYS A CA 1
ATOM 7501 C C . LYS A 1 969 ? 15.399 -35.853 44.539 1.00 76.06 969 LYS A C 1
ATOM 7503 O O . LYS A 1 969 ? 14.997 -36.978 44.266 1.00 76.06 969 LYS A O 1
ATOM 7508 N N . GLN A 1 970 ? 15.348 -35.352 45.775 1.00 79.75 970 GLN A N 1
ATOM 7509 C CA . GLN A 1 970 ? 14.784 -36.070 46.928 1.00 79.75 970 GLN A CA 1
ATOM 7510 C C . GLN A 1 970 ? 13.245 -36.115 46.892 1.00 79.75 970 GLN A C 1
ATOM 7512 O O . GLN A 1 970 ? 12.662 -37.139 47.242 1.00 79.75 970 GLN A O 1
ATOM 7517 N N . ARG A 1 971 ? 12.575 -35.061 46.397 1.00 82.06 971 ARG A N 1
ATOM 7518 C CA . ARG A 1 971 ? 11.126 -35.086 46.096 1.00 82.06 971 ARG A CA 1
ATOM 7519 C C . ARG A 1 971 ? 10.787 -36.168 45.064 1.00 82.06 971 ARG A C 1
ATOM 7521 O O . ARG A 1 971 ? 9.865 -36.953 45.274 1.00 82.06 971 ARG A O 1
ATOM 7528 N N . ALA A 1 972 ? 11.565 -36.252 43.983 1.00 81.44 972 ALA A N 1
ATOM 7529 C CA . ALA A 1 972 ? 11.377 -37.235 42.919 1.00 81.44 972 ALA A CA 1
ATOM 7530 C C . ALA A 1 972 ? 11.625 -38.682 43.387 1.00 81.44 972 ALA A C 1
ATOM 7532 O O . ALA A 1 972 ? 10.826 -39.561 43.064 1.00 81.44 972 ALA A O 1
ATOM 7533 N N . THR A 1 973 ? 12.670 -38.949 44.182 1.00 82.19 973 THR A N 1
ATOM 7534 C CA . THR A 1 973 ? 12.894 -40.297 44.741 1.00 82.19 973 THR A CA 1
ATOM 7535 C C . THR A 1 973 ? 11.862 -40.669 45.806 1.00 82.19 973 THR A C 1
ATOM 7537 O O . THR A 1 973 ? 11.426 -41.818 45.830 1.00 82.19 973 THR A O 1
ATOM 7540 N N . GLY A 1 974 ? 11.403 -39.717 46.627 1.00 84.94 974 GLY A N 1
ATOM 7541 C CA . GLY A 1 974 ? 10.295 -39.919 47.570 1.00 84.94 974 GLY A CA 1
ATOM 7542 C C . GLY A 1 974 ? 8.986 -40.289 46.866 1.00 84.94 974 GLY A C 1
ATOM 7543 O O . GLY A 1 974 ? 8.359 -41.292 47.211 1.00 84.94 974 GLY A O 1
ATOM 7544 N N . TRP A 1 975 ? 8.621 -39.549 45.812 1.00 92.19 975 TRP A N 1
ATOM 7545 C CA . TRP A 1 975 ? 7.495 -39.897 44.938 1.00 92.19 975 TRP A CA 1
ATOM 7546 C C . TRP A 1 975 ? 7.659 -41.294 44.329 1.00 92.19 975 TRP A C 1
ATOM 7548 O O . TRP A 1 975 ? 6.754 -42.115 44.463 1.00 92.19 975 TRP A O 1
ATOM 7558 N N . ALA A 1 976 ? 8.806 -41.588 43.708 1.00 87.06 976 ALA A N 1
ATOM 7559 C CA . ALA A 1 976 ? 9.044 -42.861 43.029 1.00 87.06 976 ALA A CA 1
ATOM 7560 C C . ALA A 1 976 ? 8.988 -44.060 43.993 1.00 87.06 976 ALA A C 1
ATOM 7562 O O . ALA A 1 976 ? 8.394 -45.086 43.660 1.00 87.06 976 ALA A O 1
ATOM 7563 N N . ALA A 1 977 ? 9.538 -43.924 45.204 1.00 90.25 977 ALA A N 1
ATOM 7564 C CA . ALA A 1 977 ? 9.493 -44.959 46.233 1.00 90.25 977 ALA A CA 1
ATOM 7565 C C . ALA A 1 977 ? 8.059 -45.225 46.723 1.00 90.25 977 ALA A C 1
ATOM 7567 O O . ALA A 1 977 ? 7.624 -46.377 46.761 1.00 90.25 977 ALA A O 1
ATOM 7568 N N . CYS A 1 978 ? 7.294 -44.177 47.050 1.00 89.56 978 CYS A N 1
ATOM 7569 C CA . CYS A 1 978 ? 5.900 -44.323 47.475 1.00 89.56 978 CYS A CA 1
ATOM 7570 C C . CYS A 1 978 ? 5.008 -44.854 46.343 1.00 89.56 978 CYS A C 1
ATOM 7572 O O . CYS A 1 978 ? 4.234 -45.786 46.551 1.00 89.56 978 CYS A O 1
ATOM 7574 N N . PHE A 1 979 ? 5.129 -44.312 45.132 1.00 90.25 979 PHE A N 1
ATOM 7575 C CA . PHE A 1 979 ? 4.326 -44.733 43.985 1.00 90.25 979 PHE A CA 1
ATOM 7576 C C . PHE A 1 979 ? 4.645 -46.177 43.568 1.00 90.25 979 PHE A C 1
ATOM 7578 O O . PHE A 1 979 ? 3.728 -46.975 43.382 1.00 90.25 979 PHE A O 1
ATOM 7585 N N . GLY A 1 980 ? 5.929 -46.553 43.526 1.00 89.12 980 GLY A N 1
ATOM 7586 C CA . GLY A 1 980 ? 6.369 -47.927 43.270 1.00 89.12 980 GLY A CA 1
ATOM 7587 C C . GLY A 1 980 ? 5.879 -48.922 44.327 1.00 89.12 980 GLY A C 1
ATOM 7588 O O . GLY A 1 980 ? 5.396 -49.997 43.975 1.00 89.12 980 GLY A O 1
ATOM 7589 N N . LEU A 1 981 ? 5.913 -48.554 45.614 1.00 93.12 981 LEU A N 1
ATOM 7590 C CA . LEU A 1 981 ? 5.357 -49.378 46.695 1.00 93.12 981 LEU A CA 1
ATOM 7591 C C . LEU A 1 981 ? 3.826 -49.508 46.599 1.00 93.12 981 LEU A C 1
ATOM 7593 O O . LEU A 1 981 ? 3.289 -50.594 46.812 1.00 93.12 981 LEU A O 1
ATOM 7597 N N . GLY A 1 982 ? 3.122 -48.431 46.239 1.00 92.06 982 GLY A N 1
ATOM 7598 C CA . GLY A 1 982 ? 1.676 -48.447 46.003 1.00 92.06 982 GLY A CA 1
ATOM 7599 C C . GLY A 1 982 ? 1.280 -49.379 44.853 1.00 92.06 982 GLY A C 1
ATOM 7600 O O . GLY A 1 982 ? 0.405 -50.230 45.027 1.00 92.06 982 GLY A O 1
ATOM 7601 N N . LEU A 1 983 ? 1.981 -49.293 43.717 1.00 89.25 983 LEU A N 1
ATOM 7602 C CA . LEU A 1 983 ? 1.820 -50.213 42.583 1.00 89.25 983 LEU A CA 1
ATOM 7603 C C . LEU A 1 983 ? 2.145 -51.664 42.969 1.00 89.25 983 LEU A C 1
ATOM 7605 O O . LEU A 1 983 ? 1.395 -52.573 42.616 1.00 89.25 983 LEU A O 1
ATOM 7609 N N . LEU A 1 984 ? 3.214 -51.900 43.736 1.00 92.81 984 LEU A N 1
ATOM 7610 C CA . LEU A 1 984 ? 3.571 -53.239 44.212 1.00 92.81 984 LEU A CA 1
ATOM 7611 C C . LEU A 1 984 ? 2.460 -53.840 45.090 1.00 92.81 984 LEU A C 1
ATOM 7613 O O . LEU A 1 984 ? 2.099 -55.000 44.904 1.00 92.81 984 LEU A O 1
ATOM 7617 N N . LEU A 1 985 ? 1.863 -53.058 45.994 1.00 91.88 985 LEU A N 1
ATOM 7618 C CA . LEU A 1 985 ? 0.723 -53.491 46.812 1.00 91.88 985 LEU A CA 1
ATOM 7619 C C . LEU A 1 985 ? -0.528 -53.790 45.967 1.00 91.88 985 LEU A C 1
ATOM 7621 O O . LEU A 1 985 ? -1.206 -54.790 46.217 1.00 91.88 985 LEU A O 1
ATOM 7625 N N . GLN A 1 986 ? -0.809 -52.988 44.933 1.00 90.94 986 GLN A N 1
ATOM 7626 C CA . GLN A 1 986 ? -1.887 -53.269 43.975 1.00 90.94 986 GLN A CA 1
ATOM 7627 C C . GLN A 1 986 ? -1.639 -54.582 43.214 1.00 90.94 986 GLN A C 1
ATOM 7629 O O . GLN A 1 986 ? -2.547 -55.410 43.130 1.00 90.94 986 GLN A O 1
ATOM 7634 N N . VAL A 1 987 ? -0.424 -54.824 42.711 1.00 89.38 987 VAL A N 1
ATOM 7635 C CA . VAL A 1 987 ? -0.068 -56.070 42.003 1.00 89.38 987 VAL A CA 1
ATOM 7636 C C . VAL A 1 987 ? -0.135 -57.280 42.940 1.00 89.38 987 VAL A C 1
ATOM 7638 O O . VAL A 1 987 ? -0.733 -58.295 42.585 1.00 89.38 987 VAL A O 1
ATOM 7641 N N . LEU A 1 988 ? 0.388 -57.172 44.165 1.00 88.38 988 LEU A N 1
ATOM 7642 C CA . LEU A 1 988 ? 0.309 -58.237 45.172 1.00 88.38 988 LEU A CA 1
ATOM 7643 C C . LEU A 1 988 ? -1.139 -58.562 45.572 1.00 88.38 988 LEU A C 1
ATOM 7645 O O . LEU A 1 988 ? -1.440 -59.723 45.861 1.00 88.38 988 LEU A O 1
ATOM 7649 N N . SER A 1 989 ? -2.058 -57.588 45.525 1.00 89.56 989 SER A N 1
ATOM 7650 C CA . SER A 1 989 ? -3.483 -57.840 45.782 1.00 89.56 989 SER A CA 1
ATOM 7651 C C . SER A 1 989 ? -4.074 -58.876 44.812 1.00 89.56 989 SER A C 1
ATOM 7653 O O . SER A 1 989 ? -4.858 -59.730 45.241 1.00 89.56 989 SER A O 1
ATOM 7655 N N . LEU A 1 990 ? -3.633 -58.894 43.544 1.00 86.31 990 LEU A N 1
ATOM 7656 C CA . LEU A 1 990 ? -4.112 -59.821 42.508 1.00 86.31 990 LEU A CA 1
ATOM 7657 C C . LEU A 1 990 ? -3.869 -61.290 42.884 1.00 86.31 990 LEU A C 1
ATOM 7659 O O . LEU A 1 990 ? -4.712 -62.141 42.601 1.00 86.31 990 LEU A O 1
ATOM 7663 N N . GLY A 1 991 ? -2.797 -61.588 43.628 1.00 82.19 991 GLY A N 1
ATOM 7664 C CA . GLY A 1 991 ? -2.527 -62.926 44.176 1.00 82.19 991 GLY A CA 1
ATOM 7665 C C . GLY A 1 991 ? -3.588 -63.431 45.170 1.00 82.19 991 GLY A C 1
ATOM 7666 O O . GLY A 1 991 ? -3.621 -64.615 45.499 1.00 82.19 991 GLY A O 1
ATOM 7667 N N . SER A 1 992 ? -4.487 -62.556 45.633 1.00 83.94 992 SER A N 1
ATOM 7668 C CA . SER A 1 992 ? -5.634 -62.893 46.486 1.00 83.94 992 SER A CA 1
ATOM 7669 C C . SER A 1 992 ? -7.000 -62.778 45.790 1.00 83.94 992 SER A C 1
ATOM 7671 O O . SER A 1 992 ? -8.016 -63.134 46.392 1.00 83.94 992 SER A O 1
ATOM 7673 N N . LEU A 1 993 ? -7.038 -62.360 44.518 1.00 80.50 993 LEU A N 1
ATOM 7674 C CA . LEU A 1 993 ? -8.265 -62.160 43.734 1.00 80.50 993 LEU A CA 1
ATOM 7675 C C . LEU A 1 993 ? -9.094 -63.447 43.583 1.00 80.50 993 LEU A C 1
ATOM 7677 O O . LEU A 1 993 ? -10.319 -63.408 43.663 1.00 80.50 993 LEU A O 1
ATOM 7681 N N . SER A 1 994 ? -8.442 -64.606 43.456 1.00 77.06 994 SER A N 1
ATOM 7682 C CA . SER A 1 994 ? -9.113 -65.915 43.407 1.00 77.06 994 SER A CA 1
ATOM 7683 C C . SER A 1 994 ? -9.919 -66.209 44.680 1.00 77.06 994 SER A C 1
ATOM 7685 O O . SER A 1 994 ? -11.076 -66.614 44.606 1.00 77.06 994 SER A O 1
ATOM 7687 N N . ARG A 1 995 ? -9.359 -65.920 45.863 1.00 77.06 995 ARG A N 1
ATOM 7688 C CA . ARG A 1 995 ? -10.074 -66.017 47.151 1.00 77.06 995 ARG A CA 1
ATOM 7689 C C . ARG A 1 995 ? -11.142 -64.934 47.321 1.00 77.06 995 ARG A C 1
ATOM 7691 O O . ARG A 1 995 ? -12.124 -65.170 48.020 1.00 77.06 995 ARG A O 1
ATOM 7698 N N . ALA A 1 996 ? -10.977 -63.779 46.678 1.00 78.38 996 ALA A N 1
ATOM 7699 C CA . ALA A 1 996 ? -11.987 -62.727 46.669 1.00 78.38 996 ALA A CA 1
ATOM 7700 C C . ALA A 1 996 ? -13.244 -63.144 45.889 1.00 78.38 996 ALA A C 1
ATOM 7702 O O . ALA A 1 996 ? -14.353 -62.972 46.393 1.00 78.38 996 ALA A O 1
ATOM 7703 N N . MET A 1 997 ? -13.064 -63.765 44.718 1.00 76.19 997 MET A N 1
ATOM 7704 C CA . MET A 1 997 ? -14.154 -64.324 43.906 1.00 76.19 997 MET A CA 1
ATOM 7705 C C . MET A 1 997 ? -14.818 -65.541 44.568 1.00 76.19 997 MET A C 1
ATOM 7707 O O . MET A 1 997 ? -16.027 -65.709 44.460 1.00 76.19 997 MET A O 1
ATOM 7711 N N . LEU A 1 998 ? -14.071 -66.322 45.357 1.00 79.75 998 LEU A N 1
ATOM 7712 C CA . LEU A 1 998 ? -14.604 -67.370 46.244 1.00 79.75 998 LEU A CA 1
ATOM 7713 C C . LEU A 1 998 ? -15.235 -66.816 47.547 1.00 79.75 998 LEU A C 1
ATOM 7715 O O . LEU A 1 998 ? -15.300 -67.511 48.558 1.00 79.75 998 LEU A O 1
ATOM 7719 N N . GLY A 1 999 ? -15.690 -65.559 47.549 1.00 76.00 999 GLY A N 1
ATOM 7720 C CA . GLY A 1 999 ? -16.497 -64.977 48.626 1.00 76.00 999 GLY A CA 1
ATOM 7721 C C . GLY A 1 999 ? -15.731 -64.344 49.794 1.00 76.00 999 GLY A C 1
ATOM 7722 O O . GLY A 1 999 ? -16.375 -63.764 50.670 1.00 76.00 999 GLY A O 1
ATOM 7723 N N . HIS A 1 1000 ? -14.393 -64.363 49.809 1.00 82.31 1000 HIS A N 1
ATOM 7724 C CA . HIS A 1 1000 ? -13.565 -63.797 50.889 1.00 82.31 1000 HIS A CA 1
ATOM 7725 C C . HIS A 1 1000 ? -12.685 -62.609 50.429 1.00 82.31 1000 HIS A C 1
ATOM 7727 O O . HIS A 1 1000 ? -11.452 -62.696 50.469 1.00 82.31 1000 HIS A O 1
ATOM 7733 N N . PRO A 1 1001 ? -13.266 -61.462 50.017 1.00 82.50 1001 PRO A N 1
ATOM 7734 C CA . PRO A 1 1001 ? -12.516 -60.349 49.429 1.00 82.50 1001 PRO A CA 1
ATOM 7735 C C . PRO A 1 1001 ? -11.663 -59.552 50.418 1.00 82.50 1001 PRO A C 1
ATOM 7737 O O . PRO A 1 1001 ? -10.905 -58.691 49.983 1.00 82.50 1001 PRO A O 1
ATOM 7740 N N . SER A 1 1002 ? -11.736 -59.815 51.726 1.00 83.69 1002 SER A N 1
ATOM 7741 C CA . SER A 1 1002 ? -11.162 -58.925 52.743 1.00 83.69 1002 SER A CA 1
ATOM 7742 C C . SER A 1 1002 ? -9.658 -58.671 52.595 1.00 83.69 1002 SER A C 1
ATOM 7744 O O . SER A 1 1002 ? -9.205 -57.555 52.823 1.00 83.69 1002 SER A O 1
ATOM 7746 N N . ARG A 1 1003 ? -8.879 -59.680 52.174 1.00 85.25 1003 ARG A N 1
ATOM 7747 C CA . ARG A 1 1003 ? -7.432 -59.520 51.923 1.00 85.25 1003 ARG A CA 1
ATOM 7748 C C . ARG A 1 1003 ? -7.143 -58.749 50.630 1.00 85.25 1003 ARG A C 1
ATOM 7750 O O . ARG A 1 1003 ? -6.252 -57.903 50.626 1.00 85.25 1003 ARG A O 1
ATOM 7757 N N . PHE A 1 1004 ? -7.918 -59.002 49.575 1.00 89.44 1004 PHE A N 1
ATOM 7758 C CA . PHE A 1 1004 ? -7.810 -58.314 48.286 1.00 89.44 1004 PHE A CA 1
ATOM 7759 C C . PHE A 1 1004 ? -8.154 -56.829 48.423 1.00 89.44 1004 PHE A C 1
ATOM 7761 O O . PHE A 1 1004 ? -7.331 -55.968 48.127 1.00 89.44 1004 PHE A O 1
ATOM 7768 N N . ALA A 1 1005 ? -9.332 -56.530 48.969 1.00 88.94 1005 ALA A N 1
ATOM 7769 C CA . ALA A 1 1005 ? -9.806 -55.166 49.138 1.00 88.94 1005 ALA A CA 1
ATOM 7770 C C . ALA A 1 1005 ? -8.895 -54.343 50.058 1.00 88.94 1005 ALA A C 1
ATOM 7772 O O . ALA A 1 1005 ? -8.586 -53.202 49.726 1.00 88.94 1005 ALA A O 1
ATOM 7773 N N . LEU A 1 1006 ? -8.406 -54.915 51.168 1.00 91.12 1006 LEU A N 1
ATOM 7774 C CA . LEU A 1 1006 ? -7.486 -54.217 52.069 1.00 91.12 1006 LEU A CA 1
ATOM 7775 C C . LEU A 1 1006 ? -6.144 -53.890 51.394 1.00 91.12 1006 LEU A C 1
ATOM 7777 O O . LEU A 1 1006 ? -5.691 -52.753 51.473 1.00 91.12 1006 LEU A O 1
ATOM 7781 N N . THR A 1 1007 ? -5.519 -54.859 50.714 1.00 90.69 1007 THR A N 1
ATOM 7782 C CA . THR A 1 1007 ? -4.209 -54.651 50.063 1.00 90.69 1007 THR A CA 1
ATOM 7783 C C . THR A 1 1007 ? -4.295 -53.698 48.872 1.00 90.69 1007 THR A C 1
ATOM 7785 O O . THR A 1 1007 ? -3.451 -52.812 48.748 1.00 90.69 1007 THR A O 1
ATOM 7788 N N . TYR A 1 1008 ? -5.347 -53.803 48.056 1.00 92.75 1008 TYR A N 1
ATOM 7789 C CA . TYR A 1 1008 ? -5.594 -52.887 46.940 1.00 92.75 1008 TYR A CA 1
ATOM 7790 C C . TYR A 1 1008 ? -5.861 -51.447 47.416 1.00 92.75 1008 TYR A C 1
ATOM 7792 O O . TYR A 1 1008 ? -5.226 -50.505 46.943 1.00 92.75 1008 TYR A O 1
ATOM 7800 N N . THR A 1 1009 ? -6.740 -51.279 48.412 1.00 93.44 1009 THR A N 1
ATOM 7801 C CA . THR A 1 1009 ? -7.079 -49.963 48.989 1.00 93.44 1009 THR A CA 1
ATOM 7802 C C . THR A 1 1009 ? -5.860 -49.319 49.659 1.00 93.44 1009 THR A C 1
ATOM 7804 O O . THR A 1 1009 ? -5.621 -48.127 49.484 1.00 93.44 1009 THR A O 1
ATOM 7807 N N . LEU A 1 1010 ? -5.030 -50.101 50.361 1.00 92.94 1010 LEU A N 1
ATOM 7808 C CA . LEU A 1 1010 ? -3.779 -49.610 50.944 1.00 92.94 1010 LEU A CA 1
ATOM 7809 C C . LEU A 1 1010 ? -2.764 -49.194 49.864 1.00 92.94 1010 LEU A C 1
ATOM 7811 O O . LEU A 1 1010 ? -2.128 -48.152 50.003 1.00 92.94 1010 LEU A O 1
ATOM 7815 N N . GLY A 1 1011 ? -2.651 -49.949 48.766 1.00 92.75 1011 GLY A N 1
ATOM 7816 C CA . GLY A 1 1011 ? -1.830 -49.565 47.613 1.00 92.75 1011 GLY A CA 1
ATOM 7817 C C . GLY A 1 1011 ? -2.262 -48.230 47.000 1.00 92.75 1011 GLY A C 1
ATOM 7818 O O . GLY A 1 1011 ? -1.419 -47.372 46.740 1.00 92.75 1011 GLY A O 1
ATOM 7819 N N . ASN A 1 1012 ? -3.575 -48.005 46.870 1.00 93.19 1012 ASN A N 1
ATOM 7820 C CA . ASN A 1 1012 ? -4.147 -46.725 46.435 1.00 93.19 1012 ASN A CA 1
ATOM 7821 C C . ASN A 1 1012 ? -3.811 -45.569 47.393 1.00 93.19 1012 ASN A C 1
ATOM 7823 O O . ASN A 1 1012 ? -3.414 -44.500 46.931 1.00 93.19 1012 ASN A O 1
ATOM 7827 N N . MET A 1 1013 ? -3.900 -45.780 48.712 1.00 92.75 1013 MET A N 1
ATOM 7828 C CA . MET A 1 1013 ? -3.507 -44.771 49.707 1.00 92.75 1013 MET A CA 1
ATOM 7829 C C . MET A 1 1013 ? -2.020 -44.407 49.607 1.00 92.75 1013 MET A C 1
ATOM 7831 O O . MET A 1 1013 ? -1.675 -43.226 49.596 1.00 92.75 1013 MET A O 1
ATOM 7835 N N . VAL A 1 1014 ? -1.135 -45.402 49.501 1.00 91.50 1014 VAL A N 1
ATOM 7836 C CA . VAL A 1 1014 ? 0.322 -45.190 49.423 1.00 91.50 1014 VAL A CA 1
ATOM 7837 C C . VAL A 1 1014 ? 0.720 -44.508 48.105 1.00 91.50 1014 VAL A C 1
ATOM 7839 O O . VAL A 1 1014 ? 1.533 -43.582 48.118 1.00 91.50 1014 VAL A O 1
ATOM 7842 N N . ALA A 1 1015 ? 0.094 -44.879 46.983 1.00 89.50 1015 ALA A N 1
ATOM 7843 C CA . ALA A 1 1015 ? 0.288 -44.204 45.699 1.00 89.50 1015 ALA A CA 1
ATOM 7844 C C . ALA A 1 1015 ? -0.189 -42.738 45.730 1.00 89.50 1015 ALA A C 1
ATOM 7846 O O . ALA A 1 1015 ? 0.512 -41.859 45.226 1.00 89.50 1015 ALA A O 1
ATOM 7847 N N . LEU A 1 1016 ? -1.338 -42.458 46.361 1.00 89.44 1016 LEU A N 1
ATOM 7848 C CA . LEU A 1 1016 ? -1.860 -41.097 46.520 1.00 89.44 1016 LEU A CA 1
ATOM 7849 C C . LEU A 1 1016 ? -0.928 -40.232 47.382 1.00 89.44 1016 LEU A C 1
ATOM 7851 O O . LEU A 1 1016 ? -0.586 -39.126 46.970 1.00 89.44 1016 LEU A O 1
ATOM 7855 N N . VAL A 1 1017 ? -0.445 -40.747 48.519 1.00 88.12 1017 VAL A N 1
ATOM 7856 C CA . VAL A 1 1017 ? 0.556 -40.055 49.357 1.00 88.12 1017 VAL A CA 1
ATOM 7857 C C . VAL A 1 1017 ? 1.846 -39.783 48.577 1.00 88.12 1017 VAL A C 1
ATOM 7859 O O . VAL A 1 1017 ? 2.426 -38.709 48.720 1.00 88.12 1017 VAL A O 1
ATOM 7862 N N . GLY A 1 1018 ? 2.252 -40.686 47.679 1.00 85.81 1018 GLY A N 1
ATOM 7863 C CA . GLY A 1 1018 ? 3.365 -40.448 46.756 1.00 85.81 1018 GLY A CA 1
ATOM 7864 C C . GLY A 1 1018 ? 3.207 -39.161 45.939 1.00 85.81 1018 GLY A C 1
ATOM 7865 O O . GLY A 1 1018 ? 4.165 -38.399 45.815 1.00 85.81 1018 GLY A O 1
ATOM 7866 N N . THR A 1 1019 ? 2.001 -38.858 45.439 1.00 85.31 1019 THR A N 1
ATOM 7867 C CA . THR A 1 1019 ? 1.752 -37.633 44.647 1.00 85.31 1019 THR A CA 1
ATOM 7868 C C . THR A 1 1019 ? 2.006 -36.339 45.426 1.00 85.31 1019 THR A C 1
ATOM 7870 O O . THR A 1 1019 ? 2.413 -35.348 44.820 1.00 85.31 1019 THR A O 1
ATOM 7873 N N . PHE A 1 1020 ? 1.871 -36.351 46.759 1.00 84.88 1020 PHE A N 1
ATOM 7874 C CA . PHE A 1 1020 ? 2.153 -35.185 47.600 1.00 84.88 1020 PHE A CA 1
ATOM 7875 C C . PHE A 1 1020 ? 3.641 -34.806 47.625 1.00 84.88 1020 PHE A C 1
ATOM 7877 O O . PHE A 1 1020 ? 3.940 -33.621 47.730 1.00 84.88 1020 PHE A O 1
ATOM 7884 N N . PHE A 1 1021 ? 4.570 -35.762 47.485 1.00 80.88 1021 PHE A N 1
ATOM 7885 C CA . PHE A 1 1021 ? 6.010 -35.465 47.381 1.00 80.88 1021 PHE A CA 1
ATOM 7886 C C . PHE A 1 1021 ? 6.367 -34.775 46.059 1.00 80.88 1021 PHE A C 1
ATOM 7888 O O . PHE A 1 1021 ? 7.217 -33.883 46.025 1.00 80.88 1021 PHE A O 1
ATOM 7895 N N . LEU A 1 1022 ? 5.700 -35.168 44.969 1.00 76.19 1022 LEU A N 1
ATOM 7896 C CA . LEU A 1 1022 ? 5.943 -34.601 43.646 1.00 76.19 1022 LEU A CA 1
ATOM 7897 C C . LEU A 1 1022 ? 5.324 -33.205 43.514 1.00 76.19 1022 LEU A C 1
ATOM 7899 O O . LEU A 1 1022 ? 6.042 -32.255 43.214 1.00 76.19 1022 LEU A O 1
ATOM 7903 N N . ALA A 1 1023 ? 4.018 -33.090 43.766 1.00 72.00 1023 ALA A N 1
ATOM 7904 C CA . ALA A 1 1023 ? 3.196 -31.925 43.421 1.00 72.00 1023 ALA A CA 1
ATOM 7905 C C . ALA A 1 1023 ? 2.632 -31.161 44.635 1.00 72.00 1023 ALA A C 1
ATOM 7907 O O . ALA A 1 1023 ? 1.644 -30.450 44.485 1.00 72.00 1023 ALA A O 1
ATOM 7908 N N . GLY A 1 1024 ? 3.191 -31.376 45.834 1.00 77.31 1024 GLY A N 1
ATOM 7909 C CA . GLY A 1 1024 ? 2.802 -30.698 47.076 1.00 77.31 1024 GLY A CA 1
ATOM 7910 C C . GLY A 1 1024 ? 1.416 -31.109 47.622 1.00 77.31 1024 GLY A C 1
ATOM 7911 O O . GLY A 1 1024 ? 0.462 -31.267 46.861 1.00 77.31 1024 GLY A O 1
ATOM 7912 N N . PRO A 1 1025 ? 1.217 -31.231 48.950 1.00 75.81 1025 PRO A N 1
ATOM 7913 C CA . PRO A 1 1025 ? -0.108 -31.502 49.519 1.00 75.81 1025 PRO A CA 1
ATOM 7914 C C . PRO A 1 1025 ? -1.173 -30.469 49.109 1.00 75.81 1025 PRO A C 1
ATOM 7916 O O . PRO A 1 1025 ? -2.294 -30.842 48.768 1.00 75.81 1025 PRO A O 1
ATOM 7919 N N . ARG A 1 1026 ? -0.832 -29.168 49.102 1.00 72.62 1026 ARG A N 1
ATOM 7920 C CA . ARG A 1 1026 ? -1.782 -28.086 48.778 1.00 72.62 1026 ARG A CA 1
ATOM 7921 C C . ARG A 1 1026 ? -2.172 -28.075 47.296 1.00 72.62 1026 ARG A C 1
ATOM 7923 O O . ARG A 1 1026 ? -3.363 -28.135 46.992 1.00 72.62 1026 ARG A O 1
ATOM 7930 N N . ARG A 1 1027 ? -1.193 -28.050 46.382 1.00 73.69 1027 ARG A N 1
ATOM 7931 C CA . ARG A 1 1027 ? -1.421 -28.057 44.925 1.00 73.69 1027 ARG A CA 1
ATOM 7932 C C . ARG A 1 1027 ? -2.079 -29.366 44.468 1.00 73.69 1027 ARG A C 1
ATOM 7934 O O . ARG A 1 1027 ? -3.004 -29.303 43.659 1.00 73.69 1027 ARG A O 1
ATOM 7941 N N . GLN A 1 1028 ? -1.745 -30.524 45.048 1.00 83.00 1028 GLN A N 1
ATOM 7942 C CA . GLN A 1 1028 ? -2.463 -31.775 44.762 1.00 83.00 1028 GLN A CA 1
ATOM 7943 C C . GLN A 1 1028 ? -3.930 -31.747 45.230 1.00 83.00 1028 GLN A C 1
ATOM 7945 O O . GLN A 1 1028 ? -4.809 -32.127 44.457 1.00 83.00 1028 GLN A O 1
ATOM 7950 N N . VAL A 1 1029 ? -4.238 -31.256 46.439 1.00 82.88 1029 VAL A N 1
ATOM 7951 C CA . VAL A 1 1029 ? -5.638 -31.108 46.895 1.00 82.88 1029 VAL A CA 1
ATOM 7952 C C . VAL A 1 1029 ? -6.407 -30.117 46.012 1.00 82.88 1029 VAL A C 1
ATOM 7954 O O . VAL A 1 1029 ? -7.516 -30.429 45.579 1.00 82.88 1029 VAL A O 1
ATOM 7957 N N . ARG A 1 1030 ? -5.803 -28.976 45.649 1.00 79.50 1030 ARG A N 1
ATOM 7958 C CA . ARG A 1 1030 ? -6.377 -27.994 44.706 1.00 79.50 1030 ARG A CA 1
ATOM 7959 C C . ARG A 1 1030 ? -6.686 -28.637 43.345 1.00 79.50 1030 ARG A C 1
ATOM 7961 O O . ARG A 1 1030 ? -7.794 -28.490 42.838 1.00 79.50 1030 ARG A O 1
ATOM 7968 N N . LYS A 1 1031 ? -5.760 -29.433 42.797 1.00 79.44 1031 LYS A N 1
ATOM 7969 C CA . LYS A 1 1031 ? -5.930 -30.176 41.531 1.00 79.44 1031 LYS A CA 1
ATOM 7970 C C . LYS A 1 1031 ? -6.946 -31.316 41.603 1.00 79.44 1031 LYS A C 1
ATOM 7972 O O . LYS A 1 1031 ? -7.549 -31.644 40.583 1.00 79.44 1031 LYS A O 1
ATOM 7977 N N . MET A 1 1032 ? -7.160 -31.914 42.774 1.00 83.06 1032 MET A N 1
ATOM 7978 C CA . MET A 1 1032 ? -8.246 -32.874 43.002 1.00 83.06 1032 MET A CA 1
ATOM 7979 C C . MET A 1 1032 ? -9.617 -32.189 43.113 1.00 83.06 1032 MET A C 1
ATOM 7981 O O . MET A 1 1032 ? -10.615 -32.812 42.751 1.00 83.06 1032 MET A O 1
ATOM 7985 N N . ALA A 1 1033 ? -9.665 -30.934 43.569 1.00 82.94 1033 ALA A N 1
ATOM 7986 C CA . ALA A 1 1033 ? -10.883 -30.144 43.768 1.00 82.94 1033 ALA A CA 1
ATOM 7987 C C . ALA A 1 1033 ? -11.319 -29.291 42.555 1.00 82.94 1033 ALA A C 1
ATOM 7989 O O . ALA A 1 1033 ? -12.382 -28.675 42.608 1.00 82.94 1033 ALA A O 1
ATOM 7990 N N . ASP A 1 1034 ? -10.547 -29.257 41.461 1.00 81.44 1034 ASP A N 1
ATOM 7991 C CA . ASP A 1 1034 ? -10.952 -28.577 40.222 1.00 81.44 1034 ASP A CA 1
ATOM 7992 C C . ASP A 1 1034 ? -12.296 -29.107 39.677 1.00 81.44 1034 ASP A C 1
ATOM 7994 O O . ASP A 1 1034 ? -12.584 -30.302 39.756 1.00 81.44 1034 ASP A O 1
ATOM 7998 N N . LYS A 1 1035 ? -13.095 -28.238 39.045 1.00 77.56 1035 LYS A N 1
ATOM 7999 C CA . LYS A 1 1035 ? -14.438 -28.546 38.523 1.00 77.56 1035 LYS A CA 1
ATOM 8000 C C . LYS A 1 1035 ? -14.466 -29.725 37.540 1.00 77.56 1035 LYS A C 1
ATOM 8002 O O . LYS A 1 1035 ? -15.482 -30.413 37.477 1.00 77.56 1035 LYS A O 1
ATOM 8007 N N . SER A 1 1036 ? -13.385 -30.000 36.802 1.00 76.06 1036 SER A N 1
ATOM 8008 C CA . SER A 1 1036 ? -13.307 -31.163 35.898 1.00 76.06 1036 SER A CA 1
ATOM 8009 C C . SER A 1 1036 ? -13.013 -32.494 36.612 1.00 76.06 1036 SER A C 1
ATOM 8011 O O . SER A 1 1036 ? -13.264 -33.568 36.060 1.00 76.06 1036 SER A O 1
ATOM 8013 N N . ARG A 1 1037 ? -12.491 -32.442 37.846 1.00 83.69 1037 ARG A N 1
ATOM 8014 C CA . ARG A 1 1037 ? -11.970 -33.596 38.603 1.00 83.69 1037 ARG A CA 1
ATOM 8015 C C . ARG A 1 1037 ? -12.734 -33.884 39.895 1.00 83.69 1037 ARG A C 1
ATOM 8017 O O . ARG A 1 1037 ? -12.851 -35.055 40.248 1.00 83.69 1037 ARG A O 1
ATOM 8024 N N . ALA A 1 1038 ? -13.301 -32.870 40.549 1.00 86.19 1038 ALA A N 1
ATOM 8025 C CA . ALA A 1 1038 ? -13.887 -32.915 41.893 1.00 86.19 1038 ALA A CA 1
ATOM 8026 C C . ALA A 1 1038 ? -14.839 -34.096 42.133 1.00 86.19 1038 ALA A C 1
ATOM 8028 O O . ALA A 1 1038 ? -14.686 -34.821 43.118 1.00 86.19 1038 ALA A O 1
ATOM 8029 N N . ASN A 1 1039 ? -15.781 -34.337 41.215 1.00 85.50 1039 ASN A N 1
ATOM 8030 C CA . ASN A 1 1039 ? -16.730 -35.452 41.317 1.00 85.50 1039 ASN A CA 1
ATOM 8031 C C . ASN A 1 1039 ? -16.003 -36.809 41.341 1.00 85.50 1039 ASN A C 1
ATOM 8033 O O . ASN A 1 1039 ? -16.318 -37.677 42.151 1.00 85.50 1039 ASN A O 1
ATOM 8037 N N . THR A 1 1040 ? -14.983 -36.968 40.497 1.00 87.56 1040 THR A N 1
ATOM 8038 C CA . THR A 1 1040 ? -14.187 -38.198 40.379 1.00 87.56 1040 THR A CA 1
ATOM 8039 C C . THR A 1 1040 ? -13.293 -38.401 41.601 1.00 87.56 1040 THR A C 1
ATOM 8041 O O . THR A 1 1040 ? -13.267 -39.492 42.168 1.00 87.56 1040 THR A O 1
ATOM 8044 N N . SER A 1 1041 ? -12.615 -37.340 42.050 1.00 88.69 1041 SER A N 1
ATOM 8045 C CA . SER A 1 1041 ? -11.790 -37.328 43.264 1.00 88.69 1041 SER A CA 1
ATOM 8046 C C . SER A 1 1041 ? -12.606 -37.701 44.505 1.00 88.69 1041 SER A C 1
ATOM 8048 O O . SER A 1 1041 ? -12.173 -38.523 45.309 1.00 88.69 1041 SER A O 1
ATOM 8050 N N . THR A 1 1042 ? -13.811 -37.139 44.638 1.00 90.81 1042 THR A N 1
ATOM 8051 C CA . THR A 1 1042 ? -14.735 -37.437 45.741 1.00 90.81 1042 THR A CA 1
ATOM 8052 C C . THR A 1 1042 ? -15.199 -38.892 45.698 1.00 90.81 1042 THR A C 1
ATOM 8054 O O . THR A 1 1042 ? -15.136 -39.572 46.718 1.00 90.81 1042 THR A O 1
ATOM 8057 N N . ILE A 1 1043 ? -15.589 -39.417 44.529 1.00 91.69 1043 ILE A N 1
ATOM 8058 C CA . ILE A 1 1043 ? -15.975 -40.832 44.373 1.00 91.69 1043 ILE A CA 1
ATOM 8059 C C . ILE A 1 1043 ? -14.814 -41.772 44.739 1.00 91.69 1043 ILE A C 1
ATOM 8061 O O . ILE A 1 1043 ? -15.027 -42.763 45.443 1.00 91.69 1043 ILE A O 1
ATOM 8065 N N . PHE A 1 1044 ? -13.585 -41.455 44.324 1.00 93.25 1044 PHE A N 1
ATOM 8066 C CA . PHE A 1 1044 ? -12.390 -42.230 44.669 1.00 93.25 1044 PHE A CA 1
ATOM 8067 C C . PHE A 1 1044 ? -12.141 -42.247 46.186 1.00 93.25 1044 PHE A C 1
ATOM 8069 O O . PHE A 1 1044 ? -12.071 -43.317 46.789 1.00 93.25 1044 PHE A O 1
ATOM 8076 N N . LEU A 1 1045 ? -12.104 -41.078 46.835 1.00 92.62 1045 LEU A N 1
ATOM 8077 C CA . LEU A 1 1045 ? -11.864 -40.969 48.281 1.00 92.62 1045 LEU A CA 1
ATOM 8078 C C . LEU A 1 1045 ? -12.989 -41.598 49.122 1.00 92.62 1045 LEU A C 1
ATOM 8080 O O . LEU A 1 1045 ? -12.712 -42.314 50.085 1.00 92.62 1045 LEU A O 1
ATOM 8084 N N . VAL A 1 1046 ? -14.255 -41.389 48.749 1.00 93.56 1046 VAL A N 1
ATOM 8085 C CA . VAL A 1 1046 ? -15.409 -41.965 49.459 1.00 93.56 1046 VAL A CA 1
ATOM 8086 C C . VAL A 1 1046 ? -15.455 -43.485 49.294 1.00 93.56 1046 VAL A C 1
ATOM 8088 O O . VAL A 1 1046 ? -15.644 -44.189 50.283 1.00 93.56 1046 VAL A O 1
ATOM 8091 N N . SER A 1 1047 ? -15.222 -44.025 48.091 1.00 94.06 1047 SER A N 1
ATOM 8092 C CA . SER A 1 1047 ? -15.181 -45.484 47.888 1.00 94.06 1047 SER A CA 1
ATOM 8093 C C . SER A 1 1047 ? -14.015 -46.146 48.633 1.00 94.06 1047 SER A C 1
ATOM 8095 O O . SER A 1 1047 ? -14.192 -47.231 49.190 1.00 94.06 1047 SER A O 1
ATOM 8097 N N . MET A 1 1048 ? -12.865 -45.474 48.742 1.00 93.56 1048 MET A N 1
ATOM 8098 C CA . MET A 1 1048 ? -11.722 -45.896 49.561 1.00 93.56 1048 MET A CA 1
ATOM 8099 C C . MET A 1 1048 ? -12.103 -46.005 51.052 1.00 93.56 1048 MET A C 1
ATOM 8101 O O . MET A 1 1048 ? -11.912 -47.058 51.664 1.00 93.56 1048 MET A O 1
ATOM 8105 N N . ILE A 1 1049 ? -12.732 -44.968 51.622 1.00 93.06 1049 ILE A N 1
ATOM 8106 C CA . ILE A 1 1049 ? -13.195 -44.946 53.026 1.00 93.06 1049 ILE A CA 1
ATOM 8107 C C . ILE A 1 1049 ? -14.282 -46.003 53.277 1.00 93.06 1049 ILE A C 1
ATOM 8109 O O . ILE A 1 1049 ? -14.179 -46.785 54.223 1.00 93.06 1049 ILE A O 1
ATOM 8113 N N . LEU A 1 1050 ? -15.298 -46.085 52.411 1.00 91.31 1050 LEU A N 1
ATOM 8114 C CA . LEU A 1 1050 ? -16.374 -47.077 52.522 1.00 91.31 1050 LEU A CA 1
ATOM 8115 C C . LEU A 1 1050 ? -15.855 -48.517 52.406 1.00 91.31 1050 LEU A C 1
ATOM 8117 O O . LEU A 1 1050 ? -16.397 -49.409 53.058 1.00 91.31 1050 LEU A O 1
ATOM 8121 N N . THR A 1 1051 ? -14.785 -48.754 51.639 1.00 91.81 1051 THR A N 1
ATOM 8122 C CA . THR A 1 1051 ? -14.137 -50.074 51.577 1.00 91.81 1051 THR A CA 1
ATOM 8123 C C . THR A 1 1051 ? -13.531 -50.443 52.931 1.00 91.81 1051 THR A C 1
ATOM 8125 O O . THR A 1 1051 ? -13.767 -51.545 53.422 1.00 91.81 1051 THR A O 1
ATOM 8128 N N . LEU A 1 1052 ? -12.812 -49.520 53.583 1.00 90.50 1052 LEU A N 1
ATOM 8129 C CA . LEU A 1 1052 ? -12.227 -49.755 54.911 1.00 90.50 1052 LEU A CA 1
ATOM 8130 C C . LEU A 1 1052 ? -13.299 -49.973 55.994 1.00 90.50 1052 LEU A C 1
ATOM 8132 O O . LEU A 1 1052 ? -13.143 -50.863 56.828 1.00 90.50 1052 LEU A O 1
ATOM 8136 N N . LEU A 1 1053 ? -14.414 -49.239 55.948 1.00 89.06 1053 LEU A N 1
ATOM 8137 C CA . LEU A 1 1053 ? -15.541 -49.430 56.873 1.00 89.06 1053 LEU A CA 1
ATOM 8138 C C . LEU A 1 1053 ? -16.289 -50.755 56.619 1.00 89.06 1053 LEU A C 1
ATOM 8140 O O . LEU A 1 1053 ? -16.580 -51.494 57.560 1.00 89.06 1053 LEU A O 1
ATOM 8144 N N . GLY A 1 1054 ? -16.528 -51.134 55.358 1.00 84.50 1054 GLY A N 1
ATOM 8145 C CA . GLY A 1 1054 ? -17.150 -52.419 54.994 1.00 84.50 1054 GLY A CA 1
ATOM 8146 C C . GLY A 1 1054 ? -16.315 -53.653 55.380 1.00 84.50 1054 GLY A C 1
ATOM 8147 O O . GLY A 1 1054 ? -16.850 -54.750 55.588 1.00 84.50 1054 GLY A O 1
ATOM 8148 N N . LEU A 1 1055 ? -15.000 -53.481 55.546 1.00 86.38 1055 LEU A N 1
ATOM 8149 C CA . LEU A 1 1055 ? -14.110 -54.498 56.111 1.00 86.38 1055 LEU A CA 1
ATOM 8150 C C . LEU A 1 1055 ? -14.283 -54.671 57.630 1.00 86.38 1055 LEU A C 1
ATOM 8152 O O . LEU A 1 1055 ? -14.039 -55.772 58.124 1.00 86.38 1055 LEU A O 1
ATOM 8156 N N . GLN A 1 1056 ? -14.750 -53.652 58.355 1.00 84.50 1056 GLN A N 1
ATOM 8157 C CA . GLN A 1 1056 ? -14.962 -53.711 59.807 1.00 84.50 1056 GLN A CA 1
ATOM 8158 C C . GLN A 1 1056 ? -16.313 -54.339 60.192 1.00 84.50 1056 GLN A C 1
ATOM 8160 O O . GLN A 1 1056 ? -16.370 -55.094 61.158 1.00 84.50 1056 GLN A O 1
ATOM 8165 N N . VAL A 1 1057 ? -17.388 -54.095 59.429 1.00 84.00 1057 VAL A N 1
ATOM 8166 C CA . VAL A 1 1057 ? -18.732 -54.645 59.718 1.00 84.00 1057 VAL A CA 1
ATOM 8167 C C . VAL A 1 1057 ? -18.771 -56.162 59.446 1.00 84.00 1057 VAL A C 1
ATOM 8169 O O . VAL A 1 1057 ? -18.652 -56.550 58.284 1.00 84.00 1057 VAL A O 1
ATOM 8172 N N . PRO A 1 1058 ? -18.958 -57.056 60.444 1.00 68.38 1058 PRO A N 1
ATOM 8173 C CA . PRO A 1 1058 ? -18.764 -58.496 60.227 1.00 68.38 1058 PRO A CA 1
ATOM 8174 C C . PRO A 1 1058 ? -19.849 -59.170 59.372 1.00 68.38 1058 PRO A C 1
ATOM 8176 O O . PRO A 1 1058 ? -19.527 -59.973 58.492 1.00 68.38 1058 PRO A O 1
ATOM 8179 N N . HIS A 1 1059 ? -21.120 -58.827 59.601 1.00 68.19 1059 HIS A N 1
ATOM 8180 C CA . HIS A 1 1059 ? -22.275 -59.513 59.016 1.00 68.19 1059 HIS A CA 1
ATOM 8181 C C . HIS A 1 1059 ? -23.282 -58.520 58.427 1.00 68.19 1059 HIS A C 1
ATOM 8183 O O . HIS A 1 1059 ? -24.062 -57.911 59.152 1.00 68.19 1059 HIS A O 1
ATOM 8189 N N . PHE A 1 1060 ? -23.295 -58.396 57.099 1.00 79.12 1060 PHE A N 1
ATOM 8190 C CA . PHE A 1 1060 ? -24.418 -57.828 56.351 1.00 79.12 1060 PHE A CA 1
ATOM 8191 C C . PHE A 1 1060 ? -24.625 -58.606 55.046 1.00 79.12 1060 PHE A C 1
ATOM 8193 O O . PHE A 1 1060 ? -23.685 -59.196 54.503 1.00 79.12 1060 PHE A O 1
ATOM 8200 N N . PHE A 1 1061 ? -25.867 -58.663 54.564 1.00 73.88 1061 PHE A N 1
ATOM 8201 C CA . PHE A 1 1061 ? -26.209 -59.429 53.365 1.00 73.88 1061 PHE A CA 1
ATOM 8202 C C . PHE A 1 1061 ? -25.502 -58.847 52.131 1.00 73.88 1061 PHE A C 1
ATOM 8204 O O . PHE A 1 1061 ? -25.417 -57.633 51.969 1.00 73.88 1061 PHE A O 1
ATOM 8211 N N . GLY A 1 1062 ? -24.939 -59.708 51.278 1.00 79.62 1062 GLY A N 1
ATOM 8212 C CA . GLY A 1 1062 ? -24.187 -59.275 50.094 1.00 79.62 1062 GLY A CA 1
ATOM 8213 C C . GLY A 1 1062 ? -22.814 -58.633 50.365 1.00 79.62 1062 GLY A C 1
ATOM 8214 O O . GLY A 1 1062 ? -22.195 -58.159 49.412 1.00 79.62 1062 GLY A O 1
ATOM 8215 N N . ARG A 1 1063 ? -22.299 -58.643 51.609 1.00 83.12 1063 ARG A N 1
ATOM 8216 C CA . ARG A 1 1063 ? -21.023 -58.009 52.019 1.00 83.12 1063 ARG A CA 1
ATOM 8217 C C . ARG A 1 1063 ? -19.881 -58.155 51.013 1.00 83.12 1063 ARG A C 1
ATOM 8219 O O . ARG A 1 1063 ? -19.251 -57.162 50.655 1.00 83.12 1063 ARG A O 1
ATOM 8226 N N . SER A 1 1064 ? -19.622 -59.370 50.534 1.00 82.31 1064 SER A N 1
ATOM 8227 C CA . SER A 1 1064 ? -18.508 -59.628 49.615 1.00 82.31 1064 SER A CA 1
ATOM 8228 C C . SER A 1 1064 ? -18.698 -58.983 48.236 1.00 82.31 1064 SER A C 1
ATOM 8230 O O . SER A 1 1064 ? -17.729 -58.498 47.657 1.00 82.31 1064 SER A O 1
ATOM 8232 N N . LEU A 1 1065 ? -19.938 -58.904 47.742 1.00 84.62 1065 LEU A N 1
ATOM 8233 C CA . LEU A 1 1065 ? -20.275 -58.238 46.481 1.00 84.62 1065 LEU A CA 1
ATOM 8234 C C . LEU A 1 1065 ? -20.185 -56.712 46.619 1.00 84.62 1065 LEU A C 1
ATOM 8236 O O . LEU A 1 1065 ? -19.633 -56.058 45.741 1.00 84.62 1065 LEU A O 1
ATOM 8240 N N . VAL A 1 1066 ? -20.638 -56.148 47.745 1.00 87.81 1066 VAL A N 1
ATOM 8241 C CA . VAL A 1 1066 ? -20.527 -54.703 48.028 1.00 87.81 1066 VAL A CA 1
ATOM 8242 C C . VAL A 1 1066 ? -19.063 -54.263 48.139 1.00 87.81 1066 VAL A C 1
ATOM 8244 O O . VAL A 1 1066 ? -18.681 -53.257 47.548 1.00 87.81 1066 VAL A O 1
ATOM 8247 N N . ILE A 1 1067 ? -18.215 -55.037 48.825 1.00 88.25 1067 ILE A N 1
ATOM 8248 C CA . ILE A 1 1067 ? -16.772 -54.754 48.920 1.00 88.25 1067 ILE A CA 1
ATOM 8249 C C . ILE A 1 1067 ? -16.102 -54.814 47.536 1.00 88.25 1067 ILE A C 1
ATOM 8251 O O . ILE A 1 1067 ? -15.309 -53.934 47.204 1.00 88.25 1067 ILE A O 1
ATOM 8255 N N . LEU A 1 1068 ? -16.434 -55.808 46.704 1.00 87.94 1068 LEU A N 1
ATOM 8256 C CA . LEU A 1 1068 ? -15.906 -55.903 45.337 1.00 87.94 1068 LEU A CA 1
ATOM 8257 C C . LEU A 1 1068 ? -16.398 -54.756 44.437 1.00 87.94 1068 LEU A C 1
ATOM 8259 O O . LEU A 1 1068 ? -15.608 -54.221 43.663 1.00 87.94 1068 LEU A O 1
ATOM 8263 N N . ALA A 1 1069 ? -17.656 -54.328 44.575 1.00 88.94 1069 ALA A N 1
ATOM 8264 C CA . ALA A 1 1069 ? -18.198 -53.180 43.848 1.00 88.94 1069 ALA A CA 1
ATOM 8265 C C . ALA A 1 1069 ? -17.498 -51.864 44.234 1.00 88.94 1069 ALA A C 1
ATOM 8267 O O . ALA A 1 1069 ? -17.162 -51.073 43.355 1.00 88.94 1069 ALA A O 1
ATOM 8268 N N . LEU A 1 1070 ? -17.206 -51.648 45.522 1.00 91.75 1070 LEU A N 1
ATOM 8269 C CA . LEU A 1 1070 ? -16.450 -50.478 45.989 1.00 91.75 1070 LEU A CA 1
ATOM 8270 C C . LEU A 1 1070 ? -15.000 -50.478 45.478 1.00 91.75 1070 LEU A C 1
ATOM 8272 O O . LEU A 1 1070 ? -14.499 -49.429 45.080 1.00 91.75 1070 LEU A O 1
ATOM 8276 N N . VAL A 1 1071 ? -14.339 -51.638 45.410 1.00 91.19 1071 VAL A N 1
ATOM 8277 C CA . VAL A 1 1071 ? -13.001 -51.771 44.797 1.00 91.19 1071 VAL A CA 1
ATOM 8278 C C . VAL A 1 1071 ? -13.043 -51.524 43.282 1.00 91.19 1071 VAL A C 1
ATOM 8280 O O . VAL A 1 1071 ? -12.177 -50.832 42.749 1.00 91.19 1071 VAL A O 1
ATOM 8283 N N . GLY A 1 1072 ? -14.077 -52.008 42.586 1.00 89.38 1072 GLY A N 1
ATOM 8284 C CA . GLY A 1 1072 ? -14.314 -51.682 41.175 1.00 89.38 1072 GLY A CA 1
ATOM 8285 C C . GLY A 1 1072 ? -14.543 -50.183 40.946 1.00 89.38 1072 GLY A C 1
ATOM 8286 O O . GLY A 1 1072 ? -14.034 -49.621 39.978 1.00 89.38 1072 GLY A O 1
ATOM 8287 N N . LEU A 1 1073 ? -15.236 -49.514 41.873 1.00 92.12 1073 LEU A N 1
ATOM 8288 C CA . LEU A 1 1073 ? -15.456 -48.067 41.849 1.00 92.12 1073 LEU A CA 1
ATOM 8289 C C . LEU A 1 1073 ? -14.164 -47.274 42.110 1.00 92.12 1073 LEU A C 1
ATOM 8291 O O . LEU A 1 1073 ? -13.939 -46.272 41.429 1.00 92.12 1073 LEU A O 1
ATOM 8295 N N . GLN A 1 1074 ? -13.280 -47.739 43.006 1.00 93.94 1074 GLN A N 1
ATOM 8296 C CA . GLN A 1 1074 ? -11.928 -47.179 43.163 1.00 93.94 1074 GLN A CA 1
ATOM 8297 C C . GLN A 1 1074 ? -11.138 -47.267 41.844 1.00 93.94 1074 GLN A C 1
ATOM 8299 O O . GLN A 1 1074 ? -10.575 -46.268 41.403 1.00 93.94 1074 GLN A O 1
ATOM 8304 N N . TRP A 1 1075 ? -11.133 -48.429 41.178 1.00 91.81 1075 TRP A N 1
ATOM 8305 C CA . TRP A 1 1075 ? -10.430 -48.609 39.899 1.00 91.81 1075 TRP A CA 1
ATOM 8306 C C . TRP A 1 1075 ? -11.002 -47.717 38.786 1.00 91.81 1075 TRP A C 1
ATOM 8308 O O . TRP A 1 1075 ? -10.254 -47.015 38.106 1.00 91.81 1075 TRP A O 1
ATOM 8318 N N . ALA A 1 1076 ? -12.329 -47.696 38.627 1.00 89.44 1076 ALA A N 1
ATOM 8319 C CA . ALA A 1 1076 ? -12.997 -46.924 37.581 1.00 89.44 1076 ALA A CA 1
ATOM 8320 C C . ALA A 1 1076 ? -12.827 -45.407 37.773 1.00 89.44 1076 ALA A C 1
ATOM 8322 O O . ALA A 1 1076 ? -12.558 -44.691 36.809 1.00 89.44 1076 ALA A O 1
ATOM 8323 N N . SER A 1 1077 ? -12.928 -44.912 39.013 1.00 89.69 1077 SER A N 1
ATOM 8324 C CA . SER A 1 1077 ? -12.688 -43.495 39.315 1.00 89.69 1077 SER A CA 1
ATOM 8325 C C . SER A 1 1077 ? -11.215 -43.111 39.152 1.00 89.69 1077 SER A C 1
ATOM 8327 O O . SER A 1 1077 ? -10.940 -42.063 38.574 1.00 89.69 1077 SER A O 1
ATOM 8329 N N . LEU A 1 1078 ? -10.261 -43.969 39.532 1.00 87.94 1078 LEU A N 1
ATOM 8330 C CA . LEU A 1 1078 ? -8.836 -43.730 39.278 1.00 87.94 1078 LEU A CA 1
ATOM 8331 C C . LEU A 1 1078 ? -8.518 -43.673 37.772 1.00 87.94 1078 LEU A C 1
ATOM 8333 O O . LEU A 1 1078 ? -7.810 -42.769 37.331 1.00 87.94 1078 LEU A O 1
ATOM 8337 N N . ALA A 1 1079 ? -9.085 -44.578 36.967 1.00 85.94 1079 ALA A N 1
ATOM 8338 C CA . ALA A 1 1079 ? -8.939 -44.560 35.509 1.00 85.94 1079 ALA A CA 1
ATOM 8339 C C . ALA A 1 1079 ? -9.583 -43.315 34.865 1.00 85.94 1079 ALA A C 1
ATOM 8341 O O . ALA A 1 1079 ? -9.016 -42.710 33.955 1.00 85.94 1079 ALA A O 1
ATOM 8342 N N . TRP A 1 1080 ? -10.748 -42.880 35.354 1.00 87.06 1080 TRP A N 1
ATOM 8343 C CA . TRP A 1 1080 ? -11.394 -41.656 34.871 1.00 87.06 1080 TRP A CA 1
ATOM 8344 C C . TRP A 1 1080 ? -10.649 -40.378 35.292 1.00 87.06 1080 TRP A C 1
ATOM 8346 O O . TRP A 1 1080 ? -10.628 -39.386 34.555 1.00 87.06 1080 TRP A O 1
ATOM 8356 N N . TYR A 1 1081 ? -9.989 -40.416 36.453 1.00 85.44 1081 TYR A N 1
ATOM 8357 C CA . TYR A 1 1081 ? -9.127 -39.352 36.957 1.00 85.44 1081 TYR A CA 1
ATOM 8358 C C . TYR A 1 1081 ? -7.841 -39.234 36.129 1.00 85.44 1081 TYR A C 1
ATOM 8360 O O . TYR A 1 1081 ? -7.504 -38.125 35.719 1.00 85.44 1081 TYR A O 1
ATOM 8368 N N . THR A 1 1082 ? -7.158 -40.330 35.776 1.00 83.19 1082 THR A N 1
ATOM 8369 C CA . THR A 1 1082 ? -5.969 -40.255 34.897 1.00 83.19 1082 THR A CA 1
ATOM 8370 C C . THR A 1 1082 ? -6.320 -39.779 33.484 1.00 83.19 1082 THR A C 1
ATOM 8372 O O . THR A 1 1082 ? -5.602 -38.947 32.928 1.00 83.19 1082 THR A O 1
ATOM 8375 N N . LEU A 1 1083 ? -7.477 -40.175 32.936 1.00 82.19 1083 LEU A N 1
ATOM 8376 C CA . LEU A 1 1083 ? -7.994 -39.643 31.664 1.00 82.19 1083 LEU A CA 1
ATOM 8377 C C . LEU A 1 1083 ? -8.227 -38.119 31.674 1.00 82.19 1083 LEU A C 1
ATOM 8379 O O . LEU A 1 1083 ? -8.246 -37.514 30.603 1.00 82.19 1083 LEU A O 1
ATOM 8383 N N . SER A 1 1084 ? -8.371 -37.483 32.845 1.00 81.56 1084 SER A N 1
ATOM 8384 C CA . SER A 1 1084 ? -8.504 -36.019 32.976 1.00 81.56 1084 SER A CA 1
ATOM 8385 C C . SER A 1 1084 ? -7.187 -35.245 32.795 1.00 81.56 1084 SER A C 1
ATOM 8387 O O . SER A 1 1084 ? -7.201 -34.016 32.743 1.00 81.56 1084 SER A O 1
ATOM 8389 N N . TYR A 1 1085 ? -6.044 -35.934 32.722 1.00 74.00 1085 TYR A N 1
ATOM 8390 C CA . TYR A 1 1085 ? -4.735 -35.334 32.422 1.00 74.00 1085 TYR A CA 1
ATOM 8391 C C . TYR A 1 1085 ? -4.363 -35.444 30.936 1.00 74.00 1085 TYR A C 1
ATOM 8393 O O . TYR A 1 1085 ? -3.414 -34.804 30.490 1.00 74.00 1085 TYR A O 1
ATOM 8401 N N . ILE A 1 1086 ? -5.119 -36.221 30.154 1.00 77.06 1086 ILE A N 1
ATOM 8402 C CA . ILE A 1 1086 ? -4.909 -36.393 28.715 1.00 77.06 1086 ILE A CA 1
ATOM 8403 C C . ILE A 1 1086 ? -5.854 -35.438 27.966 1.00 77.06 1086 ILE A C 1
ATOM 8405 O O . ILE A 1 1086 ? -7.074 -35.563 28.117 1.00 77.06 1086 ILE A O 1
ATOM 8409 N N . PRO A 1 1087 ? -5.352 -34.510 27.125 1.00 65.06 1087 PRO A N 1
ATOM 8410 C CA . PRO A 1 1087 ? -6.200 -33.650 26.304 1.00 65.06 1087 PRO A CA 1
ATOM 8411 C C . PRO A 1 1087 ? -7.199 -34.470 25.480 1.00 65.06 1087 PRO A C 1
ATOM 8413 O O . PRO A 1 1087 ? -6.823 -35.395 24.764 1.00 65.06 1087 PRO A O 1
ATOM 8416 N N . TYR A 1 1088 ? -8.487 -34.143 25.605 1.00 69.62 1088 TYR A N 1
ATOM 8417 C CA . TYR A 1 1088 ? -9.614 -34.881 25.011 1.00 69.62 1088 TYR A CA 1
ATOM 8418 C C . TYR A 1 1088 ? -9.782 -36.349 25.466 1.00 69.62 1088 TYR A C 1
ATOM 8420 O O . TYR A 1 1088 ? -10.718 -36.999 25.002 1.00 69.62 1088 TYR A O 1
ATOM 8428 N N . GLY A 1 1089 ? -8.971 -36.868 26.397 1.00 77.94 1089 GLY A N 1
ATOM 8429 C CA . GLY A 1 1089 ? -8.957 -38.281 26.807 1.00 77.94 1089 GLY A CA 1
ATOM 8430 C C . GLY A 1 1089 ? -10.307 -38.784 27.319 1.00 77.94 1089 GLY A C 1
ATOM 8431 O O . GLY A 1 1089 ? -10.839 -39.765 26.800 1.00 77.94 1089 GLY A O 1
ATOM 8432 N N . GLN A 1 1090 ? -10.923 -38.057 28.256 1.00 80.12 1090 GLN A N 1
ATOM 8433 C CA . GLN A 1 1090 ? -12.289 -38.345 28.718 1.00 80.12 1090 GLN A CA 1
ATOM 8434 C C . GLN A 1 1090 ? -13.316 -38.293 27.573 1.00 80.12 1090 GLN A C 1
ATOM 8436 O O . GLN A 1 1090 ? -14.114 -39.213 27.438 1.00 80.12 1090 GLN A O 1
ATOM 8441 N N . ARG A 1 1091 ? -13.269 -37.283 26.686 1.00 77.62 1091 ARG A N 1
ATOM 8442 C CA . ARG A 1 1091 ? -14.200 -37.180 25.539 1.00 77.62 1091 ARG A CA 1
ATOM 8443 C C . ARG A 1 1091 ? -14.047 -38.349 24.561 1.00 77.62 1091 ARG A C 1
ATOM 8445 O O . ARG A 1 1091 ? -15.049 -38.841 24.041 1.00 77.62 1091 ARG A O 1
ATOM 8452 N N . LEU A 1 1092 ? -12.817 -38.807 24.322 1.00 80.00 1092 LEU A N 1
ATOM 8453 C CA . LEU A 1 1092 ? -12.534 -39.984 23.502 1.00 80.00 1092 LEU A CA 1
ATOM 8454 C C . LEU A 1 1092 ? -13.097 -41.247 24.163 1.00 80.00 1092 LEU A C 1
ATOM 8456 O O . LEU A 1 1092 ? -13.810 -41.999 23.502 1.00 80.00 1092 LEU A O 1
ATOM 8460 N N . ALA A 1 1093 ? -12.869 -41.433 25.467 1.00 79.06 1093 ALA A N 1
ATOM 8461 C CA . ALA A 1 1093 ? -13.430 -42.544 26.232 1.00 79.06 1093 ALA A CA 1
ATOM 8462 C C . ALA A 1 1093 ? -14.971 -42.541 26.212 1.00 79.06 1093 ALA A C 1
ATOM 8464 O O . ALA A 1 1093 ? -15.565 -43.558 25.860 1.00 79.06 1093 ALA A O 1
ATOM 8465 N N . THR A 1 1094 ? -15.632 -41.402 26.461 1.00 79.19 1094 THR A N 1
ATOM 8466 C CA . THR A 1 1094 ? -17.095 -41.265 26.319 1.00 79.19 1094 THR A CA 1
ATOM 8467 C C . THR A 1 1094 ? -17.558 -41.611 24.903 1.00 79.19 1094 THR A C 1
ATOM 8469 O O . THR A 1 1094 ? -18.574 -42.279 24.737 1.00 79.19 1094 THR A O 1
ATOM 8472 N N . THR A 1 1095 ? -16.820 -41.200 23.867 1.00 79.88 1095 THR A N 1
ATOM 8473 C CA . THR A 1 1095 ? -17.178 -41.476 22.462 1.00 79.88 1095 THR A CA 1
ATOM 8474 C C . THR A 1 1095 ? -17.051 -42.961 22.119 1.00 79.88 1095 THR A C 1
ATOM 8476 O O . THR A 1 1095 ? -17.915 -43.505 21.433 1.00 79.88 1095 THR A O 1
ATOM 8479 N N . VAL A 1 1096 ? -16.007 -43.635 22.610 1.00 78.00 1096 VAL A N 1
ATOM 8480 C CA . VAL A 1 1096 ? -15.826 -45.086 22.450 1.00 78.00 1096 VAL A CA 1
ATOM 8481 C C . VAL A 1 1096 ? -16.906 -45.842 23.222 1.00 78.00 1096 VAL A C 1
ATOM 8483 O O . VAL A 1 1096 ? -17.584 -46.677 22.635 1.00 78.00 1096 VAL A O 1
ATOM 8486 N N . LEU A 1 1097 ? -17.158 -45.496 24.488 1.00 74.81 1097 LEU A N 1
ATOM 8487 C CA . LEU A 1 1097 ? -18.206 -46.123 25.300 1.00 74.81 1097 LEU A CA 1
ATOM 8488 C C . LEU A 1 1097 ? -19.602 -45.945 24.680 1.00 74.81 1097 LEU A C 1
ATOM 8490 O O . LEU A 1 1097 ? -20.343 -46.920 24.573 1.00 74.81 1097 LEU A O 1
ATOM 8494 N N . LYS A 1 1098 ? -19.940 -44.749 24.178 1.00 76.12 1098 LYS A N 1
ATOM 8495 C CA . LYS A 1 1098 ? -21.220 -44.502 23.486 1.00 76.12 1098 LYS A CA 1
ATOM 8496 C C . LYS A 1 1098 ? -21.336 -45.274 22.166 1.00 76.12 1098 LYS A C 1
ATOM 8498 O O . LYS A 1 1098 ? -22.433 -45.712 21.835 1.00 76.12 1098 LYS A O 1
ATOM 8503 N N . LYS A 1 1099 ? -20.231 -45.527 21.451 1.00 75.62 1099 LYS A N 1
ATOM 8504 C CA . LYS A 1 1099 ? -20.217 -46.400 20.258 1.00 75.62 1099 LYS A CA 1
ATOM 8505 C C . LYS A 1 1099 ? -20.279 -47.898 20.577 1.00 75.62 1099 LYS A C 1
ATOM 8507 O O . LYS A 1 1099 ? -20.878 -48.635 19.805 1.00 75.62 1099 LYS A O 1
ATOM 8512 N N . CYS A 1 1100 ? -19.671 -48.349 21.673 1.00 71.50 1100 CYS A N 1
ATOM 8513 C CA . CYS A 1 1100 ? -19.615 -49.769 22.041 1.00 71.50 1100 CYS A CA 1
ATOM 8514 C C . CYS A 1 1100 ? -20.843 -50.251 22.830 1.00 71.50 1100 CYS A C 1
ATOM 8516 O O . CYS A 1 1100 ? -21.193 -51.422 22.722 1.00 71.50 1100 CYS A O 1
ATOM 8518 N N . PHE A 1 1101 ? -21.490 -49.375 23.606 1.00 68.88 1101 PHE A N 1
ATOM 8519 C CA . PHE A 1 1101 ? -22.580 -49.743 24.523 1.00 68.88 1101 PHE A CA 1
ATOM 8520 C C . PHE A 1 1101 ? -23.892 -48.968 24.305 1.00 68.88 1101 PHE A C 1
ATOM 8522 O O . PHE A 1 1101 ? -24.893 -49.280 24.944 1.00 68.88 1101 PHE A O 1
ATOM 8529 N N . GLY A 1 1102 ? -23.926 -47.966 23.417 1.00 51.91 1102 GLY A N 1
ATOM 8530 C CA . GLY A 1 1102 ? -25.162 -47.304 22.968 1.00 51.91 1102 GLY A CA 1
ATOM 8531 C C . GLY A 1 1102 ? -25.928 -46.470 24.009 1.00 51.91 1102 GLY A C 1
ATOM 8532 O O . GLY A 1 1102 ? -26.973 -45.915 23.683 1.00 51.91 1102 GLY A O 1
ATOM 8533 N N . TRP A 1 1103 ? -25.450 -46.363 25.252 1.00 46.84 1103 TRP A N 1
ATOM 8534 C CA . TRP A 1 1103 ? -26.152 -45.659 26.332 1.00 46.84 1103 TRP A CA 1
ATOM 8535 C C . TRP A 1 1103 ? -25.862 -44.150 26.348 1.00 46.84 1103 TRP A C 1
ATOM 8537 O O . TRP A 1 1103 ? -24.711 -43.714 26.340 1.00 46.84 1103 TRP A O 1
ATOM 8547 N N . CYS A 1 1104 ? -26.918 -43.333 26.408 1.00 42.19 1104 CYS A N 1
ATOM 8548 C CA . CYS A 1 1104 ? -26.814 -41.871 26.319 1.00 42.19 1104 CYS A CA 1
ATOM 8549 C C . CYS A 1 1104 ? -26.399 -41.159 27.621 1.00 42.19 1104 CYS A C 1
ATOM 8551 O O . CYS A 1 1104 ? -25.927 -40.023 27.545 1.00 42.19 1104 CYS A O 1
ATOM 8553 N N . CYS A 1 1105 ? -26.545 -41.798 28.786 1.00 45.19 1105 CYS A N 1
ATOM 8554 C CA . CYS A 1 1105 ? -26.396 -41.163 30.101 1.00 45.19 1105 CYS A CA 1
ATOM 8555 C C . CYS A 1 1105 ? -25.044 -41.470 30.769 1.00 45.19 1105 CYS A C 1
ATOM 8557 O O . CYS A 1 1105 ? -24.949 -42.377 31.591 1.00 45.19 1105 CYS A O 1
ATOM 8559 N N . PHE A 1 1106 ? -24.027 -40.691 30.392 1.00 39.31 1106 PHE A N 1
ATOM 8560 C CA . PHE A 1 1106 ? -22.773 -40.412 31.114 1.00 39.31 1106 PHE A CA 1
ATOM 8561 C C . PHE A 1 1106 ? -22.114 -39.177 30.478 1.00 39.31 1106 PHE A C 1
ATOM 8563 O O . PHE A 1 1106 ? -22.224 -39.045 29.230 1.00 39.31 1106 PHE A O 1
#

Sequence (1106 aa):
MAPRKGSLEAAFARKEKVESLTTPPSKQSQAPAEEADGTPEAPAKRRRLEKGVPQTTPTKSKETDKVLEKLPEVTASHQGETGPWSLWHGSGGAGKKAKELQSPAFDPKLREDEFPVGKPVSLSLLSGALLEIEELKGSGKGSRKTMTVILSNLFRLLMHVQPQDIIATVYILINKVAPDYEAAELGVGDSIIIKALCENFGRSEATIKHALASGEAKDLGEVALQSRMSQKMLMMPPKLTIAKVFSEMKAIAHSAGKESQKAKKEKIQKLLVASRGEEAKFIVRMLQAKLRIGIQIPTLLQALAYAFTLTKPGKSCGPAAVTDRRHGQAKLSAAELEPQMISMEAAVRQAFSEMPNFDKLVAALMEGRDGSSLLQVCSISVGVPVKPMLAKPSKGIAEVGERLSGKRFTGEWKYDGERAQIHVLSKDVIQIYSRNSENMTEKYPDVIEVVKQSLSEDVQSCIIDSELVAFDQVNRKILPFQVLTTRGRKNITVEDIKVNVCLFAFDCMLVNGQPLVKEPLEIRREKLWSILSPAEGKVTFAVYRNFNEINEEEIQAFLDESIAGSCEGLMLKTLTENATYEPSKRSLNWLKLKKDYLEGMADSIDVVPIGAYYGKGKRSGAYGAYLLAIYDQENEEFQTVCKAGTGFSDEDLTTHYSFFKNHQRPCAETNYNVNDKLKPDVWLEPCQVWEIRAADLSISPVHTSAFGVKADGKGIGLRFPRFLRIRDDKTPEESTGSEQIVDMFEAQASVSGTAAPKQRFRSISRLEGLQVAGGLYSRVKDAKSVCLDLEPHRFVVRCWQMLAIQAEEIEEPEPESEDRVQEDSATAAAANAYSQPKQVKLPGPPVEAKSEANSGLIDHPFMGDGRGLLAETAGTMPDRIHRAVPSRSSVRSSLRAFLVFACGRQNEAFVVCAMSHYVPLPNVTFEPIDLESGLGDVFRSVTPSFLRKEEDQEDEDFWKTCCPDITYKQRATGWAACFGLGLLLQVLSLGSLSRAMLGHPSRFALTYTLGNMVALVGTFFLAGPRRQVRKMADKSRANTSTIFLVSMILTLLGLQVPHFFGRSLVILALVGLQWASLAWYTLSYIPYGQRLATTVLKKCFGWCCF

Radius of gyration: 45.32 Å; chains: 1; bounding box: 111×134×154 Å

Foldseek 3Di:
DDDDDDDDDDDDDDDDDDDDDDDDDDDYDDDDDDDDDDDDDDDDYDDDDDDDDDDDDDDDDDDDDDDDDDDDDDDDDDPVCDFLCVLLDDCQDPDPSLCDQLHSNHDLVVCCVVFPAPDFAFCVLVLVLLVVLQVLPPVPDCSLSSNLSSLLSSCLNCLQHPLVLVLLSLCLLLLHLFDQAVVQDLPFDPVLLLVLLCVQQVDDSVRVVCCQLVVVAQDSLSVLLVSQVPDDDPDADDGDGSVNLSVLSSVSSPQDDDCSSVVNSVSLNVQSRRDDHSSRSQSVCSSNSHSLSPDDPLSNLLSLLSNCLQWPAAPDPHNVRIDGQCDDDNHDDPVVSRVQSVLSSVLSVQLCQLAVGVVQLSVQSNNRDGSVVSCVRSHHDFPGDHQAADADEDLAQVSVQVLQAQFKKKKFQAAQAWKWKWKPQALQDIWIATNSRHTQCQQCVVLSVQQSVFFDPPFGIWIWIWGKFFADPVVRATAHRVLVVVGDGGNDDPVNDPTQIAIATEFTQDTPRRGCQAPFRQVRVVVVVVTGHDDRSHYDYTDMDIDSHDDRVVQVVVQVVSQLSVTQGIKMATGHPVRGGRGPDHDSRIHGYGQLSHPPRFDKFKWFFFAFAQDRSPRHPFTQKTFIFAAAPVQRATWTAEIDRAQDDPVNRVVCRVVQVVFWDPDGDPRYDFAPVPDHPITGDRFWIWIKTASAKAWALTTGQLAPVVHDNTHIHGHPIHTNGIPPVDGRNRTQYSVNSVVRNCPRSSNPDDDDDPDPPPDDDDDDDDDDDDDDDDDDDDDDDDDDDDDDDDPPPPVPPDPDDDDDDDDDDDDDDDDDDDDDDDDDDDDDDDDDDDDDDDDDDDDDDDDDDDDDDDDDDDDDDDDYDDDDDDDDDDDDDDDDDDDDDDDDDDDDDDDDDDDDDDDYDDDDDDDDDDDDDDDDDDDDDDPPVPVVVVVVVPDDPPPPRPQVVVQLVLCCVPPVPQDLVNLVVLLCVLLVQLVVLLVVLVVCVVVLVVVNCLSSLVSNLVSVVSNLVSVCSNRNPVRSVVLCCDPQRVVLSCQLVVLSVVLVVLSVDDDDPCSSVSNVVSSVSNVVSVVCNVLSVDVCSNVVVVVVCCVVPVDDDD

Secondary structure (DSSP, 8-state):
--------------------------------------------------------------------PPPP----SS-TTTSGGGGT-S---SSGGGGSTT-TT--GGGGTTTS-TTSPPBHHHHHHHHHHHHHTSSS-TTHHHHHHHHHHHHHHHHHHH-TTHHHHHHHHHHT-SS-GGGT------HHHHHHHHHHHH---HHHHHHHHHSSS-SSHHHHHHHHHHH---SSPPPPPBHHHHHHHHHHHHH--STTHHHHHHHHHHHHHHH--TTHHHHHHHHHTT---S---HHHHHHHHHHHHHHEEPPSSSSGGG-EETTSSTTPPPHHHHHHHHHHHHHHHHHHHHHS--HHHHHHHHHTT--HHHHHHHTS-BTTBPPPPP-PEE-SSHHHHHHHHTT--EEEEE--SSEEEEEEEEETTEEEEEETTS-B-GGG-HHHHHHHHHHB-TT-S-EEEEEEEEEEETTTTEE--HHHHTTS--SS--GGG--S-EEEEEEEEEEETTEE-TTS-HHHHHHHHHHHB--BTTTEEEPPEEEESS--HHHHHHHHHHHHHTT-SEEEEEESSTT-S--TT---SSEEEEEGGGSTTTS-EEEEEEEEEEE--GGGTTSEEEEEEEEEETTTTEEEEEEEE-SS--HHHHHHHHHHHTTSEESS--TTEE--GGG--SEEE-S---EEEE-SEEEEESS--TTTTTSSTT-EEEEES-EEEEE-TT--GGGSPBHHHHHHHHHTSTTTS-S---------------------------------------S-TTTTTSSS-------------------------------------------------------------------------------------------S------------------------------PPPP-TTTHHHHHHHHSS-GGGSSHHHHHHHHHHHHH-TT--HHHHHHHHHHHHHHHHHHHHHHHTTHHHHHTT-THHHHHHHHHHHHHHHHHHHHHH-HHHHHHHHHSTTTHHHHHHHHHHHHHHHHHHH----TTHHHHHHHHHHHHHHHHHHHHGGGSTTHHHHHHHHHHHHH-----